Protein AF-A0A0F6W050-F1 (afdb_monomer_lite)

Structure (mmCIF, N/CA/C/O backbone):
data_AF-A0A0F6W050-F1
#
_entry.id   AF-A0A0F6W050-F1
#
loop_
_atom_site.group_PDB
_atom_site.id
_atom_site.type_symbol
_atom_site.label_atom_id
_atom_site.label_alt_id
_atom_site.label_comp_id
_atom_site.label_asym_id
_atom_site.label_entity_id
_atom_site.label_seq_id
_atom_site.pdbx_PDB_ins_code
_atom_site.Cartn_x
_atom_site.Cartn_y
_atom_site.Cartn_z
_atom_site.occupancy
_atom_site.B_iso_or_equiv
_atom_site.auth_seq_id
_atom_site.auth_comp_id
_atom_site.auth_asym_id
_atom_site.auth_atom_id
_atom_site.pdbx_PDB_model_num
ATOM 1 N N . MET A 1 1 ? 1.284 -12.336 31.237 1.00 82.69 1 MET A N 1
ATOM 2 C CA . MET A 1 1 ? 2.324 -11.331 31.547 1.00 82.69 1 MET A CA 1
ATOM 3 C C . MET A 1 1 ? 1.954 -10.649 32.849 1.00 82.69 1 MET A C 1
ATOM 5 O O . MET A 1 1 ? 0.786 -10.321 33.014 1.00 82.69 1 MET A O 1
ATOM 9 N N . HIS A 1 2 ? 2.905 -10.504 33.772 1.00 83.56 2 HIS A N 1
ATOM 10 C CA . HIS A 1 2 ? 2.704 -9.772 35.024 1.00 83.56 2 HIS A CA 1
ATOM 11 C C . HIS A 1 2 ? 3.034 -8.294 34.781 1.00 83.56 2 HIS A C 1
ATOM 13 O O . HIS A 1 2 ? 4.096 -8.009 34.235 1.00 83.56 2 HIS A O 1
ATOM 19 N N . LEU A 1 3 ? 2.137 -7.377 35.147 1.00 93.19 3 LEU A N 1
ATOM 20 C CA . LEU A 1 3 ? 2.390 -5.931 35.092 1.00 93.19 3 LEU A CA 1
ATOM 21 C C . LEU A 1 3 ? 3.031 -5.485 36.408 1.00 93.19 3 LEU A C 1
ATOM 23 O O . LEU A 1 3 ? 2.702 -6.032 37.458 1.00 93.19 3 LEU A O 1
ATOM 27 N N . ALA A 1 4 ? 3.958 -4.528 36.380 1.00 92.69 4 ALA A N 1
ATOM 28 C CA . ALA A 1 4 ? 4.696 -4.142 37.592 1.00 92.69 4 ALA A CA 1
ATOM 29 C C . ALA A 1 4 ? 3.963 -3.103 38.465 1.00 92.69 4 ALA A C 1
ATOM 31 O O . ALA A 1 4 ? 4.429 -2.763 39.553 1.00 92.69 4 ALA A O 1
ATOM 32 N N . ILE A 1 5 ? 2.807 -2.603 38.014 1.00 91.25 5 ILE A N 1
ATOM 33 C CA . ILE A 1 5 ? 1.930 -1.734 38.806 1.00 91.25 5 ILE A CA 1
ATOM 34 C C . ILE A 1 5 ? 0.836 -2.592 39.445 1.00 91.25 5 ILE A C 1
ATOM 36 O O . ILE A 1 5 ? 0.051 -3.235 38.749 1.00 91.25 5 ILE A O 1
ATOM 40 N N . GLU A 1 6 ? 0.787 -2.589 40.779 1.00 88.81 6 GLU A N 1
ATOM 41 C CA . GLU A 1 6 ? -0.197 -3.346 41.557 1.00 88.81 6 GLU A CA 1
ATOM 42 C C . GLU A 1 6 ? -1.640 -2.982 41.180 1.00 88.81 6 GLU A C 1
ATOM 44 O O . GLU A 1 6 ? -1.973 -1.818 40.948 1.00 88.81 6 GLU A O 1
ATOM 49 N N . GLY A 1 7 ? -2.512 -3.993 41.156 1.00 89.56 7 GLY A N 1
ATOM 50 C CA . GLY A 1 7 ? -3.931 -3.832 40.832 1.00 89.56 7 GLY A CA 1
ATOM 51 C C . GLY A 1 7 ? -4.260 -3.829 39.337 1.00 89.56 7 GLY A C 1
ATOM 52 O O . GLY A 1 7 ? -5.434 -3.707 39.005 1.00 89.56 7 GLY A O 1
ATOM 53 N N . PHE A 1 8 ? -3.267 -4.000 38.454 1.00 94.00 8 PHE A N 1
ATOM 54 C CA . PHE A 1 8 ? -3.477 -4.156 37.014 1.00 94.00 8 PHE A CA 1
ATOM 55 C C . PHE A 1 8 ? -2.984 -5.512 36.515 1.00 94.00 8 PHE A C 1
ATOM 57 O O . PHE A 1 8 ? -1.902 -5.987 36.859 1.00 94.00 8 PHE A O 1
ATOM 64 N N . SER A 1 9 ? -3.772 -6.112 35.636 1.00 94.12 9 SER A N 1
ATOM 65 C CA . SER A 1 9 ? -3.468 -7.330 34.902 1.00 94.12 9 SER A CA 1
ATOM 66 C C . SER A 1 9 ? -3.413 -7.050 33.400 1.00 94.12 9 SER A C 1
ATOM 68 O O . SER A 1 9 ? -3.914 -6.040 32.909 1.00 94.12 9 SER A O 1
ATOM 70 N N . TRP A 1 10 ? -2.789 -7.951 32.640 1.00 94.56 10 TRP A N 1
ATOM 71 C CA . TRP A 1 10 ? -2.697 -7.812 31.184 1.00 94.56 10 TRP A CA 1
ATOM 72 C C . TRP A 1 10 ? -4.061 -7.592 30.485 1.00 94.56 10 TRP A C 1
ATOM 74 O O . TRP A 1 10 ? -4.150 -6.663 29.681 1.00 94.56 10 TRP A O 1
ATOM 84 N N . PRO A 1 11 ? -5.134 -8.348 30.806 1.00 93.19 11 PRO A N 1
ATOM 85 C CA . PRO A 1 11 ? -6.471 -8.096 30.260 1.00 93.19 11 PRO A CA 1
ATOM 86 C C . PRO A 1 11 ? -6.999 -6.672 30.472 1.00 93.19 11 PRO A C 1
ATOM 88 O O . PRO A 1 11 ? -7.662 -6.137 29.583 1.00 93.19 11 PRO A O 1
ATOM 91 N N . ASP A 1 12 ? -6.676 -6.026 31.597 1.00 93.62 12 ASP A N 1
ATOM 92 C CA . ASP A 1 12 ? -7.178 -4.680 31.912 1.00 93.62 12 ASP A CA 1
ATOM 93 C C . ASP A 1 12 ? -6.726 -3.645 30.875 1.00 93.62 12 ASP A C 1
ATOM 95 O O . ASP A 1 12 ? -7.450 -2.696 30.572 1.00 93.62 12 ASP A O 1
ATOM 99 N N . LEU A 1 13 ? -5.566 -3.863 30.245 1.00 95.12 13 LEU A N 1
ATOM 100 C CA . LEU A 1 13 ? -5.049 -2.987 29.194 1.00 95.12 13 LEU A CA 1
ATOM 101 C C . LEU A 1 13 ? -5.822 -3.097 27.873 1.00 95.12 13 LEU A C 1
ATOM 103 O O . LEU A 1 13 ? -5.537 -2.340 26.948 1.00 95.12 13 LEU A O 1
ATOM 107 N N . HIS A 1 14 ? -6.781 -4.017 27.743 1.00 92.69 14 HIS A N 1
ATOM 108 C CA . HIS A 1 14 ? -7.608 -4.199 26.543 1.00 92.69 14 HIS A CA 1
ATOM 109 C C . HIS A 1 14 ? -9.041 -3.683 26.692 1.00 92.69 14 HIS A C 1
ATOM 111 O O . HIS A 1 14 ? -9.748 -3.580 25.686 1.00 92.69 14 HIS A O 1
ATOM 117 N N . HIS A 1 15 ? -9.440 -3.266 27.897 1.00 90.31 15 HIS A N 1
ATOM 118 C CA . HIS A 1 15 ? -10.783 -2.768 28.178 1.00 90.31 15 HIS A CA 1
ATOM 119 C C . HIS A 1 15 ? -10.790 -1.266 28.519 1.00 90.31 15 HIS A C 1
ATOM 121 O O . HIS A 1 15 ? -9.907 -0.794 29.238 1.00 90.31 15 HIS A O 1
ATOM 127 N N . PRO A 1 16 ? -11.798 -0.496 28.058 1.00 92.50 16 PRO A N 1
ATOM 128 C CA . PRO A 1 16 ? -11.930 0.930 28.378 1.00 92.50 16 PRO A CA 1
ATOM 129 C C . PRO A 1 16 ? -11.907 1.246 29.880 1.00 92.50 16 PRO A C 1
ATOM 131 O O . PRO A 1 16 ? -11.294 2.230 30.290 1.00 92.50 16 PRO A O 1
ATOM 134 N N . ASP A 1 17 ? -12.533 0.406 30.711 1.00 91.56 17 ASP A N 1
ATOM 135 C CA . ASP A 1 17 ? -12.560 0.594 32.166 1.00 91.56 17 ASP A CA 1
ATOM 136 C C . ASP A 1 17 ? -11.179 0.431 32.810 1.00 91.56 17 ASP A C 1
ATOM 138 O O . ASP A 1 17 ? -10.804 1.241 33.658 1.00 91.56 17 ASP A O 1
ATOM 142 N N . GLY A 1 18 ? -10.402 -0.563 32.369 1.00 94.56 18 GLY A N 1
ATOM 143 C CA . GLY A 1 18 ? -9.036 -0.775 32.844 1.00 94.56 18 GLY A CA 1
ATOM 144 C C . GLY A 1 18 ? -8.099 0.359 32.423 1.00 94.56 18 GLY A C 1
ATOM 145 O O . GLY A 1 18 ? -7.332 0.860 33.242 1.00 94.56 18 GLY A O 1
ATOM 146 N N . LEU A 1 19 ? -8.225 0.858 31.188 1.00 96.88 19 LEU A N 1
ATOM 147 C CA . LEU A 1 19 ? -7.451 2.016 30.719 1.00 96.88 19 LEU A CA 1
ATOM 148 C C . LEU A 1 19 ? -7.836 3.323 31.426 1.00 96.88 19 LEU A C 1
ATOM 150 O O . LEU A 1 19 ? -6.965 4.159 31.669 1.00 96.88 19 LEU A O 1
ATOM 154 N N . ARG A 1 20 ? -9.109 3.500 31.804 1.00 95.75 20 ARG A N 1
ATOM 155 C CA . ARG A 1 20 ? -9.524 4.613 32.670 1.00 95.75 20 ARG A CA 1
ATOM 156 C C . ARG A 1 20 ? -8.894 4.493 34.055 1.00 95.75 20 ARG A C 1
ATOM 158 O O . ARG A 1 20 ? -8.293 5.452 34.517 1.00 95.75 20 ARG A O 1
ATOM 165 N N . ALA A 1 21 ? -8.982 3.327 34.694 1.00 96.62 21 ALA A N 1
ATOM 166 C CA . ALA A 1 21 ? -8.360 3.116 36.001 1.00 96.62 21 ALA A CA 1
ATOM 167 C C . ALA A 1 21 ? -6.839 3.358 35.952 1.00 96.62 21 ALA A C 1
ATOM 169 O O . ALA A 1 21 ? -6.270 3.944 36.874 1.00 96.62 21 ALA A O 1
ATOM 170 N N . LEU A 1 22 ? -6.182 2.966 34.853 1.00 98.00 22 LEU A N 1
ATOM 171 C CA . LEU A 1 22 ? -4.765 3.242 34.611 1.00 98.00 22 LEU A CA 1
ATOM 172 C C . LEU A 1 22 ? -4.493 4.746 34.485 1.00 98.00 22 LEU A C 1
ATOM 174 O O . LEU A 1 22 ? -3.499 5.239 35.013 1.00 98.00 22 LEU A O 1
ATOM 178 N N . HIS A 1 23 ? -5.381 5.478 33.809 1.00 97.81 23 HIS A N 1
ATOM 179 C CA . HIS A 1 23 ? -5.313 6.933 33.698 1.00 97.81 23 HIS A CA 1
ATOM 180 C C . HIS A 1 23 ? -5.430 7.623 35.061 1.00 97.81 23 HIS A C 1
ATOM 182 O O . HIS A 1 23 ? -4.570 8.432 35.398 1.00 97.81 23 HIS A O 1
ATOM 188 N N . ASP A 1 24 ? -6.422 7.247 35.871 1.00 97.25 24 ASP A N 1
ATOM 189 C CA . ASP A 1 24 ? -6.620 7.808 37.214 1.00 97.25 24 ASP A CA 1
ATOM 190 C C . ASP A 1 24 ? -5.406 7.515 38.118 1.00 97.25 24 ASP A C 1
ATOM 192 O O . ASP A 1 24 ? -4.951 8.371 38.881 1.00 97.25 24 ASP A O 1
ATOM 196 N N . ARG A 1 25 ? -4.824 6.312 37.992 1.00 98.00 25 ARG A N 1
ATOM 197 C CA . ARG A 1 25 ? -3.586 5.936 38.689 1.00 98.00 25 ARG A CA 1
ATOM 198 C C . ARG A 1 25 ? -2.392 6.781 38.244 1.00 98.00 25 ARG A C 1
ATOM 200 O O . ARG A 1 25 ? -1.601 7.179 39.098 1.00 98.00 25 ARG A O 1
ATOM 207 N N . PHE A 1 26 ? -2.240 7.028 36.944 1.00 98.19 26 PHE A N 1
ATOM 208 C CA . PHE A 1 26 ? -1.183 7.892 36.421 1.00 98.19 26 PHE A CA 1
ATOM 209 C C . PHE A 1 26 ? -1.331 9.322 36.930 1.00 98.19 26 PHE A C 1
ATOM 211 O O . PHE A 1 26 ? -0.342 9.902 37.358 1.00 98.19 26 PHE A O 1
ATOM 218 N N . ASP A 1 27 ? -2.542 9.878 36.921 1.00 97.62 27 ASP A N 1
ATOM 219 C CA . ASP A 1 27 ? -2.784 11.247 37.377 1.00 97.62 27 ASP A CA 1
ATOM 220 C C . ASP A 1 27 ? -2.429 11.419 38.860 1.00 97.62 27 ASP A C 1
ATOM 222 O O . ASP A 1 27 ? -1.712 12.356 39.215 1.00 97.62 27 ASP A O 1
ATOM 226 N N . ALA A 1 28 ? -2.857 10.480 39.713 1.00 97.81 28 ALA A N 1
ATOM 227 C CA . ALA A 1 28 ? -2.483 10.469 41.127 1.00 97.81 28 ALA A CA 1
ATOM 228 C C . ALA A 1 28 ? -0.959 10.369 41.308 1.00 97.81 28 ALA A C 1
ATOM 230 O O . ALA A 1 28 ? -0.369 11.136 42.066 1.00 97.81 28 ALA A O 1
ATOM 231 N N . TRP A 1 29 ? -0.311 9.473 40.559 1.00 98.12 29 TRP A N 1
ATOM 232 C CA . TRP A 1 29 ? 1.141 9.318 40.594 1.00 98.12 29 TRP A CA 1
ATOM 233 C C . TRP A 1 29 ? 1.875 10.576 40.103 1.00 98.12 29 TRP A C 1
ATOM 235 O O . TRP A 1 29 ? 2.838 11.000 40.734 1.00 98.12 29 TRP A O 1
ATOM 245 N N . LEU A 1 30 ? 1.419 11.222 39.027 1.00 98.31 30 LEU A N 1
ATOM 246 C CA . LEU A 1 30 ? 2.018 12.453 38.508 1.00 98.31 30 LEU A CA 1
ATOM 247 C C . LEU A 1 30 ? 1.901 13.593 39.523 1.00 98.31 30 LEU A C 1
ATOM 249 O O . LEU A 1 30 ? 2.870 14.317 39.721 1.00 98.31 30 LEU A O 1
ATOM 253 N N . ALA A 1 31 ? 0.754 13.726 40.196 1.00 97.94 31 ALA A N 1
ATOM 254 C CA . ALA A 1 31 ? 0.573 14.715 41.255 1.00 97.94 31 ALA A CA 1
ATOM 255 C C . ALA A 1 31 ? 1.560 14.518 42.422 1.00 97.94 31 ALA A C 1
ATOM 257 O O . ALA A 1 31 ? 2.011 15.501 43.009 1.00 97.94 31 ALA A O 1
ATOM 258 N N . GLU A 1 32 ? 1.915 13.267 42.736 1.00 97.56 32 GLU A N 1
ATOM 259 C CA . GLU A 1 32 ? 2.923 12.926 43.748 1.00 97.56 32 GLU A CA 1
ATOM 260 C C . GLU A 1 32 ? 4.361 13.177 43.268 1.00 97.56 32 GLU A C 1
ATOM 262 O O . GLU A 1 32 ? 5.199 13.602 44.062 1.00 97.56 32 GLU A O 1
ATOM 267 N N . GLN A 1 33 ? 4.665 12.904 41.994 1.00 97.81 33 GLN A N 1
ATOM 268 C CA . GLN A 1 33 ? 6.016 13.076 41.446 1.00 97.81 33 GLN A CA 1
ATOM 269 C C . GLN A 1 33 ? 6.353 14.536 41.125 1.00 97.81 33 GLN A C 1
ATOM 271 O O . GLN A 1 33 ? 7.478 14.968 41.368 1.00 97.81 33 GLN A O 1
ATOM 276 N N . ASP A 1 34 ? 5.408 15.280 40.548 1.00 97.94 34 ASP A N 1
ATOM 277 C CA . ASP A 1 34 ? 5.606 16.653 40.086 1.00 97.94 34 ASP A CA 1
ATOM 278 C C . ASP A 1 34 ? 4.272 17.414 40.023 1.00 97.94 34 ASP A C 1
ATOM 280 O O . ASP A 1 34 ? 3.519 17.374 39.041 1.00 97.94 34 ASP A O 1
ATOM 284 N N . ALA A 1 35 ? 3.993 18.157 41.095 1.00 96.94 35 ALA A N 1
ATOM 285 C CA . ALA A 1 35 ? 2.776 18.949 41.226 1.00 96.94 35 ALA A CA 1
ATOM 286 C C . ALA A 1 35 ? 2.653 20.059 40.162 1.00 96.94 35 ALA A C 1
ATOM 288 O O . ALA A 1 35 ? 1.531 20.434 39.808 1.00 96.94 35 ALA A O 1
ATOM 289 N N . GLU A 1 36 ? 3.765 20.584 39.631 1.00 97.19 36 GLU A N 1
ATOM 290 C CA . GLU A 1 36 ? 3.731 21.617 38.590 1.00 97.19 36 GLU A CA 1
ATOM 291 C C . GLU A 1 36 ? 3.356 21.007 37.235 1.00 97.19 36 GLU A C 1
ATOM 293 O O . GLU A 1 36 ? 2.455 21.514 36.558 1.00 97.19 36 GLU A O 1
ATOM 298 N N . ALA A 1 37 ? 3.998 19.900 36.852 1.00 96.75 37 ALA A N 1
ATOM 299 C CA . ALA A 1 37 ? 3.667 19.174 35.629 1.00 96.75 37 ALA A CA 1
ATOM 300 C C . ALA A 1 37 ? 2.204 18.700 35.643 1.00 96.75 37 ALA A C 1
ATOM 302 O O . ALA A 1 37 ? 1.480 18.889 34.659 1.00 96.75 37 ALA A O 1
ATOM 303 N N . HIS A 1 38 ? 1.733 18.181 36.783 1.00 98.06 38 HIS A N 1
ATOM 304 C CA . HIS A 1 38 ? 0.328 17.834 36.989 1.00 98.06 38 HIS A CA 1
ATOM 305 C C . HIS A 1 38 ? -0.603 19.044 36.797 1.00 98.06 38 HIS A C 1
ATOM 307 O O . HIS A 1 38 ? -1.581 18.963 36.052 1.00 98.06 38 HIS A O 1
ATOM 313 N N . ALA A 1 39 ? -0.293 20.194 37.409 1.00 96.81 39 ALA A N 1
ATOM 314 C CA . ALA A 1 39 ? -1.109 21.402 37.284 1.00 96.81 39 ALA A CA 1
ATOM 315 C C . ALA A 1 39 ? -1.175 21.929 35.837 1.00 96.81 39 ALA A C 1
ATOM 317 O O . ALA A 1 39 ? -2.240 22.359 35.383 1.00 96.81 39 ALA A O 1
ATOM 318 N N . ARG A 1 40 ? -0.064 21.863 35.089 1.00 95.62 40 ARG A N 1
ATOM 319 C CA . ARG A 1 40 ? -0.018 22.211 33.656 1.00 95.62 40 ARG A CA 1
ATOM 320 C C . ARG A 1 40 ? -0.933 21.306 32.834 1.00 95.62 40 ARG A C 1
ATOM 322 O O . ARG A 1 40 ? -1.747 21.807 32.056 1.00 95.62 40 ARG A O 1
ATOM 329 N N . LEU A 1 41 ? -0.847 19.993 33.051 1.00 96.88 41 LEU A N 1
ATOM 330 C CA . LEU A 1 41 ? -1.685 19.014 32.362 1.00 96.88 41 LEU A CA 1
ATOM 331 C C . LEU A 1 41 ? -3.172 19.207 32.685 1.00 96.88 41 LEU A C 1
ATOM 333 O O . LEU A 1 41 ? -4.000 19.232 31.776 1.00 96.88 41 LEU A O 1
ATOM 337 N N . ALA A 1 42 ? -3.510 19.408 33.961 1.00 96.19 42 ALA A N 1
ATOM 338 C CA . ALA A 1 42 ? -4.878 19.663 34.403 1.00 96.19 42 ALA A CA 1
ATOM 339 C C . ALA A 1 42 ? -5.455 20.940 33.771 1.00 96.19 42 ALA A C 1
ATOM 341 O O . ALA A 1 42 ? -6.595 20.938 33.303 1.00 96.19 42 ALA A O 1
ATOM 342 N N . LYS A 1 43 ? -4.654 22.013 33.681 1.00 95.50 43 LYS A N 1
ATOM 343 C CA . LYS A 1 43 ? -5.047 23.255 33.000 1.00 95.50 43 LYS A CA 1
ATOM 344 C C . LYS A 1 43 ? -5.330 23.021 31.516 1.00 95.50 43 LYS A C 1
ATOM 346 O O . LYS A 1 43 ? -6.330 23.525 31.011 1.00 95.50 43 LYS A O 1
ATOM 351 N N . TRP A 1 44 ? -4.478 22.262 30.825 1.00 95.62 44 TRP A N 1
ATOM 352 C CA . TRP A 1 44 ? -4.688 21.944 29.413 1.00 95.62 44 TRP A CA 1
ATOM 353 C C . TRP A 1 44 ? -5.952 21.101 29.202 1.00 95.62 44 TRP A C 1
ATOM 355 O O . TRP A 1 44 ? -6.768 21.431 28.347 1.00 95.62 44 TRP A O 1
ATOM 365 N N . ARG A 1 45 ? -6.177 20.075 30.029 1.00 94.75 45 ARG A N 1
ATOM 366 C CA . ARG A 1 45 ? -7.381 19.230 29.960 1.00 94.75 45 ARG A CA 1
ATOM 367 C C . ARG A 1 45 ? -8.677 19.991 30.229 1.00 94.75 45 ARG A C 1
ATOM 369 O O . ARG A 1 45 ? -9.685 19.695 29.597 1.00 94.75 45 ARG A O 1
ATOM 376 N N . ALA A 1 46 ? -8.662 20.957 31.147 1.00 93.56 46 ALA A N 1
ATOM 377 C CA . ALA A 1 46 ? -9.845 21.751 31.476 1.00 93.56 46 ALA A CA 1
ATOM 378 C C . ALA A 1 46 ? -10.302 22.652 30.315 1.00 93.56 46 ALA A C 1
ATOM 380 O O . ALA A 1 46 ? -11.491 22.947 30.204 1.00 93.56 46 ALA A O 1
ATOM 381 N N . ALA A 1 47 ? -9.374 23.089 29.457 1.00 90.44 47 ALA A N 1
ATOM 382 C CA . ALA A 1 47 ? -9.683 23.910 28.291 1.00 90.44 47 ALA A CA 1
ATOM 383 C C . ALA A 1 47 ? -8.711 23.628 27.122 1.00 90.44 47 ALA A C 1
ATOM 385 O O . ALA A 1 47 ? -7.823 24.447 26.855 1.00 90.44 47 ALA A O 1
ATOM 386 N N . PRO A 1 48 ? -8.879 22.495 26.405 1.00 88.12 48 PRO A N 1
ATOM 387 C CA . PRO A 1 48 ? -7.939 22.037 25.376 1.00 88.12 48 PRO A CA 1
ATOM 388 C C . PRO A 1 48 ? -7.675 23.054 24.262 1.00 88.12 48 PRO A C 1
ATOM 390 O O . PRO A 1 48 ? -6.541 23.168 23.803 1.00 88.12 48 PRO A O 1
ATOM 393 N N . ASP A 1 49 ? -8.702 23.823 23.889 1.00 88.69 49 ASP A N 1
ATOM 394 C CA . ASP A 1 49 ? -8.655 24.801 22.795 1.00 88.69 49 ASP A CA 1
ATOM 395 C C . ASP A 1 49 ? -8.281 26.223 23.251 1.00 88.69 49 ASP A C 1
ATOM 397 O O . ASP A 1 49 ? -8.031 27.097 22.423 1.00 88.69 49 ASP A O 1
ATOM 401 N N . ALA A 1 50 ? -8.263 26.489 24.563 1.00 86.88 50 ALA A N 1
ATOM 402 C CA . ALA A 1 50 ? -7.999 27.827 25.103 1.00 86.88 50 ALA A CA 1
ATOM 403 C C . ALA A 1 50 ? -6.518 28.064 25.433 1.00 86.88 50 ALA A C 1
ATOM 405 O O . ALA A 1 50 ? -6.101 29.208 25.632 1.00 86.88 50 ALA A O 1
ATOM 406 N N . LEU A 1 51 ? -5.724 26.995 25.537 1.00 88.81 51 LEU A N 1
ATOM 407 C CA . LEU A 1 51 ? -4.307 27.084 25.858 1.00 88.81 51 LEU A CA 1
ATOM 408 C C . LEU A 1 51 ? -3.506 27.465 24.602 1.00 88.81 51 LEU A C 1
ATOM 410 O O . LEU A 1 51 ? -3.654 26.853 23.547 1.00 88.81 51 LEU A O 1
ATOM 414 N N . GLY A 1 52 ? -2.651 28.487 24.707 1.00 88.62 52 GLY A N 1
ATOM 415 C CA . GLY A 1 52 ? -1.823 28.933 23.583 1.00 88.62 52 GLY A CA 1
ATOM 416 C C . GLY A 1 52 ? -0.860 27.840 23.109 1.00 88.62 52 GLY A C 1
ATOM 417 O O . GLY A 1 52 ? -0.403 27.019 23.904 1.00 88.62 52 GLY A O 1
ATOM 418 N N . ALA A 1 53 ? -0.506 27.846 21.820 1.00 88.75 53 ALA A N 1
ATOM 419 C CA . ALA A 1 53 ? 0.325 26.800 21.215 1.00 88.75 53 ALA A CA 1
ATOM 420 C C . ALA A 1 53 ? 1.668 26.605 21.943 1.00 88.75 53 ALA A C 1
ATOM 422 O O . ALA A 1 53 ? 2.105 25.470 22.131 1.00 88.75 53 ALA A O 1
ATOM 423 N N . LYS A 1 54 ? 2.302 27.693 22.397 1.00 91.81 54 LYS A N 1
ATOM 424 C CA . LYS A 1 54 ? 3.519 27.631 23.217 1.00 91.81 54 LYS A CA 1
ATOM 425 C C . LYS A 1 54 ? 3.312 26.927 24.564 1.00 91.81 54 LYS A C 1
ATOM 427 O O . LYS A 1 54 ? 4.172 26.158 24.984 1.00 91.81 54 LYS A O 1
ATOM 432 N N . ASP A 1 55 ? 2.197 27.185 25.240 1.00 93.19 55 ASP A N 1
ATOM 433 C CA . ASP A 1 55 ? 1.899 26.591 26.547 1.00 93.19 55 ASP A CA 1
ATOM 434 C C . ASP A 1 55 ? 1.538 25.105 26.416 1.00 93.19 55 ASP A C 1
ATOM 436 O O . ASP A 1 55 ? 1.957 24.297 27.246 1.00 93.19 55 ASP A O 1
ATOM 440 N N . VAL A 1 56 ? 0.819 24.729 25.350 1.00 94.75 56 VAL A N 1
ATOM 441 C CA . VAL A 1 56 ? 0.576 23.321 24.989 1.00 94.75 56 VAL A CA 1
ATOM 442 C C . VAL A 1 56 ? 1.904 22.602 24.768 1.00 94.75 56 VAL A C 1
ATOM 444 O O . VAL A 1 56 ? 2.167 21.579 25.392 1.00 94.75 56 VAL A O 1
ATOM 447 N N . SER A 1 57 ? 2.773 23.181 23.943 1.00 95.62 57 SER A N 1
ATOM 448 C CA . SER A 1 57 ? 4.097 22.643 23.638 1.00 95.62 57 SER A CA 1
ATOM 449 C C . SER A 1 57 ? 4.961 22.445 24.892 1.00 95.62 57 SER A C 1
ATOM 451 O O . SER A 1 57 ? 5.458 21.348 25.151 1.00 95.62 57 SER A O 1
ATOM 453 N N . ALA A 1 58 ? 5.040 23.467 25.752 1.00 95.94 58 ALA A N 1
ATOM 454 C CA . ALA A 1 58 ? 5.747 23.380 27.029 1.00 95.94 58 ALA A CA 1
ATOM 455 C C . ALA A 1 58 ? 5.143 22.321 27.969 1.00 95.94 58 ALA A C 1
ATOM 457 O O . ALA A 1 58 ? 5.869 21.692 28.736 1.00 95.94 58 ALA A O 1
ATOM 458 N N . THR A 1 59 ? 3.824 22.112 27.920 1.00 97.19 59 THR A N 1
ATOM 459 C CA . THR A 1 59 ? 3.147 21.066 28.699 1.00 97.19 59 THR A CA 1
ATOM 460 C C . THR A 1 59 ? 3.498 19.673 28.177 1.00 97.19 59 THR A C 1
ATOM 462 O O . THR A 1 59 ? 3.799 18.796 28.983 1.00 97.19 59 THR A O 1
ATOM 465 N N . ILE A 1 60 ? 3.530 19.468 26.854 1.00 97.62 60 ILE A N 1
ATOM 466 C CA . ILE A 1 60 ? 3.944 18.195 26.241 1.00 97.62 60 ILE A CA 1
ATOM 467 C C . ILE A 1 60 ? 5.364 17.833 26.683 1.00 97.62 60 ILE A C 1
ATOM 469 O O . ILE A 1 60 ? 5.571 16.741 27.208 1.00 97.62 60 ILE A O 1
ATOM 473 N N . VAL A 1 61 ? 6.321 18.755 26.534 1.00 97.81 61 VAL A N 1
ATOM 474 C CA . VAL A 1 61 ? 7.727 18.514 26.903 1.00 97.81 61 VAL A CA 1
ATOM 475 C C . VAL A 1 61 ? 7.882 18.239 28.404 1.00 97.81 61 VAL A C 1
ATOM 477 O O . VAL A 1 61 ? 8.648 17.360 28.785 1.00 97.81 61 VAL A O 1
ATOM 480 N N . ALA A 1 62 ? 7.127 18.933 29.261 1.00 97.75 62 ALA A N 1
ATOM 481 C CA . ALA A 1 62 ? 7.197 18.733 30.709 1.00 97.75 62 ALA A CA 1
ATOM 482 C C . ALA A 1 62 ? 6.586 17.397 31.174 1.00 97.75 62 ALA A C 1
ATOM 484 O O . ALA A 1 62 ? 7.077 16.796 32.125 1.00 97.75 62 ALA A O 1
ATOM 485 N N . VAL A 1 63 ? 5.511 16.928 30.533 1.00 98.56 63 VAL A N 1
ATOM 486 C CA . VAL A 1 63 ? 4.718 15.780 31.011 1.00 98.56 63 VAL A CA 1
ATOM 487 C C . VAL A 1 63 ? 5.117 14.463 30.334 1.00 98.56 63 VAL A C 1
ATOM 489 O O . VAL A 1 63 ? 5.052 13.407 30.966 1.00 98.56 63 VAL A O 1
ATOM 492 N N . ALA A 1 64 ? 5.562 14.488 29.074 1.00 98.50 64 ALA A N 1
ATOM 493 C CA . ALA A 1 64 ? 5.937 13.281 28.332 1.00 98.50 64 ALA A CA 1
ATOM 494 C C . ALA A 1 64 ? 6.996 12.391 29.021 1.00 98.50 64 ALA A C 1
ATOM 496 O O . ALA A 1 64 ? 6.819 11.169 28.988 1.00 98.50 64 ALA A O 1
ATOM 497 N N . PRO A 1 65 ? 8.030 12.931 29.705 1.00 98.56 65 PRO A N 1
ATOM 498 C CA . PRO A 1 65 ? 8.965 12.121 30.491 1.00 98.56 65 PRO A CA 1
ATOM 499 C C . PRO A 1 65 ? 8.273 11.259 31.551 1.00 98.56 65 PRO A C 1
ATOM 501 O O . PRO A 1 65 ? 8.602 10.089 31.740 1.00 98.56 65 PRO A O 1
ATOM 504 N N . TYR A 1 66 ? 7.263 11.812 32.225 1.00 98.62 66 TYR A N 1
ATOM 505 C CA . TYR A 1 66 ? 6.512 11.103 33.258 1.00 98.62 66 TYR A CA 1
ATOM 506 C C . TYR A 1 66 ? 5.624 10.008 32.667 1.00 98.62 66 TYR A C 1
ATOM 508 O O . TYR A 1 66 ? 5.552 8.919 33.234 1.00 98.62 66 TYR A O 1
ATOM 516 N N . VAL A 1 67 ? 5.012 10.246 31.501 1.00 98.62 67 VAL A N 1
ATOM 517 C CA . VAL A 1 67 ? 4.304 9.190 30.754 1.00 98.62 67 VAL A CA 1
ATOM 518 C C . VAL A 1 67 ? 5.271 8.055 30.414 1.00 98.62 67 VAL A C 1
ATOM 520 O O . VAL A 1 67 ? 4.964 6.892 30.670 1.00 98.62 67 VAL A O 1
ATOM 523 N N . GLY A 1 68 ? 6.464 8.388 29.913 1.00 98.44 68 GLY A N 1
ATOM 524 C CA . GLY A 1 68 ? 7.498 7.411 29.581 1.00 98.44 68 GLY A CA 1
ATOM 525 C C . GLY A 1 68 ? 7.931 6.560 30.775 1.00 98.44 68 GLY A C 1
ATOM 526 O O . GLY A 1 68 ? 7.908 5.334 30.684 1.00 98.44 68 GLY A O 1
ATOM 527 N N . ARG A 1 69 ? 8.251 7.187 31.915 1.00 98.56 69 ARG A N 1
ATOM 528 C CA . ARG A 1 69 ? 8.637 6.487 33.156 1.00 98.56 69 ARG A CA 1
ATOM 529 C C . ARG A 1 69 ? 7.520 5.599 33.698 1.00 98.56 69 ARG A C 1
ATOM 531 O O . ARG A 1 69 ? 7.780 4.472 34.111 1.00 98.56 69 ARG A O 1
ATOM 538 N N . PHE A 1 70 ? 6.280 6.085 33.683 1.00 98.62 70 PHE A N 1
ATOM 539 C CA . PHE A 1 70 ? 5.135 5.310 34.153 1.00 98.62 70 PHE A CA 1
ATOM 540 C C . PHE A 1 70 ? 4.906 4.063 33.294 1.00 98.62 70 PHE A C 1
ATOM 542 O O . PHE A 1 70 ? 4.690 2.978 33.828 1.00 98.62 70 PHE A O 1
ATOM 549 N N . VAL A 1 71 ? 5.002 4.197 31.968 1.00 98.62 71 VAL A N 1
ATOM 550 C CA . VAL A 1 71 ? 4.865 3.067 31.039 1.00 98.62 71 VAL A CA 1
ATOM 551 C C . VAL A 1 71 ? 6.045 2.103 31.154 1.00 98.62 71 VAL A C 1
ATOM 553 O O . VAL A 1 71 ? 5.826 0.895 31.191 1.00 98.62 71 VAL A O 1
ATOM 556 N N . ALA A 1 72 ? 7.278 2.605 31.279 1.00 98.50 72 ALA A N 1
ATOM 557 C CA . ALA A 1 72 ? 8.449 1.761 31.511 1.00 98.50 72 ALA A CA 1
ATOM 558 C C . ALA A 1 72 ? 8.260 0.889 32.761 1.00 98.50 72 ALA A C 1
ATOM 560 O O . ALA A 1 72 ? 8.440 -0.326 32.694 1.00 98.50 72 ALA A O 1
ATOM 561 N N . ARG A 1 73 ? 7.774 1.489 33.856 1.00 98.12 73 ARG A N 1
ATOM 562 C CA . ARG A 1 73 ? 7.421 0.774 35.086 1.00 98.12 73 ARG A CA 1
ATOM 563 C C . ARG A 1 73 ? 6.272 -0.205 34.899 1.00 98.12 73 ARG A C 1
ATOM 565 O O . ARG A 1 73 ? 6.345 -1.321 35.394 1.00 98.12 73 ARG A O 1
ATOM 572 N N . LEU A 1 74 ? 5.218 0.167 34.175 1.00 98.19 74 LEU A N 1
ATOM 573 C CA . LEU A 1 74 ? 4.077 -0.718 33.920 1.00 98.19 74 LEU A CA 1
ATOM 574 C C . LEU A 1 74 ? 4.508 -2.051 33.289 1.00 98.19 74 LEU A C 1
ATOM 576 O O . LEU A 1 74 ? 4.022 -3.106 33.705 1.00 98.19 74 LEU A O 1
ATOM 580 N N . PHE A 1 75 ? 5.437 -2.000 32.331 1.00 98.00 75 PHE A N 1
ATOM 581 C CA . PHE A 1 75 ? 5.955 -3.171 31.617 1.00 98.00 75 PHE A CA 1
ATOM 582 C C . PHE A 1 75 ? 7.229 -3.778 32.231 1.00 98.00 75 PHE A C 1
ATOM 584 O O . PHE A 1 75 ? 7.664 -4.835 31.770 1.00 98.00 75 PHE A O 1
ATOM 591 N N . GLY A 1 76 ? 7.807 -3.157 33.265 1.00 97.12 76 GLY A N 1
ATOM 592 C CA . GLY A 1 76 ? 9.037 -3.620 33.914 1.00 97.12 76 GLY A CA 1
ATOM 593 C C . GLY A 1 76 ? 10.268 -3.537 33.007 1.00 97.12 76 GLY A C 1
ATOM 594 O O . GLY A 1 76 ? 11.046 -4.489 32.955 1.00 97.12 76 GLY A O 1
ATOM 595 N N . VAL A 1 77 ? 10.392 -2.451 32.237 1.00 97.88 77 VAL A N 1
ATOM 596 C CA . VAL A 1 77 ? 11.467 -2.221 31.250 1.00 97.88 77 VAL A CA 1
ATOM 597 C C . VAL A 1 77 ? 12.303 -0.977 31.559 1.00 97.88 77 VAL A C 1
ATOM 599 O O . VAL A 1 77 ? 12.946 -0.416 30.672 1.00 97.88 77 VAL A O 1
ATOM 602 N N . GLU A 1 78 ? 12.290 -0.502 32.808 1.00 98.06 78 GLU A N 1
ATOM 603 C CA . GLU A 1 78 ? 13.030 0.697 33.220 1.00 98.06 78 GLU A CA 1
ATOM 604 C C . GLU A 1 78 ? 14.523 0.583 32.902 1.00 98.06 78 GLU A C 1
ATOM 606 O O . GLU A 1 78 ? 15.116 1.528 32.391 1.00 98.06 78 GLU A O 1
ATOM 611 N N . ARG A 1 79 ? 15.118 -0.596 33.119 1.00 98.00 79 ARG A N 1
ATOM 612 C CA . ARG A 1 79 ? 16.539 -0.831 32.845 1.00 98.00 79 ARG A CA 1
ATOM 613 C C . ARG A 1 79 ? 16.866 -0.666 31.360 1.00 98.00 79 ARG A C 1
ATOM 615 O O . ARG A 1 79 ? 17.835 0.009 31.025 1.00 98.00 79 ARG A O 1
ATOM 622 N N . GLU A 1 80 ? 16.083 -1.282 30.481 1.00 98.06 80 GLU A N 1
ATOM 623 C CA . GLU A 1 80 ? 16.277 -1.232 29.030 1.00 98.06 80 GLU A CA 1
ATOM 624 C C . GLU A 1 80 ? 16.044 0.187 28.487 1.00 98.06 80 GLU A C 1
ATOM 626 O O . GLU A 1 80 ? 16.774 0.648 27.605 1.00 98.06 80 GLU A O 1
ATOM 631 N N . VAL A 1 81 ? 15.070 0.910 29.053 1.00 97.94 81 VAL A N 1
ATOM 632 C CA . VAL A 1 81 ? 14.852 2.333 28.762 1.00 97.94 81 VAL A CA 1
ATOM 633 C C . VAL A 1 81 ? 16.059 3.160 29.205 1.00 97.94 81 VAL A C 1
ATOM 635 O O . VAL A 1 81 ? 16.599 3.896 28.383 1.00 97.94 81 VAL A O 1
ATOM 638 N N . ASP A 1 82 ? 16.553 2.986 30.433 1.00 97.50 82 ASP A N 1
ATOM 639 C CA . ASP A 1 82 ? 17.719 3.705 30.961 1.00 97.50 82 ASP A CA 1
ATOM 640 C C . ASP A 1 82 ? 18.999 3.414 30.163 1.00 97.50 82 ASP A C 1
ATOM 642 O O . ASP A 1 82 ? 19.840 4.296 29.975 1.00 97.50 82 ASP A O 1
ATOM 646 N N . GLU A 1 83 ? 19.190 2.180 29.692 1.00 96.62 83 GLU A N 1
ATOM 647 C CA . GLU A 1 83 ? 20.283 1.810 28.783 1.00 96.62 83 GLU A CA 1
ATOM 648 C C . GLU A 1 83 ? 20.185 2.570 27.458 1.00 96.62 83 GLU A C 1
ATOM 650 O O . GLU A 1 83 ? 21.180 3.128 26.980 1.00 96.62 83 GLU A O 1
ATOM 655 N N . ARG A 1 84 ? 18.982 2.655 26.882 1.00 95.38 84 ARG A N 1
ATOM 656 C CA . ARG A 1 84 ? 18.758 3.377 25.628 1.00 95.38 84 ARG A CA 1
ATOM 657 C C . ARG A 1 84 ? 18.901 4.889 25.801 1.00 95.38 84 ARG A C 1
ATOM 659 O O . ARG A 1 84 ? 19.554 5.522 24.971 1.00 95.38 84 ARG A O 1
ATOM 666 N N . SER A 1 85 ? 18.380 5.455 26.887 1.00 95.50 85 SER A N 1
ATOM 667 C CA . SER A 1 85 ? 18.552 6.861 27.263 1.00 95.50 85 SER A CA 1
ATOM 668 C C . SER A 1 85 ? 20.027 7.212 27.458 1.00 95.50 85 SER A C 1
ATOM 670 O O . SER A 1 85 ? 20.498 8.199 26.894 1.00 95.50 85 SER A O 1
ATOM 672 N N . ARG A 1 86 ? 20.798 6.366 28.160 1.00 93.88 86 ARG A N 1
ATOM 673 C CA . ARG A 1 86 ? 22.256 6.529 28.287 1.00 93.88 86 ARG A CA 1
ATOM 674 C C . ARG A 1 86 ? 22.950 6.482 26.932 1.00 93.88 86 ARG A C 1
ATOM 676 O O . ARG A 1 86 ? 23.784 7.338 26.665 1.00 93.88 86 ARG A O 1
ATOM 683 N N . SER A 1 87 ? 22.579 5.548 26.055 1.00 91.56 87 SER A N 1
ATOM 684 C CA . SER A 1 87 ? 23.137 5.478 24.698 1.00 91.56 87 SER A CA 1
ATOM 685 C C . SER A 1 87 ? 22.888 6.749 23.882 1.00 91.56 87 SER A C 1
ATOM 687 O O . SER A 1 87 ? 23.732 7.090 23.060 1.00 91.56 87 SER A O 1
ATOM 689 N N . ILE A 1 88 ? 21.764 7.438 24.084 1.00 91.62 88 ILE A N 1
ATOM 690 C CA . ILE A 1 88 ? 21.489 8.731 23.443 1.00 91.62 88 ILE A CA 1
ATOM 691 C C . ILE A 1 88 ? 22.334 9.838 24.091 1.00 91.62 88 ILE A C 1
ATOM 693 O O . ILE A 1 88 ? 22.951 10.631 23.385 1.00 91.62 88 ILE A O 1
ATOM 697 N N . ALA A 1 89 ? 22.416 9.863 25.424 1.00 90.31 89 ALA A N 1
ATOM 698 C CA . ALA A 1 89 ? 23.182 10.860 26.172 1.00 90.31 89 ALA A CA 1
ATOM 699 C C . ALA A 1 89 ? 24.701 10.781 25.922 1.00 90.31 89 ALA A C 1
ATOM 701 O O . ALA A 1 89 ? 25.381 11.805 25.971 1.00 90.31 89 ALA A O 1
ATOM 702 N N . LEU A 1 90 ? 25.236 9.596 25.591 1.00 89.94 90 LEU A N 1
ATOM 703 C CA . LEU A 1 90 ? 26.637 9.418 25.175 1.00 89.94 90 LEU A CA 1
ATOM 704 C C . LEU A 1 90 ? 27.005 10.267 23.951 1.00 89.94 90 LEU A C 1
ATOM 706 O O . LEU A 1 90 ? 28.180 10.529 23.705 1.00 89.94 90 LEU A O 1
ATOM 710 N N . GLU A 1 91 ? 26.023 10.723 23.178 1.00 91.00 91 GLU A N 1
ATOM 711 C CA . GLU A 1 91 ? 26.258 11.530 21.990 1.00 91.00 91 GLU A CA 1
ATOM 712 C C . GLU A 1 91 ? 26.442 13.027 22.301 1.00 91.00 91 GLU A C 1
ATOM 714 O O . GLU A 1 91 ? 27.012 13.754 21.485 1.00 91.00 91 GLU A O 1
ATOM 719 N N . GLU A 1 92 ? 26.029 13.488 23.487 1.00 91.81 92 GLU A N 1
ATOM 720 C CA . GLU A 1 92 ? 26.026 14.905 23.876 1.00 91.81 92 GLU A CA 1
ATOM 721 C C . GLU A 1 92 ? 27.406 15.584 23.788 1.00 91.81 92 GLU A C 1
ATOM 723 O O . GLU A 1 92 ? 27.484 16.680 23.222 1.00 91.81 92 GLU A O 1
ATOM 728 N N . PRO A 1 93 ? 28.525 14.970 24.241 1.00 93.62 93 PRO A N 1
ATOM 729 C CA . PRO A 1 93 ? 29.844 15.587 24.104 1.00 93.62 93 PRO A CA 1
ATOM 730 C C . PRO A 1 93 ? 30.196 15.933 22.652 1.00 93.62 93 PRO A C 1
ATOM 732 O O . PRO A 1 93 ? 30.782 16.985 22.395 1.00 93.62 93 PRO A O 1
ATOM 735 N N . VAL A 1 94 ? 29.797 15.098 21.686 1.00 94.25 94 VAL A N 1
ATOM 736 C CA . VAL A 1 94 ? 30.057 15.341 20.258 1.00 94.25 94 VAL A CA 1
ATOM 737 C C . VAL A 1 94 ? 29.338 16.599 19.779 1.00 94.25 94 VAL A C 1
ATOM 739 O O . VAL A 1 94 ? 29.952 17.457 19.138 1.00 94.25 94 VAL A O 1
ATOM 742 N N . PHE A 1 95 ? 28.063 16.771 20.128 1.00 92.50 95 PHE A N 1
ATOM 743 C CA . PHE A 1 95 ? 27.283 17.939 19.708 1.00 92.50 95 PHE A CA 1
ATOM 744 C C . PHE A 1 95 ? 27.676 19.216 20.455 1.00 92.50 95 PHE A C 1
ATOM 746 O O . PHE A 1 95 ? 27.799 20.283 19.840 1.00 92.50 95 PHE A O 1
ATOM 753 N N . ALA A 1 96 ? 27.980 19.114 21.750 1.00 93.56 96 ALA A N 1
ATOM 754 C CA . ALA A 1 96 ? 28.522 20.220 22.528 1.00 93.56 96 ALA A CA 1
ATOM 755 C C . ALA A 1 96 ? 29.864 20.701 21.946 1.00 93.56 96 ALA A C 1
ATOM 757 O O . ALA A 1 96 ? 30.035 21.902 21.700 1.00 93.56 96 ALA A O 1
ATOM 758 N N . PHE A 1 97 ? 30.784 19.782 21.622 1.00 94.62 97 PHE A N 1
ATOM 759 C CA . PHE A 1 97 ? 32.058 20.115 20.978 1.00 94.62 97 PHE A CA 1
ATOM 760 C C . PHE A 1 97 ? 31.853 20.713 19.586 1.00 94.62 97 PHE A C 1
ATOM 762 O O . PHE A 1 97 ? 32.476 21.719 19.226 1.00 94.62 97 PHE A O 1
ATOM 769 N N . ARG A 1 98 ? 30.919 20.151 18.813 1.00 92.69 98 ARG A N 1
ATOM 770 C CA . ARG A 1 98 ? 30.545 20.681 17.505 1.00 92.69 98 ARG A CA 1
ATOM 771 C C . ARG A 1 98 ? 30.088 22.132 17.600 1.00 92.69 98 ARG A C 1
ATOM 773 O O . ARG A 1 98 ? 30.553 22.970 16.829 1.00 92.69 98 ARG A O 1
ATOM 780 N N . LYS A 1 99 ? 29.201 22.460 18.540 1.00 91.56 99 LYS A N 1
ATOM 781 C CA . LYS A 1 99 ? 28.662 23.815 18.725 1.00 91.56 99 LYS A CA 1
ATOM 782 C C . LYS A 1 99 ? 29.716 24.799 19.237 1.00 91.56 99 LYS A C 1
ATOM 784 O O . LYS A 1 99 ? 29.756 25.938 18.761 1.00 91.56 99 LYS A O 1
ATOM 789 N N . ALA A 1 100 ? 30.543 24.365 20.185 1.00 92.38 100 ALA A N 1
ATOM 790 C CA . ALA A 1 100 ? 31.566 25.188 20.819 1.00 92.38 100 ALA A CA 1
ATOM 791 C C . ALA A 1 100 ? 32.755 25.481 19.886 1.00 92.38 100 ALA A C 1
ATOM 793 O O . ALA A 1 100 ? 33.198 26.628 19.790 1.00 92.38 100 ALA A O 1
ATOM 794 N N . VAL A 1 101 ? 33.227 24.464 19.154 1.00 92.06 101 VAL A N 1
ATOM 795 C CA . VAL A 1 101 ? 34.489 24.501 18.400 1.00 92.06 101 VAL A CA 1
ATOM 796 C C . VAL A 1 101 ? 34.269 24.233 16.909 1.00 92.06 101 VAL A C 1
ATOM 798 O O . VAL A 1 101 ? 34.477 25.136 16.091 1.00 92.06 101 VAL A O 1
ATOM 801 N N . LEU A 1 102 ? 33.830 23.026 16.528 1.00 91.06 102 LEU A N 1
ATOM 802 C CA . LEU A 1 102 ? 33.901 22.568 15.128 1.00 91.06 102 LEU A CA 1
ATOM 803 C C . LEU A 1 102 ? 33.078 23.429 14.171 1.00 91.06 102 LEU A C 1
ATOM 805 O O . LEU A 1 102 ? 33.544 23.749 13.082 1.00 91.06 102 LEU A O 1
ATOM 809 N N . LYS A 1 103 ? 31.882 23.870 14.569 1.00 87.75 103 LYS A N 1
ATOM 810 C CA . LYS A 1 103 ? 30.977 24.639 13.708 1.00 87.75 103 LYS A CA 1
ATOM 811 C C . LYS A 1 103 ? 31.637 25.899 13.147 1.00 87.75 103 LYS A C 1
ATOM 813 O O . LYS A 1 103 ? 31.441 26.211 11.980 1.00 87.75 103 LYS A O 1
ATOM 818 N N . LYS A 1 104 ? 32.405 26.615 13.973 1.00 86.69 104 LYS A N 1
ATOM 819 C CA . LYS A 1 104 ? 33.061 27.881 13.599 1.00 86.69 104 LYS A CA 1
ATOM 820 C C . LYS A 1 104 ? 34.457 27.684 13.013 1.00 86.69 104 LYS A C 1
ATOM 822 O O . LYS A 1 104 ? 34.950 28.567 12.325 1.00 86.69 104 LYS A O 1
ATOM 827 N N . ARG A 1 105 ? 35.116 26.576 13.362 1.00 89.44 105 ARG A N 1
ATOM 828 C CA . ARG A 1 105 ? 36.548 26.373 13.111 1.00 89.44 105 ARG A CA 1
ATOM 829 C C . ARG A 1 105 ? 36.870 25.295 12.081 1.00 89.44 105 ARG A C 1
ATOM 831 O O . ARG A 1 105 ? 38.007 25.258 11.629 1.00 89.44 105 ARG A O 1
ATOM 838 N N . VAL A 1 106 ? 35.909 24.426 11.763 1.00 86.31 106 VAL A N 1
ATOM 839 C CA . VAL A 1 106 ? 36.064 23.280 10.852 1.00 86.31 106 VAL A CA 1
ATOM 840 C C . VAL A 1 106 ? 34.931 23.197 9.830 1.00 86.31 106 VAL A C 1
ATOM 842 O O . VAL A 1 106 ? 35.176 23.047 8.638 1.00 86.31 106 VAL A O 1
ATOM 845 N N . VAL A 1 107 ? 33.675 23.257 10.280 1.00 83.94 107 VAL A N 1
ATOM 846 C CA . VAL A 1 107 ? 32.502 23.027 9.417 1.00 83.94 107 VAL A CA 1
ATOM 847 C C . VAL A 1 107 ? 32.227 24.224 8.504 1.00 83.94 107 VAL A C 1
ATOM 849 O O . VAL A 1 107 ? 31.789 24.027 7.373 1.00 83.94 107 VAL A O 1
ATOM 852 N N . ASP A 1 108 ? 32.489 25.448 8.971 1.00 80.12 108 ASP A N 1
ATOM 853 C CA . ASP A 1 108 ? 32.388 26.654 8.147 1.00 80.12 108 ASP A CA 1
ATOM 854 C C . ASP A 1 108 ? 33.430 26.611 7.021 1.00 80.12 108 ASP A C 1
ATOM 856 O O . ASP A 1 108 ? 34.634 26.557 7.278 1.00 80.12 108 ASP A O 1
ATOM 860 N N . ALA A 1 109 ? 32.971 26.674 5.771 1.00 71.44 109 ALA A N 1
ATOM 861 C CA . ALA A 1 109 ? 33.824 26.632 4.586 1.00 71.44 109 ALA A CA 1
ATOM 862 C C . ALA A 1 109 ? 34.840 27.790 4.513 1.00 71.44 109 ALA A C 1
ATOM 864 O O . ALA A 1 109 ? 35.808 27.703 3.765 1.00 71.44 109 ALA A O 1
ATOM 865 N N . LYS A 1 110 ? 34.635 28.876 5.273 1.00 77.12 110 LYS A N 1
ATOM 866 C CA . LYS A 1 110 ? 35.570 30.011 5.362 1.00 77.12 110 LYS A CA 1
ATOM 867 C C . LYS A 1 110 ? 36.622 29.849 6.458 1.00 77.12 110 LYS A C 1
ATOM 869 O O . LYS A 1 110 ? 37.491 30.709 6.594 1.00 77.12 110 LYS A O 1
ATOM 874 N N . SER A 1 111 ? 36.524 28.804 7.276 1.00 77.44 111 SER A N 1
ATOM 875 C CA . SER A 1 111 ? 37.469 28.572 8.363 1.00 77.44 111 SER A CA 1
ATOM 876 C C . SER A 1 111 ? 38.768 27.957 7.838 1.00 77.44 111 SER A C 1
ATOM 878 O O . SER A 1 111 ? 38.750 26.994 7.079 1.00 77.44 111 SER A O 1
ATOM 880 N N . ALA A 1 112 ? 39.902 28.518 8.259 1.00 76.25 112 ALA A N 1
ATOM 881 C CA . ALA A 1 112 ? 41.223 27.923 8.086 1.00 76.25 112 ALA A CA 1
ATOM 882 C C . ALA A 1 112 ? 41.784 27.555 9.470 1.00 76.25 112 ALA A C 1
ATOM 884 O O . ALA A 1 112 ? 41.510 28.272 10.444 1.00 76.25 112 ALA A O 1
ATOM 885 N N . PRO A 1 113 ? 42.546 26.455 9.599 1.00 79.31 113 PRO A N 1
ATOM 886 C CA . PRO A 1 113 ? 43.202 26.136 10.857 1.00 79.31 113 PRO A CA 1
ATOM 887 C C . PRO A 1 113 ? 44.195 27.250 11.219 1.00 79.31 113 PRO A C 1
ATOM 889 O O . PRO A 1 113 ? 45.006 27.663 10.399 1.00 79.31 113 PRO A O 1
ATOM 892 N N . ALA A 1 114 ? 44.137 27.731 12.463 1.00 86.00 114 ALA A N 1
ATOM 893 C CA . ALA A 1 114 ? 45.068 28.737 12.992 1.00 86.00 114 ALA A CA 1
ATOM 894 C C . ALA A 1 114 ? 46.462 28.157 13.317 1.00 86.00 114 ALA A C 1
ATOM 896 O O . ALA A 1 114 ? 47.372 28.885 13.706 1.00 86.00 114 ALA A O 1
ATOM 897 N N . TRP A 1 115 ? 46.617 26.839 13.172 1.00 89.81 115 TRP A N 1
ATOM 898 C CA . TRP A 1 115 ? 47.839 26.101 13.452 1.00 89.81 115 TRP A CA 1
ATOM 899 C C . TRP A 1 115 ? 48.952 26.439 12.456 1.00 89.81 115 TRP A C 1
ATOM 901 O O . TRP A 1 115 ? 48.745 26.386 11.246 1.00 89.81 115 TRP A O 1
ATOM 911 N N . SER A 1 116 ? 50.143 26.737 12.975 1.00 84.69 116 SER A N 1
ATOM 912 C CA . SER A 1 116 ? 51.334 27.089 12.188 1.00 84.69 116 SER A CA 1
ATOM 913 C C . SER A 1 116 ? 52.475 26.065 12.276 1.00 84.69 116 SER A C 1
ATOM 915 O O . SER A 1 116 ? 53.512 26.260 11.646 1.00 84.69 116 SER A O 1
ATOM 917 N N . GLY A 1 117 ? 52.313 24.992 13.060 1.00 86.69 117 GLY A N 1
ATOM 918 C CA . GLY A 1 117 ? 53.309 23.923 13.205 1.00 86.69 117 GLY A CA 1
ATOM 919 C C . GLY A 1 117 ? 53.180 22.815 12.151 1.00 86.69 117 GLY A C 1
ATOM 920 O O . GLY A 1 117 ? 52.279 22.834 11.313 1.00 86.69 117 GLY A O 1
ATOM 921 N N . ALA A 1 118 ? 54.046 21.800 12.233 1.00 91.38 118 ALA A N 1
ATOM 922 C CA . ALA A 1 118 ? 53.926 20.590 11.414 1.00 91.38 118 ALA A CA 1
ATOM 923 C C . ALA A 1 118 ? 52.632 19.818 11.742 1.00 91.38 118 ALA A C 1
ATOM 925 O O . ALA A 1 118 ? 52.156 19.842 12.884 1.00 91.38 118 ALA A O 1
ATOM 926 N N . LEU A 1 119 ? 52.046 19.145 10.748 1.00 91.62 119 LEU A N 1
ATOM 927 C CA . LEU A 1 119 ? 50.770 18.443 10.916 1.00 91.62 119 LEU A CA 1
ATOM 928 C C . LEU A 1 119 ? 50.923 17.198 11.803 1.00 91.62 119 LEU A C 1
ATOM 930 O O . LEU A 1 119 ? 50.036 16.886 12.589 1.00 91.62 119 LEU A O 1
ATOM 934 N N . GLU A 1 120 ? 52.073 16.534 11.746 1.00 93.00 120 GLU A N 1
ATOM 935 C CA . GLU A 1 120 ? 52.429 15.395 12.594 1.00 93.00 120 GLU A CA 1
ATOM 936 C C . GLU A 1 120 ? 52.422 15.784 14.077 1.00 93.00 120 GLU A C 1
ATOM 938 O O . GLU A 1 120 ? 51.937 15.030 14.920 1.00 93.00 120 GLU A O 1
ATOM 943 N N . VAL A 1 121 ? 52.887 17.000 14.388 1.00 92.56 121 VAL A N 1
ATOM 944 C CA . VAL A 1 121 ? 52.843 17.560 15.745 1.00 92.56 121 VAL A CA 1
ATOM 945 C C . VAL A 1 121 ? 51.396 17.855 16.147 1.00 92.56 121 VAL A C 1
ATOM 947 O O . VAL A 1 121 ? 50.995 17.502 17.252 1.00 92.56 121 VAL A O 1
ATOM 950 N N . ALA A 1 122 ? 50.571 18.411 15.251 1.00 93.19 122 ALA A N 1
ATOM 951 C CA . ALA A 1 122 ? 49.144 18.610 15.526 1.00 93.19 122 ALA A CA 1
ATOM 952 C C . ALA A 1 122 ? 48.406 17.287 15.800 1.00 93.19 122 ALA A C 1
ATOM 954 O O . ALA A 1 122 ? 47.637 17.197 16.759 1.00 93.19 122 ALA A O 1
ATOM 955 N N . HIS A 1 123 ? 48.667 16.251 14.994 1.00 93.88 123 HIS A N 1
ATOM 956 C CA . HIS A 1 123 ? 48.141 14.900 15.199 1.00 93.88 123 HIS A CA 1
ATOM 957 C C . HIS A 1 123 ? 48.584 14.323 16.548 1.00 93.88 123 HIS A C 1
ATOM 959 O O . HIS A 1 123 ? 47.748 13.819 17.301 1.00 93.88 123 HIS A O 1
ATOM 965 N N . GLY A 1 124 ? 49.871 14.439 16.886 1.00 94.38 124 GLY A N 1
ATOM 966 C CA . GLY A 1 124 ? 50.407 13.961 18.158 1.00 94.38 124 GLY A CA 1
ATOM 967 C C . GLY A 1 124 ? 49.808 14.689 19.366 1.00 94.38 124 GLY A C 1
ATOM 968 O O . GLY A 1 124 ? 49.411 14.035 20.326 1.00 94.38 124 GLY A O 1
ATOM 969 N N . ILE A 1 125 ? 49.646 16.015 19.301 1.00 95.19 125 ILE A N 1
ATOM 970 C CA . ILE A 1 125 ? 48.998 16.814 20.355 1.00 95.19 125 ILE A CA 1
ATOM 971 C C . ILE A 1 125 ? 47.525 16.423 20.514 1.00 95.19 125 ILE A C 1
ATOM 973 O O . ILE A 1 125 ? 47.061 16.225 21.638 1.00 95.19 125 ILE A O 1
ATOM 977 N N . ALA A 1 126 ? 46.788 16.279 19.408 1.00 93.75 126 ALA A N 1
ATOM 978 C CA . ALA A 1 126 ? 45.393 15.848 19.442 1.00 93.75 126 ALA A CA 1
ATOM 979 C C . ALA A 1 126 ? 45.255 14.446 20.062 1.00 93.75 126 ALA A C 1
ATOM 981 O O . ALA A 1 126 ? 44.384 14.226 20.905 1.00 93.75 126 ALA A O 1
ATOM 982 N N . SER A 1 127 ? 46.155 13.522 19.708 1.00 94.00 127 SER A N 1
ATOM 983 C CA . SER A 1 127 ? 46.210 12.184 20.300 1.00 94.00 127 SER A CA 1
ATOM 984 C C . SER A 1 127 ? 46.574 12.223 21.786 1.00 94.00 127 SER A C 1
ATOM 986 O O . SER A 1 127 ? 45.951 11.517 22.571 1.00 94.00 127 SER A O 1
ATOM 988 N N . ALA A 1 128 ? 47.536 13.052 22.200 1.00 94.00 128 ALA A N 1
ATOM 989 C CA . ALA A 1 128 ? 47.920 13.196 23.603 1.00 94.00 128 ALA A CA 1
ATOM 990 C C . ALA A 1 128 ? 46.757 13.738 24.450 1.00 94.00 128 ALA A C 1
ATOM 992 O O . ALA A 1 128 ? 46.468 13.202 25.523 1.00 94.00 128 ALA A O 1
ATOM 993 N N . ALA A 1 129 ? 46.032 14.742 23.943 1.00 93.56 129 ALA A N 1
ATOM 994 C CA . ALA A 1 129 ? 44.844 15.284 24.598 1.00 93.56 129 ALA A CA 1
ATOM 995 C C . ALA A 1 129 ? 43.729 14.231 24.708 1.00 93.56 129 ALA A C 1
ATOM 997 O O . ALA A 1 129 ? 43.145 14.068 25.782 1.00 93.56 129 ALA A O 1
ATOM 998 N N . ARG A 1 130 ? 43.482 13.469 23.630 1.00 94.19 130 ARG A N 1
ATOM 999 C CA . ARG A 1 130 ? 42.533 12.345 23.613 1.00 94.19 130 ARG A CA 1
ATOM 1000 C C . ARG A 1 130 ? 42.884 11.302 24.671 1.00 94.19 130 ARG A C 1
ATOM 1002 O O . ARG A 1 130 ? 42.054 11.016 25.522 1.00 94.19 130 ARG A O 1
ATOM 1009 N N . THR A 1 131 ? 44.113 10.789 24.672 1.00 93.38 131 THR A N 1
ATOM 1010 C CA . THR A 1 131 ? 44.566 9.790 25.653 1.00 93.38 131 THR A CA 1
ATOM 1011 C C . THR A 1 131 ? 44.479 10.317 27.086 1.00 93.38 131 THR A C 1
ATOM 1013 O O . THR A 1 131 ? 44.150 9.573 27.998 1.00 93.38 131 THR A O 1
ATOM 1016 N N . THR A 1 132 ? 44.726 11.609 27.306 1.00 94.12 132 THR A N 1
ATOM 1017 C CA . THR A 1 132 ? 44.681 12.196 28.656 1.00 94.12 132 THR A CA 1
ATOM 1018 C C . THR A 1 132 ? 43.272 12.265 29.224 1.00 94.12 132 THR A C 1
ATOM 1020 O O . THR A 1 132 ? 43.094 12.117 30.434 1.00 94.12 132 THR A O 1
ATOM 1023 N N . PHE A 1 133 ? 42.280 12.545 28.380 1.00 94.12 133 PHE A N 1
ATOM 1024 C CA . PHE A 1 133 ? 40.933 12.901 28.825 1.00 94.12 133 PHE A CA 1
ATOM 1025 C C . PHE A 1 133 ? 39.844 11.891 28.462 1.00 94.12 133 PHE A C 1
ATOM 1027 O O . PHE A 1 133 ? 38.762 11.976 29.039 1.00 94.12 133 PHE A O 1
ATOM 1034 N N . ALA A 1 134 ? 40.119 10.968 27.543 1.00 92.19 134 ALA A N 1
ATOM 1035 C CA . ALA A 1 134 ? 39.176 9.985 27.024 1.00 92.19 134 ALA A CA 1
ATOM 1036 C C . ALA A 1 134 ? 39.903 8.706 26.550 1.00 92.19 134 ALA A C 1
ATOM 1038 O O . ALA A 1 134 ? 39.631 8.209 25.461 1.00 92.19 134 ALA A O 1
ATOM 1039 N N . SER A 1 135 ? 40.858 8.186 27.337 1.00 88.00 135 SER A N 1
ATOM 1040 C CA . SER A 1 135 ? 41.588 6.943 27.012 1.00 88.00 135 SER A CA 1
ATOM 1041 C C . SER A 1 135 ? 40.686 5.723 26.859 1.00 88.00 135 SER A C 1
ATOM 1043 O O . SER A 1 135 ? 41.023 4.814 26.108 1.00 88.00 135 SER A O 1
ATOM 1045 N N . ASP A 1 136 ? 39.566 5.714 27.579 1.00 87.75 136 ASP A N 1
ATOM 1046 C CA . ASP A 1 136 ? 38.702 4.544 27.731 1.00 87.75 136 ASP A CA 1
ATOM 1047 C C . ASP A 1 136 ? 37.539 4.542 26.720 1.00 87.75 136 ASP A C 1
ATOM 1049 O O . ASP A 1 136 ? 36.663 3.682 26.782 1.00 87.75 136 ASP A O 1
ATOM 1053 N N . ASP A 1 137 ? 37.502 5.517 25.802 1.00 87.69 137 ASP A N 1
ATOM 1054 C CA . ASP A 1 137 ? 36.444 5.661 24.803 1.00 87.69 137 ASP A CA 1
ATOM 1055 C C . ASP A 1 137 ? 36.914 5.167 23.424 1.00 87.69 137 ASP A C 1
ATOM 1057 O O . ASP A 1 137 ? 37.807 5.746 22.803 1.00 87.69 137 ASP A O 1
ATOM 1061 N N . GLU A 1 138 ? 36.305 4.079 22.946 1.00 89.56 138 GLU A N 1
ATOM 1062 C CA . GLU A 1 138 ? 36.638 3.445 21.662 1.00 89.56 138 GLU A CA 1
ATOM 1063 C C . GLU A 1 138 ? 36.083 4.208 20.443 1.00 89.56 138 GLU A C 1
ATOM 1065 O O . GLU A 1 138 ? 36.526 3.984 19.315 1.00 89.56 138 GLU A O 1
ATOM 1070 N N . ASP A 1 139 ? 35.125 5.122 20.643 1.00 92.38 139 ASP A N 1
ATOM 1071 C CA . ASP A 1 139 ? 34.597 5.978 19.579 1.00 92.38 139 ASP A CA 1
ATOM 1072 C C . ASP A 1 139 ? 35.502 7.204 19.428 1.00 92.38 139 ASP A C 1
ATOM 1074 O O . ASP A 1 139 ? 35.482 8.128 20.242 1.00 92.38 139 ASP A O 1
ATOM 1078 N N . GLU A 1 140 ? 36.309 7.218 18.366 1.00 93.12 140 GLU A N 1
ATOM 1079 C CA . GLU A 1 140 ? 37.295 8.275 18.143 1.00 93.12 140 GLU A CA 1
ATOM 1080 C C . GLU A 1 140 ? 36.669 9.683 18.069 1.00 93.12 140 GLU A C 1
ATOM 1082 O O . GLU A 1 140 ? 37.253 10.637 18.594 1.00 93.12 140 GLU A O 1
ATOM 1087 N N . GLU A 1 141 ? 35.491 9.821 17.450 1.00 93.50 141 GLU A N 1
ATOM 1088 C CA . GLU A 1 141 ? 34.787 11.103 17.319 1.00 93.50 141 GLU A CA 1
ATOM 1089 C C . GLU A 1 141 ? 34.369 11.620 18.699 1.00 93.50 141 GLU A C 1
ATOM 1091 O O . GLU A 1 141 ? 34.615 12.783 19.041 1.00 93.50 141 GLU A O 1
ATOM 1096 N N . ARG A 1 142 ? 33.802 10.736 19.527 1.00 94.62 142 ARG A N 1
ATOM 1097 C CA . ARG A 1 142 ? 33.407 11.058 20.901 1.00 94.62 142 ARG A CA 1
ATOM 1098 C C . ARG A 1 142 ? 34.607 11.328 21.802 1.00 94.62 142 ARG A C 1
ATOM 1100 O O . ARG A 1 142 ? 34.602 12.333 22.513 1.00 94.62 142 ARG A O 1
ATOM 1107 N N . ALA A 1 143 ? 35.658 10.517 21.724 1.00 95.00 143 ALA A N 1
ATOM 1108 C CA . ALA A 1 143 ? 36.875 10.691 22.510 1.00 95.00 143 ALA A CA 1
ATOM 1109 C C . ALA A 1 143 ? 37.545 12.049 22.231 1.00 95.00 143 ALA A C 1
ATOM 1111 O O . ALA A 1 143 ? 37.924 12.777 23.155 1.00 95.00 143 ALA A O 1
ATOM 1112 N N . ILE A 1 144 ? 37.644 12.433 20.951 1.00 95.06 144 ILE A N 1
ATOM 1113 C CA . ILE A 1 144 ? 38.172 13.742 20.547 1.00 95.06 144 ILE A CA 1
ATOM 1114 C C . ILE A 1 144 ? 37.252 14.873 21.008 1.00 95.06 144 ILE A C 1
ATOM 1116 O O . ILE A 1 144 ? 37.749 15.904 21.463 1.00 95.06 144 ILE A O 1
ATOM 1120 N N . ALA A 1 145 ? 35.932 14.694 20.950 1.00 95.56 145 ALA A N 1
ATOM 1121 C CA . ALA A 1 145 ? 34.989 15.690 21.438 1.00 95.56 145 ALA A CA 1
ATOM 1122 C C . ALA A 1 145 ? 35.083 15.916 22.956 1.00 95.56 145 ALA A C 1
ATOM 1124 O O . ALA A 1 145 ? 35.115 17.066 23.398 1.00 95.56 145 ALA A O 1
ATOM 1125 N N . ILE A 1 146 ? 35.192 14.846 23.752 1.00 96.06 146 ILE A N 1
ATOM 1126 C CA . ILE A 1 146 ? 35.381 14.915 25.210 1.00 96.06 146 ILE A CA 1
ATOM 1127 C C . ILE A 1 146 ? 36.670 15.671 25.540 1.00 96.06 146 ILE A C 1
ATOM 1129 O O . ILE A 1 146 ? 36.643 16.645 26.298 1.00 96.06 146 ILE A O 1
ATOM 1133 N N . ALA A 1 147 ? 37.794 15.272 24.937 1.00 95.88 147 ALA A N 1
ATOM 1134 C CA . ALA A 1 147 ? 39.073 15.945 25.142 1.00 95.88 147 ALA A CA 1
ATOM 1135 C C . ALA A 1 147 ? 39.008 17.416 24.709 1.00 95.88 147 ALA A C 1
ATOM 1137 O O . ALA A 1 147 ? 39.392 18.311 25.461 1.00 95.88 147 ALA A O 1
ATOM 1138 N N . GLY A 1 148 ? 38.449 17.679 23.528 1.00 95.56 148 GLY A N 1
ATOM 1139 C CA . GLY A 1 148 ? 38.277 19.017 22.983 1.00 95.56 148 GLY A CA 1
ATOM 1140 C C . GLY A 1 148 ? 37.420 19.927 23.864 1.00 95.56 148 GLY A C 1
ATOM 1141 O O . GLY A 1 148 ? 37.746 21.102 24.003 1.00 95.56 148 GLY A O 1
ATOM 1142 N N . LEU A 1 149 ? 36.370 19.410 24.509 1.00 96.25 149 LEU A N 1
ATOM 1143 C CA . LEU A 1 149 ? 35.544 20.173 25.449 1.00 96.25 149 LEU A CA 1
ATOM 1144 C C . LEU A 1 149 ? 36.281 20.527 26.739 1.00 96.25 149 LEU A C 1
ATOM 1146 O O . LEU A 1 149 ? 36.183 21.671 27.183 1.00 96.25 149 LEU A O 1
ATOM 1150 N N . ARG A 1 150 ? 37.040 19.589 27.320 1.00 95.50 150 ARG A N 1
ATOM 1151 C CA . ARG A 1 150 ? 37.846 19.870 28.522 1.00 95.50 150 ARG A CA 1
ATOM 1152 C C . ARG A 1 150 ? 38.901 20.933 28.242 1.00 95.50 150 ARG A C 1
ATOM 1154 O O . ARG A 1 150 ? 39.019 21.898 28.992 1.00 95.50 150 ARG A O 1
ATOM 1161 N N . VAL A 1 151 ? 39.594 20.819 27.108 1.00 95.81 151 VAL A N 1
ATOM 1162 C CA . VAL A 1 151 ? 40.558 21.833 26.661 1.00 95.81 151 VAL A CA 1
ATOM 1163 C C . VAL A 1 151 ? 39.849 23.168 26.377 1.00 95.81 151 VAL A C 1
ATOM 1165 O O . VAL A 1 151 ? 40.335 24.224 26.779 1.00 95.81 151 VAL A O 1
ATOM 1168 N N . HIS A 1 152 ? 38.676 23.149 25.736 1.00 95.19 152 HIS A N 1
ATOM 1169 C CA . HIS A 1 152 ? 37.920 24.365 25.439 1.00 95.19 152 HIS A CA 1
ATOM 1170 C C . HIS A 1 152 ? 37.449 25.083 26.708 1.00 95.19 152 HIS A C 1
ATOM 1172 O O . HIS A 1 152 ? 37.449 26.309 26.732 1.00 95.19 152 HIS A O 1
ATOM 1178 N N . ALA A 1 153 ? 37.098 24.355 27.770 1.00 94.38 153 ALA A N 1
ATOM 1179 C CA . ALA A 1 153 ? 36.725 24.949 29.051 1.00 94.38 153 ALA A CA 1
ATOM 1180 C C . ALA A 1 153 ? 37.890 25.724 29.698 1.00 94.38 153 ALA A C 1
ATOM 1182 O O . ALA A 1 153 ? 37.669 26.793 30.269 1.00 94.38 153 ALA A O 1
ATOM 1183 N N . ILE A 1 154 ? 39.128 25.228 29.565 1.00 95.06 154 ILE A N 1
ATOM 1184 C CA . ILE A 1 154 ? 40.342 25.936 30.006 1.00 95.06 154 ILE A CA 1
ATOM 1185 C C . ILE A 1 154 ? 40.536 27.217 29.178 1.00 95.06 154 ILE A C 1
ATOM 1187 O O . ILE A 1 154 ? 40.673 28.300 29.749 1.00 95.06 154 ILE A O 1
ATOM 1191 N N . ASP A 1 155 ? 40.491 27.114 27.843 1.00 93.06 155 ASP A N 1
ATOM 1192 C CA . ASP A 1 155 ? 40.644 28.256 26.921 1.00 93.06 155 ASP A CA 1
ATOM 1193 C C . ASP A 1 155 ? 39.557 29.328 27.145 1.00 93.06 155 ASP A C 1
ATOM 1195 O O . ASP A 1 155 ? 39.858 30.519 27.242 1.00 93.06 155 ASP A O 1
ATOM 1199 N N . ASP A 1 156 ? 38.292 28.929 27.289 1.00 91.81 156 ASP A N 1
ATOM 1200 C CA . ASP A 1 156 ? 37.167 29.843 27.505 1.00 91.81 156 ASP A CA 1
ATOM 1201 C C . ASP A 1 156 ? 37.234 30.538 28.876 1.00 91.81 156 ASP A C 1
ATOM 1203 O O . ASP A 1 156 ? 37.064 31.760 28.949 1.00 91.81 156 ASP A O 1
ATOM 1207 N N . THR A 1 157 ? 37.560 29.811 29.954 1.00 92.81 157 THR A N 1
ATOM 1208 C CA . THR A 1 157 ? 37.782 30.413 31.281 1.00 92.81 157 THR A CA 1
ATOM 1209 C C . THR A 1 157 ? 38.948 31.399 31.246 1.00 92.81 157 THR A C 1
ATOM 1211 O O . THR A 1 157 ? 38.790 32.535 31.701 1.00 92.81 157 THR A O 1
ATOM 1214 N N . ALA A 1 158 ? 40.086 31.026 30.652 1.00 91.56 158 ALA A N 1
ATOM 1215 C CA . ALA A 1 158 ? 41.246 31.908 30.539 1.00 91.56 158 ALA A CA 1
ATOM 1216 C C . ALA A 1 158 ? 40.904 33.209 29.790 1.00 91.56 158 ALA A C 1
ATOM 1218 O O . ALA A 1 158 ? 41.216 34.306 30.263 1.00 91.56 158 ALA A O 1
ATOM 1219 N N . ARG A 1 159 ? 40.183 33.113 28.663 1.00 89.31 159 ARG A N 1
ATOM 1220 C CA . ARG A 1 159 ? 39.728 34.279 27.884 1.00 89.31 159 ARG A CA 1
ATOM 1221 C C . ARG A 1 159 ? 38.759 35.165 28.655 1.00 89.31 159 ARG A C 1
ATOM 1223 O O . ARG A 1 159 ? 38.846 36.389 28.547 1.00 89.31 159 ARG A O 1
ATOM 1230 N N . LYS A 1 160 ? 37.817 34.576 29.397 1.00 90.06 160 LYS A N 1
ATOM 1231 C CA . LYS A 1 160 ? 36.843 35.326 30.204 1.00 90.06 160 LYS A CA 1
ATOM 1232 C C . LYS A 1 160 ? 37.529 36.057 31.356 1.00 90.06 160 LYS A C 1
ATOM 1234 O O . LYS A 1 160 ? 37.306 37.258 31.492 1.00 90.06 160 LYS A O 1
ATOM 1239 N N . VAL A 1 161 ? 38.428 35.390 32.085 1.00 88.44 161 VAL A N 1
ATOM 1240 C CA . VAL A 1 161 ? 39.234 35.992 33.163 1.00 88.44 161 VAL A CA 1
ATOM 1241 C C . VAL A 1 161 ? 40.081 37.153 32.632 1.00 88.44 161 VAL A C 1
ATOM 1243 O O . VAL A 1 161 ? 40.035 38.247 33.190 1.00 88.44 161 VAL A O 1
ATOM 1246 N N . ALA A 1 162 ? 40.783 36.966 31.510 1.00 85.94 162 ALA A N 1
ATOM 1247 C CA . ALA A 1 162 ? 41.618 38.010 30.908 1.00 85.94 162 ALA A CA 1
ATOM 1248 C C . ALA A 1 162 ? 40.823 39.250 30.451 1.00 85.94 162 ALA A C 1
ATOM 1250 O O . ALA A 1 162 ? 41.364 40.352 30.400 1.00 85.94 162 ALA A O 1
ATOM 1251 N N . ARG A 1 163 ? 39.532 39.090 30.127 1.00 87.06 163 ARG A N 1
ATOM 1252 C CA . ARG A 1 163 ? 38.627 40.181 29.719 1.00 87.06 163 ARG A CA 1
ATOM 1253 C C . ARG A 1 163 ? 37.825 40.785 30.878 1.00 87.06 163 ARG A C 1
ATOM 1255 O O . ARG A 1 163 ? 36.943 41.600 30.625 1.00 87.06 163 ARG A O 1
ATOM 1262 N N . GLY A 1 164 ? 38.079 40.372 32.122 1.00 77.44 164 GLY A N 1
ATOM 1263 C CA . GLY A 1 164 ? 37.292 40.796 33.285 1.00 77.44 164 GLY A CA 1
ATOM 1264 C C . GLY A 1 164 ? 35.847 40.273 33.285 1.00 77.44 164 GLY A C 1
ATOM 1265 O O . GLY A 1 164 ? 35.001 40.798 34.003 1.00 77.44 164 GLY A O 1
ATOM 1266 N N . GLY A 1 165 ? 35.538 39.257 32.474 1.00 64.31 165 GLY A N 1
ATOM 1267 C CA . GLY A 1 165 ? 34.266 38.542 32.534 1.00 64.31 165 GLY A CA 1
ATOM 1268 C C . GLY A 1 165 ? 34.278 37.609 33.741 1.00 64.31 165 GLY A C 1
ATOM 1269 O O . GLY A 1 165 ? 35.258 36.899 33.928 1.00 64.31 165 GLY A O 1
ATOM 1270 N N . GLY A 1 166 ? 33.217 37.615 34.554 1.00 73.12 166 GLY A N 1
ATOM 1271 C CA . GLY A 1 166 ? 33.131 36.969 35.877 1.00 73.12 166 GLY A CA 1
ATOM 1272 C C . GLY A 1 166 ? 33.230 35.433 35.943 1.00 73.12 166 GLY A C 1
ATOM 1273 O O . GLY A 1 166 ? 32.526 34.822 36.738 1.00 73.12 166 GLY A O 1
ATOM 1274 N N . ALA A 1 167 ? 34.064 34.800 35.118 1.00 82.50 167 ALA A N 1
ATOM 1275 C CA . ALA A 1 167 ? 34.498 33.418 35.273 1.00 82.50 167 ALA A CA 1
ATOM 1276 C C . ALA A 1 167 ? 35.656 33.331 36.282 1.00 82.50 167 ALA A C 1
ATOM 1278 O O . ALA A 1 167 ? 36.446 34.266 36.415 1.00 82.50 167 ALA A O 1
ATOM 1279 N N . SER A 1 168 ? 35.783 32.195 36.966 1.00 86.06 168 SER A N 1
ATOM 1280 C CA . SER A 1 168 ? 36.875 31.914 37.899 1.00 86.06 168 SER A CA 1
ATOM 1281 C C . SER A 1 168 ? 37.506 30.557 37.603 1.00 86.06 168 SER A C 1
ATOM 1283 O O . SER A 1 168 ? 36.849 29.627 37.135 1.00 86.06 168 SER A O 1
ATOM 1285 N N . TRP A 1 169 ? 38.805 30.448 37.875 1.00 91.25 169 TRP A N 1
ATOM 1286 C CA . TRP A 1 169 ? 39.506 29.170 37.822 1.00 91.25 169 TRP A CA 1
ATOM 1287 C C . TRP A 1 169 ? 39.024 28.268 38.956 1.00 91.25 169 TRP A C 1
ATOM 1289 O O . TRP A 1 169 ? 39.056 28.674 40.117 1.00 91.25 169 TRP A O 1
ATOM 1299 N N . THR A 1 170 ? 38.623 27.048 38.615 1.00 92.81 170 THR A N 1
ATOM 1300 C CA . THR A 1 170 ? 38.334 25.985 39.582 1.00 92.81 170 THR A CA 1
ATOM 1301 C C . THR A 1 170 ? 39.549 25.075 39.735 1.00 92.81 170 THR A C 1
ATOM 1303 O O . THR A 1 170 ? 40.389 25.000 38.833 1.00 92.81 170 THR A O 1
ATOM 1306 N N . ASP A 1 171 ? 39.633 24.349 40.851 1.00 91.38 171 ASP A N 1
ATOM 1307 C CA . ASP A 1 171 ? 40.712 23.378 41.071 1.00 91.38 171 ASP A CA 1
ATOM 1308 C C . ASP A 1 171 ? 40.719 22.292 39.987 1.00 91.38 171 ASP A C 1
ATOM 1310 O O . ASP A 1 171 ? 41.775 21.973 39.448 1.00 91.38 171 ASP A O 1
ATOM 1314 N N . ALA A 1 172 ? 39.537 21.829 39.567 1.00 91.69 172 ALA A N 1
ATOM 1315 C CA . ALA A 1 172 ? 39.390 20.865 38.476 1.00 91.69 172 ALA A CA 1
ATOM 1316 C C . ALA A 1 172 ? 39.941 21.388 37.134 1.00 91.69 172 ALA A C 1
ATOM 1318 O O . ALA A 1 172 ? 40.624 20.660 36.421 1.00 91.69 172 ALA A O 1
ATOM 1319 N N . LEU A 1 173 ? 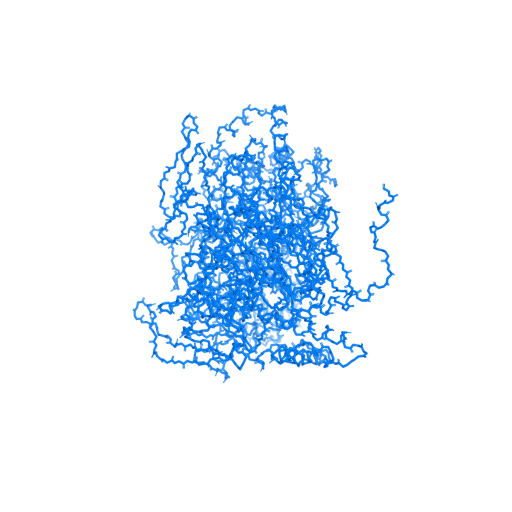39.703 22.662 36.789 1.00 92.81 173 LEU A N 1
ATOM 1320 C CA . LEU A 1 173 ? 40.250 23.252 35.558 1.00 92.81 173 LEU A CA 1
ATOM 1321 C C . LEU A 1 173 ? 41.776 23.400 35.615 1.00 92.81 173 LEU A C 1
ATOM 1323 O O . LEU A 1 173 ? 42.444 23.253 34.593 1.00 92.81 173 LEU A O 1
ATOM 1327 N N . ARG A 1 174 ? 42.334 23.687 36.798 1.00 92.00 174 ARG A N 1
ATOM 1328 C CA . ARG A 1 174 ? 43.791 23.755 36.995 1.00 92.00 174 ARG A CA 1
ATOM 1329 C C . ARG A 1 174 ? 44.438 22.376 36.929 1.00 92.00 174 ARG A C 1
ATOM 1331 O O . ARG A 1 174 ? 45.507 22.237 36.340 1.00 92.00 174 ARG A O 1
ATOM 1338 N N . GLU A 1 175 ? 43.786 21.363 37.491 1.00 93.75 175 GLU A N 1
ATOM 1339 C CA . GLU A 1 175 ? 44.212 19.970 37.360 1.00 93.75 175 GLU A CA 1
ATOM 1340 C C . GLU A 1 175 ? 44.211 19.537 35.889 1.00 93.75 175 GLU A C 1
ATOM 1342 O O . GLU A 1 175 ? 45.203 18.988 35.408 1.00 93.75 175 GLU A O 1
ATOM 1347 N N . ASP A 1 176 ? 43.154 19.866 35.142 1.00 94.62 176 ASP A N 1
ATOM 1348 C CA . ASP A 1 176 ? 43.071 19.566 33.711 1.00 94.62 176 ASP A CA 1
ATOM 1349 C C . ASP A 1 176 ? 44.162 20.265 32.908 1.00 94.62 176 ASP A C 1
ATOM 1351 O O . ASP A 1 176 ? 44.793 19.630 32.063 1.00 94.62 176 ASP A O 1
ATOM 1355 N N . ALA A 1 177 ? 44.447 21.537 33.196 1.00 93.50 177 ALA A N 1
ATOM 1356 C CA . ALA A 1 177 ? 45.548 22.256 32.562 1.00 93.50 177 ALA A CA 1
ATOM 1357 C C . ALA A 1 177 ? 46.912 21.616 32.874 1.00 93.50 177 ALA A C 1
ATOM 1359 O O . ALA A 1 177 ? 47.743 21.468 31.976 1.00 93.50 177 ALA A O 1
ATOM 1360 N N . SER A 1 178 ? 47.131 21.171 34.116 1.00 93.62 178 SER A N 1
ATOM 1361 C CA . SER A 1 178 ? 48.358 20.480 34.528 1.00 93.62 178 SER A CA 1
ATOM 1362 C C . SER A 1 178 ? 48.531 19.135 33.815 1.00 93.62 178 SER A C 1
ATOM 1364 O O . SER A 1 178 ? 49.586 18.871 33.232 1.00 93.62 178 SER A O 1
ATOM 1366 N N . ARG A 1 179 ? 47.475 18.311 33.784 1.00 95.12 179 ARG A N 1
ATOM 1367 C CA . ARG A 1 179 ? 47.453 17.030 33.062 1.00 95.12 179 ARG A CA 1
ATOM 1368 C C . ARG A 1 179 ? 47.688 17.223 31.570 1.00 95.12 179 ARG A C 1
ATOM 1370 O O . ARG A 1 179 ? 48.498 16.512 30.979 1.00 95.12 179 ARG A O 1
ATOM 1377 N N . LEU A 1 180 ? 47.020 18.211 30.975 1.00 94.75 180 LEU A N 1
ATOM 1378 C CA . LEU A 1 180 ? 47.188 18.554 29.569 1.00 94.75 180 LEU A CA 1
ATOM 1379 C C . LEU A 1 180 ? 48.629 18.974 29.267 1.00 94.75 180 LEU A C 1
ATOM 1381 O O . LEU A 1 180 ? 49.205 18.507 28.288 1.00 94.75 180 LEU A O 1
ATOM 1385 N N . ARG A 1 181 ? 49.236 19.809 30.119 1.00 95.12 181 ARG A N 1
ATOM 1386 C CA . ARG A 1 181 ? 50.631 20.243 29.967 1.00 95.12 181 ARG A CA 1
ATOM 1387 C C . ARG A 1 181 ? 51.592 19.063 29.995 1.00 95.12 181 ARG A C 1
ATOM 1389 O O . ARG A 1 181 ? 52.453 18.974 29.126 1.00 95.12 181 ARG A O 1
ATOM 1396 N N . ALA A 1 182 ? 51.427 18.158 30.960 1.00 93.25 182 ALA A N 1
ATOM 1397 C CA . ALA A 1 182 ? 52.259 16.964 31.082 1.00 93.25 182 ALA A CA 1
ATOM 1398 C C . ALA A 1 182 ? 52.161 16.070 29.837 1.00 93.25 182 ALA A C 1
ATOM 1400 O O . ALA A 1 182 ? 53.177 15.587 29.345 1.00 93.25 182 ALA A O 1
ATOM 1401 N N . ALA A 1 183 ? 50.954 15.895 29.295 1.00 92.94 183 ALA A N 1
ATOM 1402 C CA . ALA A 1 183 ? 50.736 15.098 28.096 1.00 92.94 183 ALA A CA 1
ATOM 1403 C C . ALA A 1 183 ? 51.334 15.747 26.840 1.00 92.94 183 ALA A C 1
ATOM 1405 O O . ALA A 1 183 ? 52.037 15.091 26.074 1.00 92.94 183 ALA A O 1
ATOM 1406 N N . VAL A 1 184 ? 51.097 17.045 26.638 1.00 93.31 184 VAL A N 1
ATOM 1407 C CA . VAL A 1 184 ? 51.548 17.777 25.444 1.00 93.31 184 VAL A CA 1
ATOM 1408 C C . VAL A 1 184 ? 53.066 17.964 25.425 1.00 93.31 184 VAL A C 1
ATOM 1410 O O . VAL A 1 184 ? 53.660 17.884 24.353 1.00 93.31 184 VAL A O 1
ATOM 1413 N N . ALA A 1 185 ? 53.710 18.105 26.590 1.00 92.50 185 ALA A N 1
ATOM 1414 C CA . ALA A 1 185 ? 55.168 18.215 26.711 1.00 92.50 185 ALA A CA 1
ATOM 1415 C C . ALA A 1 185 ? 55.939 17.000 26.155 1.00 92.50 185 ALA A C 1
ATOM 1417 O O . ALA A 1 185 ? 57.142 17.090 25.924 1.00 92.50 185 ALA A O 1
ATOM 1418 N N . THR A 1 186 ? 55.264 15.866 25.926 1.00 89.44 186 THR A N 1
ATOM 1419 C CA . THR A 1 186 ? 55.863 14.685 25.277 1.00 89.44 186 THR A CA 1
ATOM 1420 C C . THR A 1 186 ? 55.955 14.802 23.750 1.00 89.44 186 THR A C 1
ATOM 1422 O O . THR A 1 186 ? 56.669 14.019 23.127 1.00 89.44 186 THR A O 1
ATOM 1425 N N . VAL A 1 187 ? 55.248 15.767 23.148 1.00 89.56 187 VAL A N 1
ATOM 1426 C CA . VAL A 1 187 ? 55.097 15.923 21.689 1.00 89.56 187 VAL A CA 1
ATOM 1427 C C . VAL A 1 187 ? 55.538 17.312 21.202 1.00 89.56 187 VAL A C 1
ATOM 1429 O O . VAL A 1 187 ? 55.981 17.442 20.063 1.00 89.56 187 VAL A O 1
ATOM 1432 N N . ASP A 1 188 ? 55.433 18.349 22.037 1.00 90.25 188 ASP A N 1
ATOM 1433 C CA . ASP A 1 188 ? 55.717 19.742 21.675 1.00 90.25 188 ASP A CA 1
ATOM 1434 C C . ASP A 1 188 ? 56.241 20.543 22.881 1.00 90.25 188 ASP A C 1
ATOM 1436 O O . ASP A 1 188 ? 55.825 20.308 24.019 1.00 90.25 188 ASP A O 1
ATOM 1440 N N . ASP A 1 189 ? 57.140 21.507 22.653 1.00 87.38 189 ASP A N 1
ATOM 1441 C CA . ASP A 1 189 ? 57.670 22.344 23.738 1.00 87.38 189 ASP A CA 1
ATOM 1442 C C . ASP A 1 189 ? 56.661 23.434 24.121 1.00 87.38 189 ASP A C 1
ATOM 1444 O O . ASP A 1 189 ? 56.508 24.460 23.456 1.00 87.38 189 ASP A O 1
ATOM 1448 N N . VAL A 1 190 ? 55.966 23.194 25.231 1.00 87.94 190 VAL A N 1
ATOM 1449 C CA . VAL A 1 190 ? 54.946 24.088 25.797 1.00 87.94 190 VAL A CA 1
ATOM 1450 C C . VAL A 1 190 ? 55.359 24.694 27.138 1.00 87.94 190 VAL A C 1
ATOM 1452 O O . VAL A 1 190 ? 54.527 25.251 27.859 1.00 87.94 190 VAL A O 1
ATOM 1455 N N . SER A 1 191 ? 56.642 24.595 27.498 1.00 85.44 191 SER A N 1
ATOM 1456 C CA . SER A 1 191 ? 57.167 25.031 28.799 1.00 85.44 191 SER A CA 1
ATOM 1457 C C . SER A 1 191 ? 56.933 26.523 29.082 1.00 85.44 191 SER A C 1
ATOM 1459 O O . SER A 1 191 ? 56.660 26.895 30.222 1.00 85.44 191 SER A O 1
ATOM 1461 N N . ALA A 1 192 ? 56.965 27.362 28.043 1.00 87.50 192 ALA A N 1
ATOM 1462 C CA . ALA A 1 192 ? 56.808 28.815 28.135 1.00 87.50 192 ALA A CA 1
ATOM 1463 C C . ALA A 1 192 ? 55.353 29.321 28.038 1.00 87.50 192 ALA A C 1
ATOM 1465 O O . ALA A 1 192 ? 55.119 30.523 28.157 1.00 87.50 192 ALA A O 1
ATOM 1466 N N . LEU A 1 193 ? 54.374 28.444 27.790 1.00 90.38 193 LEU A N 1
ATOM 1467 C CA . LEU A 1 193 ? 52.969 28.838 27.632 1.00 90.38 193 LEU A CA 1
ATOM 1468 C C . LEU A 1 193 ? 52.271 28.912 28.991 1.00 90.38 193 LEU A C 1
ATOM 1470 O O . LEU A 1 193 ? 52.433 28.005 29.804 1.00 90.38 193 LEU A O 1
ATOM 1474 N N . ASP A 1 194 ? 51.441 29.927 29.234 1.00 92.12 194 ASP A N 1
ATOM 1475 C CA . ASP A 1 194 ? 50.460 29.862 30.326 1.00 92.12 194 ASP A CA 1
ATOM 1476 C C . ASP A 1 194 ? 49.332 28.860 29.995 1.00 92.12 194 ASP A C 1
ATOM 1478 O O . ASP A 1 194 ? 49.261 28.329 28.885 1.00 92.12 194 ASP A O 1
ATOM 1482 N N . ASP A 1 195 ? 48.468 28.548 30.961 1.00 91.19 195 ASP A N 1
ATOM 1483 C CA . ASP A 1 195 ? 47.428 27.522 30.786 1.00 91.19 195 ASP A CA 1
ATOM 1484 C C . ASP A 1 195 ? 46.403 27.881 29.695 1.00 91.19 195 ASP A C 1
ATOM 1486 O O . ASP A 1 195 ? 45.902 26.998 28.997 1.00 91.19 195 ASP A O 1
ATOM 1490 N N . GLY A 1 196 ? 46.126 29.175 29.497 1.00 91.25 196 GLY A N 1
ATOM 1491 C CA . GLY A 1 196 ? 45.238 29.651 28.438 1.00 91.25 196 GLY A CA 1
ATOM 1492 C C . GLY A 1 196 ? 45.872 29.515 27.055 1.00 91.25 196 GLY A C 1
ATOM 1493 O O . GLY A 1 196 ? 45.241 29.006 26.130 1.00 91.25 196 GLY A O 1
ATOM 1494 N N . ALA A 1 197 ? 47.135 29.917 26.917 1.00 91.81 197 ALA A N 1
ATOM 1495 C CA . ALA A 1 197 ? 47.908 29.787 25.688 1.00 91.81 197 ALA A CA 1
ATOM 1496 C C . ALA A 1 197 ? 48.156 28.315 25.317 1.00 91.81 197 ALA A C 1
ATOM 1498 O O . ALA A 1 197 ? 48.067 27.956 24.141 1.00 91.81 197 ALA A O 1
ATOM 1499 N N . LEU A 1 198 ? 48.397 27.452 26.311 1.00 93.75 198 LEU A N 1
ATOM 1500 C CA . LEU A 1 198 ? 48.477 26.003 26.137 1.00 93.75 198 LEU A CA 1
ATOM 1501 C C . LEU A 1 198 ? 47.158 25.445 25.590 1.00 93.75 198 LEU A C 1
ATOM 1503 O O . LEU A 1 198 ? 47.159 24.767 24.564 1.00 93.75 198 LEU A O 1
ATOM 1507 N N . ALA A 1 199 ? 46.030 25.746 26.239 1.00 93.81 199 ALA A N 1
ATOM 1508 C CA . ALA A 1 199 ? 44.726 25.251 25.808 1.00 93.81 199 ALA A CA 1
ATOM 1509 C C . ALA A 1 199 ? 44.353 25.744 24.401 1.00 93.81 199 ALA A C 1
ATOM 1511 O O . ALA A 1 199 ? 43.920 24.948 23.567 1.00 93.81 199 ALA A O 1
ATOM 1512 N N . ALA A 1 200 ? 44.590 27.025 24.096 1.00 93.12 200 ALA A N 1
ATOM 1513 C CA . ALA A 1 200 ? 44.381 27.579 22.760 1.00 93.12 200 ALA A CA 1
ATOM 1514 C C . ALA A 1 200 ? 45.209 26.829 21.703 1.00 93.12 200 ALA A C 1
ATOM 1516 O O . ALA A 1 200 ? 44.661 26.395 20.688 1.00 93.12 200 ALA A O 1
ATOM 1517 N N . ARG A 1 201 ? 46.501 26.595 21.976 1.00 93.00 201 ARG A N 1
ATOM 1518 C CA . ARG A 1 201 ? 47.400 25.845 21.089 1.00 93.00 201 ARG A CA 1
ATOM 1519 C C . ARG A 1 201 ? 46.927 24.408 20.858 1.00 93.00 201 ARG A C 1
ATOM 1521 O O . ARG A 1 201 ? 46.973 23.929 19.727 1.00 93.00 201 ARG A O 1
ATOM 1528 N N . VAL A 1 202 ? 46.431 23.734 21.894 1.00 94.56 202 VAL A N 1
ATOM 1529 C CA . VAL A 1 202 ? 45.896 22.369 21.779 1.00 94.56 202 VAL A CA 1
ATOM 1530 C C . VAL A 1 202 ? 44.599 22.338 20.967 1.00 94.56 202 VAL A C 1
ATOM 1532 O O . VAL A 1 202 ? 44.455 21.468 20.111 1.00 94.56 202 VAL A O 1
ATOM 1535 N N . ILE A 1 203 ? 43.667 23.283 21.159 1.00 94.69 203 ILE A N 1
ATOM 1536 C CA . ILE A 1 203 ? 42.469 23.358 20.301 1.00 94.69 203 ILE A CA 1
ATOM 1537 C C . ILE A 1 203 ? 42.871 23.608 18.845 1.00 94.69 203 ILE A C 1
ATOM 1539 O O . ILE A 1 203 ? 42.294 22.999 17.946 1.00 94.69 203 ILE A O 1
ATOM 1543 N N . ASP A 1 204 ? 43.848 24.480 18.595 1.00 94.25 204 ASP A N 1
ATOM 1544 C CA . ASP A 1 204 ? 44.337 24.761 17.244 1.00 94.25 204 ASP A CA 1
ATOM 1545 C C . ASP A 1 204 ? 44.927 23.504 16.586 1.00 94.25 204 ASP A C 1
ATOM 1547 O O . ASP A 1 204 ? 44.615 23.231 15.425 1.00 94.25 204 ASP A O 1
ATOM 1551 N N . ALA A 1 205 ? 45.689 22.704 17.339 1.00 94.38 205 ALA A N 1
ATOM 1552 C CA . ALA A 1 205 ? 46.202 21.405 16.905 1.00 94.38 205 ALA A CA 1
ATOM 1553 C C . ALA A 1 205 ? 45.079 20.395 16.607 1.00 94.38 205 ALA A C 1
ATOM 1555 O O . ALA A 1 205 ? 45.076 19.778 15.542 1.00 94.38 205 ALA A O 1
ATOM 1556 N N . ILE A 1 206 ? 44.090 20.256 17.501 1.00 95.06 206 ILE A N 1
ATOM 1557 C CA . ILE A 1 206 ? 42.921 19.380 17.292 1.00 95.06 206 ILE A CA 1
ATOM 1558 C C . ILE A 1 206 ? 42.167 19.790 16.020 1.00 95.06 206 ILE A C 1
ATOM 1560 O O . ILE A 1 206 ? 41.836 18.948 15.190 1.00 95.06 206 ILE A O 1
ATOM 1564 N N . VAL A 1 207 ? 41.926 21.088 15.831 1.00 94.62 207 VAL A N 1
ATOM 1565 C CA . VAL A 1 207 ? 41.241 21.624 14.647 1.00 94.62 207 VAL A CA 1
ATOM 1566 C C . VAL A 1 207 ? 42.039 21.364 13.368 1.00 94.62 207 VAL A C 1
ATOM 1568 O O . VAL A 1 207 ? 41.445 20.983 12.362 1.00 94.62 207 VAL A O 1
ATOM 1571 N N . ALA A 1 208 ? 43.363 21.540 13.390 1.00 94.19 208 ALA A N 1
ATOM 1572 C CA . ALA A 1 208 ? 44.224 21.273 12.237 1.00 94.19 208 ALA A CA 1
ATOM 1573 C C . ALA A 1 208 ? 44.271 19.784 11.869 1.00 94.19 208 ALA A C 1
ATOM 1575 O O . ALA A 1 208 ? 44.139 19.446 10.695 1.00 94.19 208 ALA A O 1
ATOM 1576 N N . SER A 1 209 ? 44.375 18.915 12.879 1.00 94.44 209 SER A N 1
ATOM 1577 C CA . SER A 1 209 ? 44.276 17.457 12.749 1.00 94.44 209 SER A CA 1
ATOM 1578 C C . SER A 1 209 ? 42.978 17.046 12.049 1.00 94.44 209 SER A C 1
ATOM 1580 O O . SER A 1 209 ? 43.000 16.378 11.017 1.00 94.44 209 SER A O 1
ATOM 1582 N N . ILE A 1 210 ? 41.836 17.529 12.549 1.00 94.38 210 ILE A N 1
ATOM 1583 C CA . ILE A 1 210 ? 40.526 17.219 11.968 1.00 94.38 210 ILE A CA 1
ATOM 1584 C C . ILE A 1 210 ? 40.412 17.759 10.537 1.00 94.38 210 ILE A C 1
ATOM 1586 O O . ILE A 1 210 ? 39.904 17.054 9.673 1.00 94.38 210 ILE A O 1
ATOM 1590 N N . HIS A 1 211 ? 40.877 18.983 10.259 1.00 91.75 211 HIS A N 1
ATOM 1591 C CA . HIS A 1 211 ? 40.852 19.557 8.904 1.00 91.75 211 HIS A CA 1
ATOM 1592 C C . HIS A 1 211 ? 41.618 18.706 7.896 1.00 91.75 211 HIS A C 1
ATOM 1594 O O . HIS A 1 211 ? 41.088 18.406 6.827 1.00 91.75 211 HIS A O 1
ATOM 1600 N N . ALA A 1 212 ? 42.845 18.307 8.236 1.00 91.56 212 ALA A N 1
ATOM 1601 C CA . ALA A 1 212 ? 43.677 17.518 7.339 1.00 91.56 212 ALA A CA 1
ATOM 1602 C C . ALA A 1 212 ? 43.080 16.128 7.091 1.00 91.56 212 ALA A C 1
ATOM 1604 O O . ALA A 1 212 ? 42.947 15.716 5.942 1.00 91.56 212 ALA A O 1
ATOM 1605 N N . ARG A 1 213 ? 42.638 15.447 8.154 1.00 93.62 213 ARG A N 1
ATOM 1606 C CA . ARG A 1 213 ? 42.008 14.124 8.056 1.00 93.62 213 ARG A CA 1
ATOM 1607 C C . ARG A 1 213 ? 40.669 14.171 7.323 1.00 93.62 213 ARG A C 1
ATOM 1609 O O . ARG A 1 213 ? 40.368 13.293 6.530 1.00 93.62 213 ARG A O 1
ATOM 1616 N N . ARG A 1 214 ? 39.876 15.231 7.503 1.00 90.31 214 ARG A N 1
ATOM 1617 C CA . ARG A 1 214 ? 38.618 15.428 6.764 1.00 90.31 214 ARG A CA 1
ATOM 1618 C C . ARG A 1 214 ? 38.837 15.581 5.255 1.00 90.31 214 ARG A C 1
ATOM 1620 O O . ARG A 1 214 ? 37.951 15.212 4.488 1.00 90.31 214 ARG A O 1
ATOM 1627 N N . ALA A 1 215 ? 39.967 16.153 4.835 1.00 86.94 215 ALA A N 1
ATOM 1628 C CA . ALA A 1 215 ? 40.303 16.320 3.422 1.00 86.94 215 ALA A CA 1
ATOM 1629 C C . ALA A 1 215 ? 40.706 14.999 2.739 1.00 86.94 215 ALA A C 1
ATOM 1631 O O . ALA A 1 215 ? 40.636 14.907 1.513 1.00 86.94 215 ALA A O 1
ATOM 1632 N N . ASP A 1 216 ? 41.086 13.980 3.513 1.00 88.38 216 ASP A N 1
ATOM 1633 C CA . ASP A 1 216 ? 41.365 12.634 3.021 1.00 88.38 216 ASP A CA 1
ATOM 1634 C C . ASP A 1 216 ? 40.092 11.770 3.047 1.00 88.38 216 ASP A C 1
ATOM 1636 O O . ASP A 1 216 ? 39.605 11.364 4.101 1.00 88.38 216 ASP A O 1
ATOM 1640 N N . ALA A 1 217 ? 39.551 11.448 1.868 1.00 82.44 217 ALA A N 1
ATOM 1641 C CA . ALA A 1 217 ? 38.353 10.614 1.733 1.00 82.44 217 ALA A CA 1
ATOM 1642 C C . ALA A 1 217 ? 38.535 9.164 2.243 1.00 82.44 217 ALA A C 1
ATOM 1644 O O . ALA A 1 217 ? 37.541 8.450 2.435 1.00 82.44 217 ALA A O 1
ATOM 1645 N N . GLY A 1 218 ? 39.786 8.719 2.426 1.00 86.44 218 GLY A N 1
ATOM 1646 C CA . GLY A 1 218 ? 40.138 7.431 3.018 1.00 86.44 218 GLY A CA 1
ATOM 1647 C C . GLY A 1 218 ? 40.128 7.425 4.549 1.00 86.44 218 GLY A C 1
ATOM 1648 O O . GLY A 1 218 ? 39.995 6.353 5.140 1.00 86.44 218 GLY A O 1
ATOM 1649 N N . ASP A 1 219 ? 40.214 8.589 5.200 1.00 91.75 219 ASP A N 1
ATOM 1650 C CA . ASP A 1 219 ? 40.204 8.691 6.660 1.00 91.75 219 ASP A CA 1
ATOM 1651 C C . ASP A 1 219 ? 38.759 8.653 7.201 1.00 91.75 219 ASP A C 1
ATOM 1653 O O . ASP A 1 219 ? 37.889 9.371 6.687 1.00 91.75 219 ASP A O 1
ATOM 1657 N N . PRO A 1 220 ? 38.464 7.868 8.257 1.00 89.44 220 PRO A N 1
ATOM 1658 C CA . PRO A 1 220 ? 37.148 7.843 8.899 1.00 89.44 220 PRO A CA 1
ATOM 1659 C C . PRO A 1 220 ? 36.608 9.221 9.319 1.00 89.44 220 PRO A C 1
ATOM 1661 O O . PRO A 1 220 ? 35.392 9.424 9.278 1.00 89.44 220 PRO A O 1
ATOM 1664 N N . VAL A 1 221 ? 37.479 10.182 9.662 1.00 92.25 221 VAL A N 1
ATOM 1665 C CA . VAL A 1 221 ? 37.097 11.562 10.029 1.00 92.25 221 VAL A CA 1
ATOM 1666 C C . VAL A 1 221 ? 36.310 12.249 8.922 1.00 92.25 221 VAL A C 1
ATOM 1668 O O . VAL A 1 221 ? 35.372 12.992 9.208 1.00 92.25 221 VAL A O 1
ATOM 1671 N N . SER A 1 222 ? 36.621 11.981 7.651 1.00 88.12 222 SER A N 1
ATOM 1672 C CA . SER A 1 222 ? 35.886 12.557 6.515 1.00 88.12 222 SER A CA 1
ATOM 1673 C C . SER A 1 222 ? 34.388 12.211 6.523 1.00 88.12 222 SER A C 1
ATOM 1675 O O . SER A 1 222 ? 33.585 12.925 5.918 1.00 88.12 222 SER A O 1
ATOM 1677 N N . ARG A 1 223 ? 33.997 11.152 7.248 1.00 88.25 223 ARG A N 1
ATOM 1678 C CA . ARG A 1 223 ? 32.627 10.627 7.340 1.00 88.25 223 ARG A CA 1
ATOM 1679 C C . ARG A 1 223 ? 31.954 10.886 8.688 1.00 88.25 223 ARG A C 1
ATOM 1681 O O . ARG A 1 223 ? 30.819 10.452 8.876 1.00 88.25 223 ARG A O 1
ATOM 1688 N N . TRP A 1 224 ? 32.616 11.581 9.613 1.00 91.94 224 TRP A N 1
ATOM 1689 C CA . TRP A 1 224 ? 32.049 11.920 10.918 1.00 91.94 224 TRP A CA 1
ATOM 1690 C C . TRP A 1 224 ? 30.762 12.744 10.776 1.00 91.94 224 TRP A C 1
ATOM 1692 O O . TRP A 1 224 ? 30.797 13.842 10.201 1.00 91.94 224 TRP A O 1
ATOM 1702 N N . PRO A 1 225 ? 29.619 12.274 11.314 1.00 89.44 225 PRO A N 1
ATOM 1703 C CA . PRO A 1 225 ? 28.357 12.998 11.214 1.00 89.44 225 PRO A CA 1
ATOM 1704 C C . PRO A 1 225 ? 28.408 14.413 11.805 1.00 89.44 225 PRO A C 1
ATOM 1706 O O . PRO A 1 225 ? 27.788 15.320 11.247 1.00 89.44 225 PRO A O 1
ATOM 1709 N N . SER A 1 226 ? 29.197 14.660 12.862 1.00 88.00 226 SER A N 1
ATOM 1710 C CA . SER A 1 226 ? 29.318 16.004 13.452 1.00 88.00 226 SER A CA 1
ATOM 1711 C C . SER A 1 226 ? 29.973 17.032 12.522 1.00 88.00 226 SER A C 1
ATOM 1713 O O . SER A 1 226 ? 29.707 18.237 12.642 1.00 88.00 226 SER A O 1
ATOM 1715 N N . LEU A 1 227 ? 30.779 16.574 11.558 1.00 89.00 227 LEU A N 1
ATOM 1716 C CA . LEU A 1 227 ? 31.453 17.413 10.565 1.00 89.00 227 LEU A CA 1
ATOM 1717 C C . LEU A 1 227 ? 30.590 17.701 9.336 1.00 89.00 227 LEU A C 1
ATOM 1719 O O . LEU A 1 227 ? 30.988 18.501 8.481 1.00 89.00 227 LEU A O 1
ATOM 1723 N N . ARG A 1 228 ? 29.395 17.104 9.248 1.00 83.44 228 ARG A N 1
ATOM 1724 C CA . ARG A 1 228 ? 28.458 17.362 8.158 1.00 83.44 228 ARG A CA 1
ATOM 1725 C C . ARG A 1 228 ? 28.043 18.837 8.162 1.00 83.44 228 ARG A C 1
ATOM 1727 O O . ARG A 1 228 ? 27.362 19.332 9.069 1.00 83.44 228 ARG A O 1
ATOM 1734 N N . ALA A 1 229 ? 28.465 19.543 7.117 1.00 79.06 229 ALA A N 1
ATOM 1735 C CA . ALA A 1 229 ? 27.921 20.844 6.760 1.00 79.06 229 ALA A CA 1
ATOM 1736 C C . ALA A 1 229 ? 26.583 20.637 6.043 1.00 79.06 229 ALA A C 1
ATOM 1738 O O . ALA A 1 229 ? 26.407 19.653 5.326 1.00 79.06 229 ALA A O 1
ATOM 1739 N N . ARG A 1 230 ? 25.639 21.566 6.219 1.00 80.94 230 ARG A N 1
ATOM 1740 C CA . ARG A 1 230 ? 24.421 21.552 5.404 1.00 80.94 230 ARG A CA 1
ATOM 1741 C C . ARG A 1 230 ? 24.775 22.040 4.014 1.00 80.94 230 ARG A C 1
ATOM 1743 O O . ARG A 1 230 ? 25.300 23.147 3.882 1.00 80.94 230 ARG A O 1
ATOM 1750 N N . HIS A 1 231 ? 24.460 21.247 3.003 1.00 82.25 231 HIS A N 1
ATOM 1751 C CA . HIS A 1 231 ? 24.616 21.690 1.627 1.00 82.25 231 HIS A CA 1
ATOM 1752 C C . HIS A 1 231 ? 23.603 22.790 1.310 1.00 82.25 231 HIS A C 1
ATOM 1754 O O . HIS A 1 231 ? 22.480 22.793 1.826 1.00 82.25 231 HIS A O 1
ATOM 1760 N N . GLU A 1 232 ? 24.020 23.739 0.477 1.00 86.06 232 GLU A N 1
ATOM 1761 C CA . GLU A 1 232 ? 23.122 24.734 -0.095 1.00 86.06 232 GLU A CA 1
ATOM 1762 C C . GLU A 1 232 ? 22.123 24.041 -1.030 1.00 86.06 232 GLU A C 1
ATOM 1764 O O . GLU A 1 232 ? 22.484 23.156 -1.808 1.00 86.06 232 GLU A O 1
ATOM 1769 N N . LEU A 1 233 ? 20.851 24.429 -0.938 1.00 85.44 233 LEU A N 1
ATOM 1770 C CA . LEU A 1 233 ? 19.798 23.869 -1.776 1.00 85.44 233 LEU A CA 1
ATOM 1771 C C . LEU A 1 233 ? 19.564 24.734 -3.005 1.00 85.44 233 LEU A C 1
ATOM 1773 O O . LEU A 1 233 ? 18.988 25.823 -2.932 1.00 85.44 233 LEU A O 1
ATOM 1777 N N . HIS A 1 234 ? 19.893 24.174 -4.162 1.00 87.50 234 HIS A N 1
ATOM 1778 C CA . HIS A 1 234 ? 19.481 24.704 -5.452 1.00 87.50 234 HIS A CA 1
ATOM 1779 C C . HIS A 1 234 ? 18.263 23.916 -5.939 1.00 87.50 234 HIS A C 1
ATOM 1781 O O . HIS A 1 234 ? 18.390 22.787 -6.399 1.00 87.50 234 HIS A O 1
ATOM 1787 N N . HIS A 1 235 ? 17.068 24.505 -5.844 1.00 84.81 235 HIS A N 1
ATOM 1788 C CA . HIS A 1 235 ? 15.807 23.802 -6.125 1.00 84.81 235 HIS A CA 1
ATOM 1789 C C . HIS A 1 235 ? 15.695 23.290 -7.574 1.00 84.81 235 HIS A C 1
ATOM 1791 O O . HIS A 1 235 ? 15.000 22.312 -7.845 1.00 84.81 235 HIS A O 1
ATOM 1797 N N . GLU A 1 236 ? 16.419 23.907 -8.505 1.00 82.38 236 GLU A N 1
ATOM 1798 C CA . GLU A 1 236 ? 16.502 23.461 -9.901 1.00 82.38 236 GLU A CA 1
ATOM 1799 C C . GLU A 1 236 ? 17.508 22.314 -10.119 1.00 82.38 236 GLU A C 1
ATOM 1801 O O . GLU A 1 236 ? 17.536 21.731 -11.198 1.00 82.38 236 GLU A O 1
ATOM 1806 N N . LYS A 1 237 ? 18.328 21.976 -9.112 1.00 88.44 237 LYS A N 1
ATOM 1807 C CA . LYS A 1 237 ? 19.396 20.958 -9.162 1.00 88.44 237 LYS A CA 1
ATOM 1808 C C . LYS A 1 237 ? 19.461 20.126 -7.871 1.00 88.44 237 LYS A C 1
ATOM 1810 O O . LYS A 1 237 ? 20.524 19.942 -7.286 1.00 88.44 237 LYS A O 1
ATOM 1815 N N . LEU A 1 238 ? 18.308 19.644 -7.416 1.00 89.81 238 LEU A N 1
ATOM 1816 C CA . LEU A 1 238 ? 18.155 18.827 -6.210 1.00 89.81 238 LEU A CA 1
ATOM 1817 C C . LEU A 1 238 ? 18.701 17.402 -6.374 1.00 89.81 238 LEU A C 1
ATOM 1819 O O . LEU A 1 238 ? 19.003 16.747 -5.383 1.00 89.81 238 LEU A O 1
ATOM 1823 N N . VAL A 1 239 ? 18.833 16.917 -7.611 1.00 92.31 239 VAL A N 1
ATOM 1824 C CA . VAL A 1 239 ? 19.429 15.609 -7.916 1.00 92.31 239 VAL A CA 1
ATOM 1825 C C . VAL A 1 239 ? 20.605 15.777 -8.870 1.00 92.31 239 VAL A C 1
ATOM 1827 O O . VAL A 1 239 ? 20.602 16.654 -9.737 1.00 92.31 239 VAL A O 1
ATOM 1830 N N . ARG A 1 240 ? 21.636 14.947 -8.695 1.00 91.06 240 ARG A N 1
ATOM 1831 C CA . ARG A 1 240 ? 22.824 14.953 -9.555 1.00 91.06 240 ARG A CA 1
ATOM 1832 C C . ARG A 1 240 ? 22.522 14.167 -10.826 1.00 91.06 240 ARG A C 1
ATOM 1834 O O . ARG A 1 240 ? 22.170 12.995 -10.749 1.00 91.06 240 ARG A O 1
ATOM 1841 N N . LEU A 1 241 ? 22.671 14.820 -11.973 1.00 93.69 241 LEU A N 1
ATOM 1842 C CA . LEU A 1 241 ? 22.338 14.272 -13.286 1.00 93.69 241 LEU A CA 1
ATOM 1843 C C . LEU A 1 241 ? 23.507 14.486 -14.245 1.00 93.69 241 LEU A C 1
ATOM 1845 O O . LEU A 1 241 ? 24.167 15.526 -14.205 1.00 93.69 241 LEU A O 1
ATOM 1849 N N . ARG A 1 242 ? 23.728 13.518 -15.132 1.00 93.94 242 ARG A N 1
ATOM 1850 C CA . ARG A 1 242 ? 24.634 13.617 -16.281 1.00 93.94 242 ARG A CA 1
ATOM 1851 C C . ARG A 1 242 ? 23.957 13.050 -17.522 1.00 93.94 242 ARG A C 1
ATOM 1853 O O . ARG A 1 242 ? 23.055 12.223 -17.420 1.00 93.94 242 ARG A O 1
ATOM 1860 N N . VAL A 1 243 ? 24.438 13.455 -18.690 1.00 93.88 243 VAL A N 1
ATOM 1861 C CA . VAL A 1 243 ? 24.104 12.769 -19.942 1.00 93.88 243 VAL A CA 1
ATOM 1862 C C . VAL A 1 243 ? 24.983 11.509 -20.029 1.00 93.88 243 VAL A C 1
ATOM 1864 O O . VAL A 1 243 ? 26.203 11.618 -19.835 1.00 93.88 243 VAL A O 1
ATOM 1867 N N . PRO A 1 244 ? 24.407 10.312 -20.246 1.00 91.00 244 PRO A N 1
ATOM 1868 C CA . PRO A 1 244 ? 25.192 9.100 -20.441 1.00 91.00 244 PRO A CA 1
ATOM 1869 C C . PRO A 1 244 ? 25.973 9.165 -21.759 1.00 91.00 244 PRO A C 1
ATOM 1871 O O . PRO A 1 244 ? 25.496 9.709 -22.752 1.00 91.00 244 PRO A O 1
ATOM 1874 N N . GLU A 1 245 ? 27.172 8.582 -21.783 1.00 87.31 245 GLU A N 1
ATOM 1875 C CA . GLU A 1 245 ? 27.999 8.492 -23.002 1.00 87.31 245 GLU A CA 1
ATOM 1876 C C . GLU A 1 245 ? 27.341 7.621 -24.084 1.00 87.31 245 GLU A C 1
ATOM 1878 O O . GLU A 1 245 ? 27.536 7.844 -25.274 1.00 87.31 245 GLU A O 1
ATOM 1883 N N . ASP A 1 246 ? 26.524 6.655 -23.662 1.00 86.81 246 ASP A N 1
ATOM 1884 C CA . ASP A 1 246 ? 25.754 5.723 -24.484 1.00 86.81 246 ASP A CA 1
ATOM 1885 C C . ASP A 1 246 ? 24.274 6.137 -24.627 1.00 86.81 246 ASP A C 1
ATOM 1887 O O . ASP A 1 246 ? 23.402 5.277 -24.781 1.00 86.81 246 ASP A O 1
ATOM 1891 N N . ALA A 1 247 ? 23.970 7.441 -24.542 1.00 87.06 247 ALA A N 1
ATOM 1892 C CA . ALA A 1 247 ? 22.614 7.969 -24.702 1.00 87.06 247 ALA A CA 1
ATOM 1893 C C . ALA A 1 247 ? 21.979 7.507 -26.026 1.00 87.06 247 ALA A C 1
ATOM 1895 O O . ALA A 1 247 ? 22.542 7.684 -27.106 1.00 87.06 247 ALA A O 1
ATOM 1896 N N . ARG A 1 248 ? 20.778 6.928 -25.940 1.00 80.12 248 ARG A N 1
ATOM 1897 C CA . ARG A 1 248 ? 20.018 6.400 -27.086 1.00 80.12 248 ARG A CA 1
ATOM 1898 C C . ARG A 1 248 ? 18.907 7.340 -27.543 1.00 80.12 248 ARG A C 1
ATOM 1900 O O . ARG A 1 248 ? 18.318 7.112 -28.595 1.00 80.12 248 ARG A O 1
ATOM 1907 N N . ALA A 1 249 ? 18.616 8.375 -26.760 1.00 85.88 249 ALA A N 1
ATOM 1908 C CA . ALA A 1 249 ? 17.610 9.381 -27.060 1.00 85.88 249 ALA A CA 1
ATOM 1909 C C . ALA A 1 249 ? 18.066 10.785 -26.612 1.00 85.88 249 ALA A C 1
ATOM 1911 O O . ALA A 1 249 ? 18.801 10.912 -25.626 1.00 85.88 249 ALA A O 1
ATOM 1912 N N . PRO A 1 250 ? 17.613 11.856 -27.292 1.00 84.31 250 PRO A N 1
ATOM 1913 C CA . PRO A 1 250 ? 17.763 13.223 -26.806 1.00 84.31 250 PRO A CA 1
ATOM 1914 C C . PRO A 1 250 ? 17.147 13.384 -25.413 1.00 84.31 250 PRO A C 1
ATOM 1916 O O . PRO A 1 250 ? 16.052 12.890 -25.154 1.00 84.31 250 PRO A O 1
ATOM 1919 N N . GLY A 1 251 ? 17.842 14.093 -24.522 1.00 85.31 251 GLY A N 1
ATOM 1920 C CA . GLY A 1 251 ? 17.361 14.318 -23.156 1.00 85.31 251 GLY A CA 1
ATOM 1921 C C . GLY A 1 251 ? 17.442 13.089 -22.244 1.00 85.31 251 GLY A C 1
ATOM 1922 O O . GLY A 1 251 ? 16.791 13.086 -21.201 1.00 85.31 251 GLY A O 1
ATOM 1923 N N . GLU A 1 252 ? 18.215 12.058 -22.618 1.00 94.94 252 GLU A N 1
ATOM 1924 C CA . GLU A 1 252 ? 18.523 10.943 -21.720 1.00 94.94 252 GLU A CA 1
ATOM 1925 C C . GLU A 1 252 ? 19.463 11.391 -20.592 1.00 94.94 252 GLU A C 1
ATOM 1927 O O . GLU A 1 252 ? 20.487 12.037 -20.829 1.00 94.94 252 GLU A O 1
ATOM 1932 N N . LEU A 1 253 ? 19.106 11.041 -19.357 1.00 95.75 253 LEU A N 1
ATOM 1933 C CA . LEU A 1 253 ? 19.811 11.418 -18.137 1.00 95.75 253 LEU A CA 1
ATOM 1934 C C . LEU A 1 253 ? 20.055 10.188 -17.257 1.00 95.75 253 LEU A C 1
ATOM 1936 O O . LEU A 1 253 ? 19.183 9.330 -17.110 1.00 95.75 253 LEU A O 1
ATOM 1940 N N . GLU A 1 254 ? 21.228 10.134 -16.630 1.00 95.12 254 GLU A N 1
ATOM 1941 C CA . GLU A 1 254 ? 21.586 9.149 -15.606 1.00 95.12 254 GLU A CA 1
ATOM 1942 C C . GLU A 1 254 ? 22.188 9.821 -14.361 1.00 95.12 254 GLU A C 1
ATOM 1944 O O . GLU A 1 254 ? 22.587 10.990 -14.386 1.00 95.12 254 GLU A O 1
ATOM 1949 N N . GLY A 1 255 ? 22.251 9.073 -13.258 1.00 94.31 255 GLY A N 1
ATOM 1950 C CA . GLY A 1 255 ? 22.963 9.490 -12.052 1.00 94.31 255 GLY A CA 1
ATOM 1951 C C . GLY A 1 255 ? 24.483 9.312 -12.179 1.00 94.31 255 GLY A C 1
ATOM 1952 O O . GLY A 1 255 ? 24.967 8.690 -13.129 1.00 94.31 255 GLY A O 1
ATOM 1953 N N . PRO A 1 256 ? 25.269 9.831 -11.221 1.00 91.38 256 PRO A N 1
ATOM 1954 C CA . PRO A 1 256 ? 26.703 9.563 -11.149 1.00 91.38 256 PRO A CA 1
ATOM 1955 C C . PRO A 1 256 ? 26.986 8.057 -11.026 1.00 91.38 256 PRO A C 1
ATOM 1957 O O . PRO A 1 256 ? 26.335 7.355 -10.253 1.00 91.38 256 PRO A O 1
ATOM 1960 N N . ARG A 1 257 ? 27.956 7.541 -11.790 1.00 85.56 257 ARG A N 1
ATOM 1961 C CA . ARG A 1 257 ? 28.251 6.094 -11.829 1.00 85.56 257 ARG A CA 1
ATOM 1962 C C . ARG A 1 257 ? 28.859 5.576 -10.527 1.00 85.56 257 ARG A C 1
ATOM 1964 O O . ARG A 1 257 ? 28.614 4.438 -10.157 1.00 85.56 257 ARG A O 1
ATOM 1971 N N . ASP A 1 258 ? 29.604 6.422 -9.832 1.00 86.00 258 ASP A N 1
ATOM 1972 C CA . ASP A 1 258 ? 30.189 6.190 -8.510 1.00 86.00 258 ASP A CA 1
ATOM 1973 C C . ASP A 1 258 ? 29.145 6.135 -7.382 1.00 86.00 258 ASP A C 1
ATOM 1975 O O . ASP A 1 258 ? 29.439 5.644 -6.298 1.00 86.00 258 ASP A O 1
ATOM 1979 N N . HIS A 1 259 ? 27.917 6.593 -7.644 1.00 86.12 259 HIS A N 1
ATOM 1980 C CA . HIS A 1 259 ? 26.783 6.493 -6.725 1.00 86.12 259 HIS A CA 1
ATOM 1981 C C . HIS A 1 259 ? 25.880 5.279 -7.014 1.00 86.12 259 HIS A C 1
ATOM 1983 O O . HIS A 1 259 ? 24.894 5.076 -6.304 1.00 86.12 259 HIS A O 1
ATOM 1989 N N . ARG A 1 260 ? 26.157 4.487 -8.061 1.00 87.88 260 ARG A N 1
ATOM 1990 C CA . ARG A 1 260 ? 25.329 3.318 -8.390 1.00 87.88 260 ARG A CA 1
ATOM 1991 C C . ARG A 1 260 ? 25.421 2.260 -7.290 1.00 87.88 260 ARG A C 1
ATOM 1993 O O . ARG A 1 260 ? 26.499 1.997 -6.760 1.00 87.88 260 ARG A O 1
ATOM 2000 N N . ARG A 1 261 ? 24.286 1.631 -6.982 1.00 88.69 261 ARG A N 1
ATOM 2001 C CA . ARG A 1 261 ? 24.162 0.564 -5.986 1.00 88.69 261 ARG A CA 1
ATOM 2002 C C . ARG A 1 261 ? 23.745 -0.746 -6.638 1.00 88.69 261 ARG A C 1
ATOM 2004 O O . ARG A 1 261 ? 22.872 -0.768 -7.499 1.00 88.69 261 ARG A O 1
ATOM 2011 N N . GLU A 1 262 ? 24.340 -1.841 -6.182 1.00 89.50 262 GLU A N 1
ATOM 2012 C CA . GLU A 1 262 ? 23.965 -3.188 -6.613 1.00 89.50 262 GLU A CA 1
ATOM 2013 C C . GLU A 1 262 ? 22.823 -3.707 -5.733 1.00 89.50 262 GLU A C 1
ATOM 2015 O O . GLU A 1 262 ? 22.982 -3.873 -4.522 1.00 89.50 262 GLU A O 1
ATOM 2020 N N . ARG A 1 263 ? 21.663 -3.993 -6.333 1.00 87.56 263 ARG A N 1
ATOM 2021 C CA . ARG A 1 263 ? 20.525 -4.613 -5.635 1.00 87.56 263 ARG A CA 1
ATOM 2022 C C . ARG A 1 263 ? 20.696 -6.137 -5.632 1.00 87.56 263 ARG A C 1
ATOM 2024 O O . ARG A 1 263 ? 20.035 -6.855 -6.375 1.00 87.56 263 ARG A O 1
ATOM 2031 N N . VAL A 1 264 ? 21.654 -6.611 -4.828 1.00 87.00 264 VAL A N 1
ATOM 2032 C CA . VAL A 1 264 ? 22.090 -8.024 -4.775 1.00 87.00 264 VAL A CA 1
ATOM 2033 C C . VAL A 1 264 ? 20.954 -8.971 -4.380 1.00 87.00 264 VAL A C 1
ATOM 2035 O O . VAL A 1 264 ? 20.829 -10.054 -4.965 1.00 87.00 264 VAL A O 1
ATOM 2038 N N . GLU A 1 265 ? 20.135 -8.529 -3.425 1.00 89.31 265 GLU A N 1
ATOM 2039 C CA . GLU A 1 265 ? 18.898 -9.161 -2.968 1.00 89.31 265 GLU A CA 1
ATOM 2040 C C . GLU A 1 265 ? 17.711 -8.354 -3.515 1.00 89.31 265 GLU A C 1
ATOM 2042 O O . GLU A 1 265 ? 17.417 -7.265 -3.015 1.00 89.31 265 GLU A O 1
ATOM 2047 N N . PRO A 1 266 ? 17.036 -8.832 -4.579 1.00 90.88 266 PRO A N 1
ATOM 2048 C CA . PRO A 1 266 ? 16.100 -8.003 -5.323 1.00 90.88 266 PRO A CA 1
ATOM 2049 C C . PRO A 1 266 ? 14.923 -7.466 -4.512 1.00 90.88 266 PRO A C 1
ATOM 2051 O O . PRO A 1 266 ? 14.462 -6.384 -4.826 1.00 90.88 266 PRO A O 1
ATOM 2054 N N . PHE A 1 267 ? 14.431 -8.144 -3.476 1.00 93.62 267 PHE A N 1
ATOM 2055 C CA . PHE A 1 267 ? 13.260 -7.680 -2.710 1.00 93.62 267 PHE A CA 1
ATOM 2056 C C . PHE A 1 267 ? 13.530 -7.472 -1.213 1.00 93.62 267 PHE A C 1
ATOM 2058 O O . PHE A 1 267 ? 12.584 -7.303 -0.449 1.00 93.62 267 PHE A O 1
ATOM 2065 N N . ALA A 1 268 ? 14.801 -7.393 -0.811 1.00 92.44 268 ALA A N 1
ATOM 2066 C CA . ALA A 1 268 ? 15.163 -6.967 0.535 1.00 92.44 268 ALA A CA 1
ATOM 2067 C C . ALA A 1 268 ? 14.842 -5.475 0.754 1.00 92.44 268 ALA A C 1
ATOM 2069 O O . ALA A 1 268 ? 14.785 -4.679 -0.192 1.00 92.44 268 ALA A O 1
ATOM 2070 N N . LEU A 1 269 ? 14.654 -5.077 2.018 1.00 92.06 269 LEU A N 1
ATOM 2071 C CA . LEU A 1 269 ? 14.424 -3.680 2.395 1.00 92.06 269 LEU A CA 1
ATOM 2072 C C . LEU A 1 269 ? 15.608 -2.803 1.952 1.00 92.06 269 LEU A C 1
ATOM 2074 O O . LEU A 1 269 ? 16.742 -2.984 2.389 1.00 92.06 269 LEU A O 1
ATOM 2078 N N . THR A 1 270 ? 15.334 -1.804 1.113 1.00 90.62 270 THR A N 1
ATOM 2079 C CA . THR A 1 270 ? 16.367 -0.893 0.575 1.00 90.62 270 THR A CA 1
ATOM 2080 C C . THR A 1 270 ? 16.584 0.358 1.427 1.00 90.62 270 THR A C 1
ATOM 2082 O O . THR A 1 270 ? 17.361 1.241 1.053 1.00 90.62 270 THR A O 1
ATOM 2085 N N . ASP A 1 271 ? 15.850 0.475 2.532 1.00 88.00 271 ASP A N 1
ATOM 2086 C CA . ASP A 1 271 ? 16.026 1.514 3.537 1.00 88.00 271 ASP A CA 1
ATOM 2087 C C . ASP A 1 271 ? 16.904 1.007 4.686 1.00 88.00 271 ASP A C 1
ATOM 2089 O O . ASP A 1 271 ? 16.435 0.309 5.582 1.00 88.00 271 ASP A O 1
ATOM 2093 N N . HIS A 1 272 ? 18.188 1.363 4.663 1.00 82.81 272 HIS A N 1
ATOM 2094 C CA . HIS A 1 272 ? 19.151 0.925 5.678 1.00 82.81 272 HIS A CA 1
ATOM 2095 C C . HIS A 1 272 ? 19.073 1.711 6.993 1.00 82.81 272 HIS A C 1
ATOM 2097 O O . HIS A 1 272 ? 19.760 1.341 7.945 1.00 82.81 272 HIS A O 1
ATOM 2103 N N . ARG A 1 273 ? 18.227 2.751 7.054 1.00 87.62 273 ARG A N 1
ATOM 2104 C CA . ARG A 1 273 ? 18.129 3.726 8.147 1.00 87.62 273 ARG A CA 1
ATOM 2105 C C . ARG A 1 273 ? 19.452 4.451 8.452 1.00 87.62 273 ARG A C 1
ATOM 2107 O O . ARG A 1 273 ? 20.559 3.974 8.198 1.00 87.62 273 ARG A O 1
ATOM 2114 N N . GLY A 1 274 ? 19.360 5.635 9.040 1.00 87.81 274 GLY A N 1
ATOM 2115 C CA . GLY A 1 274 ? 20.519 6.346 9.572 1.00 87.81 274 GLY A CA 1
ATOM 2116 C C . GLY A 1 274 ? 21.124 5.635 10.791 1.00 87.81 274 GLY A C 1
ATOM 2117 O O . GLY A 1 274 ? 20.412 5.103 11.650 1.00 87.81 274 GLY A O 1
ATOM 2118 N N . SER A 1 275 ? 22.455 5.677 10.917 1.00 90.25 275 SER A N 1
ATOM 2119 C CA . SER A 1 275 ? 23.138 5.223 12.137 1.00 90.25 275 SER A CA 1
ATOM 2120 C C . SER A 1 275 ? 22.675 6.036 13.360 1.00 90.25 275 SER A C 1
ATOM 2122 O O . SER A 1 275 ? 22.250 7.182 13.201 1.00 90.25 275 SER A O 1
ATOM 2124 N N . PRO A 1 276 ? 22.775 5.511 14.599 1.00 89.38 276 PRO A N 1
ATOM 2125 C CA . PRO A 1 276 ? 22.402 6.261 15.803 1.00 89.38 276 PRO A CA 1
ATOM 2126 C C . PRO A 1 276 ? 22.981 7.688 15.861 1.00 89.38 276 PRO A C 1
ATOM 2128 O O . PRO A 1 276 ? 22.215 8.632 16.063 1.00 89.38 276 PRO A O 1
ATOM 2131 N N . ARG A 1 277 ? 24.283 7.850 15.574 1.00 90.88 277 ARG A N 1
ATOM 2132 C CA . ARG A 1 277 ? 24.987 9.146 15.498 1.00 90.88 277 ARG A CA 1
ATOM 2133 C C . ARG A 1 277 ? 24.437 10.043 14.380 1.00 90.88 277 ARG A C 1
ATOM 2135 O O . ARG A 1 277 ? 24.287 11.249 14.578 1.00 90.88 277 ARG A O 1
ATOM 2142 N N . ALA A 1 278 ? 24.089 9.479 13.218 1.00 91.56 278 ALA A N 1
ATOM 2143 C CA . ALA A 1 278 ? 23.501 10.236 12.110 1.00 91.56 278 ALA A CA 1
ATOM 2144 C C . ALA A 1 278 ? 22.103 10.771 12.463 1.00 91.56 278 ALA A C 1
ATOM 2146 O O . ALA A 1 278 ? 21.833 11.950 12.246 1.00 91.56 278 ALA A O 1
ATOM 2147 N N . ILE A 1 279 ? 21.246 9.953 13.088 1.00 93.19 279 ILE A N 1
ATOM 2148 C CA . ILE A 1 279 ? 19.931 10.416 13.562 1.00 93.19 279 ILE A CA 1
ATOM 2149 C C . ILE A 1 279 ? 20.082 11.463 14.665 1.00 93.19 279 ILE A C 1
ATOM 2151 O O . ILE A 1 279 ? 19.395 12.481 14.653 1.00 93.19 279 ILE A O 1
ATOM 2155 N N . ALA A 1 280 ? 20.980 11.235 15.626 1.00 93.00 280 ALA A N 1
ATOM 2156 C CA . ALA A 1 280 ? 21.251 12.206 16.681 1.00 93.00 280 ALA A CA 1
ATOM 2157 C C . ALA A 1 280 ? 21.746 13.546 16.101 1.00 93.00 280 ALA A C 1
ATOM 2159 O O . ALA A 1 280 ? 21.329 14.604 16.566 1.00 93.00 280 ALA A O 1
ATOM 2160 N N . THR A 1 281 ? 22.523 13.511 15.012 1.00 92.19 281 THR A N 1
ATOM 2161 C CA . THR A 1 281 ? 22.911 14.717 14.266 1.00 92.19 281 THR A CA 1
ATOM 2162 C C . THR A 1 281 ? 21.697 15.431 13.673 1.00 92.19 281 THR A C 1
ATOM 2164 O O . THR A 1 281 ? 21.577 16.639 13.841 1.00 92.19 281 THR A O 1
ATOM 2167 N N . GLU A 1 282 ? 20.767 14.726 13.024 1.00 93.88 282 GLU A N 1
ATOM 2168 C CA . GLU A 1 282 ? 19.526 15.339 12.513 1.00 93.88 282 GLU A CA 1
ATOM 2169 C C . GLU A 1 282 ? 18.694 15.983 13.643 1.00 93.88 282 GLU A C 1
ATOM 2171 O O . GLU A 1 282 ? 18.176 17.091 13.484 1.00 93.88 282 GLU A O 1
ATOM 2176 N N . VAL A 1 283 ? 18.635 15.353 14.823 1.00 94.62 283 VAL A N 1
ATOM 2177 C CA . VAL A 1 283 ? 17.982 15.917 16.020 1.00 94.62 283 VAL A CA 1
ATOM 2178 C C . VAL A 1 283 ? 18.700 17.173 16.546 1.00 94.62 283 VAL A C 1
ATOM 2180 O O . VAL A 1 283 ? 18.035 18.154 16.892 1.00 94.62 283 VAL A O 1
ATOM 2183 N N . ASP A 1 284 ? 20.037 17.196 16.579 1.00 90.94 284 ASP A N 1
ATOM 2184 C CA . ASP A 1 284 ? 20.851 18.379 16.938 1.00 90.94 284 ASP A CA 1
ATOM 2185 C C . ASP A 1 284 ? 20.695 19.526 15.922 1.00 90.94 284 ASP A C 1
ATOM 2187 O O . ASP A 1 284 ? 20.760 20.708 16.260 1.00 90.94 284 ASP A O 1
ATOM 2191 N N . LEU A 1 285 ? 20.440 19.204 14.651 1.00 89.94 285 LEU A N 1
ATOM 2192 C CA . LEU A 1 285 ? 20.173 20.194 13.608 1.00 89.94 285 LEU A CA 1
ATOM 2193 C C . LEU A 1 285 ? 18.802 20.884 13.762 1.00 89.94 285 LEU A C 1
ATOM 2195 O O . LEU A 1 285 ? 18.588 21.941 13.149 1.00 89.94 285 LEU A O 1
ATOM 2199 N N . CYS A 1 286 ? 17.880 20.336 14.555 1.00 92.88 286 CYS A N 1
ATOM 2200 C CA . CYS A 1 286 ? 16.615 20.991 14.883 1.00 92.88 286 CYS A CA 1
ATOM 2201 C C . CYS A 1 286 ? 16.853 22.291 15.678 1.00 92.88 286 CYS A C 1
ATOM 2203 O O . CYS A 1 286 ? 17.721 22.366 16.538 1.00 92.88 286 CYS A O 1
ATOM 2205 N N . LEU A 1 287 ? 16.079 23.344 15.383 1.00 92.75 287 LEU A N 1
ATOM 2206 C CA . LEU A 1 287 ? 16.187 24.652 16.055 1.00 92.75 287 LEU A CA 1
ATOM 2207 C C . LEU A 1 287 ? 15.154 24.860 17.171 1.00 92.75 287 LEU A C 1
ATOM 2209 O O . LEU A 1 287 ? 14.986 25.996 17.623 1.00 92.75 287 LEU A O 1
ATOM 2213 N N . ASP A 1 288 ? 14.396 23.822 17.518 1.00 92.06 288 ASP A N 1
ATOM 2214 C CA . ASP A 1 288 ? 13.330 23.851 18.527 1.00 92.06 288 ASP A CA 1
ATOM 2215 C C . ASP A 1 288 ? 12.391 25.048 18.309 1.00 92.06 288 ASP A C 1
ATOM 2217 O O . ASP A 1 288 ? 12.164 25.927 19.143 1.00 92.06 288 ASP A O 1
ATOM 2221 N N . CYS A 1 289 ? 11.906 25.153 17.070 1.00 94.81 289 CYS A N 1
ATOM 2222 C CA . CYS A 1 289 ? 11.093 26.281 16.631 1.00 94.81 289 CYS A CA 1
ATOM 2223 C C . CYS A 1 289 ? 9.740 26.375 17.357 1.00 94.81 289 CYS A C 1
ATOM 2225 O O . CYS A 1 289 ? 9.157 27.461 17.382 1.00 94.81 289 CYS A O 1
ATOM 2227 N N . HIS A 1 290 ? 9.271 25.276 17.955 1.00 94.19 290 HIS A N 1
ATOM 2228 C CA . HIS A 1 290 ? 8.004 25.194 18.682 1.00 94.19 290 HIS A CA 1
ATOM 2229 C C . HIS A 1 290 ? 7.967 26.162 19.878 1.00 94.19 290 HIS A C 1
ATOM 2231 O O . HIS A 1 290 ? 6.977 26.864 20.064 1.00 94.19 290 HIS A O 1
ATOM 2237 N N . ALA A 1 291 ? 9.091 26.344 20.587 1.00 90.94 291 ALA A N 1
ATOM 2238 C CA . ALA A 1 291 ? 9.195 27.229 21.753 1.00 90.94 291 ALA A CA 1
ATOM 2239 C C . ALA A 1 291 ? 8.957 28.719 21.422 1.00 90.94 291 ALA A C 1
ATOM 2241 O O . ALA A 1 291 ? 8.803 29.562 22.311 1.00 90.94 291 ALA A O 1
ATOM 2242 N N . ARG A 1 292 ? 8.960 29.055 20.125 1.00 91.44 292 ARG A N 1
ATOM 2243 C CA . ARG A 1 292 ? 8.798 30.406 19.571 1.00 91.44 292 ARG A CA 1
ATOM 2244 C C . ARG A 1 292 ? 7.625 30.506 18.589 1.00 91.44 292 ARG A C 1
ATOM 2246 O O . ARG A 1 292 ? 7.545 31.515 17.894 1.00 91.44 292 ARG A O 1
ATOM 2253 N N . GLU A 1 293 ? 6.785 29.471 18.491 1.00 87.81 293 GLU A N 1
ATOM 2254 C CA . GLU A 1 293 ? 5.648 29.376 17.554 1.00 87.81 293 GLU A CA 1
ATOM 2255 C C . GLU A 1 293 ? 6.050 29.547 16.076 1.00 87.81 293 GLU A C 1
ATOM 2257 O O . GLU A 1 293 ? 5.352 30.163 15.270 1.00 87.81 293 GLU A O 1
ATOM 2262 N N . LYS A 1 294 ? 7.227 29.021 15.713 1.00 90.62 294 LYS A N 1
ATOM 2263 C CA . LYS A 1 294 ? 7.789 29.076 14.349 1.00 90.62 294 LYS A CA 1
ATOM 2264 C C . LYS A 1 294 ? 8.018 27.688 13.748 1.00 90.62 294 LYS A C 1
ATOM 2266 O O . LYS A 1 294 ? 8.838 27.529 12.844 1.00 90.62 294 LYS A O 1
ATOM 2271 N N . ASP A 1 295 ? 7.367 26.670 14.293 1.00 92.81 295 ASP A N 1
ATOM 2272 C CA . ASP A 1 295 ? 7.456 25.259 13.917 1.00 92.81 295 ASP A CA 1
ATOM 2273 C C . ASP A 1 295 ? 6.747 24.968 12.586 1.00 92.81 295 ASP A C 1
ATOM 2275 O O . ASP A 1 295 ? 5.753 24.249 12.500 1.00 92.81 295 ASP A O 1
ATOM 2279 N N . SER A 1 296 ? 7.298 25.519 11.506 1.00 96.12 296 SER A N 1
ATOM 2280 C CA . SER A 1 296 ? 6.745 25.383 10.157 1.00 96.12 296 SER A CA 1
ATOM 2281 C C . SER A 1 296 ? 6.724 23.944 9.636 1.00 96.12 296 SER A C 1
ATOM 2283 O O . SER A 1 296 ? 5.911 23.619 8.776 1.00 96.12 296 SER A O 1
ATOM 2285 N N . CYS A 1 297 ? 7.566 23.058 10.173 1.00 96.25 297 CYS A N 1
ATOM 2286 C CA . CYS A 1 297 ? 7.513 21.630 9.861 1.00 96.25 297 CYS A CA 1
ATOM 2287 C C . CYS A 1 297 ? 6.211 20.958 10.327 1.00 96.25 297 CYS A C 1
ATOM 2289 O O . CYS A 1 297 ? 5.800 19.985 9.704 1.00 96.25 297 CYS A O 1
ATOM 2291 N N . SER A 1 298 ? 5.552 21.476 11.369 1.00 96.12 298 SER A N 1
ATOM 2292 C CA . SER A 1 298 ? 4.268 20.971 11.878 1.00 96.12 298 SER A CA 1
ATOM 2293 C C . SER A 1 298 ? 3.080 21.796 11.370 1.00 96.12 298 SER A C 1
ATOM 2295 O O . SER A 1 298 ? 2.077 21.246 10.920 1.00 96.12 298 SER A O 1
ATOM 2297 N N . LYS A 1 299 ? 3.213 23.130 11.384 1.00 94.00 299 LYS A N 1
ATOM 2298 C CA . LYS A 1 299 ? 2.105 24.081 11.149 1.00 94.00 299 LYS A CA 1
ATOM 2299 C C . LYS A 1 299 ? 2.143 24.795 9.792 1.00 94.00 299 LYS A C 1
ATOM 2301 O O . LYS A 1 299 ? 1.297 25.650 9.519 1.00 94.00 299 LYS A O 1
ATOM 2306 N N . GLY A 1 300 ? 3.143 24.489 8.972 1.00 95.81 300 GLY A N 1
ATOM 2307 C CA . GLY A 1 300 ? 3.367 25.107 7.670 1.00 95.81 300 GLY A CA 1
ATOM 2308 C C . GLY A 1 300 ? 4.171 26.400 7.723 1.00 95.81 300 GLY A C 1
ATOM 2309 O O . GLY A 1 300 ? 4.230 27.105 8.733 1.00 95.81 300 GLY A O 1
ATOM 2310 N N . LEU A 1 301 ? 4.828 26.715 6.608 1.00 95.19 301 LEU A N 1
ATOM 2311 C CA . LEU A 1 301 ? 5.610 27.935 6.455 1.00 95.19 301 LEU A CA 1
ATOM 2312 C C . LEU A 1 301 ? 4.736 29.022 5.831 1.00 95.19 301 LEU A C 1
ATOM 2314 O O . LEU A 1 301 ? 4.349 28.918 4.670 1.00 95.19 301 LEU A O 1
ATOM 2318 N N . LYS A 1 302 ? 4.448 30.077 6.595 1.00 93.44 302 LYS A N 1
ATOM 2319 C CA . LYS A 1 302 ? 3.589 31.187 6.165 1.00 93.44 302 LYS A CA 1
ATOM 2320 C C . LYS A 1 302 ? 4.401 32.381 5.664 1.00 93.44 302 LYS A C 1
ATOM 2322 O O . LYS A 1 302 ? 5.528 32.610 6.107 1.00 93.44 302 LYS A O 1
ATOM 2327 N N . ASP A 1 303 ? 3.839 33.139 4.730 1.00 91.38 303 ASP A N 1
ATOM 2328 C CA . ASP A 1 303 ? 4.384 34.425 4.297 1.00 91.38 303 ASP A CA 1
ATOM 2329 C C . ASP A 1 303 ? 3.928 35.582 5.213 1.00 91.38 303 ASP A C 1
ATOM 2331 O O . ASP A 1 303 ? 3.285 35.376 6.243 1.00 91.38 303 ASP A O 1
ATOM 2335 N N . LYS A 1 304 ? 4.269 36.826 4.850 1.00 90.81 304 LYS A N 1
ATOM 2336 C CA . LYS A 1 304 ? 3.900 38.019 5.635 1.00 90.81 304 LYS A CA 1
ATOM 2337 C C . LYS A 1 304 ? 2.388 38.290 5.676 1.00 90.81 304 LYS A C 1
ATOM 2339 O O . LYS A 1 304 ? 1.953 39.022 6.556 1.00 90.81 304 LYS A O 1
ATOM 2344 N N . SER A 1 305 ? 1.615 37.740 4.738 1.00 90.94 305 SER A N 1
ATOM 2345 C CA . SER A 1 305 ? 0.149 37.831 4.710 1.00 90.94 305 SER A CA 1
ATOM 2346 C C . SER A 1 305 ? -0.528 36.759 5.569 1.00 90.94 305 SER A C 1
ATOM 2348 O O . SER A 1 305 ? -1.723 36.847 5.830 1.00 90.94 305 SER A O 1
ATOM 2350 N N . GLY A 1 306 ? 0.229 35.754 6.023 1.00 87.56 306 GLY A N 1
ATOM 2351 C CA . GLY A 1 306 ? -0.291 34.596 6.749 1.00 87.56 306 GLY A CA 1
ATOM 2352 C C . GLY A 1 306 ? -0.706 33.429 5.847 1.00 87.56 306 GLY A C 1
ATOM 2353 O O . GLY A 1 306 ? -1.061 32.372 6.370 1.00 87.56 306 GLY A O 1
ATOM 2354 N N . ALA A 1 307 ? -0.622 33.579 4.521 1.00 92.06 307 ALA A N 1
ATOM 2355 C CA . ALA A 1 307 ? -0.859 32.504 3.561 1.00 92.06 307 ALA A CA 1
ATOM 2356 C C . ALA A 1 307 ? 0.306 31.501 3.533 1.00 92.06 307 ALA A C 1
ATOM 2358 O O . ALA A 1 307 ? 1.441 31.839 3.878 1.00 92.06 307 ALA A O 1
ATOM 2359 N N . LEU A 1 308 ? 0.040 30.263 3.102 1.00 94.00 308 LEU A N 1
ATOM 2360 C CA . LEU A 1 308 ? 1.088 29.259 2.916 1.00 94.00 308 LEU A CA 1
ATOM 2361 C C . LEU A 1 308 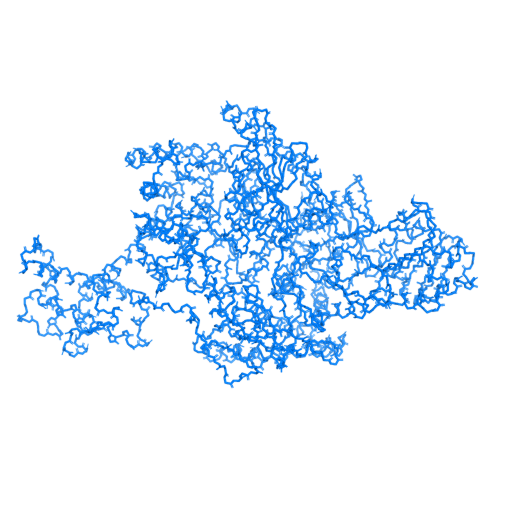? 2.065 29.703 1.823 1.00 94.00 308 LEU A C 1
ATOM 2363 O O . LEU A 1 308 ? 1.684 30.014 0.693 1.00 94.00 308 LEU A O 1
ATOM 2367 N N . LYS A 1 309 ? 3.351 29.717 2.166 1.00 95.62 309 LYS A N 1
ATOM 2368 C CA . LYS A 1 309 ? 4.430 30.063 1.249 1.00 95.62 309 LYS A CA 1
ATOM 2369 C C . LYS A 1 309 ? 4.630 28.936 0.232 1.00 95.62 309 LYS A C 1
ATOM 2371 O O . LYS A 1 309 ? 4.474 27.758 0.551 1.00 95.62 309 LYS A O 1
ATOM 2376 N N . LYS A 1 310 ? 5.056 29.306 -0.978 1.00 93.62 310 LYS A N 1
ATOM 2377 C CA . LYS A 1 310 ? 5.562 28.376 -1.996 1.00 93.62 310 LYS A CA 1
ATOM 2378 C C . LYS A 1 310 ? 7.081 28.465 -2.105 1.00 93.62 310 LYS A C 1
ATOM 2380 O O . LYS A 1 310 ? 7.651 29.554 -1.998 1.00 93.62 310 LYS A O 1
ATOM 2385 N N . ASN A 1 311 ? 7.739 27.328 -2.308 1.00 90.19 311 ASN A N 1
ATOM 2386 C CA . ASN A 1 311 ? 9.173 27.290 -2.596 1.00 90.19 311 ASN A CA 1
ATOM 2387 C C . ASN A 1 311 ? 9.460 27.704 -4.064 1.00 90.19 311 ASN A C 1
ATOM 2389 O O . ASN A 1 311 ? 8.519 27.852 -4.851 1.00 90.19 311 ASN A O 1
ATOM 2393 N N . PRO A 1 312 ? 10.734 27.891 -4.470 1.00 89.94 312 PRO A N 1
ATOM 2394 C CA . PRO A 1 312 ? 11.089 28.339 -5.824 1.00 89.94 312 PRO A CA 1
ATOM 2395 C C . PRO A 1 312 ? 10.589 27.457 -6.981 1.00 89.94 312 PRO A C 1
ATOM 2397 O O . PRO A 1 312 ? 10.472 27.945 -8.098 1.00 89.94 312 PRO A O 1
ATOM 2400 N N . ILE A 1 313 ? 10.259 26.185 -6.728 1.00 86.69 313 ILE A N 1
ATOM 2401 C CA . ILE A 1 313 ? 9.700 25.251 -7.728 1.00 86.69 313 ILE A CA 1
ATOM 2402 C C . ILE A 1 313 ? 8.172 25.100 -7.618 1.00 86.69 313 ILE A C 1
ATOM 2404 O O . ILE A 1 313 ? 7.581 24.197 -8.214 1.00 86.69 313 ILE A O 1
ATOM 2408 N N . GLY A 1 314 ? 7.515 25.994 -6.872 1.00 86.62 314 GLY A N 1
ATOM 2409 C CA . GLY A 1 314 ? 6.059 26.116 -6.808 1.00 86.62 314 GLY A CA 1
ATOM 2410 C C . GLY A 1 314 ? 5.357 25.163 -5.839 1.00 86.62 314 GLY A C 1
ATOM 2411 O O . GLY A 1 314 ? 4.129 25.082 -5.873 1.00 86.62 314 GLY A O 1
ATOM 2412 N N . VAL A 1 315 ? 6.093 24.454 -4.979 1.00 89.69 315 VAL A N 1
ATOM 2413 C CA . VAL A 1 315 ? 5.517 23.560 -3.963 1.00 89.69 315 VAL A CA 1
ATOM 2414 C C . VAL A 1 315 ? 5.047 24.386 -2.773 1.00 89.69 315 VAL A C 1
ATOM 2416 O O . VAL A 1 315 ? 5.824 25.149 -2.201 1.00 89.69 315 VAL A O 1
ATOM 2419 N N . GLU A 1 316 ? 3.774 24.243 -2.415 1.00 92.88 316 GLU A N 1
ATOM 2420 C CA . GLU A 1 316 ? 3.192 24.830 -1.206 1.00 92.88 316 GLU A CA 1
ATOM 2421 C C . GLU A 1 316 ? 3.725 24.127 0.047 1.00 92.88 316 GLU A C 1
ATOM 2423 O O . GLU A 1 316 ? 3.993 22.927 0.016 1.00 92.88 316 GLU A O 1
ATOM 2428 N N . LEU A 1 317 ? 3.902 24.871 1.141 1.00 95.38 317 LEU A N 1
ATOM 2429 C CA . LEU A 1 317 ? 4.611 24.408 2.337 1.00 95.38 317 LEU A CA 1
ATOM 2430 C C . LEU A 1 317 ? 3.679 24.285 3.561 1.00 95.38 317 LEU A C 1
ATOM 2432 O O . LEU A 1 317 ? 3.796 25.088 4.490 1.00 95.38 317 LEU A O 1
ATOM 2436 N N . PRO A 1 318 ? 2.758 23.300 3.596 1.00 94.31 318 PRO A N 1
ATOM 2437 C CA . PRO A 1 318 ? 1.734 23.174 4.640 1.00 94.31 318 PRO A CA 1
ATOM 2438 C C . PRO A 1 318 ? 2.239 22.591 5.968 1.00 94.31 318 PRO A C 1
ATOM 2440 O O . PRO A 1 318 ? 1.537 22.695 6.968 1.00 94.31 318 PRO A O 1
ATOM 2443 N N . GLY A 1 319 ? 3.444 22.011 6.009 1.00 96.00 319 GLY A N 1
ATOM 2444 C CA . GLY A 1 319 ? 3.919 21.252 7.172 1.00 96.00 319 GLY A CA 1
ATOM 2445 C C . GLY A 1 319 ? 3.359 19.830 7.194 1.00 96.00 319 GLY A C 1
ATOM 2446 O O . GLY A 1 319 ? 2.821 19.353 6.197 1.00 96.00 319 GLY A O 1
ATOM 2447 N N . CYS A 1 320 ? 3.523 19.135 8.318 1.00 97.06 320 CYS A N 1
ATOM 2448 C CA . CYS A 1 320 ? 2.978 17.798 8.527 1.00 97.06 320 CYS A CA 1
ATOM 2449 C C . CYS A 1 320 ? 1.441 17.832 8.446 1.00 97.06 320 CYS A C 1
ATOM 2451 O O . CYS A 1 320 ? 0.825 18.499 9.277 1.00 97.06 320 CYS A O 1
ATOM 2453 N N . PRO A 1 321 ? 0.802 17.086 7.523 1.00 96.75 321 PRO A N 1
ATOM 2454 C CA . PRO A 1 321 ? -0.659 17.056 7.416 1.00 96.75 321 PRO A CA 1
ATOM 2455 C C . PRO A 1 321 ? -1.366 16.556 8.680 1.00 96.75 321 PRO A C 1
ATOM 2457 O O . PRO A 1 321 ? -2.522 16.884 8.896 1.00 96.75 321 PRO A O 1
ATOM 2460 N N . LEU A 1 322 ? -0.676 15.778 9.520 1.00 97.25 322 LEU A N 1
ATOM 2461 C CA . LEU A 1 322 ? -1.197 15.313 10.805 1.00 97.25 322 LEU A CA 1
ATOM 2462 C C . LEU A 1 322 ? -1.000 16.329 11.936 1.00 97.25 322 LEU A C 1
ATOM 2464 O O . LEU A 1 322 ? -1.504 16.093 13.029 1.00 97.25 322 LEU A O 1
ATOM 2468 N N . HIS A 1 323 ? -0.289 17.439 11.717 1.00 95.62 323 HIS A N 1
ATOM 2469 C CA . HIS A 1 323 ? 0.087 18.400 12.762 1.00 95.62 323 HIS A CA 1
ATOM 2470 C C . HIS A 1 323 ? 0.834 17.747 13.935 1.00 95.62 323 HIS A C 1
ATOM 2472 O O . HIS A 1 323 ? 0.545 17.996 15.104 1.00 95.62 323 HIS A O 1
ATOM 2478 N N . GLU A 1 324 ? 1.778 16.862 13.616 1.00 96.62 324 GLU A N 1
ATOM 2479 C CA . GLU A 1 324 ? 2.594 16.169 14.614 1.00 96.62 324 GLU A CA 1
ATOM 2480 C C . GLU A 1 324 ? 3.473 17.150 15.414 1.00 96.62 324 GLU A C 1
ATOM 2482 O O . GLU A 1 324 ? 4.026 18.083 14.813 1.00 96.62 324 GLU A O 1
ATOM 2487 N N . PRO A 1 325 ? 3.630 16.977 16.743 1.00 96.69 325 PRO A N 1
ATOM 2488 C CA . PRO A 1 325 ? 4.480 17.827 17.582 1.00 96.69 325 PRO A CA 1
ATOM 2489 C C . PRO A 1 325 ? 5.973 17.494 17.382 1.00 96.69 325 PRO A C 1
ATOM 2491 O O . PRO A 1 325 ? 6.661 16.974 18.258 1.00 96.69 325 PRO A O 1
ATOM 2494 N N . ILE A 1 326 ? 6.473 17.759 16.171 1.00 97.56 326 ILE A N 1
ATOM 2495 C CA . ILE A 1 326 ? 7.816 17.384 15.699 1.00 97.56 326 ILE A CA 1
ATOM 2496 C C . ILE A 1 326 ? 8.918 18.032 16.541 1.00 97.56 326 ILE A C 1
ATOM 2498 O O . ILE A 1 326 ? 9.953 17.422 16.803 1.00 97.56 326 ILE A O 1
ATOM 2502 N N . GLY A 1 327 ? 8.733 19.299 16.919 1.00 96.88 327 GLY A N 1
ATOM 2503 C CA . GLY A 1 327 ? 9.738 20.028 17.683 1.00 96.88 327 GLY A CA 1
ATOM 2504 C C . GLY A 1 327 ? 9.890 19.453 19.090 1.00 96.88 327 GLY A C 1
ATOM 2505 O O . GLY A 1 327 ? 11.009 19.285 19.559 1.00 96.88 327 GLY A O 1
ATOM 2506 N N . GLU A 1 328 ? 8.766 19.135 19.716 1.00 97.94 328 GLU A N 1
ATOM 2507 C CA . GLU A 1 328 ? 8.659 18.531 21.036 1.00 97.94 328 GLU A CA 1
ATOM 2508 C C . GLU A 1 328 ? 9.218 17.106 21.021 1.00 97.94 328 GLU A C 1
ATOM 2510 O O . GLU A 1 328 ? 10.032 16.762 21.872 1.00 97.94 328 GLU A O 1
ATOM 2515 N N . MET A 1 329 ? 8.863 16.299 20.012 1.00 97.88 329 MET A N 1
ATOM 2516 C CA . MET A 1 329 ? 9.438 14.966 19.786 1.00 97.88 329 MET A CA 1
ATOM 2517 C C . MET A 1 329 ? 10.970 15.026 19.699 1.00 97.88 329 MET A C 1
ATOM 2519 O O . MET A 1 329 ? 11.656 14.238 20.351 1.00 97.88 329 MET A O 1
ATOM 2523 N N . ASN A 1 330 ? 11.515 15.956 18.907 1.00 97.69 330 ASN A N 1
ATOM 2524 C CA . ASN A 1 330 ? 12.961 16.113 18.751 1.00 97.69 330 ASN A CA 1
ATOM 2525 C C . ASN A 1 330 ? 13.635 16.549 20.056 1.00 97.69 330 ASN A C 1
ATOM 2527 O O . ASN A 1 330 ? 14.695 16.020 20.385 1.00 97.69 330 ASN A O 1
ATOM 2531 N N . GLU A 1 331 ? 13.040 17.490 20.793 1.00 97.06 331 GLU A N 1
ATOM 2532 C CA . GLU A 1 331 ? 13.562 17.952 22.084 1.00 97.06 331 GLU A CA 1
ATOM 2533 C C . GLU A 1 331 ? 13.582 16.821 23.119 1.00 97.06 331 GLU A C 1
ATOM 2535 O O . GLU A 1 331 ? 14.625 16.560 23.719 1.00 97.06 331 GLU A O 1
ATOM 2540 N N . LEU A 1 332 ? 12.475 16.086 23.251 1.00 97.62 332 LEU A N 1
ATOM 2541 C CA . LEU A 1 332 ? 12.363 14.923 24.132 1.00 97.62 332 LEU A CA 1
ATOM 2542 C C . LEU A 1 332 ? 13.395 13.853 23.772 1.00 97.62 332 LEU A C 1
ATOM 2544 O O . LEU A 1 332 ? 14.150 13.395 24.630 1.00 97.62 332 LEU A O 1
ATOM 2548 N N . ARG A 1 333 ? 13.498 13.502 22.485 1.00 96.12 333 ARG A N 1
ATOM 2549 C CA . ARG A 1 333 ? 14.485 12.521 22.029 1.00 96.12 333 ARG A CA 1
ATOM 2550 C C . ARG A 1 333 ? 15.912 12.981 22.309 1.00 96.12 333 ARG A C 1
ATOM 2552 O O . ARG A 1 333 ? 16.726 12.157 22.711 1.00 96.12 333 ARG A O 1
ATOM 2559 N N . ARG A 1 334 ? 16.230 14.267 22.118 1.00 94.62 334 ARG A N 1
ATOM 2560 C CA . ARG A 1 334 ? 17.549 14.829 22.453 1.00 94.62 334 ARG A CA 1
ATOM 2561 C C . ARG A 1 334 ? 17.856 14.689 23.943 1.00 94.62 334 ARG A C 1
ATOM 2563 O O . ARG A 1 334 ? 18.980 14.356 24.292 1.00 94.62 334 ARG A O 1
ATOM 2570 N N . GLY A 1 335 ? 16.851 14.886 24.796 1.00 93.44 335 GLY A N 1
ATOM 2571 C CA . GLY A 1 335 ? 16.940 14.673 26.241 1.00 93.44 335 GLY A CA 1
ATOM 2572 C C . GLY A 1 335 ? 17.057 13.205 26.671 1.00 93.44 335 GLY A C 1
ATOM 2573 O O . GLY A 1 335 ? 17.176 12.939 27.861 1.00 93.44 335 GLY A O 1
ATOM 2574 N N . GLY A 1 336 ? 17.033 12.250 25.733 1.00 95.06 336 GLY A N 1
ATOM 2575 C CA . GLY A 1 336 ? 17.080 10.819 26.032 1.00 95.06 336 GLY A CA 1
ATOM 2576 C C . GLY A 1 336 ? 15.726 10.218 26.418 1.00 95.06 336 GLY A C 1
ATOM 2577 O O . GLY A 1 336 ? 15.685 9.083 26.884 1.00 95.06 336 GLY A O 1
ATOM 2578 N N . GLU A 1 337 ? 14.614 10.926 26.213 1.00 97.44 337 GLU A N 1
ATOM 2579 C CA . GLU A 1 337 ? 13.271 10.453 26.566 1.00 97.44 337 GLU A CA 1
ATOM 2580 C C . GLU A 1 337 ? 12.724 9.499 25.494 1.00 97.44 337 GLU A C 1
ATOM 2582 O O . GLU A 1 337 ? 12.099 9.918 24.519 1.00 97.44 337 GLU A O 1
ATOM 2587 N N . VAL A 1 338 ? 12.958 8.195 25.670 1.00 97.62 338 VAL A N 1
ATOM 2588 C CA . VAL A 1 338 ? 12.650 7.157 24.666 1.00 97.62 338 VAL A CA 1
ATOM 2589 C C . VAL A 1 338 ? 11.141 6.990 24.454 1.00 97.62 338 VAL A C 1
ATOM 2591 O O . VAL A 1 338 ? 10.622 7.273 23.376 1.00 97.62 338 VAL A O 1
ATOM 2594 N N . ILE A 1 339 ? 10.415 6.563 25.492 1.00 98.75 339 ILE A N 1
ATOM 2595 C CA . ILE A 1 339 ? 8.959 6.363 25.412 1.00 98.75 339 ILE A CA 1
ATOM 2596 C C . ILE A 1 339 ? 8.232 7.716 25.369 1.00 98.75 339 ILE A C 1
ATOM 2598 O O . ILE A 1 339 ? 7.232 7.850 24.666 1.00 98.75 339 ILE A O 1
ATOM 2602 N N . GLY A 1 340 ? 8.753 8.738 26.060 1.00 98.56 340 GLY A N 1
ATOM 2603 C CA . GLY A 1 340 ? 8.182 10.088 26.065 1.00 98.56 340 GLY A CA 1
ATOM 2604 C C . GLY A 1 340 ? 8.130 10.724 24.671 1.00 98.56 340 GLY A C 1
ATOM 2605 O O . GLY A 1 340 ? 7.105 11.294 24.297 1.00 98.56 340 GLY A O 1
ATOM 2606 N N . ALA A 1 341 ? 9.180 10.564 23.856 1.00 98.50 341 ALA A N 1
ATOM 2607 C CA . ALA A 1 341 ? 9.173 11.045 22.475 1.00 98.50 341 ALA A CA 1
ATOM 2608 C C . ALA A 1 341 ? 8.087 10.360 21.623 1.00 98.50 341 ALA A C 1
ATOM 2610 O O . ALA A 1 341 ? 7.373 11.039 20.882 1.00 98.50 341 ALA A O 1
ATOM 2611 N N . LEU A 1 342 ? 7.893 9.041 21.761 1.00 98.75 342 LEU A N 1
ATOM 2612 C CA . LEU A 1 342 ? 6.814 8.332 21.058 1.00 98.75 342 LEU A CA 1
ATOM 2613 C C . LEU A 1 342 ? 5.425 8.727 21.587 1.00 98.75 342 LEU A C 1
ATOM 2615 O O . LEU A 1 342 ? 4.470 8.846 20.814 1.00 98.75 342 LEU A O 1
ATOM 2619 N N . ALA A 1 343 ? 5.299 8.975 22.892 1.00 98.69 343 ALA A N 1
ATOM 2620 C CA . ALA A 1 343 ? 4.070 9.494 23.478 1.00 98.69 343 ALA A CA 1
ATOM 2621 C C . ALA A 1 343 ? 3.694 10.857 22.872 1.00 98.69 343 ALA A C 1
ATOM 2623 O O . ALA A 1 343 ? 2.512 11.100 22.654 1.00 98.69 343 ALA A O 1
ATOM 2624 N N . ALA A 1 344 ? 4.663 11.712 22.521 1.00 98.44 344 ALA A N 1
ATOM 2625 C CA . ALA A 1 344 ? 4.395 12.956 21.796 1.00 98.44 344 ALA A CA 1
ATOM 2626 C C . ALA A 1 344 ? 3.910 12.705 20.353 1.00 98.44 344 ALA A C 1
ATOM 2628 O O . ALA A 1 344 ? 2.901 13.277 19.943 1.00 98.44 344 ALA A O 1
ATOM 2629 N N . VAL A 1 345 ? 4.564 11.810 19.599 1.00 98.44 345 VAL A N 1
ATOM 2630 C CA . VAL A 1 345 ? 4.155 11.437 18.223 1.00 98.44 345 VAL A CA 1
ATOM 2631 C C . VAL A 1 345 ? 2.706 10.943 18.188 1.00 98.44 345 VAL A C 1
ATOM 2633 O O . VAL A 1 345 ? 1.882 11.419 17.402 1.00 98.44 345 VAL A O 1
ATOM 2636 N N . THR A 1 346 ? 2.361 10.029 19.096 1.00 98.12 346 THR A N 1
ATOM 2637 C CA . THR A 1 346 ? 1.046 9.366 19.130 1.00 98.12 346 THR A CA 1
ATOM 2638 C C . THR A 1 346 ? -0.121 10.287 19.506 1.00 98.12 346 THR A C 1
ATOM 2640 O O . THR A 1 346 ? -1.265 9.903 19.278 1.00 98.12 346 THR A O 1
ATOM 2643 N N . ILE A 1 347 ? 0.130 11.519 19.984 1.00 96.88 347 ILE A N 1
ATOM 2644 C CA . ILE A 1 347 ? -0.915 12.552 20.153 1.00 96.88 347 ILE A CA 1
ATOM 2645 C C . ILE A 1 347 ? -1.591 12.841 18.809 1.00 96.88 347 ILE A C 1
ATOM 2647 O O . ILE A 1 347 ? -2.809 12.975 18.720 1.00 96.88 347 ILE A O 1
ATOM 2651 N N . ALA A 1 348 ? -0.783 12.970 17.756 1.00 96.56 348 ALA A N 1
ATOM 2652 C CA . ALA A 1 348 ? -1.249 13.344 16.430 1.00 96.56 348 ALA A CA 1
ATOM 2653 C C . ALA A 1 348 ? -1.303 12.162 15.464 1.00 96.56 348 ALA A C 1
ATOM 2655 O O . ALA A 1 348 ? -2.129 12.175 14.551 1.00 96.56 348 ALA A O 1
ATOM 2656 N N . ASN A 1 349 ? -0.424 11.182 15.659 1.00 97.94 349 ASN A N 1
ATOM 2657 C CA . ASN A 1 349 ? -0.212 10.067 14.755 1.00 97.94 349 ASN A CA 1
ATOM 2658 C C . ASN A 1 349 ? -0.119 8.740 15.532 1.00 97.94 349 ASN A C 1
ATOM 2660 O O . ASN A 1 349 ? 0.952 8.141 15.633 1.00 97.94 349 ASN A O 1
ATOM 2664 N N . PRO A 1 350 ? -1.230 8.245 16.111 1.00 97.50 350 PRO A N 1
ATOM 2665 C CA . PRO A 1 350 ? -1.234 6.950 16.798 1.00 97.50 350 PRO A CA 1
ATOM 2666 C C . PRO A 1 350 ? -0.892 5.788 15.849 1.00 97.50 350 PRO A C 1
ATOM 2668 O O . PRO A 1 350 ? -0.373 4.764 16.278 1.00 97.50 350 PRO A O 1
ATOM 2671 N N . MET A 1 351 ? -1.109 5.972 14.545 1.00 97.88 351 MET A N 1
ATOM 2672 C CA . MET A 1 351 ? -0.806 5.001 13.493 1.00 97.88 351 MET A CA 1
ATOM 2673 C C . MET A 1 351 ? 0.558 5.270 12.825 1.00 97.88 351 MET A C 1
ATOM 2675 O O . MET A 1 351 ? 0.723 4.967 11.643 1.00 97.88 351 MET A O 1
ATOM 2679 N N . CYS A 1 352 ? 1.538 5.803 13.570 1.00 97.50 352 CYS A N 1
ATOM 2680 C CA . CYS A 1 352 ? 2.862 6.184 13.059 1.00 97.50 352 CYS A CA 1
ATOM 2681 C C . CYS A 1 352 ? 3.702 5.080 12.388 1.00 97.50 352 CYS A C 1
ATOM 2683 O O . CYS A 1 352 ? 4.548 5.435 11.568 1.00 97.50 352 CYS A O 1
ATOM 2685 N N . PRO A 1 353 ? 3.467 3.761 12.580 1.00 97.25 353 PRO A N 1
ATOM 2686 C CA . PRO A 1 353 ? 4.087 2.781 11.694 1.00 97.25 353 PRO A CA 1
ATOM 2687 C C . PRO A 1 353 ? 3.723 2.988 10.218 1.00 97.25 353 PRO A C 1
ATOM 2689 O O . PRO A 1 353 ? 4.481 2.560 9.365 1.00 97.25 353 PRO A O 1
ATOM 2692 N N . GLY A 1 354 ? 2.594 3.641 9.903 1.00 96.50 354 GLY A N 1
ATOM 2693 C CA . GLY A 1 354 ? 2.151 3.952 8.539 1.00 96.50 354 GLY A CA 1
ATOM 2694 C C . GLY A 1 354 ? 2.797 5.190 7.898 1.00 96.50 354 GLY A C 1
ATOM 2695 O O . GLY A 1 354 ? 2.491 5.495 6.746 1.00 96.50 354 GLY A O 1
ATOM 2696 N N . THR A 1 355 ? 3.657 5.915 8.617 1.00 95.38 355 THR A N 1
ATOM 2697 C CA . THR A 1 355 ? 4.364 7.127 8.160 1.00 95.38 355 THR A CA 1
ATOM 2698 C C . THR A 1 355 ? 5.885 6.922 8.235 1.00 95.38 355 THR A C 1
ATOM 2700 O O . THR A 1 355 ? 6.367 5.789 8.199 1.00 95.38 355 THR A O 1
ATOM 2703 N N . GLY A 1 356 ? 6.668 8.006 8.263 1.00 91.12 356 GLY A N 1
ATOM 2704 C CA . GLY A 1 356 ? 8.117 7.940 8.413 1.00 91.12 356 GLY A CA 1
ATOM 2705 C C . GLY A 1 356 ? 8.930 7.933 7.114 1.00 91.12 356 GLY A C 1
ATOM 2706 O O . GLY A 1 356 ? 8.501 8.399 6.048 1.00 91.12 356 GLY A O 1
ATOM 2707 N N . HIS A 1 357 ? 10.178 7.482 7.250 1.00 93.00 357 HIS A N 1
ATOM 2708 C CA . HIS A 1 357 ? 11.240 7.623 6.259 1.00 93.00 357 HIS A CA 1
ATOM 2709 C C . HIS A 1 357 ? 10.895 6.917 4.948 1.00 93.00 357 HIS A C 1
ATOM 2711 O O . HIS A 1 357 ? 10.313 5.831 4.937 1.00 93.00 357 HIS A O 1
ATOM 2717 N N . ARG A 1 358 ? 11.232 7.584 3.838 1.00 91.00 358 ARG A N 1
ATOM 2718 C CA . ARG A 1 358 ? 10.921 7.174 2.459 1.00 91.00 358 ARG A CA 1
ATOM 2719 C C . ARG A 1 358 ? 9.437 7.038 2.130 1.00 91.00 358 ARG A C 1
ATOM 2721 O O . ARG A 1 358 ? 9.121 6.521 1.066 1.00 91.00 358 ARG A O 1
ATOM 2728 N N . ILE A 1 359 ? 8.521 7.531 2.968 1.00 89.88 359 ILE A N 1
ATOM 2729 C CA . ILE A 1 359 ? 7.089 7.684 2.640 1.00 89.88 359 ILE A CA 1
ATOM 2730 C C . ILE A 1 359 ? 6.637 9.140 2.750 1.00 89.88 359 ILE A C 1
ATOM 2732 O O . ILE A 1 359 ? 5.929 9.631 1.868 1.00 89.88 359 ILE A O 1
ATOM 2736 N N . CYS A 1 360 ? 7.023 9.821 3.827 1.00 91.50 360 CYS A N 1
ATOM 2737 C CA . CYS A 1 360 ? 6.597 11.185 4.129 1.00 91.50 360 CYS A CA 1
ATOM 2738 C C . CYS A 1 360 ? 7.670 12.207 3.748 1.00 91.50 360 CYS A C 1
ATOM 2740 O O . CYS A 1 360 ? 8.851 11.943 3.928 1.00 91.50 360 CYS A O 1
ATOM 2742 N N . ASN A 1 361 ? 7.259 13.396 3.283 1.00 91.50 361 ASN A N 1
ATOM 2743 C CA . ASN A 1 361 ? 8.188 14.487 2.950 1.00 91.50 361 ASN A CA 1
ATOM 2744 C C . ASN A 1 361 ? 7.658 15.907 3.241 1.00 91.50 361 ASN A C 1
ATOM 2746 O O . ASN A 1 361 ? 8.457 16.844 3.314 1.00 91.50 361 ASN A O 1
ATOM 2750 N N . ASP A 1 362 ? 6.347 16.110 3.436 1.00 93.75 362 ASP A N 1
ATOM 2751 C CA . ASP A 1 362 ? 5.744 17.446 3.598 1.00 93.75 362 ASP A CA 1
ATOM 2752 C C . ASP A 1 362 ? 6.379 18.265 4.747 1.00 93.75 362 ASP A C 1
ATOM 2754 O O . ASP A 1 362 ? 6.661 19.457 4.590 1.00 93.75 362 ASP A O 1
ATOM 2758 N N . CYS A 1 363 ? 6.689 17.620 5.878 1.00 95.00 363 CYS A N 1
ATOM 2759 C CA . CYS A 1 363 ? 7.334 18.257 7.030 1.00 95.00 363 CYS A CA 1
ATOM 2760 C C . CYS A 1 363 ? 8.768 18.735 6.729 1.00 95.00 363 CYS A C 1
ATOM 2762 O O . CYS A 1 363 ? 9.152 19.827 7.158 1.00 95.00 363 CYS A O 1
ATOM 2764 N N . MET A 1 364 ? 9.539 17.969 5.945 1.00 94.50 364 MET A N 1
ATOM 2765 C CA . MET A 1 364 ? 10.886 18.351 5.504 1.00 94.50 364 MET A CA 1
ATOM 2766 C C . MET A 1 364 ? 10.829 19.548 4.563 1.00 94.50 364 MET A C 1
ATOM 2768 O O . MET A 1 364 ? 11.585 20.503 4.743 1.00 94.50 364 MET A O 1
ATOM 2772 N N . LYS A 1 365 ? 9.904 19.542 3.591 1.00 92.81 365 LYS A N 1
ATOM 2773 C CA . LYS A 1 365 ? 9.773 20.652 2.633 1.00 92.81 365 LYS A CA 1
ATOM 2774 C C . LYS A 1 365 ? 9.412 21.961 3.333 1.00 92.81 365 LYS A C 1
ATOM 2776 O O . LYS A 1 365 ? 9.906 23.013 2.937 1.00 92.81 365 LYS A O 1
ATOM 2781 N N . ALA A 1 366 ? 8.584 21.904 4.376 1.00 95.50 366 ALA A N 1
ATOM 2782 C CA . ALA A 1 366 ? 8.165 23.078 5.138 1.00 95.50 366 ALA A CA 1
ATOM 2783 C C . ALA A 1 366 ? 9.146 23.497 6.247 1.00 95.50 366 ALA A C 1
ATOM 2785 O O . ALA A 1 366 ? 8.908 24.504 6.915 1.00 95.50 366 ALA A O 1
ATOM 2786 N N . CYS A 1 367 ? 10.240 22.762 6.468 1.00 94.88 367 CYS A N 1
ATOM 2787 C CA . CYS A 1 367 ? 11.243 23.104 7.473 1.00 94.88 367 CYS A CA 1
ATOM 2788 C C . CYS A 1 367 ? 11.777 24.533 7.264 1.00 94.88 367 CYS A C 1
ATOM 2790 O O . CYS A 1 367 ? 11.956 24.976 6.136 1.00 94.88 367 CYS A O 1
ATOM 2792 N N . VAL A 1 368 ? 12.089 25.274 8.330 1.00 93.81 368 VAL A N 1
ATOM 2793 C CA . VAL A 1 368 ? 12.587 26.664 8.216 1.00 93.81 368 VAL A CA 1
ATOM 2794 C C . VAL A 1 368 ? 13.862 26.801 7.365 1.00 93.81 368 VAL A C 1
ATOM 2796 O O . VAL A 1 368 ? 14.157 27.884 6.856 1.00 93.81 368 VAL A O 1
ATOM 2799 N N . PHE A 1 369 ? 14.603 25.708 7.174 1.00 92.06 369 PHE A N 1
ATOM 2800 C CA . PHE A 1 369 ? 15.746 25.628 6.270 1.00 92.06 369 PHE A CA 1
ATOM 2801 C C . PHE A 1 369 ? 15.287 25.522 4.813 1.00 92.06 369 PHE A C 1
ATOM 2803 O O . PHE A 1 369 ? 15.081 24.442 4.278 1.00 92.06 369 PHE A O 1
ATOM 2810 N N . GLN A 1 370 ? 15.119 26.684 4.181 1.00 90.56 370 GLN A N 1
ATOM 2811 C CA . GLN A 1 370 ? 14.645 26.800 2.796 1.00 90.56 370 GLN A CA 1
ATOM 2812 C C . GLN A 1 370 ? 15.765 27.029 1.775 1.00 90.56 370 GLN A C 1
ATOM 2814 O O . GLN A 1 370 ? 15.506 27.044 0.582 1.00 90.56 370 GLN A O 1
ATOM 2819 N N . THR A 1 371 ? 17.000 27.257 2.215 1.00 89.19 371 THR A N 1
ATOM 2820 C CA . THR A 1 371 ? 18.168 27.486 1.338 1.00 89.19 371 THR A CA 1
ATOM 2821 C C . THR A 1 371 ? 19.293 26.487 1.592 1.00 89.19 371 THR A C 1
ATOM 2823 O O . THR A 1 371 ? 20.344 26.558 0.971 1.00 89.19 371 THR A O 1
ATOM 2826 N N . SER A 1 372 ? 19.089 25.556 2.520 1.00 89.94 372 SER A N 1
ATOM 2827 C CA . SER A 1 372 ? 20.042 24.510 2.889 1.00 89.94 372 SER A CA 1
ATOM 2828 C C . SER A 1 372 ? 19.276 23.267 3.315 1.00 89.94 372 SER A C 1
ATOM 2830 O O . SER A 1 372 ? 18.084 23.379 3.602 1.00 89.94 372 SER A O 1
ATOM 2832 N N . GLU A 1 373 ? 19.939 22.110 3.335 1.00 89.81 373 GLU A N 1
ATOM 2833 C CA . GLU A 1 373 ? 19.306 20.824 3.658 1.00 89.81 373 GLU A CA 1
ATOM 2834 C C . GLU A 1 373 ? 18.393 20.912 4.906 1.00 89.81 373 GLU A C 1
ATOM 2836 O O . GLU A 1 373 ? 18.831 21.402 5.966 1.00 89.81 373 GLU A O 1
ATOM 2841 N N . PRO A 1 374 ? 17.119 20.476 4.791 1.00 93.81 374 PRO A N 1
ATOM 2842 C CA . PRO A 1 374 ? 16.200 20.439 5.916 1.00 93.81 374 PRO A CA 1
ATOM 2843 C C . PRO A 1 374 ? 16.588 19.319 6.881 1.00 93.81 374 PRO A C 1
ATOM 2845 O O . PRO A 1 374 ? 17.339 18.412 6.538 1.00 93.81 374 PRO A O 1
ATOM 2848 N N . VAL A 1 375 ? 16.030 19.372 8.089 1.00 94.88 375 VAL A N 1
ATOM 2849 C CA . VAL A 1 375 ? 16.118 18.248 9.031 1.00 94.88 375 VAL A CA 1
ATOM 2850 C C . VAL A 1 375 ? 15.341 17.063 8.456 1.00 94.88 375 VAL A C 1
ATOM 2852 O O . VAL A 1 375 ? 14.185 17.243 8.061 1.00 94.88 375 VAL A O 1
ATOM 2855 N N . ASN A 1 376 ? 15.939 15.870 8.439 1.00 95.31 376 ASN A N 1
ATOM 2856 C CA . ASN A 1 376 ? 15.272 14.636 8.008 1.00 95.31 376 ASN A CA 1
ATOM 2857 C C . ASN A 1 376 ? 14.312 14.117 9.098 1.00 95.31 376 ASN A C 1
ATOM 2859 O O . ASN A 1 376 ? 14.585 13.160 9.816 1.00 95.31 376 ASN A O 1
ATOM 2863 N N . ILE A 1 377 ? 13.179 14.805 9.248 1.00 96.81 377 ILE A N 1
ATOM 2864 C CA . ILE A 1 377 ? 12.154 14.522 10.265 1.00 96.81 377 ILE A CA 1
ATOM 2865 C C . ILE A 1 377 ? 11.563 13.102 10.149 1.00 96.81 377 ILE A C 1
ATOM 2867 O O . ILE A 1 377 ? 11.473 12.446 11.183 1.00 96.81 377 ILE A O 1
ATOM 2871 N N . PRO A 1 378 ? 11.194 12.590 8.957 1.00 96.06 378 PRO A N 1
ATOM 2872 C CA . PRO A 1 378 ? 10.631 11.245 8.816 1.00 96.06 378 PRO A CA 1
ATOM 2873 C C . PRO A 1 378 ? 11.578 10.135 9.299 1.00 96.06 378 PRO A C 1
ATOM 2875 O O . PRO A 1 378 ? 11.137 9.120 9.840 1.00 96.06 378 PRO A O 1
ATOM 2878 N N . GLU A 1 379 ? 12.888 10.324 9.135 1.00 95.75 379 GLU A N 1
ATOM 2879 C CA . GLU A 1 379 ? 13.912 9.423 9.671 1.00 95.75 379 GLU A CA 1
ATOM 2880 C C . GLU A 1 379 ? 13.982 9.473 11.202 1.00 95.75 379 GLU A C 1
ATOM 2882 O O . GLU A 1 379 ? 14.063 8.426 11.848 1.00 95.75 379 GLU A O 1
ATOM 2887 N N . ILE A 1 380 ? 13.867 10.664 11.800 1.00 97.44 380 ILE A N 1
ATOM 2888 C CA . ILE A 1 380 ? 13.785 10.800 13.259 1.00 97.44 380 ILE A CA 1
ATOM 2889 C C . ILE A 1 380 ? 12.507 10.138 13.798 1.00 97.44 380 ILE A C 1
ATOM 2891 O O . ILE A 1 380 ? 12.604 9.361 14.743 1.00 97.44 380 ILE A O 1
ATOM 2895 N N . GLU A 1 381 ? 11.340 10.392 13.195 1.00 97.88 381 GLU A N 1
ATOM 2896 C CA . GLU A 1 381 ? 10.048 9.786 13.576 1.00 97.88 381 GLU A CA 1
ATOM 2897 C C . GLU A 1 381 ? 10.137 8.252 13.549 1.00 97.88 381 GLU A C 1
ATOM 2899 O O . GLU A 1 381 ? 9.812 7.576 14.528 1.00 97.88 381 GLU A O 1
ATOM 2904 N N . THR A 1 382 ? 10.674 7.697 12.458 1.00 96.88 382 THR A N 1
ATOM 2905 C CA . THR A 1 382 ? 10.863 6.244 12.329 1.00 96.88 382 THR A CA 1
ATOM 2906 C C . THR A 1 382 ? 11.792 5.712 13.415 1.00 96.88 382 THR A C 1
ATOM 2908 O O . THR A 1 382 ? 11.535 4.659 13.998 1.00 96.88 382 THR A O 1
ATOM 2911 N N . ARG A 1 383 ? 12.865 6.446 13.731 1.00 96.81 383 ARG A N 1
ATOM 2912 C CA . ARG A 1 383 ? 13.796 6.053 14.785 1.00 96.81 383 ARG A CA 1
ATOM 2913 C C . ARG A 1 383 ? 13.168 6.122 16.178 1.00 96.81 383 ARG A C 1
ATOM 2915 O O . ARG A 1 383 ? 13.461 5.247 16.981 1.00 96.81 383 ARG A O 1
ATOM 2922 N N . VAL A 1 384 ? 12.318 7.109 16.465 1.00 98.06 384 VAL A N 1
ATOM 2923 C CA . VAL A 1 384 ? 11.557 7.198 17.727 1.00 98.06 384 VAL A CA 1
ATOM 2924 C C . VAL A 1 384 ? 10.680 5.961 17.908 1.00 98.06 384 VAL A C 1
ATOM 2926 O O . VAL A 1 384 ? 10.699 5.347 18.973 1.00 98.06 384 VAL A O 1
ATOM 2929 N N . LEU A 1 385 ? 9.954 5.562 16.860 1.00 97.94 385 LEU A N 1
ATOM 2930 C CA . LEU A 1 385 ? 9.151 4.341 16.877 1.00 97.94 385 LEU A CA 1
ATOM 2931 C C . LEU A 1 385 ? 10.027 3.096 17.090 1.00 97.94 385 LEU A C 1
ATOM 2933 O O . LEU A 1 385 ? 9.758 2.300 17.984 1.00 97.94 385 LEU A O 1
ATOM 2937 N N . GLU A 1 386 ? 11.095 2.940 16.308 1.00 96.19 386 GLU A N 1
ATOM 2938 C CA . GLU A 1 386 ? 12.029 1.810 16.410 1.00 96.19 386 GLU A CA 1
ATOM 2939 C C . GLU A 1 386 ? 12.723 1.718 17.778 1.00 96.19 386 GLU A C 1
ATOM 2941 O O . GLU A 1 386 ? 12.924 0.616 18.285 1.00 96.19 386 GLU A O 1
ATOM 2946 N N . ASP A 1 387 ? 13.083 2.853 18.386 1.00 96.56 387 ASP A N 1
ATOM 2947 C CA . ASP A 1 387 ? 13.700 2.908 19.716 1.00 96.56 387 ASP A CA 1
ATOM 2948 C C . ASP A 1 387 ? 12.780 2.280 20.779 1.00 96.56 387 ASP A C 1
ATOM 2950 O O . ASP A 1 387 ? 13.283 1.627 21.690 1.00 96.56 387 ASP A O 1
ATOM 2954 N N . VAL A 1 388 ? 11.456 2.410 20.631 1.00 98.50 388 VAL A N 1
ATOM 2955 C CA . VAL A 1 388 ? 10.466 1.767 21.509 1.00 98.50 388 VAL A CA 1
ATOM 2956 C C . VAL A 1 388 ? 10.161 0.333 21.084 1.00 98.50 388 VAL A C 1
ATOM 2958 O O . VAL A 1 388 ? 10.102 -0.542 21.941 1.00 98.50 388 VAL A O 1
ATOM 2961 N N . LEU A 1 389 ? 9.984 0.059 19.786 1.00 97.94 389 LEU A N 1
ATOM 2962 C CA . LEU A 1 389 ? 9.653 -1.287 19.297 1.00 97.94 389 LEU A CA 1
ATOM 2963 C C . LEU A 1 389 ? 10.722 -2.332 19.658 1.00 97.94 389 LEU A C 1
ATOM 2965 O O . LEU A 1 389 ? 10.378 -3.492 19.858 1.00 97.94 389 LEU A O 1
ATOM 2969 N N . ARG A 1 390 ? 11.991 -1.917 19.770 1.00 96.38 390 ARG A N 1
ATOM 2970 C CA . ARG A 1 390 ? 13.124 -2.772 20.164 1.00 96.38 390 ARG A CA 1
ATOM 2971 C C . ARG A 1 390 ? 13.243 -3.006 21.675 1.00 96.38 390 ARG A C 1
ATOM 2973 O O . ARG A 1 390 ? 14.094 -3.787 22.093 1.00 96.38 390 ARG A O 1
ATOM 2980 N N . LEU A 1 391 ? 12.450 -2.324 22.502 1.00 98.06 391 LEU A N 1
ATOM 2981 C CA . LEU A 1 391 ? 12.348 -2.657 23.923 1.00 98.06 391 LEU A CA 1
ATOM 2982 C C . LEU A 1 391 ? 11.590 -3.984 24.080 1.00 98.06 391 LEU A C 1
ATOM 2984 O O . LEU A 1 391 ? 10.732 -4.300 23.248 1.00 98.06 391 LEU A O 1
ATOM 2988 N N . PRO A 1 392 ? 11.812 -4.738 25.170 1.00 97.50 392 PRO A N 1
ATOM 2989 C CA . PRO A 1 392 ? 10.887 -5.797 25.542 1.00 97.50 392 PRO A CA 1
ATOM 2990 C C . PRO A 1 392 ? 9.460 -5.241 25.620 1.00 97.50 392 PRO A C 1
ATOM 2992 O O . PRO A 1 392 ? 9.228 -4.176 26.187 1.00 97.50 392 PRO A O 1
ATOM 2995 N N . TRP A 1 393 ? 8.502 -5.957 25.037 1.00 97.94 393 TRP A N 1
ATOM 2996 C CA . TRP A 1 393 ? 7.103 -5.530 24.921 1.00 97.94 393 TRP A CA 1
ATOM 2997 C C . TRP A 1 393 ? 6.901 -4.250 24.094 1.00 97.94 393 TRP A C 1
ATOM 2999 O O . TRP A 1 393 ? 5.857 -3.613 24.205 1.00 97.94 393 TRP A O 1
ATOM 3009 N N . GLY A 1 394 ? 7.854 -3.869 23.236 1.00 98.31 394 GLY A N 1
ATOM 3010 C CA . GLY A 1 394 ? 7.819 -2.622 22.466 1.00 98.31 394 GLY A CA 1
ATOM 3011 C C . GLY A 1 394 ? 6.562 -2.438 21.608 1.00 98.31 394 GLY A C 1
ATOM 3012 O O . GLY A 1 394 ? 5.984 -1.349 21.578 1.00 98.31 394 GLY A O 1
ATOM 3013 N N . PHE A 1 395 ? 6.073 -3.514 20.976 1.00 98.31 395 PHE A N 1
ATOM 3014 C CA . PHE A 1 395 ? 4.777 -3.503 20.286 1.00 98.31 395 PHE A CA 1
ATOM 3015 C C . PHE A 1 395 ? 3.622 -3.184 21.243 1.00 98.31 395 PHE A C 1
ATOM 3017 O O . PHE A 1 395 ? 2.751 -2.386 20.902 1.00 98.31 395 PHE A O 1
ATOM 3024 N N . GLU A 1 396 ? 3.620 -3.764 22.445 1.00 98.31 396 GLU A N 1
ATOM 3025 C CA . GLU A 1 396 ? 2.570 -3.535 23.441 1.00 98.31 396 GLU A CA 1
ATOM 3026 C C . GLU A 1 396 ? 2.626 -2.129 24.030 1.00 98.31 396 GLU A C 1
ATOM 3028 O O . GLU A 1 396 ? 1.576 -1.535 24.265 1.00 98.31 396 GLU A O 1
ATOM 3033 N N . ILE A 1 397 ? 3.825 -1.567 24.198 1.00 98.75 397 ILE A N 1
ATOM 3034 C CA . ILE A 1 397 ? 4.034 -0.177 24.614 1.00 98.75 397 ILE A CA 1
ATOM 3035 C C . ILE A 1 397 ? 3.459 0.780 23.565 1.00 98.75 397 ILE A C 1
ATOM 3037 O O . ILE A 1 397 ? 2.637 1.632 23.902 1.00 98.75 397 ILE A O 1
ATOM 3041 N N . TRP A 1 398 ? 3.830 0.625 22.289 1.00 98.69 398 TRP A N 1
ATOM 3042 C CA . TRP A 1 398 ? 3.261 1.439 21.210 1.00 98.69 398 TRP A CA 1
ATOM 3043 C C . TRP A 1 398 ? 1.740 1.250 21.114 1.00 98.69 398 TRP A C 1
ATOM 3045 O O . TRP A 1 398 ? 0.989 2.224 21.133 1.00 98.69 398 TRP A O 1
ATOM 3055 N N . SER A 1 399 ? 1.271 0.000 21.094 1.00 98.31 399 SER A N 1
ATOM 3056 C CA . SER A 1 399 ? -0.149 -0.353 21.028 1.00 98.31 399 SER A CA 1
ATOM 3057 C C . SER A 1 399 ? -0.946 0.226 22.200 1.00 98.31 399 SER A C 1
ATOM 3059 O O . SER A 1 399 ? -2.077 0.686 22.015 1.00 98.31 399 SER A O 1
ATOM 3061 N N . LEU A 1 400 ? -0.375 0.251 23.409 1.00 98.62 400 LEU A N 1
ATOM 3062 C CA . LEU A 1 400 ? -0.949 0.948 24.556 1.00 98.62 400 LEU A CA 1
ATOM 3063 C C . LEU A 1 400 ? -1.023 2.448 24.287 1.00 98.62 400 LEU A C 1
ATOM 3065 O O . LEU A 1 400 ? -2.115 2.976 24.411 1.00 98.62 400 LEU A O 1
ATOM 3069 N N . LEU A 1 401 ? 0.051 3.109 23.845 1.00 98.69 401 LEU A N 1
ATOM 3070 C CA . LEU A 1 401 ? 0.056 4.555 23.570 1.00 98.69 401 LEU A CA 1
ATOM 3071 C C . LEU A 1 401 ? -0.968 4.991 22.509 1.00 98.69 401 LEU A C 1
ATOM 3073 O O . LEU A 1 401 ? -1.486 6.103 22.577 1.00 98.69 401 LEU A O 1
ATOM 3077 N N . THR A 1 402 ? -1.327 4.113 21.568 1.00 98.06 402 THR A N 1
ATOM 3078 C CA . THR A 1 402 ? -2.421 4.392 20.615 1.00 98.06 402 THR A CA 1
ATOM 3079 C C . THR A 1 402 ? -3.801 4.453 21.290 1.00 98.06 402 THR A C 1
ATOM 3081 O O . THR A 1 402 ? -4.718 5.117 20.809 1.00 98.06 402 THR A O 1
ATOM 3084 N N . ARG A 1 403 ? -3.976 3.747 22.411 1.00 97.00 403 ARG A N 1
ATOM 3085 C CA . ARG A 1 403 ? -5.253 3.602 23.126 1.00 97.00 403 ARG A CA 1
ATOM 3086 C C . ARG A 1 403 ? -5.270 4.364 24.442 1.00 97.00 403 ARG A C 1
ATOM 3088 O O . ARG A 1 403 ? -6.341 4.698 24.907 1.00 97.00 403 ARG A O 1
ATOM 3095 N N . TRP A 1 404 ? -4.128 4.612 25.060 1.00 98.44 404 TRP A N 1
ATOM 3096 C CA . TRP A 1 404 ? -3.977 5.286 26.336 1.00 98.44 404 TRP A CA 1
ATOM 3097 C C . TRP A 1 404 ? -2.787 6.233 26.256 1.00 98.44 404 TRP A C 1
ATOM 3099 O O . TRP A 1 404 ? -1.643 5.799 26.163 1.00 98.44 404 TRP A O 1
ATOM 3109 N N . ASN A 1 405 ? -3.057 7.532 26.289 1.00 98.31 405 ASN A N 1
ATOM 3110 C CA . ASN A 1 405 ? -2.025 8.557 26.295 1.00 98.31 405 ASN A CA 1
ATOM 3111 C C . ASN A 1 405 ? -2.529 9.785 27.069 1.00 98.31 405 ASN A C 1
ATOM 3113 O O . ASN A 1 405 ? -3.382 10.518 26.562 1.00 98.31 405 ASN A O 1
ATOM 3117 N N . PRO A 1 406 ? -2.001 10.055 28.278 1.00 97.88 406 PRO A N 1
ATOM 3118 C CA . PRO A 1 406 ? -2.402 11.204 29.088 1.00 97.88 406 PRO A CA 1
ATOM 3119 C C . PRO A 1 406 ? -2.238 12.572 28.409 1.00 97.88 406 PRO A C 1
ATOM 3121 O O . PRO A 1 406 ? -2.901 13.522 28.833 1.00 97.88 406 PRO A O 1
ATOM 3124 N N . LEU A 1 407 ? -1.380 12.672 27.384 1.00 97.38 407 LEU A N 1
ATOM 3125 C CA . LEU A 1 407 ? -1.153 13.884 26.588 1.00 97.38 407 LEU A CA 1
ATOM 3126 C C . LEU A 1 407 ? -2.216 14.094 25.500 1.00 97.38 407 LEU A C 1
ATOM 3128 O O . LEU A 1 407 ? -2.349 15.199 24.983 1.00 97.38 407 LEU A O 1
ATOM 3132 N N . HIS A 1 408 ? -2.998 13.072 25.145 1.00 95.56 408 HIS A N 1
ATOM 3133 C CA . HIS A 1 408 ? -4.118 13.221 24.219 1.00 95.56 408 HIS A CA 1
ATOM 3134 C C . HIS A 1 408 ? -5.360 13.702 24.982 1.00 95.56 408 HIS A C 1
ATOM 3136 O O . HIS A 1 408 ? -6.287 12.945 25.249 1.00 95.56 408 HIS A O 1
ATOM 3142 N N . VAL A 1 409 ? -5.368 14.978 25.377 1.00 94.38 409 VAL A N 1
ATOM 3143 C CA . VAL A 1 409 ? -6.309 15.519 26.380 1.00 94.38 409 VAL A CA 1
ATOM 3144 C C . VAL A 1 409 ? -7.796 15.415 26.024 1.00 94.38 409 VAL A C 1
ATOM 3146 O O . VAL A 1 409 ? -8.632 15.393 26.923 1.00 94.38 409 VAL A O 1
ATOM 3149 N N . THR A 1 410 ? -8.146 15.328 24.741 1.00 92.00 410 THR A N 1
ATOM 3150 C CA . THR A 1 410 ? -9.535 15.170 24.273 1.00 92.00 410 THR A CA 1
ATOM 3151 C C . THR A 1 410 ? -10.017 13.718 24.323 1.00 92.00 410 THR A C 1
ATOM 3153 O O . THR A 1 410 ? -11.210 13.466 24.520 1.00 92.00 410 THR A O 1
ATOM 3156 N N . ARG A 1 411 ? -9.101 12.754 24.162 1.00 94.56 411 ARG A N 1
ATOM 3157 C CA . ARG A 1 411 ? -9.376 11.312 24.192 1.00 94.56 411 ARG A CA 1
ATOM 3158 C C . ARG A 1 411 ? -8.176 10.539 24.770 1.00 94.56 411 ARG A C 1
ATOM 3160 O O . ARG A 1 411 ? -7.503 9.814 24.037 1.00 94.56 411 ARG A O 1
ATOM 3167 N N . PRO A 1 412 ? -7.908 10.653 26.085 1.00 96.50 412 PRO A N 1
ATOM 3168 C CA . PRO A 1 412 ? -6.732 10.029 26.690 1.00 96.50 412 PRO A CA 1
ATOM 3169 C C . PRO A 1 412 ? -6.856 8.509 26.822 1.00 96.50 412 PRO A C 1
ATOM 3171 O O . PRO A 1 412 ? -5.847 7.840 27.005 1.00 96.50 412 PRO A O 1
ATOM 3174 N N . TYR A 1 413 ? -8.076 7.972 26.746 1.00 96.88 413 TYR A N 1
ATOM 3175 C CA . TYR A 1 413 ? -8.401 6.548 26.660 1.00 96.88 413 TYR A CA 1
ATOM 3176 C C . TYR A 1 413 ? -9.702 6.355 25.856 1.00 96.88 413 TYR A C 1
ATOM 3178 O O . TYR A 1 413 ? -10.493 7.303 25.765 1.00 96.88 413 TYR A O 1
ATOM 3186 N N . PRO A 1 414 ? -9.958 5.177 25.249 1.00 96.38 414 PRO A N 1
ATOM 3187 C CA . PRO A 1 414 ? -11.156 4.950 24.450 1.00 96.38 414 PRO A CA 1
ATOM 3188 C C . PRO A 1 414 ? -12.428 5.018 25.290 1.00 96.38 414 PRO A C 1
ATOM 3190 O O . PRO A 1 414 ? -12.441 4.634 26.461 1.00 96.38 414 PRO A O 1
ATOM 3193 N N . ARG A 1 415 ? -13.529 5.445 24.669 1.00 95.12 415 ARG A N 1
ATOM 3194 C CA . ARG A 1 415 ? -14.863 5.282 25.254 1.00 95.12 415 ARG A CA 1
ATOM 3195 C C . ARG A 1 415 ? -15.259 3.803 25.283 1.00 95.12 415 ARG A C 1
ATOM 3197 O O . ARG A 1 415 ? -14.770 2.994 24.496 1.00 95.12 415 ARG A O 1
ATOM 3204 N N . ALA A 1 416 ? -16.172 3.464 26.190 1.00 94.19 416 ALA A N 1
ATOM 3205 C CA . ALA A 1 416 ? -16.918 2.215 26.089 1.00 94.19 416 ALA A CA 1
ATOM 3206 C C . ALA A 1 416 ? -17.810 2.226 24.837 1.00 94.19 416 ALA A C 1
ATOM 3208 O O . ALA A 1 416 ? -18.093 3.290 24.281 1.00 94.19 416 ALA A O 1
ATOM 3209 N N . ASN A 1 417 ? -18.253 1.046 24.407 1.00 95.06 417 ASN A N 1
ATOM 3210 C CA . ASN A 1 417 ? -19.124 0.902 23.247 1.00 95.06 417 ASN A CA 1
ATOM 3211 C C . ASN A 1 417 ? -20.408 1.728 23.423 1.00 95.06 417 ASN A C 1
ATOM 3213 O O . ASN A 1 417 ? -21.164 1.511 24.376 1.00 95.06 417 ASN A O 1
ATOM 3217 N N . ILE A 1 418 ? -20.660 2.654 22.498 1.00 96.12 418 ILE A N 1
ATOM 3218 C CA . ILE A 1 418 ? -21.830 3.538 22.530 1.00 96.12 418 ILE A CA 1
ATOM 3219 C C . ILE A 1 418 ? -23.090 2.865 21.973 1.00 96.12 418 ILE A C 1
ATOM 3221 O O . ILE A 1 418 ? -24.183 3.391 22.158 1.00 96.12 418 ILE A O 1
ATOM 3225 N N . GLY A 1 419 ? -22.965 1.685 21.353 1.00 96.19 419 GLY A N 1
ATOM 3226 C CA . GLY A 1 419 ? -24.076 0.956 20.734 1.00 96.19 419 GLY A CA 1
ATOM 3227 C C . GLY A 1 419 ? -24.391 1.413 19.309 1.00 96.19 419 GLY A C 1
ATOM 3228 O O . GLY A 1 419 ? -25.485 1.147 18.820 1.00 96.19 419 GLY A O 1
ATOM 3229 N N . LYS A 1 420 ? -23.450 2.111 18.662 1.00 97.56 420 LYS A N 1
ATOM 3230 C CA . LYS A 1 420 ? -23.542 2.570 17.272 1.00 97.56 420 LYS A CA 1
ATOM 3231 C C . LYS A 1 420 ? -22.478 1.909 16.420 1.00 97.56 420 LYS A C 1
ATOM 3233 O O . LYS A 1 420 ? -21.326 1.808 16.851 1.00 97.56 420 LYS A O 1
ATOM 3238 N N . SER A 1 421 ? -22.862 1.482 15.223 1.00 98.19 421 SER A N 1
ATOM 3239 C CA . SER A 1 421 ? -21.991 0.746 14.314 1.00 98.19 421 SER A CA 1
ATOM 3240 C C . SER A 1 421 ? -21.693 1.511 13.023 1.00 98.19 421 SER A C 1
ATOM 3242 O O . SER A 1 421 ? -22.570 2.138 12.427 1.00 98.19 421 SER A O 1
ATOM 3244 N N . VAL A 1 422 ? -20.436 1.463 12.584 1.00 98.81 422 VAL A N 1
ATOM 3245 C CA . VAL A 1 422 ? -19.950 2.134 11.374 1.00 98.81 422 VAL A CA 1
ATOM 3246 C C . VAL A 1 422 ? -19.330 1.113 10.430 1.00 98.81 422 VAL A C 1
ATOM 3248 O O . VAL A 1 422 ? -18.448 0.352 10.833 1.00 98.81 422 VAL A O 1
ATOM 3251 N N . LEU A 1 423 ? -19.750 1.139 9.164 1.00 98.88 423 LEU A N 1
ATOM 3252 C CA . LEU A 1 423 ? -19.091 0.409 8.084 1.00 98.88 423 LEU A CA 1
ATOM 3253 C C . LEU A 1 423 ? -18.023 1.298 7.433 1.00 98.88 423 LEU A C 1
ATOM 3255 O O . LEU A 1 423 ? -18.345 2.331 6.844 1.00 98.88 423 LEU A O 1
ATOM 3259 N N . VAL A 1 424 ? -16.760 0.887 7.498 1.00 98.88 424 VAL A N 1
ATOM 3260 C CA . VAL A 1 424 ? -15.635 1.533 6.808 1.00 98.88 424 VAL A CA 1
ATOM 3261 C C . VAL A 1 424 ? -15.291 0.744 5.544 1.00 98.88 424 VAL A C 1
ATOM 3263 O O . VAL A 1 424 ? -15.002 -0.449 5.594 1.00 98.88 424 VAL A O 1
ATOM 3266 N N . VAL A 1 425 ? -15.313 1.412 4.392 1.00 98.38 425 VAL A N 1
ATOM 3267 C CA . VAL A 1 425 ? -15.038 0.801 3.085 1.00 98.38 425 VAL A CA 1
ATOM 3268 C C . VAL A 1 425 ? -13.607 1.106 2.656 1.00 98.38 425 VAL A C 1
ATOM 3270 O O . VAL A 1 425 ? -13.305 2.247 2.320 1.00 98.38 425 VAL A O 1
ATOM 3273 N N . GLY A 1 426 ? -12.757 0.083 2.601 1.00 97.25 426 GLY A N 1
ATOM 3274 C CA . GLY A 1 426 ? -11.341 0.162 2.244 1.00 97.25 426 GLY A CA 1
ATOM 3275 C C . GLY A 1 426 ? -10.429 0.224 3.470 1.00 97.25 426 GLY A C 1
ATOM 3276 O O . GLY A 1 426 ? -10.655 1.007 4.389 1.00 97.25 426 GLY A O 1
ATOM 3277 N N . LEU A 1 427 ? -9.363 -0.578 3.462 1.00 97.06 427 LEU A N 1
ATOM 3278 C CA . LEU A 1 427 ? -8.366 -0.695 4.537 1.00 97.06 427 LEU A CA 1
ATOM 3279 C C . LEU A 1 427 ? -6.996 -0.128 4.127 1.00 97.06 427 LEU A C 1
ATOM 3281 O O . LEU A 1 427 ? -5.944 -0.581 4.580 1.00 97.06 427 LEU A O 1
ATOM 3285 N N . GLY A 1 428 ? -7.012 0.892 3.265 1.00 96.94 428 GLY A N 1
ATOM 3286 C CA . GLY A 1 428 ? -5.856 1.748 2.994 1.00 96.94 428 GLY A CA 1
ATOM 3287 C C . GLY A 1 428 ? -5.542 2.720 4.143 1.00 96.94 428 GLY A C 1
ATOM 3288 O O . GLY A 1 428 ? -6.210 2.682 5.178 1.00 96.94 428 GLY A O 1
ATOM 3289 N N . PRO A 1 429 ? -4.591 3.656 3.948 1.00 97.88 429 PRO A N 1
ATOM 3290 C CA . PRO A 1 429 ? -4.171 4.606 4.981 1.00 97.88 429 PRO A CA 1
ATOM 3291 C C . PRO A 1 429 ? -5.281 5.418 5.642 1.00 97.88 429 PRO A C 1
ATOM 3293 O O . PRO A 1 429 ? -5.314 5.544 6.861 1.00 97.88 429 PRO A O 1
ATOM 3296 N N . ALA A 1 430 ? -6.238 5.916 4.861 1.00 98.38 430 ALA A N 1
ATOM 3297 C CA . ALA A 1 430 ? -7.408 6.584 5.426 1.00 98.38 430 ALA A CA 1
ATOM 3298 C C . ALA A 1 430 ? -8.299 5.613 6.220 1.00 98.38 430 ALA A C 1
ATOM 3300 O O . ALA A 1 430 ? -8.766 5.950 7.302 1.00 98.38 430 ALA A O 1
ATOM 3301 N N . GLY A 1 431 ? -8.511 4.403 5.700 1.00 98.38 431 GLY A N 1
ATOM 3302 C CA . GLY A 1 431 ? -9.400 3.402 6.282 1.00 98.38 431 GLY A CA 1
ATOM 3303 C C . GLY A 1 431 ? -8.940 2.909 7.648 1.00 98.38 431 GLY A C 1
ATOM 3304 O O . GLY A 1 431 ? -9.687 3.021 8.620 1.00 98.38 431 GLY A O 1
ATOM 3305 N N . TYR A 1 432 ? -7.698 2.420 7.759 1.00 98.44 432 TYR A N 1
ATOM 3306 C CA . TYR A 1 432 ? -7.197 1.911 9.040 1.00 98.44 432 TYR A CA 1
ATOM 3307 C C . TYR A 1 432 ? -7.062 3.017 10.097 1.00 98.44 432 TYR A C 1
ATOM 3309 O O . TYR A 1 432 ? -7.325 2.778 11.277 1.00 98.44 432 TYR A O 1
ATOM 3317 N N . THR A 1 433 ? -6.712 4.247 9.698 1.00 98.75 433 THR A N 1
ATOM 3318 C CA . THR A 1 433 ? -6.634 5.383 10.627 1.00 98.75 433 THR A CA 1
ATOM 3319 C C . THR A 1 433 ? -8.024 5.822 11.074 1.00 98.75 433 THR A C 1
ATOM 3321 O O . THR A 1 433 ? -8.221 6.136 12.247 1.00 98.75 433 THR A O 1
ATOM 3324 N N . LEU A 1 434 ? -9.019 5.781 10.185 1.00 98.81 434 LEU A N 1
ATOM 3325 C CA . LEU A 1 434 ? -10.402 6.084 10.546 1.00 98.81 434 LEU A CA 1
ATOM 3326 C C . LEU A 1 434 ? -10.958 5.050 11.524 1.00 98.81 434 LEU A C 1
ATOM 3328 O O . LEU A 1 434 ? -11.571 5.432 12.519 1.00 98.81 434 LEU A O 1
ATOM 3332 N N . CYS A 1 435 ? -10.693 3.763 11.284 1.00 98.81 435 CYS A N 1
ATOM 3333 C CA . CYS A 1 435 ? -11.079 2.691 12.199 1.00 98.81 435 CYS A CA 1
ATOM 3334 C C . CYS A 1 435 ? -10.515 2.936 13.600 1.00 98.81 435 CYS A C 1
ATOM 3336 O O . CYS A 1 435 ? -11.259 2.879 14.574 1.00 98.81 435 CYS A O 1
ATOM 3338 N N . HIS A 1 436 ? -9.228 3.282 13.698 1.00 98.62 436 HIS A N 1
ATOM 3339 C CA . HIS A 1 436 ? -8.590 3.612 14.970 1.00 98.62 436 HIS A CA 1
ATOM 3340 C C . HIS A 1 436 ? -9.343 4.718 15.733 1.00 98.62 436 HIS A C 1
ATOM 3342 O O . HIS A 1 436 ? -9.723 4.532 16.892 1.00 98.62 436 HIS A O 1
ATOM 3348 N N . HIS A 1 437 ? -9.595 5.855 15.077 1.00 98.62 437 HIS A N 1
ATOM 3349 C CA . HIS A 1 437 ? -10.252 6.991 15.719 1.00 98.62 437 HIS A CA 1
ATOM 3350 C C . HIS A 1 437 ? -11.708 6.696 16.105 1.00 98.62 437 HIS A C 1
ATOM 3352 O O . HIS A 1 437 ? -12.114 7.007 17.223 1.00 98.62 437 HIS A O 1
ATOM 3358 N N . LEU A 1 438 ? -12.484 6.052 15.229 1.00 98.69 438 LEU A N 1
ATOM 3359 C CA . LEU A 1 438 ? -13.884 5.715 15.511 1.00 98.69 438 LEU A CA 1
ATOM 3360 C C . LEU A 1 438 ? -14.013 4.702 16.657 1.00 98.69 438 LEU A C 1
ATOM 3362 O O . LEU A 1 438 ? -14.841 4.880 17.548 1.00 98.69 438 LEU A O 1
ATOM 3366 N N . VAL A 1 439 ? -13.154 3.683 16.702 1.00 98.19 439 VAL A N 1
ATOM 3367 C CA . VAL A 1 439 ? -13.131 2.735 17.825 1.00 98.19 439 VAL A CA 1
ATOM 3368 C C . VAL A 1 439 ? -12.783 3.452 19.139 1.00 98.19 439 VAL A C 1
ATOM 3370 O O . VAL A 1 439 ? -13.361 3.144 20.179 1.00 98.19 439 VAL A O 1
ATOM 3373 N N . ASN A 1 440 ? -11.883 4.443 19.123 1.00 97.62 440 ASN A N 1
ATOM 3374 C CA . ASN A 1 440 ? -11.574 5.241 20.317 1.00 97.62 440 ASN A CA 1
ATOM 3375 C C . ASN A 1 440 ? -12.740 6.140 20.766 1.00 97.62 440 ASN A C 1
ATOM 3377 O O . ASN A 1 440 ? -12.889 6.388 21.964 1.00 97.62 440 ASN A O 1
ATOM 3381 N N . GLU A 1 441 ? -13.604 6.566 19.846 1.00 97.62 441 GLU A N 1
ATOM 3382 C CA . GLU A 1 441 ? -14.862 7.256 20.160 1.00 97.62 441 GLU A CA 1
ATOM 3383 C C . GLU A 1 441 ? -15.993 6.302 20.600 1.00 97.62 441 GLU A C 1
ATOM 3385 O O . GLU A 1 441 ? -17.081 6.756 20.945 1.00 97.62 441 GLU A O 1
ATOM 3390 N N . GLY A 1 442 ? -15.725 4.993 20.679 1.00 96.62 442 GLY A N 1
ATOM 3391 C CA . GLY A 1 442 ? -16.648 3.988 21.212 1.00 96.62 442 GLY A CA 1
ATOM 3392 C C . GLY A 1 442 ? -17.603 3.395 20.176 1.00 96.62 442 GLY A C 1
ATOM 3393 O O . GLY A 1 442 ? -18.568 2.735 20.555 1.00 96.62 442 GLY A O 1
ATOM 3394 N N . PHE A 1 443 ? -17.361 3.604 18.882 1.00 98.50 443 PHE A N 1
ATOM 3395 C CA . PHE A 1 443 ? -18.135 2.948 17.829 1.00 98.50 443 PHE A CA 1
ATOM 3396 C C . PHE A 1 443 ? -17.747 1.469 17.681 1.00 98.50 443 PHE A C 1
ATOM 3398 O O . PHE A 1 443 ? -16.577 1.094 17.815 1.00 98.50 443 PHE A O 1
ATOM 3405 N N . GLY A 1 444 ? -18.733 0.639 17.339 1.00 98.56 444 GLY A N 1
ATOM 3406 C CA . GLY A 1 444 ? -18.504 -0.661 16.715 1.00 98.56 444 GLY A CA 1
ATOM 3407 C C . GLY A 1 444 ? -18.107 -0.459 15.259 1.00 98.56 444 GLY A C 1
ATOM 3408 O O . GLY A 1 444 ? -18.885 0.083 14.482 1.00 98.56 444 GLY A O 1
ATOM 3409 N N . VAL A 1 445 ? -16.901 -0.852 14.866 1.00 98.81 445 VAL A N 1
ATOM 3410 C CA . VAL A 1 445 ? -16.392 -0.598 13.516 1.00 98.81 445 VAL A CA 1
ATOM 3411 C C . VAL A 1 445 ? -16.206 -1.905 12.770 1.00 98.81 445 VAL A C 1
ATOM 3413 O O . VAL A 1 445 ? -15.383 -2.740 13.144 1.00 98.81 445 VAL A O 1
ATOM 3416 N N . VAL A 1 446 ? -16.939 -2.049 11.672 1.00 98.81 446 VAL A N 1
ATOM 3417 C CA . VAL A 1 446 ? -16.701 -3.103 10.689 1.00 98.81 446 VAL A CA 1
ATOM 3418 C C . VAL A 1 446 ? -15.999 -2.481 9.498 1.00 98.81 446 VAL A C 1
ATOM 3420 O O . VAL A 1 446 ? -16.477 -1.499 8.940 1.00 98.81 446 VAL A O 1
ATOM 3423 N N . ALA A 1 447 ? -14.877 -3.054 9.087 1.00 98.62 447 ALA A N 1
ATOM 3424 C CA . ALA A 1 447 ? -14.164 -2.649 7.891 1.00 98.62 447 ALA A CA 1
ATOM 3425 C C . ALA A 1 447 ? -14.233 -3.738 6.816 1.00 98.62 447 ALA A C 1
ATOM 3427 O O . ALA A 1 447 ? -14.119 -4.926 7.117 1.00 98.62 447 ALA A O 1
ATOM 3428 N N . ILE A 1 448 ? -14.389 -3.334 5.559 1.00 98.19 448 ILE A N 1
ATOM 3429 C CA . ILE A 1 448 ? -14.393 -4.243 4.407 1.00 98.19 448 ILE A CA 1
ATOM 3430 C C . ILE A 1 448 ? -13.354 -3.815 3.374 1.00 98.19 448 ILE A C 1
ATOM 3432 O O . ILE A 1 448 ? -13.155 -2.621 3.154 1.00 98.19 448 ILE A O 1
ATOM 3436 N N . ASP A 1 449 ? -12.721 -4.774 2.705 1.00 96.44 449 ASP A N 1
ATOM 3437 C CA . ASP A 1 449 ? -11.837 -4.524 1.565 1.00 96.44 449 ASP A CA 1
ATOM 3438 C C . ASP A 1 449 ? -12.076 -5.550 0.446 1.00 96.44 449 ASP A C 1
ATOM 3440 O O . ASP A 1 449 ? -12.370 -6.717 0.705 1.00 96.44 449 ASP A O 1
ATOM 3444 N N . GLY A 1 450 ? -11.949 -5.126 -0.816 1.00 93.62 450 GLY A N 1
ATOM 3445 C CA . GLY A 1 450 ? -12.046 -6.025 -1.975 1.00 93.62 450 GLY A CA 1
ATOM 3446 C C . GLY A 1 450 ? -10.790 -6.885 -2.176 1.00 93.62 450 GLY A C 1
ATOM 3447 O O . GLY A 1 450 ? -10.804 -7.896 -2.887 1.00 93.62 450 GLY A O 1
ATOM 3448 N N . LEU A 1 451 ? -9.673 -6.512 -1.556 1.00 92.50 451 LEU A N 1
ATOM 3449 C CA . LEU A 1 451 ? -8.484 -7.350 -1.477 1.00 92.50 451 LEU A CA 1
ATOM 3450 C C . LEU A 1 451 ? -8.679 -8.459 -0.442 1.00 92.50 451 LEU A C 1
ATOM 3452 O O . LEU A 1 451 ? -9.449 -8.315 0.504 1.00 92.50 451 LEU A O 1
ATOM 3456 N N . LYS A 1 452 ? -7.993 -9.594 -0.637 1.00 93.69 452 LYS A N 1
ATOM 3457 C CA . LYS A 1 452 ? -7.980 -10.647 0.386 1.00 93.69 452 LYS A CA 1
ATOM 3458 C C . LYS A 1 452 ? -7.321 -10.105 1.654 1.00 93.69 452 LYS A C 1
ATOM 3460 O O . LYS A 1 452 ? -6.377 -9.335 1.542 1.00 93.69 452 LYS A O 1
ATOM 3465 N N . LEU A 1 453 ? -7.786 -10.530 2.823 1.00 95.62 453 LEU A N 1
ATOM 3466 C CA . LEU A 1 453 ? -7.079 -10.320 4.084 1.00 95.62 453 LEU A CA 1
ATOM 3467 C C . LEU A 1 453 ? -6.624 -11.680 4.590 1.00 95.62 453 LEU A C 1
ATOM 3469 O O . LEU A 1 453 ? -7.444 -12.585 4.738 1.00 95.62 453 LEU A O 1
ATOM 3473 N N . GLU A 1 454 ? -5.327 -11.824 4.832 1.00 95.25 454 GLU A N 1
ATOM 3474 C CA . GLU A 1 454 ? -4.800 -13.039 5.449 1.00 95.25 454 GLU A CA 1
ATOM 3475 C C . GLU A 1 454 ? -5.189 -13.062 6.936 1.00 95.25 454 GLU A C 1
ATOM 3477 O O . GLU A 1 454 ? -5.067 -12.033 7.617 1.00 95.25 454 GLU A O 1
ATOM 3482 N N . PRO A 1 455 ? -5.665 -14.205 7.461 1.00 93.81 455 PRO A N 1
ATOM 3483 C CA . PRO A 1 455 ? -5.979 -14.318 8.875 1.00 93.81 455 PRO A CA 1
ATOM 3484 C C . PRO A 1 455 ? -4.708 -14.157 9.712 1.00 93.81 455 PRO A C 1
ATOM 3486 O O . PRO A 1 455 ? -3.655 -14.708 9.388 1.00 93.81 455 PRO A O 1
ATOM 3489 N N . LEU A 1 456 ? -4.825 -13.407 10.808 1.00 93.75 456 LEU A N 1
ATOM 3490 C CA . LEU A 1 456 ? -3.784 -13.331 11.830 1.00 93.75 456 LEU A CA 1
ATOM 3491 C C . LEU A 1 456 ? -3.883 -14.550 12.765 1.00 93.75 456 LEU A C 1
ATOM 3493 O O . LEU A 1 456 ? -4.991 -15.050 12.981 1.00 93.75 456 LEU A O 1
ATOM 3497 N N . PRO A 1 457 ? -2.766 -15.004 13.365 1.00 93.19 457 PRO A N 1
ATOM 3498 C CA . PRO A 1 457 ? -2.794 -16.067 14.368 1.00 93.19 457 PRO A CA 1
ATOM 3499 C C . PRO A 1 457 ? -3.753 -15.730 15.520 1.00 93.19 457 PRO A C 1
ATOM 3501 O O . PRO A 1 457 ? -3.694 -14.635 16.092 1.00 93.19 457 PRO A O 1
ATOM 3504 N N . ALA A 1 458 ? -4.648 -16.660 15.856 1.00 92.50 458 ALA A N 1
ATOM 3505 C CA . ALA A 1 458 ? -5.743 -16.423 16.799 1.00 92.50 458 ALA A CA 1
ATOM 3506 C C . ALA A 1 458 ? -5.232 -16.073 18.207 1.00 92.50 458 ALA A C 1
ATOM 3508 O O . ALA A 1 458 ? -5.789 -15.210 18.882 1.00 92.50 458 ALA A O 1
ATOM 3509 N N . GLU A 1 459 ? -4.131 -16.686 18.629 1.00 94.12 459 GLU A N 1
ATOM 3510 C CA . GLU A 1 459 ? -3.447 -16.418 19.890 1.00 94.12 459 GLU A CA 1
ATOM 3511 C C . GLU A 1 459 ? -2.896 -14.990 19.977 1.00 94.12 459 GLU A C 1
ATOM 3513 O O . GLU A 1 459 ? -2.888 -14.403 21.059 1.00 94.12 459 GLU A O 1
ATOM 3518 N N . LEU A 1 460 ? -2.485 -14.396 18.851 1.00 95.00 460 LEU A N 1
ATOM 3519 C CA . LEU A 1 460 ? -2.016 -13.014 18.822 1.00 95.00 460 LEU A CA 1
ATOM 3520 C C . LEU A 1 460 ? -3.179 -12.030 18.880 1.00 95.00 460 LEU A C 1
ATOM 3522 O O . LEU A 1 460 ? -3.014 -10.960 19.457 1.00 95.00 460 LEU A O 1
ATOM 3526 N N . VAL A 1 461 ? -4.335 -12.351 18.304 1.00 95.19 461 VAL A N 1
ATOM 3527 C CA . VAL A 1 461 ? -5.503 -11.454 18.298 1.00 95.19 461 VAL A CA 1
ATOM 3528 C C . VAL A 1 461 ? -6.287 -11.531 19.612 1.00 95.19 461 VAL A C 1
ATOM 3530 O O . VAL A 1 461 ? -6.720 -10.500 20.127 1.00 95.19 461 VAL A O 1
ATOM 3533 N N . GLY A 1 462 ? -6.413 -12.726 20.189 1.00 91.69 462 GLY A N 1
ATOM 3534 C CA . GLY A 1 462 ? -7.288 -12.989 21.329 1.00 91.69 462 GLY A CA 1
ATOM 3535 C C . GLY A 1 462 ? -8.754 -13.187 20.925 1.00 91.69 462 GLY A C 1
ATOM 3536 O O . GLY A 1 462 ? -9.109 -13.238 19.750 1.00 91.69 462 GLY A O 1
ATOM 3537 N N . SER A 1 463 ? -9.614 -13.334 21.928 1.00 86.12 463 SER A N 1
ATOM 3538 C CA . SER A 1 463 ? -11.067 -13.509 21.811 1.00 86.12 463 SER A CA 1
ATOM 3539 C C . SER A 1 463 ? -11.772 -12.888 23.023 1.00 86.12 463 SER A C 1
ATOM 3541 O O . SER A 1 463 ? -11.116 -12.401 23.943 1.00 86.12 463 SER A O 1
ATOM 3543 N N . SER A 1 464 ? -13.104 -12.942 23.060 1.00 75.69 464 SER A N 1
ATOM 3544 C CA . SER A 1 464 ? -13.893 -12.524 24.230 1.00 75.69 464 SER A CA 1
ATOM 3545 C C . SER A 1 464 ? -13.579 -13.330 25.497 1.00 75.69 464 SER A C 1
ATOM 3547 O O . SER A 1 464 ? -13.727 -12.812 26.598 1.00 75.69 464 SER A O 1
ATOM 3549 N N . GLU A 1 465 ? -13.139 -14.583 25.353 1.00 80.44 465 GLU A N 1
ATOM 3550 C CA . GLU A 1 465 ? -12.861 -15.490 26.477 1.00 80.44 465 GLU A CA 1
ATOM 3551 C C . GLU A 1 465 ? -11.374 -15.569 26.833 1.00 80.44 465 GLU A C 1
ATOM 3553 O O . GLU A 1 465 ? -11.009 -15.943 27.948 1.00 80.44 465 GLU A O 1
ATOM 3558 N N . ARG A 1 466 ? -10.495 -15.250 25.878 1.00 88.38 466 ARG A N 1
ATOM 3559 C CA . ARG A 1 466 ? -9.042 -15.375 26.026 1.00 88.38 466 ARG A CA 1
ATOM 3560 C C . ARG A 1 466 ? -8.353 -14.084 25.592 1.00 88.38 466 ARG A C 1
ATOM 3562 O O . ARG A 1 466 ? -8.444 -13.748 24.412 1.00 88.38 466 ARG A O 1
ATOM 3569 N N . PRO A 1 467 ? -7.633 -13.385 26.488 1.00 89.44 467 PRO A N 1
ATOM 3570 C CA . PRO A 1 467 ? -6.889 -12.190 26.107 1.00 89.44 467 PRO A CA 1
ATOM 3571 C C . PRO A 1 467 ? -5.796 -12.537 25.080 1.00 89.44 467 PRO A C 1
ATOM 3573 O O . PRO A 1 467 ? -5.303 -13.669 25.078 1.00 89.44 467 PRO A O 1
ATOM 3576 N N . PRO A 1 468 ? -5.379 -11.580 24.232 1.00 94.75 468 PRO A N 1
ATOM 3577 C CA . PRO A 1 468 ? -4.283 -11.801 23.293 1.00 94.75 468 PRO A CA 1
ATOM 3578 C C . PRO A 1 468 ? -2.996 -12.179 24.028 1.00 94.75 468 PRO A C 1
ATOM 3580 O O . PRO A 1 468 ? -2.714 -11.660 25.111 1.00 94.75 468 PRO A O 1
ATOM 3583 N N . VAL A 1 469 ? -2.175 -13.038 23.431 1.00 94.88 469 VAL A N 1
ATOM 3584 C CA . VAL A 1 469 ? -0.824 -13.304 23.932 1.00 94.88 469 VAL A CA 1
ATOM 3585 C C . VAL A 1 469 ? 0.039 -12.056 23.703 1.00 94.88 469 VAL A C 1
ATOM 3587 O O . VAL A 1 469 ? 0.101 -11.553 22.576 1.00 94.88 469 VAL A O 1
ATOM 3590 N N . PRO A 1 470 ? 0.701 -11.524 24.746 1.00 95.81 470 PRO A N 1
ATOM 3591 C CA . PRO A 1 470 ? 1.552 -10.354 24.595 1.00 95.81 470 PRO A CA 1
ATOM 3592 C C . PRO A 1 470 ? 2.809 -10.694 23.788 1.00 95.81 470 PRO A C 1
ATOM 3594 O O . PRO A 1 470 ? 3.424 -11.747 23.972 1.00 95.81 470 PRO A O 1
ATOM 3597 N N . VAL A 1 471 ? 3.208 -9.775 22.917 1.00 97.00 471 VAL A N 1
ATOM 3598 C CA . VAL A 1 471 ? 4.381 -9.874 22.049 1.00 97.00 471 VAL A CA 1
ATOM 3599 C C . VAL A 1 471 ? 5.578 -9.284 22.779 1.00 97.00 471 VAL A C 1
ATOM 3601 O O . VAL A 1 471 ? 5.671 -8.071 22.967 1.00 97.00 471 VAL A O 1
ATOM 3604 N N . ARG A 1 472 ? 6.500 -10.151 23.210 1.00 96.25 472 ARG A N 1
ATOM 3605 C CA . ARG A 1 472 ? 7.710 -9.725 23.927 1.00 96.25 472 ARG A CA 1
ATOM 3606 C C . ARG A 1 472 ? 8.736 -9.068 23.019 1.00 96.25 472 ARG A C 1
ATOM 3608 O O . ARG A 1 472 ? 9.342 -8.087 23.427 1.00 96.25 472 ARG A O 1
ATOM 3615 N N . ASP A 1 473 ? 8.935 -9.625 21.835 1.00 96.50 473 ASP A N 1
ATOM 3616 C CA . ASP A 1 473 ? 9.893 -9.140 20.851 1.00 96.50 473 ASP A CA 1
ATOM 3617 C C . ASP A 1 473 ? 9.149 -8.878 19.543 1.00 96.50 473 ASP A C 1
ATOM 3619 O O . ASP A 1 473 ? 8.456 -9.762 19.033 1.00 96.50 473 ASP A O 1
ATOM 3623 N N . VAL A 1 474 ? 9.255 -7.651 19.029 1.00 95.25 474 VAL A N 1
ATOM 3624 C CA . VAL A 1 474 ? 8.596 -7.249 17.784 1.00 95.25 474 VAL A CA 1
ATOM 3625 C C . VAL A 1 474 ? 9.130 -8.030 16.585 1.00 95.25 474 VAL A C 1
ATOM 3627 O O . VAL A 1 474 ? 8.386 -8.238 15.628 1.00 95.25 474 VAL A O 1
ATOM 3630 N N . ASP A 1 475 ? 10.377 -8.505 16.639 1.00 93.44 475 ASP A N 1
ATOM 3631 C CA . ASP A 1 475 ? 10.988 -9.245 15.538 1.00 93.44 475 ASP A CA 1
ATOM 3632 C C . ASP A 1 475 ? 10.296 -10.602 15.320 1.00 93.44 475 ASP A C 1
ATOM 3634 O O . ASP A 1 475 ? 10.300 -11.113 14.205 1.00 93.44 475 ASP A O 1
ATOM 3638 N N . ALA A 1 476 ? 9.565 -11.128 16.315 1.00 92.25 476 ALA A N 1
ATOM 3639 C CA . ALA A 1 476 ? 8.694 -12.297 16.143 1.00 92.25 476 ALA A CA 1
ATOM 3640 C C . ALA A 1 476 ? 7.506 -12.048 15.188 1.00 92.25 476 ALA A C 1
ATOM 3642 O O . ALA A 1 476 ? 6.879 -12.997 14.721 1.00 92.25 476 ALA A O 1
ATOM 3643 N N . LEU A 1 477 ? 7.178 -10.781 14.910 1.00 90.88 477 LEU A N 1
ATOM 3644 C CA . LEU A 1 477 ? 6.149 -10.372 13.948 1.00 90.88 477 LEU A CA 1
ATOM 3645 C C . LEU A 1 477 ? 6.739 -9.965 12.590 1.00 90.88 477 LEU A C 1
ATOM 3647 O O . LEU A 1 477 ? 5.984 -9.654 11.665 1.00 90.88 477 LEU A O 1
ATOM 3651 N N . ARG A 1 478 ? 8.070 -9.908 12.470 1.00 90.00 478 ARG A N 1
ATOM 3652 C CA . ARG A 1 478 ? 8.765 -9.460 11.264 1.00 90.00 478 ARG A CA 1
ATOM 3653 C C . ARG A 1 478 ? 9.304 -10.655 10.493 1.00 90.00 478 ARG A C 1
ATOM 3655 O O . ARG A 1 478 ? 9.845 -11.603 11.046 1.00 90.00 478 ARG A O 1
ATOM 3662 N N . THR A 1 479 ? 9.188 -10.569 9.179 1.00 88.69 479 THR A N 1
ATOM 3663 C CA . THR A 1 479 ? 9.794 -11.506 8.234 1.00 88.69 479 THR A CA 1
ATOM 3664 C C . THR A 1 479 ? 10.446 -10.697 7.118 1.00 88.69 479 THR A C 1
ATOM 3666 O O . THR A 1 479 ? 9.909 -9.631 6.786 1.00 88.69 479 THR A O 1
ATOM 3669 N N . PRO A 1 480 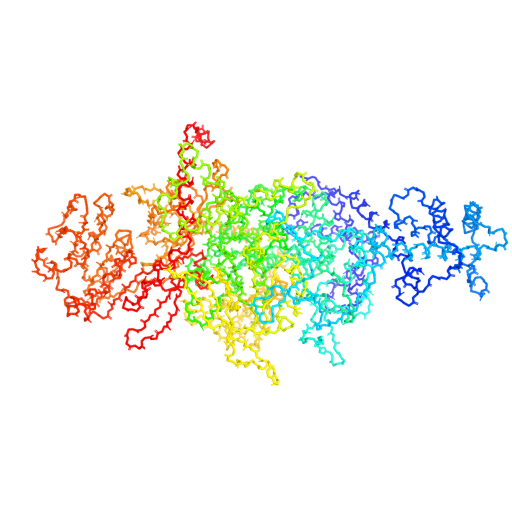? 11.543 -11.181 6.507 1.00 90.88 480 PRO A N 1
ATOM 3670 C CA . PRO A 1 480 ? 12.106 -10.570 5.304 1.00 90.88 480 PRO A CA 1
ATOM 3671 C C . PRO A 1 480 ? 11.017 -10.288 4.261 1.00 90.88 480 PRO A C 1
ATOM 3673 O O . PRO A 1 480 ? 10.071 -11.068 4.113 1.00 90.88 480 PRO A O 1
ATOM 3676 N N . LEU A 1 481 ? 11.101 -9.150 3.568 1.00 91.38 481 LEU A N 1
ATOM 3677 C CA . LEU A 1 481 ? 10.020 -8.679 2.692 1.00 91.38 481 LEU A CA 1
ATOM 3678 C C . LEU A 1 481 ? 9.782 -9.621 1.505 1.00 91.38 481 LEU A C 1
ATOM 3680 O O . LEU A 1 481 ? 8.647 -9.791 1.065 1.00 91.38 481 LEU A O 1
ATOM 3684 N N . GLU A 1 482 ? 10.842 -10.267 1.033 1.00 90.56 482 GLU A N 1
ATOM 3685 C CA . GLU A 1 482 ? 10.847 -11.288 -0.009 1.00 90.56 482 GLU A CA 1
ATOM 3686 C C . GLU A 1 482 ? 10.111 -12.585 0.383 1.00 90.56 482 GLU A C 1
ATOM 3688 O O . GLU A 1 482 ? 9.645 -13.308 -0.497 1.00 90.56 482 GLU A O 1
ATOM 3693 N N . GLU A 1 483 ? 9.969 -12.864 1.682 1.00 90.50 483 GLU A N 1
ATOM 3694 C CA . GLU A 1 483 ? 9.342 -14.079 2.233 1.00 90.50 483 GLU A CA 1
ATOM 3695 C C . GLU A 1 483 ? 8.006 -13.795 2.936 1.00 90.50 483 GLU A C 1
ATOM 3697 O O . GLU A 1 483 ? 7.206 -14.705 3.165 1.00 90.50 483 GLU A O 1
ATOM 3702 N N . ARG A 1 484 ? 7.739 -12.527 3.265 1.00 91.81 484 ARG A N 1
ATOM 3703 C CA . ARG A 1 484 ? 6.563 -12.080 4.013 1.00 91.81 484 ARG A CA 1
ATOM 3704 C C . ARG A 1 484 ? 5.261 -12.517 3.346 1.00 91.81 484 ARG A C 1
ATOM 3706 O O . ARG A 1 484 ? 5.022 -12.217 2.176 1.00 91.81 484 ARG A O 1
ATOM 3713 N N . VAL A 1 485 ? 4.354 -13.115 4.120 1.00 91.88 485 VAL A N 1
ATOM 3714 C CA . VAL A 1 485 ? 2.963 -13.361 3.703 1.00 91.88 485 VAL A CA 1
ATOM 3715 C C . VAL A 1 485 ? 2.297 -12.041 3.304 1.00 91.88 485 VAL A C 1
ATOM 3717 O O . VAL A 1 485 ? 2.322 -11.065 4.055 1.00 91.88 485 VAL A O 1
ATOM 3720 N N . ILE A 1 486 ? 1.704 -11.993 2.111 1.00 92.00 486 ILE A N 1
ATOM 3721 C CA . ILE A 1 486 ? 1.066 -10.771 1.606 1.00 92.00 486 ILE A CA 1
ATOM 3722 C C . ILE A 1 486 ? -0.291 -10.619 2.293 1.00 92.00 486 ILE A C 1
ATOM 3724 O O . ILE A 1 486 ? -1.288 -11.191 1.857 1.00 92.00 486 ILE A O 1
ATOM 3728 N N . GLY A 1 487 ? -0.310 -9.870 3.397 1.00 91.25 487 GLY A N 1
ATOM 3729 C CA . GLY A 1 487 ? -1.459 -9.769 4.292 1.00 91.25 487 GLY A CA 1
ATOM 3730 C C . GLY A 1 487 ? -2.688 -9.094 3.681 1.00 91.25 487 GLY A C 1
ATOM 3731 O O . GLY A 1 487 ? -3.790 -9.282 4.190 1.00 91.25 487 GLY A O 1
ATOM 3732 N N . GLY A 1 488 ? -2.507 -8.295 2.622 1.00 92.25 488 GLY A N 1
ATOM 3733 C CA . GLY A 1 488 ? -3.586 -7.591 1.912 1.00 92.25 488 GLY A CA 1
ATOM 3734 C C . GLY A 1 488 ? -4.191 -6.389 2.653 1.00 92.25 488 GLY A C 1
ATOM 3735 O O . GLY A 1 488 ? -5.009 -5.660 2.095 1.00 92.25 488 GLY A O 1
ATOM 3736 N N . PHE A 1 489 ? -3.743 -6.136 3.882 1.00 95.88 489 PHE A N 1
ATOM 3737 C CA . PHE A 1 489 ? -4.066 -4.960 4.687 1.00 95.88 489 PHE A CA 1
ATOM 3738 C C . PHE A 1 489 ? -3.156 -3.777 4.323 1.00 95.88 489 PHE A C 1
ATOM 3740 O O . PHE A 1 489 ? -1.946 -3.952 4.224 1.00 95.88 489 PHE A O 1
ATOM 3747 N N . GLY A 1 490 ? -3.703 -2.563 4.186 1.00 94.94 490 GLY A N 1
ATOM 3748 C CA . GLY A 1 490 ? -2.925 -1.338 3.936 1.00 94.94 490 GLY A CA 1
ATOM 3749 C C . GLY A 1 490 ? -3.154 -0.683 2.572 1.00 94.94 490 GLY A C 1
ATOM 3750 O O . GLY A 1 490 ? -2.602 0.388 2.310 1.00 94.94 490 GLY A O 1
ATOM 3751 N N . GLY A 1 491 ? -3.974 -1.274 1.697 1.00 93.38 491 GLY A N 1
ATOM 3752 C CA . GLY A 1 491 ? -4.278 -0.720 0.374 1.00 93.38 491 GLY A CA 1
ATOM 3753 C C . GLY A 1 491 ? -3.007 -0.451 -0.439 1.00 93.38 491 GLY A C 1
ATOM 3754 O O . GLY A 1 491 ? -2.159 -1.330 -0.586 1.00 93.38 491 GLY A O 1
ATOM 3755 N N . VAL A 1 492 ? -2.839 0.777 -0.946 1.00 91.56 492 VAL A N 1
ATOM 3756 C CA . VAL A 1 492 ? -1.661 1.159 -1.750 1.00 91.56 492 VAL A CA 1
ATOM 3757 C C . VAL A 1 492 ? -0.330 0.981 -1.007 1.00 91.56 492 VAL A C 1
ATOM 3759 O O . VAL A 1 492 ? 0.691 0.774 -1.656 1.00 91.56 492 VAL A O 1
ATOM 3762 N N . SER A 1 493 ? -0.315 0.997 0.330 1.00 93.88 493 SER A N 1
ATOM 3763 C CA . SER A 1 493 ? 0.900 0.703 1.100 1.00 93.88 493 SER A CA 1
ATOM 3764 C C . SER A 1 493 ? 1.328 -0.768 0.985 1.00 93.88 493 SER A C 1
ATOM 3766 O O . SER A 1 493 ? 2.518 -1.058 1.058 1.00 93.88 493 SER A O 1
ATOM 3768 N N . GLU A 1 494 ? 0.387 -1.689 0.749 1.00 93.44 494 GLU A N 1
ATOM 3769 C CA . GLU A 1 494 ? 0.663 -3.119 0.543 1.00 93.44 494 GLU A CA 1
ATOM 3770 C C . GLU A 1 494 ? 1.024 -3.409 -0.922 1.00 93.44 494 GLU A C 1
ATOM 3772 O O . GLU A 1 494 ? 2.064 -4.011 -1.201 1.00 93.44 494 GLU A O 1
ATOM 3777 N N . TYR A 1 495 ? 0.186 -2.957 -1.869 1.00 90.44 495 TYR A N 1
ATOM 3778 C CA . TYR A 1 495 ? 0.305 -3.336 -3.287 1.00 90.44 495 TYR A CA 1
ATOM 3779 C C . TYR A 1 495 ? 1.023 -2.323 -4.187 1.00 90.44 495 TYR A C 1
ATOM 3781 O O . TYR A 1 495 ? 1.339 -2.653 -5.328 1.00 90.44 495 TYR A O 1
ATOM 3789 N N . GLY A 1 496 ? 1.212 -1.083 -3.732 1.00 89.75 496 GLY A N 1
ATOM 3790 C CA . GLY A 1 496 ? 1.760 0.012 -4.537 1.00 89.75 496 GLY A CA 1
ATOM 3791 C C . GLY A 1 496 ? 3.157 0.440 -4.099 1.00 89.75 496 GLY A C 1
ATOM 3792 O O . GLY A 1 496 ? 4.067 0.468 -4.921 1.00 89.75 496 GLY A O 1
ATOM 3793 N N . ILE A 1 497 ? 3.328 0.763 -2.814 1.00 90.56 497 ILE A N 1
ATOM 3794 C CA . ILE A 1 497 ? 4.634 1.112 -2.236 1.00 90.56 497 ILE A CA 1
ATOM 3795 C C . ILE A 1 497 ? 5.527 -0.133 -2.235 1.00 90.56 497 ILE A C 1
ATOM 3797 O O . ILE A 1 497 ? 5.066 -1.247 -1.998 1.00 90.56 497 ILE A O 1
ATOM 3801 N N . THR A 1 498 ? 6.803 0.058 -2.545 1.00 90.25 498 THR A N 1
ATOM 3802 C CA . THR A 1 498 ? 7.782 -1.002 -2.825 1.00 90.25 498 THR A CA 1
ATOM 3803 C C . THR A 1 498 ? 8.674 -1.264 -1.612 1.00 90.25 498 THR A C 1
ATOM 3805 O O . THR A 1 498 ? 8.445 -0.723 -0.528 1.00 90.25 498 THR A O 1
ATOM 3808 N N . VAL A 1 499 ? 9.736 -2.052 -1.780 1.00 90.94 499 VAL A N 1
ATOM 3809 C CA . VAL A 1 499 ? 10.744 -2.343 -0.737 1.00 90.94 499 VAL A CA 1
ATOM 3810 C C . VAL A 1 499 ? 11.574 -1.123 -0.302 1.00 90.94 499 VAL A C 1
ATOM 3812 O O . VAL A 1 499 ? 12.582 -1.250 0.394 1.00 90.94 499 VAL A O 1
ATOM 3815 N N . ARG A 1 500 ? 11.197 0.089 -0.725 1.00 91.50 500 ARG A N 1
ATOM 3816 C CA . ARG A 1 500 ? 11.712 1.338 -0.153 1.00 91.50 500 ARG A CA 1
ATOM 3817 C C . ARG A 1 500 ? 11.175 1.646 1.237 1.00 91.50 500 ARG A C 1
ATOM 3819 O O . ARG A 1 500 ? 11.733 2.510 1.901 1.00 91.50 500 ARG A O 1
ATOM 3826 N N . TRP A 1 501 ? 10.121 0.960 1.663 1.00 93.38 501 TRP A N 1
ATOM 3827 C CA . TRP A 1 501 ? 9.547 1.097 2.991 1.00 93.38 501 TRP A CA 1
ATOM 3828 C C . TRP A 1 501 ? 9.303 -0.272 3.620 1.00 93.38 501 TRP A C 1
ATOM 3830 O O . TRP A 1 501 ? 9.015 -1.252 2.931 1.00 93.38 501 TRP A O 1
ATOM 3840 N N . ASP A 1 502 ? 9.432 -0.328 4.941 1.00 92.00 502 ASP A N 1
ATOM 3841 C CA . ASP A 1 502 ? 9.288 -1.557 5.709 1.00 92.00 502 ASP A CA 1
ATOM 3842 C C . ASP A 1 502 ? 7.813 -1.952 5.851 1.00 92.00 502 ASP A C 1
ATOM 3844 O O . ASP A 1 502 ? 7.091 -1.490 6.736 1.00 92.00 502 ASP A O 1
ATOM 3848 N N . LYS A 1 503 ? 7.368 -2.858 4.975 1.00 92.12 503 LYS A N 1
ATOM 3849 C CA . LYS A 1 503 ? 5.991 -3.369 4.974 1.00 92.12 503 LYS A CA 1
ATOM 3850 C C . LYS A 1 503 ? 5.654 -4.232 6.190 1.00 92.12 503 LYS A C 1
ATOM 3852 O O . LYS A 1 503 ? 4.478 -4.551 6.385 1.00 92.12 503 LYS A O 1
ATOM 3857 N N . SER A 1 504 ? 6.626 -4.610 7.026 1.00 90.88 504 SER A N 1
ATOM 3858 C CA . SER A 1 504 ? 6.327 -5.302 8.286 1.00 90.88 504 SER A CA 1
ATOM 3859 C C . SER A 1 504 ? 5.487 -4.427 9.226 1.00 90.88 504 SER A C 1
ATOM 3861 O O . SER A 1 504 ? 4.664 -4.943 9.983 1.00 90.88 504 SER A O 1
ATOM 3863 N N . PHE A 1 505 ? 5.565 -3.099 9.093 1.00 95.25 505 PHE A N 1
ATOM 3864 C CA . PHE A 1 505 ? 4.716 -2.167 9.832 1.00 95.25 505 PHE A CA 1
ATOM 3865 C C . PHE A 1 505 ? 3.217 -2.337 9.560 1.00 95.25 505 PHE A C 1
ATOM 3867 O O . PHE A 1 505 ? 2.409 -2.094 10.456 1.00 95.25 505 PHE A O 1
ATOM 3874 N N . LEU A 1 506 ? 2.818 -2.834 8.384 1.00 95.88 506 LEU A N 1
ATOM 3875 C CA . LEU A 1 506 ? 1.410 -3.142 8.106 1.00 95.88 506 LEU A CA 1
ATOM 3876 C C . LEU A 1 506 ? 0.880 -4.272 8.994 1.00 95.88 506 LEU A C 1
ATOM 3878 O O . LEU A 1 506 ? -0.281 -4.228 9.393 1.00 95.88 506 LEU A O 1
ATOM 3882 N N . ALA A 1 507 ? 1.724 -5.245 9.356 1.00 94.31 507 ALA A N 1
ATOM 3883 C CA . ALA A 1 507 ? 1.339 -6.303 10.287 1.00 94.31 507 ALA A CA 1
ATOM 3884 C C . ALA A 1 507 ? 1.093 -5.741 11.696 1.00 94.31 507 ALA A C 1
ATOM 3886 O O . ALA A 1 507 ? 0.126 -6.132 12.347 1.00 94.31 507 ALA A O 1
ATOM 3887 N N . LEU A 1 508 ? 1.903 -4.768 12.133 1.00 96.88 508 LEU A N 1
ATOM 3888 C CA . LEU A 1 508 ? 1.717 -4.101 13.426 1.00 96.88 508 LEU A CA 1
ATOM 3889 C C . LEU A 1 508 ? 0.401 -3.313 13.467 1.00 96.88 508 LEU A C 1
ATOM 3891 O O . LEU A 1 508 ? -0.354 -3.422 14.431 1.00 96.88 508 LEU A O 1
ATOM 3895 N N . LEU A 1 509 ? 0.100 -2.556 12.406 1.00 98.00 509 LEU A N 1
ATOM 3896 C CA . LEU A 1 509 ? -1.150 -1.798 12.281 1.00 98.00 509 LEU A CA 1
ATOM 3897 C C . LEU A 1 509 ? -2.373 -2.726 12.250 1.00 98.00 509 LEU A C 1
ATOM 3899 O O . LEU A 1 509 ? -3.354 -2.471 12.950 1.00 98.00 509 LEU A O 1
ATOM 3903 N N . HIS A 1 510 ? -2.302 -3.816 11.479 1.00 97.56 510 HIS A N 1
ATOM 3904 C CA . HIS A 1 510 ? -3.380 -4.798 11.396 1.00 97.56 510 HIS A CA 1
ATOM 3905 C C . HIS A 1 510 ? -3.619 -5.469 12.754 1.00 97.56 510 HIS A C 1
ATOM 3907 O O . HIS A 1 510 ? -4.755 -5.504 13.224 1.00 97.56 510 HIS A O 1
ATOM 3913 N N . LEU A 1 511 ? -2.558 -5.930 13.425 1.00 97.50 511 LEU A N 1
ATOM 3914 C CA . LEU A 1 511 ? -2.658 -6.569 14.737 1.00 97.50 511 LEU A CA 1
ATOM 3915 C C . LEU A 1 511 ? -3.177 -5.605 15.816 1.00 97.50 511 LEU A C 1
ATOM 3917 O O . LEU A 1 511 ? -4.005 -5.999 16.637 1.00 97.50 511 LEU A O 1
ATOM 3921 N N . ASN A 1 512 ? -2.738 -4.341 15.809 1.00 97.81 512 ASN A N 1
ATOM 3922 C CA . ASN A 1 512 ? -3.217 -3.324 16.750 1.00 97.81 512 ASN A CA 1
ATOM 3923 C C . ASN A 1 512 ? -4.736 -3.118 16.647 1.00 97.81 512 ASN A C 1
ATOM 3925 O O . ASN A 1 512 ? -5.415 -3.097 17.675 1.00 97.81 512 ASN A O 1
ATOM 3929 N N . LEU A 1 513 ? -5.274 -3.025 15.426 1.00 98.12 513 LEU A N 1
ATOM 3930 C CA . LEU A 1 513 ? -6.715 -2.901 15.207 1.00 98.12 513 LEU A CA 1
ATOM 3931 C C . LEU A 1 513 ? -7.464 -4.201 15.508 1.00 98.12 513 LEU A C 1
ATOM 3933 O O . LEU A 1 513 ? -8.490 -4.160 16.181 1.00 98.12 513 LEU A O 1
ATOM 3937 N N . ALA A 1 514 ? -6.946 -5.350 15.069 1.00 97.12 514 ALA A N 1
ATOM 3938 C CA . ALA A 1 514 ? -7.581 -6.651 15.282 1.00 97.12 514 ALA A CA 1
ATOM 3939 C C . ALA A 1 514 ? -7.782 -6.980 16.773 1.00 97.12 514 ALA A C 1
ATOM 3941 O O . ALA A 1 514 ? -8.738 -7.660 17.126 1.00 97.12 514 ALA A O 1
ATOM 3942 N N . ARG A 1 515 ? -6.929 -6.450 17.660 1.00 96.06 515 ARG A N 1
ATOM 3943 C CA . ARG A 1 515 ? -7.047 -6.589 19.124 1.00 96.06 515 ARG A CA 1
ATOM 3944 C C . ARG A 1 515 ? -8.102 -5.684 19.771 1.00 96.06 515 ARG A C 1
ATOM 3946 O O . ARG A 1 515 ? -8.249 -5.697 20.996 1.00 96.06 515 ARG A O 1
ATOM 3953 N N . ARG A 1 516 ? -8.799 -4.832 19.013 1.00 95.00 516 ARG A N 1
ATOM 3954 C CA . ARG A 1 516 ? -9.843 -3.952 19.556 1.00 95.00 516 ARG A CA 1
ATOM 3955 C C . ARG A 1 516 ? -11.166 -4.719 19.619 1.00 95.00 516 ARG A C 1
ATOM 3957 O O . ARG A 1 516 ? -11.666 -5.173 18.600 1.00 95.00 516 ARG A O 1
ATOM 3964 N N . ALA A 1 517 ? -11.769 -4.794 20.807 1.00 92.38 517 ALA A N 1
ATOM 3965 C CA . ALA A 1 517 ? -13.001 -5.560 21.038 1.00 92.38 517 ALA A CA 1
ATOM 3966 C C . ALA A 1 517 ? -14.191 -5.136 20.152 1.00 92.38 517 ALA A C 1
ATOM 3968 O O . ALA A 1 517 ? -15.045 -5.957 19.829 1.00 92.38 517 ALA A O 1
ATOM 3969 N N . THR A 1 518 ? -14.243 -3.863 19.748 1.00 95.94 518 THR A N 1
ATOM 3970 C CA . THR A 1 518 ? -15.296 -3.299 18.892 1.00 95.94 518 THR A CA 1
ATOM 3971 C C . THR A 1 518 ? -14.831 -3.070 17.451 1.00 95.94 518 THR A C 1
ATOM 3973 O O . THR A 1 518 ? -15.303 -2.152 16.786 1.00 95.94 518 THR A O 1
ATOM 3976 N N . PHE A 1 519 ? -13.888 -3.881 16.961 1.00 98.00 519 PHE A N 1
ATOM 3977 C CA . PHE A 1 519 ? -13.412 -3.840 15.579 1.00 98.00 519 PHE A CA 1
ATOM 3978 C C . PHE A 1 519 ? -13.498 -5.211 14.911 1.00 98.00 519 PHE A C 1
ATOM 3980 O O . PHE A 1 519 ? -13.145 -6.229 15.503 1.00 98.00 519 PHE A O 1
ATOM 3987 N N . ARG A 1 520 ? -13.906 -5.233 13.641 1.00 97.75 520 ARG A N 1
ATOM 3988 C CA . ARG A 1 520 ? -13.868 -6.429 12.796 1.00 97.75 520 ARG A CA 1
ATOM 3989 C C . ARG A 1 520 ? -13.540 -6.054 11.353 1.00 97.75 520 ARG A C 1
ATOM 3991 O O . ARG A 1 520 ? -14.059 -5.065 10.851 1.00 97.75 520 ARG A O 1
ATOM 3998 N N . ALA A 1 521 ? -12.701 -6.841 10.679 1.00 97.94 521 ALA A N 1
ATOM 3999 C CA . ALA A 1 521 ? -12.313 -6.616 9.286 1.00 97.94 521 ALA A CA 1
ATOM 4000 C C . ALA A 1 521 ? -12.603 -7.840 8.406 1.00 97.94 521 ALA A C 1
ATOM 4002 O O . ALA A 1 521 ? -12.337 -8.969 8.822 1.00 97.94 521 ALA A O 1
ATOM 4003 N N . TYR A 1 522 ? -13.081 -7.600 7.183 1.00 97.94 522 TYR A N 1
ATOM 4004 C CA . TYR A 1 522 ? -13.362 -8.628 6.178 1.00 97.94 522 TYR A CA 1
ATOM 4005 C C . TYR A 1 522 ? -12.662 -8.312 4.853 1.00 97.94 522 TYR A C 1
ATOM 4007 O O . TYR A 1 522 ? -12.827 -7.229 4.290 1.00 97.94 522 TYR A O 1
ATOM 4015 N N . GLY A 1 523 ? -11.889 -9.272 4.347 1.00 96.62 523 GLY A N 1
ATOM 4016 C CA . GLY A 1 523 ? -11.279 -9.210 3.020 1.00 96.62 523 GLY A CA 1
ATOM 4017 C C . GLY A 1 523 ? -12.133 -9.904 1.966 1.00 96.62 523 GLY A C 1
ATOM 4018 O O . GLY A 1 523 ? -12.940 -10.774 2.280 1.00 96.62 523 GLY A O 1
ATOM 4019 N N . GLY A 1 524 ? -11.940 -9.541 0.702 1.00 94.88 524 GLY A N 1
ATOM 4020 C CA . GLY A 1 524 ? -12.718 -10.067 -0.415 1.00 94.88 524 GLY A CA 1
ATOM 4021 C C . GLY A 1 524 ? -14.185 -9.646 -0.404 1.00 94.88 524 GLY A C 1
ATOM 4022 O O . GLY A 1 524 ? -15.002 -10.297 -1.043 1.00 94.88 524 GLY A O 1
ATOM 4023 N N . VAL A 1 525 ? -14.531 -8.558 0.281 1.00 96.19 525 VAL A N 1
ATOM 4024 C CA . VAL A 1 525 ? -15.895 -8.030 0.343 1.00 96.19 525 VAL A CA 1
ATOM 4025 C C . VAL A 1 525 ? -15.939 -6.716 -0.424 1.00 96.19 525 VAL A C 1
ATOM 4027 O O . VAL A 1 525 ? -15.393 -5.697 -0.002 1.00 96.19 525 VAL A O 1
ATOM 4030 N N . ARG A 1 526 ? -16.588 -6.728 -1.592 1.00 93.88 526 ARG A N 1
ATOM 4031 C CA . ARG A 1 526 ? -16.651 -5.556 -2.473 1.00 93.88 526 ARG A CA 1
ATOM 4032 C C . ARG A 1 526 ? -17.884 -4.709 -2.168 1.00 93.88 526 ARG A C 1
ATOM 4034 O O . ARG A 1 526 ? -19.011 -5.165 -2.370 1.00 93.88 526 ARG A O 1
ATOM 4041 N N . PHE A 1 527 ? -17.670 -3.452 -1.788 1.00 95.44 527 PHE A N 1
ATOM 4042 C CA . PHE A 1 527 ? -18.750 -2.472 -1.670 1.00 95.44 527 PHE A CA 1
ATOM 4043 C C . PHE A 1 527 ? -19.360 -2.153 -3.047 1.00 95.44 527 PHE A C 1
ATOM 4045 O O . PHE A 1 527 ? -18.635 -1.908 -4.012 1.00 95.44 527 PHE A O 1
ATOM 4052 N N . GLY A 1 528 ? -20.689 -2.201 -3.142 1.00 92.25 528 GLY A N 1
ATOM 4053 C CA . GLY A 1 528 ? -21.466 -2.107 -4.383 1.00 92.25 528 GLY A CA 1
ATOM 4054 C C . GLY A 1 528 ? -21.732 -3.445 -5.082 1.00 92.25 528 GLY A C 1
ATOM 4055 O O . GLY A 1 528 ? -22.525 -3.469 -6.021 1.00 92.25 528 GLY A O 1
ATOM 4056 N N . GLY A 1 529 ? -21.101 -4.542 -4.636 1.00 90.75 529 GLY A N 1
ATOM 4057 C CA . GLY A 1 529 ? -21.286 -5.894 -5.180 1.00 90.75 529 GLY A CA 1
ATOM 4058 C C . GLY A 1 529 ? -21.722 -6.910 -4.133 1.00 90.75 529 GLY A C 1
ATOM 4059 O O . GLY A 1 529 ? -22.880 -7.299 -4.102 1.00 90.75 529 GLY A O 1
ATOM 4060 N N . THR A 1 530 ? -20.787 -7.335 -3.279 1.00 93.38 530 THR A N 1
ATOM 4061 C CA . THR A 1 530 ? -21.062 -8.269 -2.172 1.00 93.38 530 THR A CA 1
ATOM 4062 C C . THR A 1 530 ? -21.985 -7.637 -1.132 1.00 93.38 530 THR A C 1
ATOM 4064 O O . THR A 1 530 ? -22.849 -8.304 -0.576 1.00 93.38 530 THR A O 1
ATOM 4067 N N . ILE A 1 531 ? -21.791 -6.343 -0.876 1.00 95.19 531 ILE A N 1
ATOM 4068 C CA . ILE A 1 531 ? -22.614 -5.537 0.024 1.00 95.19 531 ILE A CA 1
ATOM 4069 C C . ILE A 1 531 ? -22.880 -4.179 -0.628 1.00 95.19 531 ILE A C 1
ATOM 4071 O O . ILE A 1 531 ? -21.946 -3.484 -1.034 1.00 95.19 531 ILE A O 1
ATOM 4075 N N . THR A 1 532 ? -24.148 -3.811 -0.767 1.00 95.81 532 THR A N 1
ATOM 4076 C CA . THR A 1 532 ? -24.587 -2.478 -1.208 1.00 95.81 532 THR A CA 1
ATOM 4077 C C . THR A 1 532 ? -24.745 -1.518 -0.022 1.00 95.81 532 THR A C 1
ATOM 4079 O O . THR A 1 532 ? -24.610 -1.898 1.143 1.00 95.81 532 THR A O 1
ATOM 4082 N N . LEU A 1 533 ? -25.014 -0.246 -0.300 1.00 96.69 533 LEU A N 1
ATOM 4083 C CA . LEU A 1 533 ? -25.314 0.753 0.721 1.00 96.69 533 LEU A CA 1
ATOM 4084 C C . LEU A 1 533 ? -26.627 0.412 1.448 1.00 96.69 533 LEU A C 1
ATOM 4086 O O . LEU A 1 533 ? -26.696 0.460 2.673 1.00 96.69 533 LEU A O 1
ATOM 4090 N N . GLU A 1 534 ? -27.642 -0.014 0.700 1.00 95.81 534 GLU A N 1
ATOM 4091 C CA . GLU A 1 534 ? -28.933 -0.485 1.204 1.00 95.81 534 GLU A CA 1
ATOM 4092 C C . GLU A 1 534 ? -28.790 -1.741 2.072 1.00 95.81 534 GLU A C 1
ATOM 4094 O O . GLU A 1 534 ? -29.454 -1.872 3.104 1.00 95.81 534 GLU A O 1
ATOM 4099 N N . ASP A 1 535 ? -27.892 -2.649 1.690 1.00 96.00 535 ASP A N 1
ATOM 4100 C CA . ASP A 1 535 ? -27.554 -3.822 2.493 1.00 96.00 535 ASP A CA 1
ATOM 4101 C C . ASP A 1 535 ? -26.948 -3.429 3.837 1.00 96.00 535 ASP A C 1
ATOM 4103 O O . ASP A 1 535 ? -27.362 -3.960 4.867 1.00 96.00 535 ASP A O 1
ATOM 4107 N N . ALA A 1 536 ? -26.001 -2.484 3.844 1.00 97.19 536 ALA A N 1
ATOM 4108 C CA . ALA A 1 536 ? -25.380 -2.003 5.074 1.00 97.19 536 ALA A CA 1
ATOM 4109 C C . ALA A 1 536 ? -26.435 -1.426 6.037 1.00 97.19 536 ALA A C 1
ATOM 4111 O O . ALA A 1 536 ? -26.497 -1.773 7.216 1.00 97.19 536 ALA A O 1
ATOM 4112 N N . TRP A 1 537 ? -27.349 -0.618 5.513 1.00 97.56 537 TRP A N 1
ATOM 4113 C CA . TRP A 1 537 ? -28.484 -0.094 6.268 1.00 97.56 537 TRP A CA 1
ATOM 4114 C C . TRP A 1 537 ? -29.419 -1.169 6.821 1.00 97.56 537 TRP A C 1
ATOM 4116 O O . TRP A 1 537 ? -29.921 -1.026 7.938 1.00 97.56 537 TRP A O 1
ATOM 4126 N N . SER A 1 538 ? -29.646 -2.235 6.057 1.00 96.12 538 SER A N 1
ATOM 4127 C CA . SER A 1 538 ? -30.501 -3.359 6.454 1.00 96.12 538 SER A CA 1
ATOM 4128 C C . SER A 1 538 ? -29.833 -4.261 7.495 1.00 96.12 538 SER A C 1
ATOM 4130 O O . SER A 1 538 ? -30.517 -4.842 8.331 1.00 96.12 538 SER A O 1
ATOM 4132 N N . LEU A 1 539 ? -28.501 -4.345 7.476 1.00 95.81 539 LEU A N 1
ATOM 4133 C CA . LEU A 1 539 ? -27.687 -5.046 8.473 1.00 95.81 539 LEU A CA 1
ATOM 4134 C C . LEU A 1 539 ? -27.580 -4.285 9.805 1.00 95.81 539 LEU A C 1
ATOM 4136 O O . LEU A 1 539 ? -27.048 -4.825 10.769 1.00 95.81 539 LEU A O 1
ATOM 4140 N N . GLY A 1 540 ? -28.099 -3.056 9.875 1.00 95.75 540 GLY A N 1
ATOM 4141 C CA . GLY A 1 540 ? -28.147 -2.270 11.107 1.00 95.75 540 GLY A CA 1
ATOM 4142 C C . GLY A 1 540 ? -26.978 -1.306 11.298 1.00 95.75 540 GLY A C 1
ATOM 4143 O O . GLY A 1 540 ? -26.824 -0.782 12.398 1.00 95.75 540 GLY A O 1
ATOM 4144 N N . PHE A 1 541 ? -26.184 -1.031 10.256 1.00 98.19 541 PHE A N 1
ATOM 4145 C CA . PHE A 1 541 ? -25.176 0.026 10.333 1.00 98.19 541 PHE A CA 1
ATOM 4146 C C . PHE A 1 541 ? -25.833 1.400 10.518 1.00 98.19 541 PHE A C 1
ATOM 4148 O O . PHE A 1 541 ? -26.797 1.747 9.829 1.00 98.19 541 PHE A O 1
ATOM 4155 N N . ASP A 1 542 ? -25.292 2.198 11.438 1.00 97.81 542 ASP A N 1
ATOM 4156 C CA . ASP A 1 542 ? -25.757 3.562 11.700 1.00 97.81 542 ASP A CA 1
ATOM 4157 C C . ASP A 1 542 ? -25.084 4.578 10.764 1.00 97.81 542 ASP A C 1
ATOM 4159 O O . ASP A 1 542 ? -25.660 5.624 10.466 1.00 97.81 542 ASP A O 1
ATOM 4163 N N . HIS A 1 543 ? -23.872 4.277 10.285 1.00 98.50 543 HIS A N 1
ATOM 4164 C CA . HIS A 1 543 ? -23.110 5.142 9.381 1.00 98.50 543 HIS A CA 1
ATOM 4165 C C . HIS A 1 543 ? -22.233 4.344 8.408 1.00 98.50 543 HIS A C 1
ATOM 4167 O O . HIS A 1 543 ? -21.767 3.249 8.728 1.00 98.50 543 HIS A O 1
ATOM 4173 N N . VAL A 1 544 ? -21.962 4.916 7.231 1.00 98.81 544 VAL A N 1
ATOM 4174 C CA . VAL A 1 544 ? -21.041 4.359 6.226 1.00 98.81 544 VAL A CA 1
ATOM 4175 C C . VAL A 1 544 ? -19.983 5.403 5.875 1.00 98.81 544 VAL A C 1
ATOM 4177 O O . VAL A 1 544 ? -20.292 6.556 5.565 1.00 98.81 544 VAL A O 1
ATOM 4180 N N . ALA A 1 545 ? -18.723 4.982 5.910 1.00 98.69 545 ALA A N 1
ATOM 4181 C CA . ALA A 1 545 ? -17.551 5.796 5.637 1.00 98.69 545 ALA A CA 1
ATOM 4182 C C . ALA A 1 545 ? -16.748 5.219 4.462 1.00 98.69 545 ALA A C 1
ATOM 4184 O O . ALA A 1 545 ? -16.217 4.112 4.537 1.00 98.69 545 ALA A O 1
ATOM 4185 N N . ILE A 1 546 ? -16.626 5.982 3.375 1.00 98.50 546 ILE A N 1
ATOM 4186 C CA . ILE A 1 546 ? -15.950 5.555 2.146 1.00 98.50 546 ILE A CA 1
ATOM 4187 C C . ILE A 1 546 ? -14.479 5.985 2.165 1.00 98.50 546 ILE A C 1
ATOM 4189 O O . ILE A 1 546 ? -14.160 7.163 2.024 1.00 98.50 546 ILE A O 1
ATOM 4193 N N . ALA A 1 547 ? -13.572 5.020 2.272 1.00 97.56 547 ALA A N 1
ATOM 4194 C CA . ALA A 1 547 ? -12.122 5.179 2.148 1.00 97.56 547 ALA A CA 1
ATOM 4195 C C . ALA A 1 547 ? -11.567 4.291 1.010 1.00 97.56 547 ALA A C 1
ATOM 4197 O O . ALA A 1 547 ? -10.496 3.693 1.121 1.00 97.56 547 ALA A O 1
ATOM 4198 N N . ALA A 1 548 ? -12.313 4.208 -0.098 1.00 93.44 548 ALA A N 1
ATOM 4199 C CA . ALA A 1 548 ? -12.076 3.285 -1.212 1.00 93.44 548 ALA A CA 1
ATOM 4200 C C . ALA A 1 548 ? -10.861 3.642 -2.093 1.00 93.44 548 ALA A C 1
ATOM 4202 O O . ALA A 1 548 ? -10.500 2.879 -2.992 1.00 93.44 548 ALA A O 1
ATOM 4203 N N . GLY A 1 549 ? -10.232 4.793 -1.845 1.00 91.19 549 GLY A N 1
ATOM 4204 C CA . GLY A 1 549 ? -8.956 5.181 -2.434 1.00 91.19 549 GLY A CA 1
ATOM 4205 C C . GLY A 1 549 ? -9.049 5.607 -3.901 1.00 91.19 549 GLY A C 1
ATOM 4206 O O . GLY A 1 549 ? -10.042 6.182 -4.359 1.00 91.19 549 GLY A O 1
ATOM 4207 N N . ALA A 1 550 ? -7.971 5.360 -4.644 1.00 84.62 550 ALA A N 1
ATOM 4208 C CA . ALA A 1 550 ? -7.892 5.674 -6.063 1.00 84.62 550 ALA A CA 1
ATOM 4209 C C . ALA A 1 550 ? -8.639 4.643 -6.930 1.00 84.62 550 ALA A C 1
ATOM 4211 O O . ALA A 1 550 ? -8.610 3.439 -6.691 1.00 84.62 550 ALA A O 1
ATOM 4212 N N . GLY A 1 551 ? -9.307 5.157 -7.954 1.00 83.62 551 GLY A N 1
ATOM 4213 C CA . GLY A 1 551 ? -10.049 4.455 -8.991 1.00 83.62 551 GLY A CA 1
ATOM 4214 C C . GLY A 1 551 ? -9.214 4.176 -10.245 1.00 83.62 551 GLY A C 1
ATOM 4215 O O . GLY A 1 551 ? -8.042 3.812 -10.177 1.00 83.62 551 GLY A O 1
ATOM 4216 N N . LYS A 1 552 ? -9.834 4.349 -11.418 1.00 86.75 552 LYS A N 1
ATOM 4217 C CA . LYS A 1 552 ? -9.279 3.914 -12.708 1.00 86.75 552 LYS A CA 1
ATOM 4218 C C . LYS A 1 552 ? -7.939 4.569 -13.100 1.00 86.75 552 LYS A C 1
ATOM 4220 O O . LYS A 1 552 ? -7.773 5.780 -12.890 1.00 86.75 552 LYS A O 1
ATOM 4225 N N . PRO A 1 553 ? -7.014 3.815 -13.733 1.00 88.62 553 PRO A N 1
ATOM 4226 C CA . PRO A 1 553 ? -5.776 4.354 -14.279 1.00 88.62 553 PRO A CA 1
ATOM 4227 C C . PRO A 1 553 ? -6.042 5.169 -15.548 1.00 88.62 553 PRO A C 1
ATOM 4229 O O . PRO A 1 553 ? -7.003 4.931 -16.284 1.00 88.62 553 PRO A O 1
ATOM 4232 N N . THR A 1 554 ? -5.173 6.141 -15.812 1.00 90.00 554 THR A N 1
ATOM 4233 C CA . THR A 1 554 ? -5.224 6.961 -17.024 1.00 90.00 554 THR A CA 1
ATOM 4234 C C . THR A 1 554 ? -4.528 6.232 -18.168 1.00 90.00 554 THR A C 1
ATOM 4236 O O . THR A 1 554 ? -3.336 5.948 -18.094 1.00 90.00 554 THR A O 1
ATOM 4239 N N . MET A 1 555 ? -5.273 5.949 -19.235 1.00 87.69 555 MET A N 1
ATOM 4240 C CA . MET A 1 555 ? -4.728 5.361 -20.458 1.00 87.69 555 MET A CA 1
ATOM 4241 C C . MET A 1 555 ? -4.066 6.435 -21.324 1.00 87.69 555 MET A C 1
ATOM 4243 O O . MET A 1 555 ? -4.496 7.591 -21.326 1.00 87.69 555 MET A O 1
ATOM 4247 N N . ILE A 1 556 ? -3.029 6.038 -22.057 1.00 88.62 556 ILE A N 1
ATOM 4248 C CA . ILE A 1 556 ? -2.441 6.847 -23.125 1.00 88.62 556 ILE A CA 1
ATOM 4249 C C . ILE A 1 556 ? -3.054 6.409 -24.451 1.00 88.62 556 ILE A C 1
ATOM 4251 O O . ILE A 1 556 ? -3.175 5.213 -24.708 1.00 88.62 556 ILE A O 1
ATOM 4255 N N . ASP A 1 557 ? -3.465 7.377 -25.259 1.00 88.75 557 ASP A N 1
ATOM 4256 C CA . ASP A 1 557 ? -4.091 7.133 -26.554 1.00 88.75 557 ASP A CA 1
ATOM 4257 C C . ASP A 1 557 ? -3.017 7.164 -27.645 1.00 88.75 557 ASP A C 1
ATOM 4259 O O . ASP A 1 557 ? -2.643 8.229 -28.132 1.00 88.75 557 ASP A O 1
ATOM 4263 N N . VAL A 1 558 ? -2.430 5.998 -27.924 1.00 93.00 558 VAL A N 1
ATOM 4264 C CA . VAL A 1 558 ? -1.391 5.811 -28.947 1.00 93.00 558 VAL A CA 1
ATOM 4265 C C . VAL A 1 558 ? -1.624 4.497 -29.697 1.00 93.00 558 VAL A C 1
ATOM 4267 O O . VAL A 1 558 ? -2.074 3.521 -29.080 1.00 93.00 558 VAL A O 1
ATOM 4270 N N . PRO A 1 559 ? -1.275 4.409 -30.995 1.00 93.56 559 PRO A N 1
ATOM 4271 C CA . PRO A 1 559 ? -1.340 3.156 -31.736 1.00 93.56 559 PRO A CA 1
ATOM 4272 C C . PRO A 1 559 ? -0.553 2.050 -31.025 1.00 93.56 559 PRO A C 1
ATOM 4274 O O . PRO A 1 559 ? 0.546 2.279 -30.511 1.00 93.56 559 PRO A O 1
ATOM 4277 N N . ASN A 1 560 ? -1.143 0.850 -30.974 1.00 92.94 560 ASN A N 1
ATOM 4278 C CA . ASN A 1 560 ? -0.608 -0.321 -30.268 1.00 92.94 560 ASN A CA 1
ATOM 4279 C C . ASN A 1 560 ? -0.360 -0.108 -28.756 1.00 92.94 560 ASN A C 1
ATOM 4281 O O . ASN A 1 560 ? 0.343 -0.901 -28.128 1.00 92.94 560 ASN A O 1
ATOM 4285 N N . GLY A 1 561 ? -0.974 0.904 -28.128 1.00 91.94 561 GLY A N 1
ATOM 4286 C CA . GLY A 1 561 ? -0.793 1.256 -26.709 1.00 91.94 561 GLY A CA 1
ATOM 4287 C C . GLY A 1 561 ? -1.241 0.205 -25.680 1.00 91.94 561 GLY A C 1
ATOM 4288 O O . GLY A 1 561 ? -1.113 0.427 -24.479 1.00 91.94 561 GLY A O 1
ATOM 4289 N N . LEU A 1 562 ? -1.754 -0.943 -26.131 1.00 91.94 562 LEU A N 1
ATOM 4290 C CA . LEU A 1 562 ? -2.105 -2.113 -25.318 1.00 91.94 562 LEU A CA 1
ATOM 4291 C C . LEU A 1 562 ? -1.621 -3.438 -25.950 1.00 91.94 562 LEU A C 1
ATOM 4293 O O . LEU A 1 562 ? -2.130 -4.504 -25.596 1.00 91.94 562 LEU A O 1
ATOM 4297 N N . ALA A 1 563 ? -0.661 -3.381 -26.882 1.00 94.00 563 ALA A N 1
ATOM 4298 C CA . ALA A 1 563 ? -0.043 -4.566 -27.478 1.00 94.00 563 ALA A CA 1
ATOM 4299 C C . ALA A 1 563 ? 0.645 -5.445 -26.417 1.00 94.00 563 ALA A C 1
ATOM 4301 O O . ALA A 1 563 ? 0.897 -5.009 -25.287 1.00 94.00 563 ALA A O 1
ATOM 4302 N N . ARG A 1 564 ? 0.989 -6.692 -26.773 1.00 94.69 564 ARG A N 1
ATOM 4303 C CA . ARG A 1 564 ? 1.708 -7.575 -25.839 1.00 94.69 564 ARG A CA 1
ATOM 4304 C C . ARG A 1 564 ? 3.017 -6.928 -25.397 1.00 94.69 564 ARG A C 1
ATOM 4306 O O . ARG A 1 564 ? 3.731 -6.375 -26.217 1.00 94.69 564 ARG A O 1
ATOM 4313 N N . GLY A 1 565 ? 3.311 -6.962 -24.100 1.00 95.31 565 GLY A N 1
ATOM 4314 C CA . GLY A 1 565 ? 4.428 -6.218 -23.500 1.00 95.31 565 GLY A CA 1
ATOM 4315 C C . GLY A 1 565 ? 4.049 -4.832 -22.959 1.00 95.31 565 GLY A C 1
ATOM 4316 O O . GLY A 1 565 ? 4.792 -4.293 -22.143 1.00 95.31 565 GLY A O 1
ATOM 4317 N N . VAL A 1 566 ? 2.876 -4.284 -23.309 1.00 96.25 566 VAL A N 1
ATOM 4318 C CA . VAL A 1 566 ? 2.360 -3.025 -22.741 1.00 96.25 566 VAL A CA 1
ATOM 4319 C C . VAL A 1 566 ? 1.369 -3.300 -21.604 1.00 96.25 566 VAL A C 1
ATOM 4321 O O . VAL A 1 566 ? 0.449 -4.112 -21.745 1.00 96.25 566 VAL A O 1
ATOM 4324 N N . ARG A 1 567 ? 1.550 -2.639 -20.454 1.00 95.31 567 ARG A N 1
ATOM 4325 C CA . ARG A 1 567 ? 0.692 -2.774 -19.262 1.00 95.31 567 ARG A CA 1
ATOM 4326 C C . ARG A 1 567 ? 0.477 -1.434 -18.567 1.00 95.31 567 ARG A C 1
ATOM 4328 O O . ARG A 1 567 ? 1.295 -0.523 -18.669 1.00 95.31 567 ARG A O 1
ATOM 4335 N N . GLN A 1 568 ? -0.602 -1.330 -17.797 1.00 95.19 568 GLN A N 1
ATOM 4336 C CA . GLN A 1 568 ? -0.715 -0.267 -16.797 1.00 95.19 568 GLN A CA 1
ATOM 4337 C C . GLN A 1 568 ? 0.262 -0.557 -15.648 1.00 95.19 568 GLN A C 1
ATOM 4339 O O . GLN A 1 568 ? 0.476 -1.712 -15.283 1.00 95.19 568 GLN A O 1
ATOM 4344 N N . ALA A 1 569 ? 0.845 0.478 -15.049 1.00 95.06 569 ALA A N 1
ATOM 4345 C CA . ALA A 1 569 ? 1.731 0.302 -13.900 1.00 95.06 569 ALA A CA 1
ATOM 4346 C C . ALA A 1 569 ? 0.982 -0.267 -12.683 1.00 95.06 569 ALA A C 1
ATOM 4348 O O . ALA A 1 569 ? 1.556 -1.037 -11.922 1.00 95.06 569 ALA A O 1
ATOM 4349 N N . SER A 1 570 ? -0.310 0.049 -12.528 1.00 92.94 570 SER A N 1
ATOM 4350 C CA . SER A 1 570 ? -1.163 -0.553 -11.497 1.00 92.94 570 SER A CA 1
ATOM 4351 C C . SER A 1 570 ? -1.390 -2.052 -11.721 1.00 92.94 570 SER A C 1
ATOM 4353 O O . SER A 1 570 ? -1.310 -2.805 -10.758 1.00 92.94 570 SER A O 1
ATOM 4355 N N . ASP A 1 571 ? -1.611 -2.501 -12.964 1.00 92.56 571 ASP A N 1
ATOM 4356 C CA . ASP A 1 571 ? -1.640 -3.931 -13.327 1.00 92.56 571 ASP A CA 1
ATOM 4357 C C . ASP A 1 571 ? -0.329 -4.621 -12.924 1.00 92.56 571 ASP A C 1
ATOM 4359 O O . ASP A 1 571 ? -0.347 -5.597 -12.178 1.00 92.56 571 ASP A O 1
ATOM 4363 N N . PHE A 1 572 ? 0.812 -4.057 -13.332 1.00 95.81 572 PHE A N 1
ATOM 4364 C CA . PHE A 1 572 ? 2.130 -4.605 -13.005 1.00 95.81 572 PHE A CA 1
ATOM 4365 C C . PHE A 1 572 ? 2.383 -4.693 -11.491 1.00 95.81 572 PHE A C 1
ATOM 4367 O O . PHE A 1 572 ? 2.695 -5.772 -10.994 1.00 95.81 572 PHE A O 1
ATOM 4374 N N . LEU A 1 573 ? 2.217 -3.592 -10.750 1.00 95.25 573 LEU A N 1
ATOM 4375 C CA . LEU A 1 573 ? 2.498 -3.552 -9.311 1.00 95.25 573 LEU A CA 1
ATOM 4376 C C . LEU A 1 573 ? 1.544 -4.455 -8.518 1.00 95.25 573 LEU A C 1
ATOM 4378 O O . LEU A 1 573 ? 1.994 -5.195 -7.649 1.00 95.25 573 LEU A O 1
ATOM 4382 N N . MET A 1 574 ? 0.247 -4.475 -8.848 1.00 93.25 574 MET A N 1
ATOM 4383 C CA . MET A 1 574 ? -0.708 -5.369 -8.182 1.00 93.25 574 MET A CA 1
ATOM 4384 C C . MET A 1 574 ? -0.467 -6.841 -8.539 1.00 93.25 574 MET A C 1
ATOM 4386 O O . MET A 1 574 ? -0.577 -7.696 -7.664 1.00 93.25 574 MET A O 1
ATOM 4390 N N . GLY A 1 575 ? -0.133 -7.155 -9.794 1.00 92.69 575 GLY A N 1
ATOM 4391 C CA . GLY A 1 575 ? 0.254 -8.505 -10.212 1.00 92.69 575 GLY A CA 1
ATOM 4392 C C . GLY A 1 575 ? 1.499 -8.994 -9.474 1.00 92.69 575 GLY A C 1
ATOM 4393 O O . GLY A 1 575 ? 1.513 -10.097 -8.931 1.00 92.69 575 GLY A O 1
ATOM 4394 N N . LEU A 1 576 ? 2.512 -8.131 -9.374 1.00 94.88 576 LEU A N 1
ATOM 4395 C CA . LEU A 1 576 ? 3.760 -8.414 -8.677 1.00 94.88 576 LEU A CA 1
ATOM 4396 C C . LEU A 1 576 ? 3.534 -8.616 -7.175 1.00 94.88 576 LEU A C 1
ATOM 4398 O O . LEU A 1 576 ? 3.873 -9.672 -6.643 1.00 94.88 576 LEU A O 1
ATOM 4402 N N . GLN A 1 577 ? 2.948 -7.619 -6.509 1.00 92.50 577 GLN A N 1
ATOM 4403 C CA . GLN A 1 577 ? 2.864 -7.544 -5.051 1.00 92.50 577 GLN A CA 1
ATOM 4404 C C . GLN A 1 577 ? 1.738 -8.416 -4.487 1.00 92.50 577 GLN A C 1
ATOM 4406 O O . GLN A 1 577 ? 1.994 -9.193 -3.581 1.00 92.50 577 GLN A O 1
ATOM 4411 N N . LEU A 1 578 ? 0.510 -8.349 -5.026 1.00 90.62 578 LEU A N 1
ATOM 4412 C CA . LEU A 1 578 ? -0.628 -9.129 -4.503 1.00 90.62 578 LEU A CA 1
ATOM 4413 C C . LEU A 1 578 ? -0.652 -10.574 -5.002 1.00 90.62 578 LEU A C 1
ATOM 4415 O O . LEU A 1 578 ? -1.153 -11.451 -4.300 1.00 90.62 578 LEU A O 1
ATOM 4419 N N . GLY A 1 579 ? -0.135 -10.821 -6.209 1.00 89.12 579 GLY A N 1
ATOM 4420 C CA . GLY A 1 579 ? 0.077 -12.181 -6.709 1.00 89.12 579 GLY A CA 1
ATOM 4421 C C . GLY A 1 579 ? 1.293 -12.857 -6.069 1.00 89.12 579 GLY A C 1
ATOM 4422 O O . GLY A 1 579 ? 1.388 -14.080 -6.059 1.00 89.12 579 GLY A O 1
ATOM 4423 N N . GLY A 1 580 ? 2.233 -12.081 -5.520 1.00 92.38 580 GLY A N 1
ATOM 4424 C CA . GLY A 1 580 ? 3.488 -12.608 -4.987 1.00 92.38 580 GLY A CA 1
ATOM 4425 C C . GLY A 1 580 ? 4.404 -13.165 -6.074 1.00 92.38 580 GLY A C 1
ATOM 4426 O O . GLY A 1 580 ? 5.167 -14.092 -5.815 1.00 92.38 580 GLY A O 1
ATOM 4427 N N . ALA A 1 581 ? 4.339 -12.629 -7.299 1.00 94.00 581 ALA A N 1
ATOM 4428 C CA . ALA A 1 581 ? 5.155 -13.106 -8.418 1.00 94.00 581 ALA A CA 1
ATOM 4429 C C . ALA A 1 581 ? 6.664 -12.951 -8.145 1.00 94.00 581 ALA A C 1
ATOM 4431 O O . ALA A 1 581 ? 7.457 -13.750 -8.648 1.00 94.00 581 ALA A O 1
ATOM 4432 N N . PHE A 1 582 ? 7.046 -11.970 -7.313 1.00 93.88 582 PHE A N 1
ATOM 4433 C CA . PHE A 1 582 ? 8.421 -11.751 -6.855 1.00 93.88 582 PHE A CA 1
ATOM 4434 C C . PHE A 1 582 ? 8.946 -12.842 -5.914 1.00 93.88 582 PHE A C 1
ATOM 4436 O O . PHE A 1 582 ? 10.152 -12.932 -5.707 1.00 93.88 582 PHE A O 1
ATOM 4443 N N . LYS A 1 583 ? 8.076 -13.673 -5.330 1.00 94.12 583 LYS A N 1
ATOM 4444 C CA . LYS A 1 583 ? 8.508 -14.740 -4.428 1.00 94.12 583 LYS A CA 1
ATOM 4445 C C . LYS A 1 583 ? 9.046 -15.925 -5.223 1.00 94.12 583 LYS A C 1
ATOM 4447 O O . LYS A 1 583 ? 8.468 -16.342 -6.239 1.00 94.12 583 LYS A O 1
ATOM 4452 N N . ARG A 1 584 ? 10.144 -16.512 -4.743 1.00 92.56 584 ARG A N 1
ATOM 4453 C CA . ARG A 1 584 ? 10.786 -17.677 -5.378 1.00 92.56 584 ARG A CA 1
ATOM 4454 C C . ARG A 1 584 ? 9.891 -18.923 -5.337 1.00 92.56 584 ARG A C 1
ATOM 4456 O O . ARG A 1 584 ? 9.776 -19.629 -6.341 1.00 92.56 584 ARG A O 1
ATOM 4463 N N . ASP A 1 585 ? 9.184 -19.128 -4.230 1.00 93.31 585 ASP A N 1
ATOM 4464 C CA . ASP A 1 585 ? 8.298 -20.273 -3.978 1.00 93.31 585 ASP A CA 1
ATOM 4465 C C . ASP A 1 585 ? 6.891 -20.136 -4.597 1.00 93.31 585 ASP A C 1
ATOM 4467 O O . ASP A 1 585 ? 6.139 -21.108 -4.643 1.00 93.31 585 ASP A O 1
ATOM 4471 N N . SER A 1 586 ? 6.524 -18.958 -5.112 1.00 94.19 586 SER A N 1
ATOM 4472 C CA . SER A 1 586 ? 5.179 -18.695 -5.641 1.00 94.19 586 SER A CA 1
ATOM 4473 C C . SER A 1 586 ? 4.927 -19.326 -7.017 1.00 94.19 586 SER A C 1
ATOM 4475 O O . SER A 1 586 ? 5.804 -19.363 -7.892 1.00 94.19 586 SER A O 1
ATOM 4477 N N . LEU A 1 587 ? 3.695 -19.774 -7.253 1.00 94.25 587 LEU A N 1
ATOM 4478 C CA . LEU A 1 587 ? 3.198 -20.198 -8.566 1.00 94.25 587 LEU A CA 1
ATOM 4479 C C . LEU A 1 587 ? 2.642 -19.045 -9.410 1.00 94.25 587 LEU A C 1
ATOM 4481 O O . LEU A 1 587 ? 2.318 -19.284 -10.570 1.00 94.25 587 LEU A O 1
ATOM 4485 N N . ALA A 1 588 ? 2.588 -17.820 -8.883 1.00 91.69 588 ALA A N 1
ATOM 4486 C CA . ALA A 1 588 ? 2.083 -16.665 -9.613 1.00 91.69 588 ALA A CA 1
ATOM 4487 C C . ALA A 1 588 ? 3.002 -16.231 -10.756 1.00 91.69 588 ALA A C 1
ATOM 4489 O O . ALA A 1 588 ? 4.232 -16.351 -10.660 1.00 91.69 588 ALA A O 1
ATOM 4490 N N . GLN A 1 589 ? 2.395 -15.736 -11.839 1.00 83.44 589 GLN A N 1
ATOM 4491 C CA . GLN A 1 589 ? 3.090 -15.467 -13.098 1.00 83.44 589 GLN A CA 1
ATOM 4492 C C . GLN A 1 589 ? 2.915 -14.027 -13.574 1.00 83.44 589 GLN A C 1
ATOM 4494 O O . GLN A 1 589 ? 1.811 -13.522 -13.763 1.00 83.44 589 GLN A O 1
ATOM 4499 N N . LEU A 1 590 ? 4.039 -13.376 -13.860 1.00 93.31 590 LEU A N 1
ATOM 4500 C CA . LEU A 1 590 ? 4.088 -12.049 -14.453 1.00 93.31 590 LEU A CA 1
ATOM 4501 C C . LEU A 1 590 ? 5.246 -12.037 -15.446 1.00 93.31 590 LEU A C 1
ATOM 4503 O O . LEU A 1 590 ? 6.382 -12.225 -15.055 1.00 93.31 590 LEU A O 1
ATOM 4507 N N . GLN A 1 591 ? 4.977 -11.864 -16.737 1.00 96.00 591 GLN A N 1
ATOM 4508 C CA . GLN A 1 591 ? 6.044 -11.838 -17.740 1.00 96.00 591 GLN A CA 1
ATOM 4509 C C . GLN A 1 591 ? 6.495 -10.401 -18.018 1.00 96.00 591 GLN A C 1
ATOM 4511 O O . GLN A 1 591 ? 5.681 -9.571 -18.444 1.00 96.00 591 GLN A O 1
ATOM 4516 N N . VAL A 1 592 ? 7.793 -10.140 -17.846 1.00 97.81 592 VAL A N 1
ATOM 4517 C CA . VAL A 1 592 ? 8.487 -8.934 -18.327 1.00 97.81 592 VAL A CA 1
ATOM 4518 C C . VAL A 1 592 ? 9.775 -9.289 -19.086 1.00 97.81 592 VAL A C 1
ATOM 4520 O O . VAL A 1 592 ? 10.363 -10.357 -18.903 1.00 97.81 592 VAL A O 1
ATOM 4523 N N . ARG A 1 593 ? 10.204 -8.388 -19.971 1.00 98.06 593 ARG A N 1
ATOM 4524 C CA . ARG A 1 593 ? 11.418 -8.473 -20.807 1.00 98.06 593 ARG A CA 1
ATOM 4525 C C . ARG A 1 593 ? 12.160 -7.134 -20.846 1.00 98.06 593 ARG A C 1
ATOM 4527 O O . ARG A 1 593 ? 11.522 -6.086 -20.722 1.00 98.06 593 ARG A O 1
ATOM 4534 N N . LEU A 1 594 ? 13.473 -7.168 -21.068 1.00 98.38 594 LEU A N 1
ATOM 4535 C CA . LEU A 1 594 ? 14.319 -5.981 -21.253 1.00 98.38 594 LEU A CA 1
ATOM 4536 C C . LEU A 1 594 ? 14.717 -5.800 -22.734 1.00 98.38 594 LEU A C 1
ATOM 4538 O O . LEU A 1 594 ? 14.725 -6.784 -23.474 1.00 98.38 594 LEU A O 1
ATOM 4542 N N . PRO A 1 595 ? 15.025 -4.570 -23.196 1.00 98.06 595 PRO A N 1
ATOM 4543 C CA . PRO A 1 595 ? 14.916 -3.286 -22.485 1.00 98.06 595 PRO A CA 1
ATOM 4544 C C . PRO A 1 595 ? 13.468 -2.914 -22.156 1.00 98.06 595 PRO A C 1
ATOM 4546 O O . PRO A 1 595 ? 12.542 -3.391 -22.812 1.00 98.06 595 PRO A O 1
ATOM 4549 N N . ALA A 1 596 ? 13.261 -2.038 -21.172 1.00 98.56 596 ALA A N 1
ATOM 4550 C CA . ALA A 1 596 ? 11.923 -1.581 -20.798 1.00 98.56 596 ALA A CA 1
ATOM 4551 C C . ALA A 1 596 ? 11.805 -0.058 -20.667 1.00 98.56 596 ALA A C 1
ATOM 4553 O O . ALA A 1 596 ? 12.780 0.651 -20.402 1.00 98.56 596 ALA A O 1
ATOM 4554 N N . VAL A 1 597 ? 10.576 0.434 -20.830 1.00 98.44 597 VAL A N 1
ATOM 4555 C CA . VAL A 1 597 ? 10.219 1.848 -20.687 1.00 98.44 597 VAL A CA 1
ATOM 4556 C C . VAL A 1 597 ? 9.038 2.015 -19.732 1.00 98.44 597 VAL A C 1
ATOM 4558 O O . VAL A 1 597 ? 8.044 1.301 -19.826 1.00 98.44 597 VAL A O 1
ATOM 4561 N N . VAL A 1 598 ? 9.114 2.993 -18.833 1.00 98.50 598 VAL A N 1
ATOM 4562 C CA . VAL A 1 598 ? 8.008 3.402 -17.957 1.00 98.50 598 VAL A CA 1
ATOM 4563 C C . VAL A 1 598 ? 7.588 4.824 -18.310 1.00 98.50 598 VAL A C 1
ATOM 4565 O O . VAL A 1 598 ? 8.416 5.726 -18.333 1.00 98.50 598 VAL A O 1
ATOM 4568 N N . ILE A 1 599 ? 6.307 5.051 -18.585 1.00 98.00 599 ILE A N 1
ATOM 4569 C CA . ILE A 1 599 ? 5.770 6.357 -18.986 1.00 98.00 599 ILE A CA 1
ATOM 4570 C C . ILE A 1 599 ? 5.118 7.019 -17.774 1.00 98.00 599 ILE A C 1
ATOM 4572 O O . ILE A 1 599 ? 4.089 6.548 -17.293 1.00 98.00 599 ILE A O 1
ATOM 4576 N N . GLY A 1 600 ? 5.671 8.130 -17.292 1.00 96.44 600 GLY A N 1
ATOM 4577 C CA . GLY A 1 600 ? 5.133 8.861 -16.143 1.00 96.44 600 GLY A CA 1
ATOM 4578 C C . GLY A 1 600 ? 6.171 9.756 -15.470 1.00 96.44 600 GLY A C 1
ATOM 4579 O O . GLY A 1 600 ? 7.310 9.813 -15.896 1.00 96.44 600 GLY A O 1
ATOM 4580 N N . GLY A 1 601 ? 5.776 10.487 -14.425 1.00 94.00 601 GLY A N 1
ATOM 4581 C CA . GLY A 1 601 ? 6.690 11.341 -13.639 1.00 94.00 601 GLY A CA 1
ATOM 4582 C C . GLY A 1 601 ? 6.368 11.383 -12.140 1.00 94.00 601 GLY A C 1
ATOM 4583 O O . GLY A 1 601 ? 6.846 12.251 -11.414 1.00 94.00 601 GLY A O 1
ATOM 4584 N N . GLY A 1 602 ? 5.481 10.500 -11.676 1.00 93.75 602 GLY A N 1
ATOM 4585 C CA . GLY A 1 602 ? 5.114 10.367 -10.265 1.00 93.75 602 GLY A CA 1
ATOM 4586 C C . GLY A 1 602 ? 5.818 9.185 -9.598 1.00 93.75 602 GLY A C 1
ATOM 4587 O O . GLY A 1 602 ? 6.522 8.424 -10.257 1.00 93.75 602 GLY A O 1
ATOM 4588 N N . LEU A 1 603 ? 5.566 8.992 -8.301 1.00 93.62 603 LEU A N 1
ATOM 4589 C CA . LEU A 1 603 ? 6.143 7.878 -7.539 1.00 93.62 603 LEU A CA 1
ATOM 4590 C C . LEU A 1 603 ? 5.767 6.507 -8.110 1.00 93.62 603 LEU A C 1
ATOM 4592 O O . LEU A 1 603 ? 6.633 5.654 -8.202 1.00 93.62 603 LEU A O 1
ATOM 4596 N N . THR A 1 604 ? 4.541 6.319 -8.612 1.00 94.31 604 THR A N 1
ATOM 4597 C CA . THR A 1 604 ? 4.136 5.067 -9.280 1.00 94.31 604 THR A CA 1
ATOM 4598 C C . THR A 1 604 ? 5.046 4.697 -10.455 1.00 94.31 604 THR A C 1
ATOM 4600 O O . THR A 1 604 ? 5.280 3.519 -10.691 1.00 94.31 604 THR A O 1
ATOM 4603 N N . ALA A 1 605 ? 5.568 5.685 -11.194 1.00 96.50 605 ALA A N 1
ATOM 4604 C CA . ALA A 1 605 ? 6.493 5.431 -12.297 1.00 96.50 605 ALA A CA 1
ATOM 4605 C C . ALA A 1 605 ? 7.875 4.999 -11.782 1.00 96.50 605 ALA A C 1
ATOM 4607 O O . ALA A 1 605 ? 8.472 4.084 -12.338 1.00 96.50 605 ALA A O 1
ATOM 4608 N N . ILE A 1 606 ? 8.355 5.627 -10.703 1.00 96.50 606 ILE A N 1
ATOM 4609 C CA . ILE A 1 606 ? 9.615 5.256 -10.047 1.00 96.50 606 ILE A CA 1
ATOM 4610 C C . ILE A 1 606 ? 9.518 3.849 -9.458 1.00 96.50 606 ILE A C 1
ATOM 4612 O O . ILE A 1 606 ? 10.355 3.010 -9.770 1.00 96.50 606 ILE A O 1
ATOM 4616 N N . ASP A 1 607 ? 8.470 3.585 -8.677 1.00 96.19 607 ASP A N 1
ATOM 4617 C CA . ASP A 1 607 ? 8.200 2.292 -8.048 1.00 96.19 607 ASP A CA 1
ATOM 4618 C C . ASP A 1 607 ? 8.078 1.178 -9.108 1.00 96.19 607 ASP A C 1
ATOM 4620 O O . ASP A 1 607 ? 8.669 0.112 -8.967 1.00 96.19 607 ASP A O 1
ATOM 4624 N N . ALA A 1 608 ? 7.389 1.430 -10.227 1.00 97.50 608 ALA A N 1
ATOM 4625 C CA . ALA A 1 608 ? 7.321 0.473 -11.331 1.00 97.50 608 ALA A CA 1
ATOM 4626 C C . ALA A 1 608 ? 8.682 0.242 -12.015 1.00 97.50 608 ALA A C 1
ATOM 4628 O O . ALA A 1 608 ? 8.976 -0.884 -12.408 1.00 97.50 608 ALA A O 1
ATOM 4629 N N . ALA A 1 609 ? 9.512 1.279 -12.168 1.00 97.75 609 ALA A N 1
ATOM 4630 C CA . ALA A 1 609 ? 10.816 1.168 -12.819 1.00 97.75 609 ALA A CA 1
ATOM 4631 C C . ALA A 1 609 ? 11.830 0.382 -11.973 1.00 97.75 609 ALA A C 1
ATOM 4633 O O . ALA A 1 609 ? 12.498 -0.512 -12.498 1.00 97.75 609 ALA A O 1
ATOM 4634 N N . THR A 1 610 ? 11.927 0.684 -10.675 1.00 96.81 610 THR A N 1
ATOM 4635 C CA . THR A 1 610 ? 12.851 -0.003 -9.758 1.00 96.81 610 THR A CA 1
ATOM 4636 C C . THR A 1 610 ? 12.424 -1.449 -9.512 1.00 96.81 610 THR A C 1
ATOM 4638 O O . THR A 1 610 ? 13.265 -2.347 -9.528 1.00 96.81 610 THR A O 1
ATOM 4641 N N . GLU A 1 611 ? 11.123 -1.718 -9.365 1.00 96.62 611 GLU A N 1
ATOM 4642 C CA . GLU A 1 611 ? 10.633 -3.092 -9.210 1.00 96.62 611 GLU A CA 1
ATOM 4643 C C . GLU A 1 611 ? 10.747 -3.911 -10.493 1.00 96.62 611 GLU A C 1
ATOM 4645 O O . GLU A 1 611 ? 10.958 -5.115 -10.406 1.00 96.62 611 GLU A O 1
ATOM 4650 N N . LEU A 1 612 ? 10.657 -3.308 -11.685 1.00 97.81 612 LEU A N 1
ATOM 4651 C CA . LEU A 1 612 ? 10.894 -4.039 -12.935 1.00 97.81 612 LEU A CA 1
ATOM 4652 C C . LEU A 1 612 ? 12.342 -4.542 -13.008 1.00 97.81 612 LEU A C 1
ATOM 4654 O O . LEU A 1 612 ? 12.549 -5.714 -13.325 1.00 97.81 612 LEU A O 1
ATOM 4658 N N . LEU A 1 613 ? 13.326 -3.695 -12.676 1.00 97.31 613 LEU A N 1
ATOM 4659 C CA . LEU A 1 613 ? 14.743 -4.086 -12.627 1.00 97.31 613 LEU A CA 1
ATOM 4660 C C . LEU A 1 613 ? 14.964 -5.260 -11.664 1.00 97.31 613 LEU A C 1
ATOM 4662 O O . LEU A 1 613 ? 15.552 -6.272 -12.044 1.00 97.31 613 LEU A O 1
ATOM 4666 N N . ALA A 1 614 ? 14.444 -5.147 -10.441 1.00 96.56 614 ALA A N 1
ATOM 4667 C CA . ALA A 1 614 ? 14.569 -6.183 -9.422 1.00 96.56 614 ALA A CA 1
ATOM 4668 C C . ALA A 1 614 ? 13.830 -7.477 -9.794 1.00 96.56 614 ALA A C 1
ATOM 4670 O O . ALA A 1 614 ? 14.380 -8.576 -9.687 1.00 96.56 614 ALA A O 1
ATOM 4671 N N . TYR A 1 615 ? 12.592 -7.356 -10.273 1.00 97.62 615 TYR A N 1
ATOM 4672 C CA . TYR A 1 615 ? 11.772 -8.497 -10.651 1.00 97.62 615 TYR A CA 1
ATOM 4673 C C . TYR A 1 615 ? 12.377 -9.285 -11.807 1.00 97.62 615 TYR A C 1
ATOM 4675 O O . TYR A 1 615 ? 12.334 -10.513 -11.780 1.00 97.62 615 TYR A O 1
ATOM 4683 N N . TYR A 1 616 ? 12.982 -8.611 -12.790 1.00 97.94 616 TYR A N 1
ATOM 4684 C CA . TYR A 1 616 ? 13.591 -9.295 -13.926 1.00 97.94 616 TYR A CA 1
ATOM 4685 C C . TYR A 1 616 ? 14.654 -10.306 -13.483 1.00 97.94 616 TYR A C 1
ATOM 4687 O O . TYR A 1 616 ? 14.636 -11.443 -13.949 1.00 97.94 616 TYR A O 1
ATOM 4695 N N . VAL A 1 617 ? 15.510 -9.931 -12.523 1.00 97.44 617 VAL A N 1
ATOM 4696 C CA . VAL A 1 617 ? 16.526 -10.824 -11.936 1.00 97.44 617 VAL A CA 1
ATOM 4697 C C . VAL A 1 617 ? 15.870 -12.064 -11.324 1.00 97.44 617 VAL A C 1
ATOM 4699 O O . VAL A 1 617 ? 16.254 -13.187 -11.648 1.00 97.44 617 VAL A O 1
ATOM 4702 N N . VAL A 1 618 ? 14.834 -11.881 -10.499 1.00 96.44 618 VAL A N 1
ATOM 4703 C CA . VAL A 1 618 ? 14.125 -13.003 -9.863 1.00 96.44 618 VAL A CA 1
ATOM 4704 C C . VAL A 1 618 ? 13.440 -13.895 -10.895 1.00 96.44 618 VAL A C 1
ATOM 4706 O O . VAL A 1 618 ? 13.526 -15.118 -10.807 1.00 96.44 618 VAL A O 1
ATOM 4709 N N . GLN A 1 619 ? 12.761 -13.302 -11.876 1.00 97.12 619 GLN A N 1
ATOM 4710 C CA . GLN A 1 619 ? 12.020 -14.022 -12.908 1.00 97.12 619 GLN A CA 1
ATOM 4711 C C . GLN A 1 619 ? 12.942 -14.952 -13.705 1.00 97.12 619 GLN A C 1
ATOM 4713 O O . GLN A 1 619 ? 12.600 -16.123 -13.906 1.00 97.12 619 GLN A O 1
ATOM 4718 N N . VAL A 1 620 ? 14.103 -14.460 -14.152 1.00 97.88 620 VAL A N 1
ATOM 4719 C CA . VAL A 1 620 ? 15.025 -15.262 -14.967 1.00 97.88 620 VAL A CA 1
ATOM 4720 C C . VAL A 1 620 ? 15.718 -16.345 -14.134 1.00 97.88 620 VAL A C 1
ATOM 4722 O O . VAL A 1 620 ? 15.774 -17.494 -14.575 1.00 97.88 620 VAL A O 1
ATOM 4725 N N . GLU A 1 621 ? 16.151 -16.038 -12.904 1.00 97.12 621 GLU A N 1
ATOM 4726 C CA . GLU A 1 621 ? 16.741 -17.026 -11.983 1.00 97.12 621 GLU A CA 1
ATOM 4727 C C . GLU A 1 621 ? 15.740 -18.151 -11.666 1.00 97.12 621 GLU A C 1
ATOM 4729 O O . GLU A 1 621 ? 16.047 -19.329 -11.860 1.00 97.12 621 GLU A O 1
ATOM 4734 N N . LYS A 1 622 ? 14.505 -17.793 -11.291 1.00 95.81 622 LYS A N 1
ATOM 4735 C CA . LYS A 1 622 ? 13.405 -18.736 -11.023 1.00 95.81 622 LYS A CA 1
ATOM 4736 C C . LYS A 1 622 ? 13.074 -19.599 -12.241 1.00 95.81 622 LYS A C 1
ATOM 4738 O O . LYS A 1 622 ? 12.779 -20.786 -12.105 1.00 95.81 622 LYS A O 1
ATOM 4743 N N . THR A 1 623 ? 13.124 -19.019 -13.440 1.00 96.62 623 THR A N 1
ATOM 4744 C CA . THR A 1 623 ? 12.897 -19.750 -14.695 1.00 96.62 623 THR A CA 1
ATOM 4745 C C . THR A 1 623 ? 13.988 -20.790 -14.928 1.00 96.62 623 THR A C 1
ATOM 4747 O O . THR A 1 623 ? 13.670 -21.948 -15.204 1.00 96.62 623 THR A O 1
ATOM 4750 N N . LEU A 1 624 ? 15.259 -20.414 -14.763 1.00 97.50 624 LEU A N 1
ATOM 4751 C CA . LEU A 1 624 ? 16.391 -21.328 -14.916 1.00 97.50 624 LEU A CA 1
ATOM 4752 C C . LEU A 1 624 ? 16.334 -22.475 -13.903 1.00 97.50 624 LEU A C 1
ATOM 4754 O O . LEU A 1 624 ? 16.415 -23.634 -14.306 1.00 97.50 624 LEU A O 1
ATOM 4758 N N . GLU A 1 625 ? 16.122 -22.163 -12.621 1.00 96.00 625 GLU A N 1
ATOM 4759 C CA . GLU A 1 625 ? 16.014 -23.153 -11.542 1.00 96.00 625 GLU A CA 1
ATOM 4760 C C . GLU A 1 625 ? 14.931 -24.204 -11.846 1.00 96.00 625 GLU A C 1
ATOM 4762 O O . GLU A 1 625 ? 15.186 -25.410 -11.785 1.00 96.00 625 GLU A O 1
ATOM 4767 N N . ARG A 1 626 ? 13.731 -23.766 -12.252 1.00 95.19 626 ARG A N 1
ATOM 4768 C CA . ARG A 1 626 ? 12.611 -24.669 -12.566 1.00 95.19 626 ARG A CA 1
ATOM 4769 C C . ARG A 1 626 ? 12.841 -25.480 -13.836 1.00 95.19 626 ARG A C 1
ATOM 4771 O O . ARG A 1 626 ? 12.541 -26.673 -13.859 1.00 95.19 626 ARG A O 1
ATOM 4778 N N . VAL A 1 627 ? 13.359 -24.860 -14.898 1.00 96.50 627 VAL A N 1
ATOM 4779 C CA . VAL A 1 627 ? 13.620 -25.552 -16.171 1.00 96.50 627 VAL A CA 1
ATOM 4780 C C . VAL A 1 627 ? 14.695 -26.620 -15.996 1.00 96.50 627 VAL A C 1
ATOM 4782 O O . VAL A 1 627 ? 14.497 -27.742 -16.455 1.00 96.50 627 VAL A O 1
ATOM 4785 N N . GLU A 1 628 ? 15.794 -26.317 -15.302 1.00 95.88 628 GLU A N 1
ATOM 4786 C CA . GLU A 1 628 ? 16.852 -27.295 -15.019 1.00 95.88 628 GLU A CA 1
ATOM 4787 C C . GLU A 1 628 ? 16.343 -28.436 -14.131 1.00 95.88 628 GLU A C 1
ATOM 4789 O O . GLU A 1 628 ? 16.619 -29.605 -14.410 1.00 95.88 628 GLU A O 1
ATOM 4794 N N . ALA A 1 629 ? 15.537 -28.127 -13.111 1.00 94.44 629 ALA A N 1
ATOM 4795 C CA . ALA A 1 629 ? 14.932 -29.135 -12.247 1.00 94.44 629 ALA A CA 1
ATOM 4796 C C . ALA A 1 629 ? 13.990 -30.086 -13.013 1.00 94.44 629 ALA A C 1
ATOM 4798 O O . ALA A 1 629 ? 14.083 -31.304 -12.842 1.00 94.44 629 ALA A O 1
ATOM 4799 N N . MET A 1 630 ? 13.142 -29.555 -13.901 1.00 94.31 630 MET A N 1
ATOM 4800 C CA . MET A 1 630 ? 12.269 -30.353 -14.775 1.00 94.31 630 MET A CA 1
ATOM 4801 C C . MET A 1 630 ? 13.032 -31.098 -15.880 1.00 94.31 630 MET A C 1
ATOM 4803 O O . MET A 1 630 ? 12.537 -32.100 -16.399 1.00 94.31 630 MET A O 1
ATOM 4807 N N . ALA A 1 631 ? 14.219 -30.619 -16.259 1.00 94.81 631 ALA A N 1
ATOM 4808 C CA . ALA A 1 631 ? 15.069 -31.250 -17.262 1.00 94.81 631 ALA A CA 1
ATOM 4809 C C . ALA A 1 631 ? 15.937 -32.387 -16.695 1.00 94.81 631 ALA A C 1
ATOM 4811 O O . ALA A 1 631 ? 16.575 -33.088 -17.472 1.00 94.81 631 ALA A O 1
ATOM 4812 N N . ARG A 1 632 ? 15.970 -32.639 -15.378 1.00 90.31 632 ARG A N 1
ATOM 4813 C CA . ARG A 1 632 ? 16.731 -33.773 -14.817 1.00 90.31 632 ARG A CA 1
ATOM 4814 C C . ARG A 1 632 ? 16.302 -35.095 -15.473 1.00 90.31 632 ARG A C 1
ATOM 4816 O O . ARG A 1 632 ? 15.160 -35.518 -15.336 1.00 90.31 632 ARG A O 1
ATOM 4823 N N . GLY A 1 633 ? 17.223 -35.736 -16.198 1.00 83.94 633 GLY A N 1
ATOM 4824 C CA . GLY A 1 633 ? 16.969 -36.980 -16.942 1.00 83.94 633 GLY A CA 1
ATOM 4825 C C . GLY A 1 633 ? 16.408 -36.811 -18.366 1.00 83.94 633 GLY A C 1
ATOM 4826 O O . GLY A 1 633 ? 16.106 -37.812 -19.009 1.00 83.94 633 GLY A O 1
ATOM 4827 N N . ARG A 1 634 ? 16.280 -35.580 -18.884 1.00 92.00 634 ARG A N 1
ATOM 4828 C CA . ARG A 1 634 ? 15.863 -35.251 -20.267 1.00 92.00 634 ARG A CA 1
ATOM 4829 C C . ARG A 1 634 ? 16.592 -33.996 -20.777 1.00 92.00 634 ARG A C 1
ATOM 4831 O O . ARG A 1 634 ? 17.373 -33.388 -20.058 1.00 92.00 634 ARG A O 1
ATOM 4838 N N . SER A 1 635 ? 16.375 -33.587 -22.026 1.00 91.25 635 SER A N 1
ATOM 4839 C CA . SER A 1 635 ? 16.929 -32.316 -22.525 1.00 91.25 635 SER A CA 1
ATOM 4840 C C . SER A 1 635 ? 16.065 -31.116 -22.110 1.00 91.25 635 SER A C 1
ATOM 4842 O O . SER A 1 635 ? 14.858 -31.251 -21.888 1.00 91.25 635 SER A O 1
ATOM 4844 N N . ILE A 1 636 ? 16.662 -29.918 -22.066 1.00 93.00 636 ILE A N 1
ATOM 4845 C CA . ILE A 1 636 ? 15.904 -28.662 -21.912 1.00 93.00 636 ILE A CA 1
ATOM 4846 C C . ILE A 1 636 ? 14.904 -28.504 -23.065 1.00 93.00 636 ILE A C 1
ATOM 4848 O O . ILE A 1 636 ? 13.747 -28.177 -22.816 1.00 93.00 636 ILE A O 1
ATOM 4852 N N . ASP A 1 637 ? 15.288 -28.824 -24.305 1.00 93.31 637 ASP A N 1
ATOM 4853 C CA . ASP A 1 637 ? 14.370 -28.760 -25.452 1.00 93.31 637 ASP A CA 1
ATOM 4854 C C . ASP A 1 637 ? 13.138 -29.654 -25.265 1.00 93.31 637 ASP A C 1
ATOM 4856 O O . ASP A 1 637 ? 12.037 -29.267 -25.653 1.00 93.31 637 ASP A O 1
ATOM 4860 N N . ALA A 1 638 ? 13.271 -30.799 -24.585 1.00 91.50 638 ALA A N 1
ATOM 4861 C CA . ALA A 1 638 ? 12.117 -31.618 -24.240 1.00 91.50 638 ALA A CA 1
ATOM 4862 C C . ALA A 1 638 ? 11.16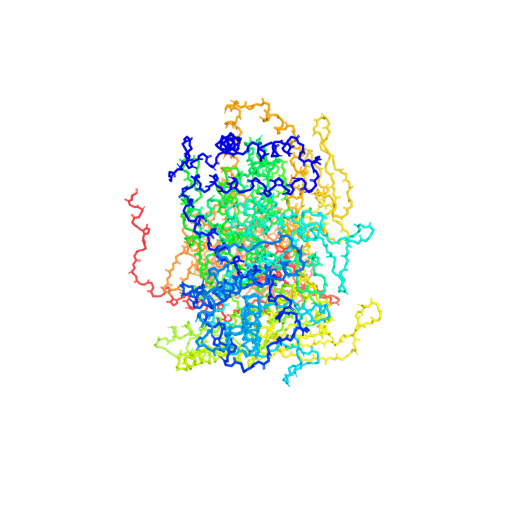6 -30.887 -23.278 1.00 91.50 638 ALA A C 1
ATOM 4864 O O . ALA A 1 638 ? 9.954 -31.053 -23.378 1.00 91.50 638 ALA A O 1
ATOM 4865 N N . VAL A 1 639 ? 11.667 -30.099 -22.316 1.00 91.69 639 VAL A N 1
ATOM 4866 C CA . VAL A 1 639 ? 10.833 -29.265 -21.415 1.00 91.69 639 VAL A CA 1
ATOM 4867 C C . VAL A 1 639 ? 10.112 -28.160 -22.194 1.00 91.69 639 VAL A C 1
ATOM 4869 O O . VAL A 1 639 ? 8.939 -27.881 -21.930 1.00 91.69 639 VAL A O 1
ATOM 4872 N N . LEU A 1 640 ? 10.788 -27.578 -23.187 1.00 95.12 640 LEU A N 1
ATOM 4873 C CA . LEU A 1 640 ? 10.280 -26.466 -23.994 1.00 95.12 640 LEU A CA 1
ATOM 4874 C C . LEU A 1 640 ? 9.416 -26.898 -25.192 1.00 95.12 640 LEU A C 1
ATOM 4876 O O . LEU A 1 640 ? 8.798 -26.047 -25.823 1.00 95.12 640 LEU A O 1
ATOM 4880 N N . ALA A 1 641 ? 9.317 -28.195 -25.499 1.00 93.62 641 ALA A N 1
ATOM 4881 C CA . ALA A 1 641 ? 8.630 -28.709 -26.692 1.00 93.62 641 ALA A CA 1
ATOM 4882 C C . ALA A 1 641 ? 7.147 -28.296 -26.814 1.00 93.62 641 ALA A C 1
ATOM 4884 O O . ALA A 1 641 ? 6.612 -28.232 -27.916 1.00 93.62 641 ALA A O 1
ATOM 4885 N N . ARG A 1 642 ? 6.487 -28.001 -25.688 1.00 89.19 642 ARG A N 1
ATOM 4886 C CA . ARG A 1 642 ? 5.078 -27.561 -25.617 1.00 89.19 642 ARG A CA 1
ATOM 4887 C C . ARG A 1 642 ? 4.866 -26.050 -25.781 1.00 89.19 642 ARG A C 1
ATOM 4889 O O . ARG A 1 642 ? 3.723 -25.599 -25.800 1.00 89.19 642 ARG A O 1
ATOM 4896 N N . LEU A 1 643 ? 5.948 -25.280 -25.805 1.00 96.06 643 LEU A N 1
ATOM 4897 C CA . LEU A 1 643 ? 5.917 -23.838 -26.026 1.00 96.06 643 LEU A CA 1
ATOM 4898 C C . LEU A 1 643 ? 5.894 -23.556 -27.528 1.00 96.06 643 LEU A C 1
ATOM 4900 O O . LEU A 1 643 ? 6.490 -24.320 -28.283 1.00 96.06 643 LEU A O 1
ATOM 4904 N N . ASP A 1 644 ? 5.237 -22.489 -27.969 1.00 96.38 644 ASP A N 1
ATOM 4905 C CA . ASP A 1 644 ? 5.311 -22.024 -29.360 1.00 96.38 644 ASP A CA 1
ATOM 4906 C C . ASP A 1 644 ? 6.632 -21.277 -29.660 1.00 96.38 644 ASP A C 1
ATOM 4908 O O . ASP A 1 644 ? 7.524 -21.206 -28.815 1.00 96.38 644 ASP A O 1
ATOM 4912 N N . ASP A 1 645 ? 6.816 -20.777 -30.886 1.00 96.75 645 ASP A N 1
ATOM 4913 C CA . ASP A 1 645 ? 8.060 -20.095 -31.283 1.00 96.75 645 ASP A CA 1
ATOM 4914 C C . ASP A 1 645 ? 8.351 -18.826 -30.471 1.00 96.75 645 ASP A C 1
ATOM 4916 O O . ASP A 1 645 ? 9.501 -18.602 -30.091 1.00 96.75 645 ASP A O 1
ATOM 4920 N N . GLU A 1 646 ? 7.325 -18.021 -30.187 1.00 95.94 646 GLU A N 1
ATOM 4921 C CA . GLU A 1 646 ? 7.437 -16.791 -29.394 1.00 95.94 646 GLU A CA 1
ATOM 4922 C C . GLU A 1 646 ? 7.811 -17.140 -27.951 1.00 95.94 646 GLU A C 1
ATOM 4924 O O . GLU A 1 646 ? 8.782 -16.625 -27.402 1.00 95.94 646 GLU A O 1
ATOM 4929 N N . GLU A 1 647 ? 7.086 -18.082 -27.351 1.00 97.75 647 GLU A N 1
ATOM 4930 C CA . GLU A 1 647 ? 7.312 -18.539 -25.982 1.00 97.75 647 GLU A CA 1
ATOM 4931 C C . GLU A 1 647 ? 8.700 -19.176 -25.812 1.00 97.75 647 GLU A C 1
ATOM 4933 O O . GLU A 1 647 ? 9.376 -18.934 -24.811 1.00 97.75 647 GLU A O 1
ATOM 4938 N N . ARG A 1 648 ? 9.171 -19.954 -26.798 1.00 97.56 648 ARG A N 1
ATOM 4939 C CA . ARG A 1 648 ? 10.534 -20.508 -26.797 1.00 97.56 648 ARG A CA 1
ATOM 4940 C C . ARG A 1 648 ? 11.598 -19.423 -26.889 1.00 97.56 648 ARG A C 1
ATOM 4942 O O . ARG A 1 648 ? 12.632 -19.570 -26.241 1.00 97.56 648 ARG A O 1
ATOM 4949 N N . GLU A 1 649 ? 11.380 -18.374 -27.681 1.00 96.75 649 GLU A N 1
ATOM 4950 C CA . GLU A 1 649 ? 12.310 -17.242 -27.769 1.00 96.75 649 GLU A CA 1
ATOM 4951 C C . GLU A 1 649 ? 12.423 -16.529 -26.419 1.00 96.75 649 GLU A C 1
ATOM 4953 O O . GLU A 1 649 ? 13.532 -16.341 -25.922 1.00 96.75 649 GLU A O 1
ATOM 4958 N N . VAL A 1 650 ? 11.286 -16.235 -25.779 1.00 97.56 650 VAL A N 1
ATOM 4959 C CA . VAL A 1 650 ? 11.251 -15.596 -24.455 1.00 97.56 650 VAL A CA 1
ATOM 4960 C C . VAL A 1 650 ? 11.972 -16.442 -23.406 1.00 97.56 650 VAL A C 1
ATOM 4962 O O . VAL A 1 650 ? 12.828 -15.936 -22.683 1.00 97.56 650 VAL A O 1
ATOM 4965 N N . VAL A 1 651 ? 11.676 -17.742 -23.331 1.00 98.19 651 VAL A N 1
ATOM 4966 C CA . VAL A 1 651 ? 12.309 -18.607 -22.326 1.00 98.19 651 VAL A CA 1
ATOM 4967 C C . VAL A 1 651 ? 13.804 -18.765 -22.592 1.00 98.19 651 VAL A C 1
ATOM 4969 O O . VAL A 1 651 ? 14.585 -18.765 -21.646 1.00 98.19 651 VAL A O 1
ATOM 4972 N N . ARG A 1 652 ? 14.242 -18.858 -23.853 1.00 97.94 652 ARG A N 1
ATOM 4973 C CA . ARG A 1 652 ? 15.676 -18.937 -24.182 1.00 97.94 652 ARG A CA 1
ATOM 4974 C C . ARG A 1 652 ? 16.429 -17.666 -23.795 1.00 97.94 652 ARG A C 1
ATOM 4976 O O . ARG A 1 652 ? 17.488 -17.798 -23.189 1.00 97.94 652 ARG A O 1
ATOM 4983 N N . GLU A 1 653 ? 15.863 -16.488 -24.063 1.00 98.25 653 GLU A N 1
ATOM 4984 C CA . GLU A 1 653 ? 16.397 -15.202 -23.584 1.00 98.25 653 GLU A CA 1
ATOM 4985 C C . GLU A 1 653 ? 16.580 -15.225 -22.059 1.00 98.25 653 GLU A C 1
ATOM 4987 O O . GLU A 1 653 ? 17.654 -14.921 -21.544 1.00 98.25 653 GLU A O 1
ATOM 4992 N N . HIS A 1 654 ? 15.558 -15.654 -21.313 1.00 98.44 654 HIS A N 1
ATOM 4993 C CA . HIS A 1 654 ? 15.639 -15.705 -19.850 1.00 98.44 654 HIS A CA 1
ATOM 4994 C C . HIS A 1 654 ? 16.682 -16.702 -19.351 1.00 98.44 654 HIS A C 1
ATOM 4996 O O . HIS A 1 654 ? 17.402 -16.402 -18.403 1.00 98.44 654 HIS A O 1
ATOM 5002 N N . LEU A 1 655 ? 16.803 -17.872 -19.984 1.00 98.56 655 LEU A N 1
ATOM 5003 C CA . LEU A 1 655 ? 17.827 -18.857 -19.632 1.00 98.56 655 LEU A CA 1
ATOM 5004 C C . LEU A 1 655 ? 19.245 -18.327 -19.888 1.00 98.56 655 LEU A C 1
ATOM 5006 O O . LEU A 1 655 ? 20.141 -18.604 -19.093 1.00 98.56 655 LEU A O 1
ATOM 5010 N N . GLU A 1 656 ? 19.458 -17.580 -20.972 1.00 98.50 656 GLU A N 1
ATOM 5011 C CA . GLU A 1 656 ? 20.736 -16.924 -21.267 1.00 98.50 656 GLU A CA 1
ATOM 5012 C C . GLU A 1 656 ? 21.089 -15.898 -20.185 1.00 98.50 656 GLU A C 1
ATOM 5014 O O . GLU A 1 656 ? 22.152 -15.982 -19.565 1.00 98.50 656 GLU A O 1
ATOM 5019 N N . HIS A 1 657 ? 20.164 -14.989 -19.880 1.00 98.62 657 HIS A N 1
ATOM 5020 C CA . HIS A 1 657 ? 20.375 -13.947 -18.878 1.00 98.62 657 HIS A CA 1
ATOM 5021 C C . HIS A 1 657 ? 20.586 -14.522 -17.469 1.00 98.62 657 HIS A C 1
ATOM 5023 O O . HIS A 1 657 ? 21.463 -14.073 -16.729 1.00 98.62 657 HIS A O 1
ATOM 5029 N N . ALA A 1 658 ? 19.840 -15.566 -17.102 1.00 98.44 658 ALA A N 1
ATOM 5030 C CA . ALA A 1 658 ? 19.994 -16.243 -15.819 1.00 98.44 658 ALA A CA 1
ATOM 5031 C C . ALA A 1 658 ? 21.350 -16.952 -15.674 1.00 98.44 658 ALA A C 1
ATOM 5033 O O . ALA A 1 658 ? 21.925 -16.968 -14.584 1.00 98.44 658 ALA A O 1
ATOM 5034 N N . ARG A 1 659 ? 21.891 -17.523 -16.759 1.00 98.62 659 ARG A N 1
ATOM 5035 C CA . ARG A 1 659 ? 23.237 -18.122 -16.755 1.00 98.62 659 ARG A CA 1
ATOM 5036 C C . ARG A 1 659 ? 24.313 -17.060 -16.576 1.00 98.62 659 ARG A C 1
ATOM 5038 O O . ARG A 1 659 ? 25.179 -17.250 -15.730 1.00 98.62 659 ARG A O 1
ATOM 5045 N N . ALA A 1 660 ? 24.200 -15.925 -17.267 1.00 98.62 660 ALA A N 1
ATOM 5046 C CA . ALA A 1 660 ? 25.108 -14.795 -17.078 1.00 98.62 660 ALA A CA 1
ATOM 5047 C C . ALA A 1 660 ? 25.082 -14.267 -15.629 1.00 98.62 660 ALA A C 1
ATOM 5049 O O . ALA A 1 660 ? 26.134 -14.017 -15.044 1.00 98.62 660 ALA A O 1
ATOM 5050 N N . LEU A 1 661 ? 23.900 -14.177 -15.002 1.00 98.12 661 LEU A N 1
ATOM 5051 C CA . LEU A 1 661 ? 23.779 -13.832 -13.577 1.00 98.12 661 LEU A CA 1
ATOM 5052 C C . LEU A 1 661 ? 24.448 -14.866 -12.671 1.00 98.12 661 LEU A C 1
ATOM 5054 O O . LEU A 1 661 ? 25.189 -14.498 -11.762 1.00 98.12 661 LEU A O 1
ATOM 5058 N N . ARG A 1 662 ? 24.212 -16.161 -12.912 1.00 98.19 662 ARG A N 1
ATOM 5059 C CA . ARG A 1 662 ? 24.838 -17.248 -12.147 1.00 98.19 662 ARG A CA 1
ATOM 5060 C C . ARG A 1 662 ? 26.365 -17.200 -12.261 1.00 98.19 662 ARG A C 1
ATOM 5062 O O . ARG A 1 662 ? 27.053 -17.350 -11.252 1.00 98.19 662 ARG A O 1
ATOM 5069 N N . GLU A 1 663 ? 26.889 -16.974 -13.463 1.00 98.38 663 GLU A N 1
ATOM 5070 C CA . GLU A 1 663 ? 28.323 -16.836 -13.733 1.00 98.38 663 GLU A CA 1
ATOM 5071 C C . GLU A 1 663 ? 28.924 -15.618 -13.028 1.00 98.38 663 GLU A C 1
ATOM 5073 O O . GLU A 1 663 ? 29.956 -15.747 -12.367 1.00 98.38 663 GLU A O 1
ATOM 5078 N N . GLU A 1 664 ? 28.259 -14.463 -13.096 1.00 97.94 664 GLU A N 1
ATOM 5079 C CA . GLU A 1 664 ? 28.698 -13.235 -12.432 1.00 97.94 664 GLU A CA 1
ATOM 5080 C C . GLU A 1 664 ? 28.661 -13.365 -10.907 1.00 97.94 664 GLU A C 1
ATOM 5082 O O . GLU A 1 664 ? 29.624 -12.996 -10.238 1.00 97.94 664 GLU A O 1
ATOM 5087 N N . ARG A 1 665 ? 27.610 -13.964 -10.333 1.00 97.06 665 ARG A N 1
ATOM 5088 C CA . ARG A 1 665 ? 27.559 -14.263 -8.893 1.00 97.06 665 ARG A CA 1
ATOM 5089 C C . ARG A 1 665 ? 28.706 -15.186 -8.475 1.00 97.06 665 ARG A C 1
ATOM 5091 O O . ARG A 1 665 ? 29.348 -14.938 -7.457 1.00 97.06 665 ARG A O 1
ATOM 5098 N N . ALA A 1 666 ? 29.011 -16.211 -9.273 1.00 97.81 666 ALA A N 1
ATOM 5099 C CA . ALA A 1 666 ? 30.134 -17.106 -9.008 1.00 97.81 666 ALA A CA 1
ATOM 5100 C C . ALA A 1 666 ? 31.496 -16.396 -9.136 1.00 97.81 666 ALA A C 1
ATOM 5102 O O . ALA A 1 666 ? 32.399 -16.663 -8.344 1.00 97.81 666 ALA A O 1
ATOM 5103 N N . ALA A 1 667 ? 31.662 -15.498 -10.112 1.00 97.81 667 ALA A N 1
ATOM 5104 C CA . ALA A 1 667 ? 32.871 -14.689 -10.273 1.00 97.81 667 ALA A CA 1
ATOM 5105 C C . ALA A 1 667 ? 33.059 -13.715 -9.106 1.00 97.81 667 ALA A C 1
ATOM 5107 O O . ALA A 1 667 ? 34.119 -13.694 -8.486 1.00 97.81 667 ALA A O 1
ATOM 5108 N N . ALA A 1 668 ? 32.005 -12.991 -8.742 1.00 96.81 668 ALA A N 1
ATOM 5109 C CA . ALA A 1 668 ? 31.990 -12.064 -7.623 1.00 96.81 668 ALA A CA 1
ATOM 5110 C C . ALA A 1 668 ? 32.338 -12.747 -6.292 1.00 96.81 668 ALA A C 1
ATOM 5112 O O . ALA A 1 668 ? 33.143 -12.216 -5.530 1.00 96.81 668 ALA A O 1
ATOM 5113 N N . ALA A 1 669 ? 31.821 -13.959 -6.057 1.00 96.62 669 ALA A N 1
ATOM 5114 C CA . ALA A 1 669 ? 32.172 -14.764 -4.889 1.00 96.62 669 ALA A CA 1
ATOM 5115 C C . ALA A 1 669 ? 33.659 -15.170 -4.874 1.00 96.62 669 ALA A C 1
ATOM 5117 O O . ALA A 1 669 ? 34.303 -15.069 -3.833 1.00 96.62 669 ALA A O 1
ATOM 5118 N N . ARG A 1 670 ? 34.231 -15.582 -6.019 1.00 97.69 670 ARG A N 1
ATOM 5119 C CA . ARG A 1 670 ? 35.675 -15.888 -6.132 1.00 97.69 670 ARG A CA 1
ATOM 5120 C C . ARG A 1 670 ? 36.557 -14.656 -5.918 1.00 97.69 670 ARG A C 1
ATOM 5122 O O . ARG A 1 670 ? 37.661 -14.784 -5.403 1.00 97.69 670 ARG A O 1
ATOM 5129 N N . GLU A 1 671 ? 36.075 -13.488 -6.327 1.00 97.44 671 GLU A N 1
ATOM 5130 C CA . GLU A 1 671 ? 36.777 -12.202 -6.239 1.00 97.44 671 GLU A CA 1
ATOM 5131 C C . GLU A 1 671 ? 36.490 -11.430 -4.935 1.00 97.44 671 GLU A C 1
ATOM 5133 O O . GLU A 1 671 ? 37.043 -10.350 -4.746 1.00 97.44 671 GLU A O 1
ATOM 5138 N N . LEU A 1 672 ? 35.638 -11.957 -4.042 1.00 95.75 672 LEU A N 1
ATOM 5139 C CA . LEU A 1 672 ? 35.199 -11.308 -2.794 1.00 95.75 672 LEU A CA 1
ATOM 5140 C C . LEU A 1 672 ? 34.646 -9.884 -2.998 1.00 95.75 672 LEU A C 1
ATOM 5142 O O . LEU A 1 672 ? 34.934 -8.963 -2.234 1.00 95.75 672 LEU A O 1
ATOM 5146 N N . ARG A 1 673 ? 33.821 -9.705 -4.034 1.00 94.12 673 ARG A N 1
ATOM 5147 C CA . ARG A 1 673 ? 33.138 -8.441 -4.352 1.00 94.12 673 ARG A CA 1
ATOM 5148 C C . ARG A 1 673 ? 31.631 -8.643 -4.493 1.00 94.12 673 ARG A C 1
ATOM 5150 O O . ARG A 1 673 ? 31.161 -9.765 -4.656 1.00 94.12 673 ARG A O 1
ATOM 5157 N N . ALA A 1 674 ? 30.871 -7.549 -4.500 1.00 91.38 674 ALA A N 1
ATOM 5158 C CA . ALA A 1 674 ? 29.468 -7.603 -4.902 1.00 91.38 674 ALA A CA 1
ATOM 5159 C C . ALA A 1 674 ? 29.345 -8.006 -6.391 1.00 91.38 674 ALA A C 1
ATOM 5161 O O . ALA A 1 674 ? 30.206 -7.624 -7.203 1.00 91.38 674 ALA A O 1
ATOM 5162 N N . PRO A 1 675 ? 28.309 -8.778 -6.769 1.00 95.06 675 PRO A N 1
ATOM 5163 C CA . PRO A 1 675 ? 28.023 -9.055 -8.170 1.00 95.06 675 PRO A CA 1
ATOM 5164 C C . PRO A 1 675 ? 27.603 -7.769 -8.885 1.00 95.06 675 PRO A C 1
ATOM 5166 O O . PRO A 1 675 ? 26.812 -6.991 -8.360 1.00 95.06 675 PRO A O 1
ATOM 5169 N N . ARG A 1 676 ? 28.128 -7.561 -10.093 1.00 95.00 676 ARG A N 1
ATOM 5170 C CA . ARG A 1 676 ? 27.864 -6.407 -10.962 1.00 95.00 676 ARG A CA 1
ATOM 5171 C C . ARG A 1 676 ? 26.568 -6.619 -11.741 1.00 95.00 676 ARG A C 1
ATOM 5173 O O . ARG A 1 676 ? 26.567 -6.706 -12.970 1.00 95.00 676 ARG A O 1
ATOM 5180 N N . ILE A 1 677 ? 25.464 -6.764 -11.018 1.00 95.56 677 ILE A N 1
ATOM 5181 C CA . ILE A 1 677 ? 24.142 -7.049 -11.583 1.00 95.56 677 ILE A CA 1
ATOM 5182 C C . ILE A 1 677 ? 23.695 -5.892 -12.476 1.00 95.56 677 ILE A C 1
ATOM 5184 O O . ILE A 1 677 ? 23.199 -6.125 -13.580 1.00 95.56 677 ILE A O 1
ATOM 5188 N N . GLN A 1 678 ? 23.924 -4.647 -12.054 1.00 94.44 678 GLN A N 1
ATOM 5189 C CA . GLN A 1 678 ? 23.492 -3.484 -12.821 1.00 94.44 678 GLN A CA 1
ATOM 5190 C C . GLN A 1 678 ? 24.178 -3.397 -14.189 1.00 94.44 678 GLN A C 1
ATOM 5192 O O . GLN A 1 678 ? 23.558 -2.981 -15.165 1.00 94.44 678 GLN A O 1
ATOM 5197 N N . ALA A 1 679 ? 25.439 -3.824 -14.290 1.00 93.94 679 ALA A N 1
ATOM 5198 C CA . ALA A 1 679 ? 26.147 -3.861 -15.568 1.00 93.94 679 ALA A CA 1
ATOM 5199 C C . ALA A 1 679 ? 25.494 -4.844 -16.556 1.00 93.94 679 ALA A C 1
ATOM 5201 O O . ALA A 1 679 ? 25.373 -4.530 -17.741 1.00 93.94 679 ALA A O 1
ATOM 5202 N N . LEU A 1 680 ? 25.023 -6.001 -16.072 1.00 97.12 680 LEU A N 1
ATOM 5203 C CA . LEU A 1 680 ? 24.272 -6.961 -16.887 1.00 97.12 680 LEU A CA 1
ATOM 5204 C C . LEU A 1 680 ? 22.919 -6.383 -17.317 1.00 97.12 680 LEU A C 1
ATOM 5206 O O . LEU A 1 680 ? 22.599 -6.412 -18.505 1.00 97.12 680 LEU A O 1
ATOM 5210 N N . LEU A 1 681 ? 22.166 -5.783 -16.388 1.00 97.00 681 LEU A N 1
ATOM 5211 C CA . LEU A 1 681 ? 20.878 -5.145 -16.691 1.00 97.00 681 LEU A CA 1
ATOM 5212 C C . LEU A 1 681 ? 21.024 -4.039 -17.747 1.00 97.00 681 LEU A C 1
ATOM 5214 O O . LEU A 1 681 ? 20.247 -4.001 -18.702 1.00 97.00 681 LEU A O 1
ATOM 5218 N N . ASP A 1 682 ? 22.044 -3.185 -17.625 1.00 94.25 682 ASP A N 1
ATOM 5219 C CA . ASP A 1 682 ? 22.370 -2.156 -18.618 1.00 94.25 682 ASP A CA 1
ATOM 5220 C C . ASP A 1 682 ? 22.751 -2.777 -19.975 1.00 94.25 682 ASP A C 1
ATOM 5222 O O . ASP A 1 682 ? 22.337 -2.260 -21.017 1.00 94.25 682 ASP A O 1
ATOM 5226 N N . SER A 1 683 ? 23.478 -3.904 -19.987 1.00 95.94 683 SER A N 1
ATOM 5227 C CA . SER A 1 683 ? 23.843 -4.613 -21.225 1.00 95.94 683 SER A CA 1
ATOM 5228 C C . SER A 1 683 ? 22.629 -5.185 -21.967 1.00 95.94 683 SER A C 1
ATOM 5230 O O . SER A 1 683 ? 22.596 -5.175 -23.197 1.00 95.94 683 SER A O 1
ATOM 5232 N N . TRP A 1 684 ? 21.581 -5.571 -21.232 1.00 97.56 684 TRP A N 1
ATOM 5233 C CA . TRP A 1 684 ? 20.280 -5.977 -21.781 1.00 97.56 684 TRP A CA 1
ATOM 5234 C C . TRP A 1 684 ? 19.358 -4.783 -22.072 1.00 97.56 684 TRP A C 1
ATOM 5236 O O . TRP A 1 684 ? 18.193 -4.941 -22.436 1.00 97.56 684 TRP A O 1
ATOM 5246 N N . GLY A 1 685 ? 19.893 -3.567 -21.939 1.00 95.31 685 GLY A N 1
ATOM 5247 C CA . GLY A 1 685 ? 19.273 -2.304 -22.308 1.00 95.31 685 GLY A CA 1
ATOM 5248 C C . GLY A 1 685 ? 18.589 -1.554 -21.162 1.00 95.31 685 GLY A C 1
ATOM 5249 O O . GLY A 1 685 ? 18.206 -0.402 -21.373 1.00 95.31 685 GLY A O 1
ATOM 5250 N N . GLY A 1 686 ? 18.495 -2.141 -19.965 1.00 96.19 686 GLY A N 1
ATOM 5251 C CA . GLY A 1 686 ? 18.034 -1.489 -18.736 1.00 96.19 686 GLY A CA 1
ATOM 5252 C C . GLY A 1 686 ? 16.597 -0.956 -18.782 1.00 96.19 686 GLY A C 1
ATOM 5253 O O . GLY A 1 686 ? 15.773 -1.373 -19.603 1.00 96.19 686 GLY A O 1
ATOM 5254 N N . VAL A 1 687 ? 16.301 -0.012 -17.882 1.00 97.88 687 VAL A N 1
ATOM 5255 C CA . VAL A 1 687 ? 14.981 0.625 -17.750 1.00 97.88 687 VAL A CA 1
ATOM 5256 C C . VAL A 1 687 ? 15.089 2.136 -17.904 1.00 97.88 687 VAL A C 1
ATOM 5258 O O . VAL A 1 687 ? 15.915 2.786 -17.259 1.00 97.88 687 VAL A O 1
ATOM 5261 N N . ARG A 1 688 ? 14.223 2.699 -18.752 1.00 97.75 688 ARG A N 1
ATOM 5262 C CA . ARG A 1 688 ? 14.093 4.146 -18.974 1.00 97.75 688 ARG A CA 1
ATOM 5263 C C . ARG A 1 688 ? 12.732 4.652 -18.519 1.00 97.75 688 ARG A C 1
ATOM 5265 O O . ARG A 1 688 ? 11.709 4.089 -18.890 1.00 97.75 688 ARG A O 1
ATOM 5272 N N . LEU A 1 689 ? 12.705 5.746 -17.774 1.00 97.75 689 LEU A N 1
ATOM 5273 C CA . LEU A 1 689 ? 11.489 6.441 -17.374 1.00 97.75 689 LEU A CA 1
ATOM 5274 C C . LEU A 1 689 ? 11.294 7.672 -18.268 1.00 97.75 689 LEU A C 1
ATOM 5276 O O . LEU A 1 689 ? 12.091 8.604 -18.225 1.00 97.75 689 LEU A O 1
ATOM 5280 N N . ALA A 1 690 ? 10.248 7.669 -19.092 1.00 97.06 690 ALA A N 1
ATOM 5281 C CA . ALA A 1 690 ? 9.933 8.739 -20.030 1.00 97.06 690 ALA A CA 1
ATOM 5282 C C . ALA A 1 690 ? 8.864 9.688 -19.475 1.00 97.06 690 ALA A C 1
ATOM 5284 O O . ALA A 1 690 ? 7.781 9.260 -19.060 1.00 97.06 690 ALA A O 1
ATOM 5285 N N . TYR A 1 691 ? 9.146 10.990 -19.522 1.00 96.62 691 TYR A N 1
ATOM 5286 C CA . TYR A 1 691 ? 8.242 12.035 -19.063 1.00 96.62 691 TYR A CA 1
ATOM 5287 C C . TYR A 1 691 ? 8.100 13.159 -20.093 1.00 96.62 691 TYR A C 1
ATOM 5289 O O . TYR A 1 691 ? 9.071 13.671 -20.640 1.00 96.62 691 TYR A O 1
ATOM 5297 N N . ARG A 1 692 ? 6.858 13.607 -20.307 1.00 94.94 692 ARG A N 1
ATOM 5298 C CA . ARG A 1 692 ? 6.513 14.649 -21.294 1.00 94.94 692 ARG A CA 1
ATOM 5299 C C . ARG A 1 692 ? 7.011 16.058 -20.952 1.00 94.94 692 ARG A C 1
ATOM 5301 O O . ARG A 1 692 ? 6.873 16.960 -21.767 1.00 94.94 692 ARG A O 1
ATOM 5308 N N . ARG A 1 693 ? 7.513 16.281 -19.733 1.00 94.75 693 ARG A N 1
ATOM 5309 C CA . ARG A 1 693 ? 8.143 17.542 -19.295 1.00 94.75 693 ARG A CA 1
ATOM 5310 C C . ARG A 1 693 ? 9.580 17.256 -18.847 1.00 94.75 693 ARG A C 1
ATOM 5312 O O . ARG A 1 693 ? 10.051 16.129 -18.969 1.00 94.75 693 ARG A O 1
ATOM 5319 N N . ARG A 1 694 ? 10.255 18.257 -18.282 1.00 93.38 694 ARG A N 1
ATOM 5320 C CA . ARG A 1 694 ? 11.526 18.057 -17.569 1.00 93.38 694 ARG A CA 1
ATOM 5321 C C . ARG A 1 694 ? 11.293 17.258 -16.284 1.00 93.38 694 ARG A C 1
ATOM 5323 O O . ARG A 1 694 ? 10.230 17.389 -15.670 1.00 93.38 694 ARG A O 1
ATOM 5330 N N . LEU A 1 695 ? 12.279 16.499 -15.817 1.00 93.25 695 LEU A N 1
ATOM 5331 C CA . LEU A 1 695 ? 12.243 15.779 -14.541 1.00 93.25 695 LEU A CA 1
ATOM 5332 C C . LEU A 1 695 ? 12.016 16.750 -13.385 1.00 93.25 695 LEU A C 1
ATOM 5334 O O . LEU A 1 695 ? 11.216 16.457 -12.502 1.00 93.25 695 LEU A O 1
ATOM 5338 N N . ALA A 1 696 ? 12.611 17.944 -13.442 1.00 91.38 696 ALA A N 1
ATOM 5339 C CA . ALA A 1 696 ? 12.397 19.016 -12.465 1.00 91.38 696 ALA A CA 1
ATOM 5340 C C . ALA A 1 696 ? 10.926 19.489 -12.368 1.00 91.38 696 ALA A C 1
ATOM 5342 O O . ALA A 1 696 ? 10.492 20.025 -11.345 1.00 91.38 696 ALA A O 1
ATOM 5343 N N . ASP A 1 697 ? 10.129 19.268 -13.419 1.00 91.50 697 ASP A N 1
ATOM 5344 C CA . ASP A 1 697 ? 8.695 19.569 -13.449 1.00 91.50 697 ASP A CA 1
ATOM 5345 C C . ASP A 1 697 ? 7.819 18.385 -13.012 1.00 91.50 697 ASP A C 1
ATOM 5347 O O . ASP A 1 697 ? 6.589 18.489 -12.989 1.00 91.50 697 ASP A O 1
ATOM 5351 N N . SER A 1 698 ? 8.427 17.239 -12.710 1.00 93.12 698 SER A N 1
ATOM 5352 C CA . SER A 1 698 ? 7.712 16.032 -12.315 1.00 93.12 698 SER A CA 1
ATOM 5353 C C . SER A 1 698 ? 7.226 16.118 -10.858 1.00 93.12 698 SER A C 1
ATOM 5355 O O . SER A 1 698 ? 7.910 16.698 -10.005 1.00 93.12 698 SER A O 1
ATOM 5357 N N . PRO A 1 699 ? 6.058 15.534 -10.526 1.00 91.88 699 PRO A N 1
ATOM 5358 C CA . PRO A 1 699 ? 5.613 15.423 -9.139 1.00 91.88 699 PRO A CA 1
ATOM 5359 C C . PRO A 1 699 ? 6.619 14.696 -8.242 1.00 91.88 699 PRO A C 1
ATOM 5361 O O . PRO A 1 699 ? 6.799 15.099 -7.094 1.00 91.88 699 PRO A O 1
ATOM 5364 N N . ALA A 1 700 ? 7.293 13.661 -8.760 1.00 93.31 700 ALA A N 1
ATOM 5365 C CA . ALA A 1 700 ? 8.307 12.935 -8.007 1.00 93.31 700 ALA A CA 1
ATOM 5366 C C . ALA A 1 700 ? 9.468 13.850 -7.615 1.00 93.31 700 ALA A C 1
ATOM 5368 O O . ALA A 1 700 ? 9.804 13.908 -6.445 1.00 93.31 700 ALA A O 1
ATOM 5369 N N . TYR A 1 701 ? 10.011 14.645 -8.534 1.00 93.94 701 TYR A N 1
ATOM 5370 C CA . TYR A 1 701 ? 11.086 15.581 -8.206 1.00 93.94 701 TYR A CA 1
ATOM 5371 C C . TYR A 1 701 ? 10.626 16.675 -7.235 1.00 93.94 701 TYR A C 1
ATOM 5373 O O . TYR A 1 701 ? 11.277 16.946 -6.231 1.00 93.94 701 TYR A O 1
ATOM 5381 N N . ARG A 1 702 ? 9.474 17.303 -7.494 1.00 91.25 702 ARG A N 1
ATOM 5382 C CA . ARG A 1 702 ? 9.003 18.434 -6.679 1.00 91.25 702 ARG A CA 1
ATOM 5383 C C . ARG A 1 702 ? 8.671 18.030 -5.242 1.00 91.25 702 ARG A C 1
ATOM 5385 O O . ARG A 1 702 ? 8.961 18.784 -4.316 1.00 91.25 702 ARG A O 1
ATOM 5392 N N . LEU A 1 703 ? 8.064 16.860 -5.056 1.00 88.69 703 LEU A N 1
ATOM 5393 C CA . LEU A 1 703 ? 7.571 16.414 -3.750 1.00 88.69 703 LEU A CA 1
ATOM 5394 C C . LEU A 1 703 ? 8.511 15.410 -3.064 1.00 88.69 703 LEU A C 1
ATOM 5396 O O . LEU A 1 703 ? 8.546 15.371 -1.839 1.00 88.69 703 LEU A O 1
ATOM 5400 N N . ASN A 1 704 ? 9.282 14.632 -3.829 1.00 91.56 704 ASN A N 1
ATOM 5401 C CA . ASN A 1 704 ? 10.040 13.463 -3.364 1.00 91.56 704 ASN A CA 1
ATOM 5402 C C . ASN A 1 704 ? 11.359 13.261 -4.153 1.00 91.56 704 ASN A C 1
ATOM 5404 O O . ASN A 1 704 ? 11.658 12.144 -4.579 1.00 91.56 704 ASN A O 1
ATOM 5408 N N . HIS A 1 705 ? 12.133 14.326 -4.416 1.00 93.00 705 HIS A N 1
ATOM 5409 C CA . HIS A 1 705 ? 13.414 14.229 -5.145 1.00 93.00 705 HIS A CA 1
ATOM 5410 C C . HIS A 1 705 ? 14.394 13.196 -4.569 1.00 93.00 705 HIS A C 1
ATOM 5412 O O . HIS A 1 705 ? 15.238 12.677 -5.294 1.00 93.00 705 HIS A O 1
ATOM 5418 N N . GLU A 1 706 ? 14.261 12.873 -3.288 1.00 91.94 706 GLU A N 1
ATOM 5419 C CA . GLU A 1 706 ? 14.991 11.818 -2.604 1.00 91.94 706 GLU A CA 1
ATOM 5420 C C . GLU A 1 706 ? 14.778 10.457 -3.301 1.00 91.94 706 GLU A C 1
ATOM 5422 O O . GLU A 1 706 ? 15.742 9.755 -3.595 1.00 91.94 706 GLU A O 1
ATOM 5427 N N . GLU A 1 707 ? 13.542 10.124 -3.691 1.00 94.31 707 GLU A N 1
ATOM 5428 C CA . GLU A 1 707 ? 13.230 8.877 -4.408 1.00 94.31 707 GLU A CA 1
ATOM 5429 C C . GLU A 1 707 ? 13.663 8.917 -5.881 1.00 94.31 707 GLU A C 1
ATOM 5431 O O . GLU A 1 707 ? 14.017 7.886 -6.453 1.00 94.31 707 GLU A O 1
ATOM 5436 N N . VAL A 1 708 ? 13.731 10.109 -6.490 1.00 95.94 708 VAL A N 1
ATOM 5437 C CA . VAL A 1 708 ? 14.377 10.278 -7.803 1.00 95.94 708 VAL A CA 1
ATOM 5438 C C . VAL A 1 708 ? 15.860 9.920 -7.689 1.00 95.94 708 VAL A C 1
ATOM 5440 O O . VAL A 1 708 ? 16.344 9.099 -8.467 1.00 95.94 708 VAL A O 1
ATOM 5443 N N . ALA A 1 709 ? 16.566 10.457 -6.689 1.00 94.69 709 ALA A N 1
ATOM 5444 C CA . ALA A 1 709 ? 17.968 10.126 -6.439 1.00 94.69 709 ALA A CA 1
ATOM 5445 C C . ALA A 1 709 ? 18.167 8.620 -6.192 1.00 94.69 709 ALA A C 1
ATOM 5447 O O . ALA A 1 709 ? 19.025 8.017 -6.832 1.00 94.69 709 ALA A O 1
ATOM 5448 N N . LYS A 1 710 ? 17.325 7.984 -5.364 1.00 94.69 710 LYS A N 1
ATOM 5449 C CA . LYS A 1 710 ? 17.392 6.532 -5.112 1.00 94.69 710 LYS A CA 1
ATOM 5450 C C . LYS A 1 710 ? 17.149 5.679 -6.354 1.00 94.69 710 LYS A C 1
ATOM 5452 O O . LYS A 1 710 ? 17.839 4.682 -6.543 1.00 94.69 710 LYS A O 1
ATOM 5457 N N . SER A 1 711 ? 16.244 6.087 -7.239 1.00 95.81 711 SER A N 1
ATOM 5458 C CA . SER A 1 711 ? 16.040 5.380 -8.510 1.00 95.8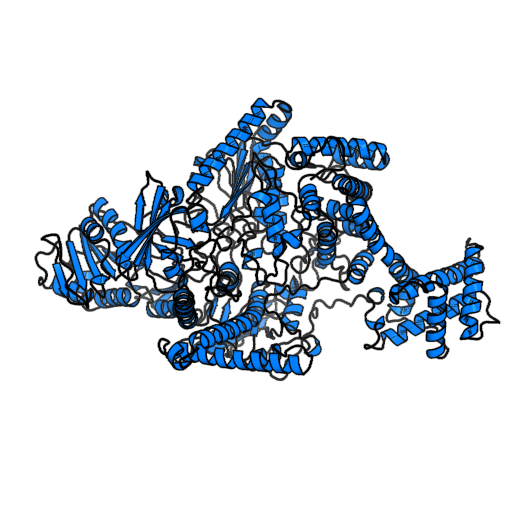1 711 SER A CA 1
ATOM 5459 C C . SER A 1 711 ? 17.251 5.475 -9.450 1.00 95.81 711 SER A C 1
ATOM 5461 O O . SER A 1 711 ? 17.582 4.503 -10.124 1.00 95.81 711 SER A O 1
ATOM 5463 N N . LEU A 1 712 ? 17.945 6.621 -9.461 1.00 96.19 712 LEU A N 1
ATOM 5464 C CA . LEU A 1 712 ? 19.172 6.820 -10.240 1.00 96.19 712 LEU A CA 1
ATOM 5465 C C . LEU A 1 712 ? 20.324 5.969 -9.682 1.00 96.19 712 LEU A C 1
ATOM 5467 O O . LEU A 1 712 ? 21.097 5.414 -10.460 1.00 96.19 712 LEU A O 1
ATOM 5471 N N . GLU A 1 713 ? 20.420 5.838 -8.351 1.00 94.75 713 GLU A N 1
ATOM 5472 C CA . GLU A 1 713 ? 21.362 4.920 -7.690 1.00 94.75 713 GLU A CA 1
ATOM 5473 C C . GLU A 1 713 ? 21.115 3.463 -8.137 1.00 94.75 713 GLU A C 1
ATOM 5475 O O . GLU A 1 713 ? 22.070 2.722 -8.344 1.00 94.75 713 GLU A O 1
ATOM 5480 N N . GLU A 1 714 ? 19.859 3.057 -8.362 1.00 93.50 714 GLU A N 1
ATOM 5481 C CA . GLU A 1 714 ? 19.481 1.735 -8.909 1.00 93.50 714 GLU A CA 1
ATOM 5482 C C . GLU A 1 714 ? 19.621 1.618 -10.439 1.00 93.50 714 GLU A C 1
ATOM 5484 O O . GLU A 1 714 ? 19.198 0.630 -11.027 1.00 93.50 714 GLU A O 1
ATOM 5489 N N . GLY A 1 715 ? 20.188 2.619 -11.118 1.00 94.31 715 GLY A N 1
ATOM 5490 C CA . GLY A 1 715 ? 20.443 2.560 -12.559 1.00 94.31 715 GLY A CA 1
ATOM 5491 C C . GLY A 1 715 ? 19.235 2.848 -13.457 1.00 94.31 715 GLY A C 1
ATOM 5492 O O . GLY A 1 715 ? 19.329 2.655 -14.671 1.00 94.31 715 GLY A O 1
ATOM 5493 N N . VAL A 1 716 ? 18.122 3.359 -12.914 1.00 96.62 716 VAL A N 1
ATOM 5494 C CA . VAL A 1 716 ? 17.031 3.902 -13.741 1.00 96.62 716 VAL A CA 1
ATOM 5495 C C . VAL A 1 716 ? 17.546 5.120 -14.508 1.00 96.62 716 VAL A C 1
ATOM 5497 O O . VAL A 1 716 ? 18.133 6.034 -13.927 1.00 96.62 716 VAL A O 1
ATOM 5500 N N . ARG A 1 717 ? 17.299 5.157 -15.819 1.00 96.75 717 ARG A N 1
ATOM 5501 C CA . ARG A 1 717 ? 17.613 6.311 -16.676 1.00 96.75 717 ARG A CA 1
ATOM 5502 C C . ARG A 1 717 ? 16.346 7.101 -16.986 1.00 96.75 717 ARG A C 1
ATOM 5504 O O . ARG A 1 717 ? 15.263 6.527 -17.038 1.00 96.75 717 ARG A O 1
ATOM 5511 N N . TYR A 1 718 ? 16.462 8.402 -17.217 1.00 97.38 718 TYR A N 1
ATOM 5512 C CA . TYR A 1 718 ? 15.320 9.288 -17.464 1.00 97.38 718 TYR A CA 1
ATOM 5513 C C . TYR A 1 718 ? 15.349 9.838 -18.882 1.00 97.38 718 TYR A C 1
ATOM 5515 O O . TYR A 1 718 ? 16.410 10.213 -19.361 1.00 97.38 718 TYR A O 1
ATOM 5523 N N . LEU A 1 719 ? 14.190 9.911 -19.532 1.00 96.88 719 LEU A N 1
ATOM 5524 C CA . LEU A 1 719 ? 13.988 10.597 -20.804 1.00 96.88 719 LEU A CA 1
ATOM 5525 C C . LEU A 1 719 ? 13.036 11.771 -20.578 1.00 96.88 719 LEU A C 1
ATOM 5527 O O . LEU A 1 719 ? 11.861 11.575 -20.258 1.00 96.88 719 LEU A O 1
ATOM 5531 N N . GLU A 1 720 ? 13.538 12.990 -20.721 1.00 95.69 720 GLU A N 1
ATOM 5532 C CA . GLU A 1 720 ? 12.734 14.199 -20.550 1.00 95.69 720 GLU A CA 1
ATOM 5533 C C . GLU A 1 720 ? 12.149 14.708 -21.864 1.00 95.69 720 GLU A C 1
ATOM 5535 O O . GLU A 1 720 ? 12.696 14.471 -22.937 1.00 95.69 720 GLU A O 1
ATOM 5540 N N . LEU A 1 721 ? 11.075 15.499 -21.761 1.00 96.06 721 LEU A N 1
ATOM 5541 C CA . LEU A 1 721 ? 10.457 16.188 -22.896 1.00 96.06 721 LEU A CA 1
ATOM 5542 C C . LEU A 1 721 ? 10.024 15.231 -24.018 1.00 96.06 721 LEU A C 1
ATOM 5544 O O . LEU A 1 721 ? 10.082 15.583 -25.191 1.00 96.06 721 LEU A O 1
ATOM 5548 N N . LEU A 1 722 ? 9.562 14.032 -23.664 1.00 95.56 722 LEU A N 1
ATOM 5549 C CA . LEU A 1 722 ? 9.096 13.027 -24.617 1.00 95.56 722 LEU A CA 1
ATOM 5550 C C . LEU A 1 722 ? 7.641 12.646 -24.327 1.00 95.56 722 LEU A C 1
ATOM 5552 O O . LEU A 1 722 ? 7.314 12.172 -23.236 1.00 95.56 722 LEU A O 1
ATOM 5556 N N . ALA A 1 723 ? 6.756 12.847 -25.304 1.00 95.44 723 ALA A N 1
ATOM 5557 C CA . ALA A 1 723 ? 5.378 12.364 -25.258 1.00 95.44 723 ALA A CA 1
ATOM 5558 C C . ALA A 1 723 ? 5.251 11.091 -26.109 1.00 95.44 723 ALA A C 1
ATOM 5560 O O . ALA A 1 723 ? 5.787 11.065 -27.215 1.00 95.44 723 ALA A O 1
ATOM 5561 N N . PRO A 1 724 ? 4.611 10.016 -25.617 1.00 96.25 724 PRO A N 1
ATOM 5562 C CA . PRO A 1 724 ? 4.484 8.782 -26.389 1.00 96.25 724 PRO A CA 1
ATOM 5563 C C . PRO A 1 724 ? 3.657 9.032 -27.654 1.00 96.25 724 PRO A C 1
ATOM 5565 O O . PRO A 1 724 ? 2.630 9.703 -27.582 1.00 96.25 724 PRO A O 1
ATOM 5568 N N . ALA A 1 725 ? 4.107 8.488 -28.784 1.00 96.38 725 ALA A N 1
ATOM 5569 C CA . ALA A 1 725 ? 3.471 8.661 -30.089 1.00 96.38 725 ALA A CA 1
ATOM 5570 C C . ALA A 1 725 ? 2.940 7.336 -30.659 1.00 96.38 725 ALA A C 1
ATOM 5572 O O . ALA A 1 725 ? 1.799 7.284 -31.097 1.00 96.38 725 ALA A O 1
ATOM 5573 N N . GLU A 1 726 ? 3.735 6.260 -30.630 1.00 97.25 726 GLU A N 1
ATOM 5574 C CA . GLU A 1 726 ? 3.364 4.957 -31.208 1.00 97.25 726 GLU A CA 1
ATOM 5575 C C . GLU A 1 726 ? 4.176 3.818 -30.581 1.00 97.25 726 GLU A C 1
ATOM 5577 O O . GLU A 1 726 ? 5.384 3.956 -30.374 1.00 97.25 726 GLU A O 1
ATOM 5582 N N . VAL A 1 727 ? 3.542 2.667 -30.337 1.00 98.00 727 VAL A N 1
ATOM 5583 C CA . VAL A 1 727 ? 4.248 1.422 -30.003 1.00 98.00 727 VAL A CA 1
ATOM 5584 C C . VAL A 1 727 ? 4.503 0.606 -31.275 1.00 98.00 727 VAL A C 1
ATOM 5586 O O . VAL A 1 727 ? 3.589 0.286 -32.033 1.00 98.00 727 VAL A O 1
ATOM 5589 N N . HIS A 1 728 ? 5.763 0.230 -31.488 1.00 98.06 728 HIS A N 1
ATOM 5590 C CA . HIS A 1 728 ? 6.203 -0.652 -32.568 1.00 98.06 728 HIS A CA 1
ATOM 5591 C C . HIS A 1 728 ? 6.173 -2.091 -32.074 1.00 98.06 728 HIS A C 1
ATOM 5593 O O . HIS A 1 728 ? 6.664 -2.373 -30.978 1.00 98.06 728 HIS A O 1
ATOM 5599 N N . VAL A 1 729 ? 5.644 -2.995 -32.892 1.00 97.81 729 VAL A N 1
ATOM 5600 C CA . VAL A 1 729 ? 5.537 -4.418 -32.562 1.00 97.81 729 VAL A CA 1
ATOM 5601 C C . VAL A 1 729 ? 6.450 -5.276 -33.436 1.00 97.81 729 VAL A C 1
ATOM 5603 O O . VAL A 1 729 ? 6.738 -4.923 -34.577 1.00 97.81 729 VAL A O 1
ATOM 5606 N N . ASP A 1 730 ? 6.906 -6.396 -32.887 1.00 96.94 730 ASP A N 1
ATOM 5607 C CA . ASP A 1 730 ? 7.726 -7.396 -33.563 1.00 96.94 730 ASP A CA 1
ATOM 5608 C C . ASP A 1 730 ? 6.895 -8.321 -34.475 1.00 96.94 730 ASP A C 1
ATOM 5610 O O . ASP A 1 730 ? 5.686 -8.158 -34.657 1.00 96.94 730 ASP A O 1
ATOM 5614 N N .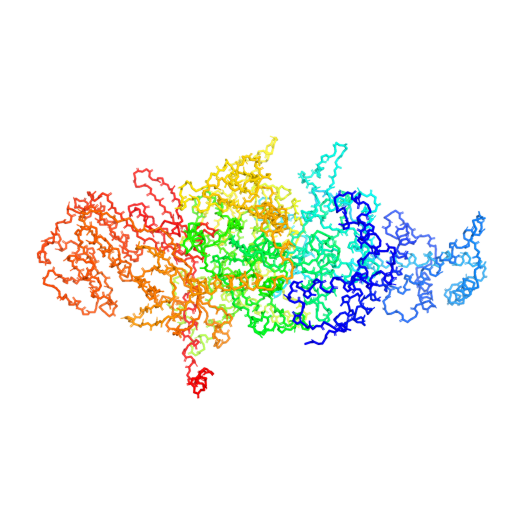 ARG A 1 731 ? 7.548 -9.355 -35.027 1.00 96.00 731 ARG A N 1
ATOM 5615 C CA . ARG A 1 731 ? 6.919 -10.360 -35.904 1.00 96.00 731 ARG A CA 1
ATOM 5616 C C . ARG A 1 731 ? 5.791 -11.165 -35.249 1.00 96.00 731 ARG A C 1
ATOM 5618 O O . ARG A 1 731 ? 5.020 -11.803 -35.960 1.00 96.00 731 ARG A O 1
ATOM 5625 N N . PHE A 1 732 ? 5.708 -11.169 -33.922 1.00 94.81 732 PHE A N 1
ATOM 5626 C CA . PHE A 1 732 ? 4.643 -11.830 -33.181 1.00 94.81 732 PHE A CA 1
ATOM 5627 C C . PHE A 1 732 ? 3.525 -10.850 -32.793 1.00 94.81 732 PHE A C 1
ATOM 5629 O O . PHE A 1 732 ? 2.434 -11.288 -32.424 1.00 94.81 732 PHE A O 1
ATOM 5636 N N . GLY A 1 733 ? 3.739 -9.538 -32.902 1.00 94.81 733 GLY A N 1
ATOM 5637 C CA . GLY A 1 733 ? 2.810 -8.516 -32.420 1.00 94.81 733 GLY A CA 1
ATOM 5638 C C . GLY A 1 733 ? 3.043 -8.126 -30.955 1.00 94.81 733 GLY A C 1
ATOM 5639 O O . GLY A 1 733 ? 2.125 -7.621 -30.307 1.00 94.81 733 GLY A O 1
ATOM 5640 N N . ALA A 1 734 ? 4.232 -8.396 -30.408 1.00 96.44 734 ALA A N 1
ATOM 5641 C CA . ALA A 1 734 ? 4.659 -7.931 -29.089 1.00 96.44 734 ALA A CA 1
ATOM 5642 C C . ALA A 1 734 ? 5.538 -6.678 -29.206 1.00 96.44 734 ALA A C 1
ATOM 5644 O O . ALA A 1 734 ? 6.174 -6.455 -30.228 1.00 96.44 734 ALA A O 1
ATOM 5645 N N . ALA A 1 735 ? 5.570 -5.843 -28.170 1.00 97.88 735 ALA A N 1
ATOM 5646 C CA . ALA A 1 735 ? 6.314 -4.593 -28.155 1.00 97.88 735 ALA A CA 1
ATOM 5647 C C . ALA A 1 735 ? 7.803 -4.824 -28.468 1.00 97.88 735 ALA A C 1
ATOM 5649 O O . ALA A 1 735 ? 8.467 -5.691 -27.896 1.00 97.88 735 ALA A O 1
ATOM 5650 N N . GLU A 1 736 ? 8.324 -4.023 -29.389 1.00 97.88 736 GLU A N 1
ATOM 5651 C CA . GLU A 1 736 ? 9.736 -3.983 -29.762 1.00 97.88 736 GLU A CA 1
ATOM 5652 C C . GLU A 1 736 ? 10.382 -2.643 -29.433 1.00 97.88 736 GLU A C 1
ATOM 5654 O O . GLU A 1 736 ? 11.545 -2.573 -29.022 1.00 97.88 736 GLU A O 1
ATOM 5659 N N . ALA A 1 737 ? 9.628 -1.569 -29.625 1.00 98.06 737 ALA A N 1
ATOM 5660 C CA . ALA A 1 737 ? 10.075 -0.213 -29.397 1.00 98.06 737 ALA A CA 1
ATOM 5661 C C . ALA A 1 737 ? 8.875 0.710 -29.201 1.00 98.06 737 ALA A C 1
ATOM 5663 O O . ALA A 1 737 ? 7.739 0.367 -29.516 1.00 98.06 737 ALA A O 1
ATOM 5664 N N . ILE A 1 738 ? 9.144 1.920 -28.737 1.00 97.88 738 ILE A N 1
ATOM 5665 C CA . ILE A 1 738 ? 8.174 3.005 -28.662 1.00 97.88 738 ILE A CA 1
ATOM 5666 C C . ILE A 1 738 ? 8.778 4.258 -29.293 1.00 97.88 738 ILE A C 1
ATOM 5668 O O . ILE A 1 738 ? 9.933 4.602 -29.038 1.00 97.88 738 ILE A O 1
ATOM 5672 N N . SER A 1 739 ? 8.002 4.917 -30.146 1.00 97.62 739 SER A N 1
ATOM 5673 C CA . SER A 1 739 ? 8.312 6.250 -30.645 1.00 97.62 739 SER A CA 1
ATOM 5674 C C . SER A 1 739 ? 7.738 7.296 -29.705 1.00 97.62 739 SER A C 1
ATOM 5676 O O . SER A 1 739 ? 6.592 7.193 -29.260 1.00 97.62 739 SER A O 1
ATOM 5678 N N . PHE A 1 740 ? 8.524 8.331 -29.457 1.00 97.19 740 PHE A N 1
ATOM 5679 C CA . PHE A 1 740 ? 8.113 9.527 -28.744 1.00 97.19 740 PHE A CA 1
ATOM 5680 C C . PHE A 1 740 ? 8.194 10.736 -29.661 1.00 97.19 740 PHE A C 1
ATOM 5682 O O . PHE A 1 740 ? 9.142 10.845 -30.433 1.00 97.19 740 PHE A O 1
ATOM 5689 N N . GLU A 1 741 ? 7.253 11.661 -29.530 1.00 96.56 741 GLU A N 1
ATOM 5690 C CA . GLU A 1 741 ? 7.388 13.005 -30.076 1.00 96.56 741 GLU A CA 1
ATOM 5691 C C . GLU A 1 741 ? 8.076 13.901 -29.042 1.00 96.56 741 GLU A C 1
ATOM 5693 O O . GLU A 1 741 ? 7.636 14.009 -27.885 1.00 96.56 741 GLU A O 1
ATOM 5698 N N . ARG A 1 742 ? 9.148 14.573 -29.459 1.00 96.12 742 ARG A N 1
ATOM 5699 C CA . ARG A 1 742 ? 9.839 15.547 -28.623 1.00 96.12 742 ARG A CA 1
ATOM 5700 C C . ARG A 1 742 ? 8.941 16.752 -28.349 1.00 96.12 742 ARG A C 1
ATOM 5702 O O . ARG A 1 742 ? 8.203 17.228 -29.206 1.00 96.12 742 ARG A O 1
ATOM 5709 N N . GLN A 1 743 ? 9.003 17.223 -27.113 1.00 95.62 743 GLN A N 1
ATOM 5710 C CA . GLN A 1 743 ? 8.198 18.312 -26.589 1.00 95.62 743 GLN A CA 1
ATOM 5711 C C . GLN A 1 743 ? 9.070 19.533 -26.309 1.00 95.62 743 GLN A C 1
ATOM 5713 O O . GLN A 1 743 ? 10.215 19.433 -25.872 1.00 95.62 743 GLN A O 1
ATOM 5718 N N . GLU A 1 744 ? 8.479 20.704 -26.476 1.00 93.62 744 GLU A N 1
ATOM 5719 C CA . GLU A 1 744 ? 9.005 21.977 -26.008 1.00 93.62 744 GLU A CA 1
ATOM 5720 C C . GLU A 1 744 ? 8.022 22.601 -25.019 1.00 93.62 744 GLU A C 1
ATOM 5722 O O . GLU A 1 744 ? 6.802 22.439 -25.123 1.00 93.62 744 GLU A O 1
ATOM 5727 N N . ILE A 1 745 ? 8.561 23.306 -24.026 1.00 91.25 745 ILE A N 1
ATOM 5728 C CA . ILE A 1 745 ? 7.761 24.057 -23.059 1.00 91.25 745 ILE A CA 1
ATOM 5729 C C . ILE A 1 745 ? 7.681 25.497 -23.569 1.00 91.25 745 ILE A C 1
ATOM 5731 O O . ILE A 1 745 ? 8.679 26.211 -23.543 1.00 91.25 745 ILE A O 1
ATOM 5735 N N . ALA A 1 746 ? 6.504 25.906 -24.040 1.00 87.88 746 ALA A N 1
ATOM 5736 C CA . ALA A 1 746 ? 6.242 27.265 -24.504 1.00 87.88 746 ALA A CA 1
ATOM 5737 C C . ALA A 1 746 ? 6.148 28.267 -23.338 1.00 87.88 746 ALA A C 1
ATOM 5739 O O . ALA A 1 746 ? 5.983 27.878 -22.173 1.00 87.88 746 ALA A O 1
ATOM 5740 N N . ASP A 1 747 ? 6.171 29.562 -23.663 1.00 77.31 747 ASP A N 1
ATOM 5741 C CA . ASP A 1 747 ? 5.917 30.640 -22.705 1.00 77.31 747 ASP A CA 1
ATOM 5742 C C . ASP A 1 747 ? 4.576 30.409 -21.985 1.00 77.31 747 ASP A C 1
ATOM 5744 O O . ASP A 1 747 ? 3.534 30.196 -22.606 1.00 77.31 747 ASP A O 1
ATOM 5748 N N . GLY A 1 748 ? 4.606 30.382 -20.649 1.00 73.75 748 GLY A N 1
ATOM 5749 C CA . GLY A 1 748 ? 3.445 30.037 -19.816 1.00 73.75 748 GLY A CA 1
ATOM 5750 C C . GLY A 1 748 ? 3.313 28.550 -19.449 1.00 73.75 748 GLY A C 1
ATOM 5751 O O . GLY A 1 748 ? 2.395 28.183 -18.718 1.00 73.75 748 GLY A O 1
ATOM 5752 N N . GLY A 1 749 ? 4.235 27.682 -19.884 1.00 82.50 749 GLY A N 1
ATOM 5753 C CA . GLY A 1 749 ? 4.342 26.298 -19.402 1.00 82.50 749 GLY A CA 1
ATOM 5754 C C . GLY A 1 749 ? 3.479 25.266 -20.138 1.00 82.50 749 GLY A C 1
ATOM 5755 O O . GLY A 1 749 ? 3.344 24.130 -19.655 1.00 82.50 749 GLY A O 1
ATOM 5756 N N . ALA A 1 750 ? 2.890 25.643 -21.277 1.00 88.25 750 ALA A N 1
ATOM 5757 C CA . ALA A 1 750 ? 2.187 24.733 -22.180 1.00 88.25 750 ALA A CA 1
ATOM 5758 C C . ALA A 1 750 ? 3.184 23.842 -22.939 1.00 88.25 750 ALA A C 1
ATOM 5760 O O . ALA A 1 750 ? 4.290 24.276 -23.251 1.00 88.25 750 ALA A O 1
ATOM 5761 N N . LEU A 1 751 ? 2.797 22.595 -23.220 1.00 91.94 751 LEU A N 1
ATOM 5762 C CA . LEU A 1 751 ? 3.613 21.680 -24.021 1.00 91.94 751 LEU A CA 1
ATOM 5763 C C . LEU A 1 751 ? 3.239 21.797 -25.493 1.00 91.94 751 LEU A C 1
ATOM 5765 O O . LEU A 1 751 ? 2.053 21.840 -25.821 1.00 91.94 751 LEU A O 1
ATOM 5769 N N . ARG A 1 752 ? 4.253 21.825 -26.355 1.00 93.12 752 ARG A N 1
ATOM 5770 C CA . ARG A 1 752 ? 4.116 21.814 -27.808 1.00 93.12 752 ARG A CA 1
ATOM 5771 C C . ARG A 1 752 ? 4.987 20.700 -28.383 1.00 93.12 752 ARG A C 1
ATOM 5773 O O . ARG A 1 752 ? 6.178 20.656 -28.092 1.00 93.12 752 ARG A O 1
ATOM 5780 N N . GLY A 1 753 ? 4.402 19.840 -29.210 1.00 92.94 753 GLY A N 1
ATOM 5781 C CA . GLY A 1 753 ? 5.150 18.861 -29.994 1.00 92.94 753 GLY A CA 1
ATOM 5782 C C . GLY A 1 753 ? 6.006 19.544 -31.061 1.00 92.94 753 GLY A C 1
ATOM 5783 O O . GLY A 1 753 ? 5.566 20.509 -31.697 1.00 92.94 753 GLY A O 1
ATOM 5784 N N . THR A 1 754 ? 7.245 19.088 -31.227 1.00 93.94 754 THR A N 1
ATOM 5785 C CA . THR A 1 754 ? 8.178 19.644 -32.219 1.00 93.94 754 THR A CA 1
ATOM 5786 C C . THR A 1 754 ? 8.052 18.975 -33.589 1.00 93.94 754 THR A C 1
ATOM 5788 O O . THR A 1 754 ? 8.672 19.437 -34.546 1.00 93.94 754 THR A O 1
ATOM 5791 N N . GLY A 1 755 ? 7.291 17.880 -33.699 1.00 93.25 755 GLY A N 1
ATOM 5792 C CA . GLY A 1 755 ? 7.279 16.986 -34.858 1.00 93.25 755 GLY A CA 1
ATOM 5793 C C . GLY A 1 755 ? 8.498 16.056 -34.959 1.00 93.25 755 GLY A C 1
ATOM 5794 O O . GLY A 1 755 ? 8.492 15.126 -35.768 1.00 93.25 755 GLY A O 1
ATOM 5795 N N . GLU A 1 756 ? 9.535 16.251 -34.139 1.00 95.06 756 GLU A N 1
ATOM 5796 C CA . GLU A 1 756 ? 10.707 15.373 -34.082 1.00 95.06 756 GLU A CA 1
ATOM 5797 C C . GLU A 1 756 ? 10.354 14.085 -33.326 1.00 95.06 756 GLU A C 1
ATOM 5799 O O . GLU A 1 756 ? 9.938 14.133 -32.167 1.00 95.06 756 GLU A O 1
ATOM 5804 N N . HIS A 1 757 ? 10.534 12.933 -33.975 1.00 95.38 757 HIS A N 1
ATOM 5805 C CA . HIS A 1 757 ? 10.222 11.628 -33.395 1.00 95.38 757 HIS A CA 1
ATOM 5806 C C . HIS A 1 757 ? 11.488 10.843 -33.052 1.00 95.38 757 HIS A C 1
ATOM 5808 O O . HIS A 1 757 ? 12.407 10.734 -33.862 1.00 95.38 757 HIS A O 1
ATOM 5814 N N . VAL A 1 758 ? 11.505 10.240 -31.864 1.00 95.50 758 VAL A N 1
ATOM 5815 C CA . VAL A 1 758 ? 12.620 9.443 -31.342 1.00 95.50 758 VAL A CA 1
ATOM 5816 C C . VAL A 1 758 ? 12.129 8.035 -31.043 1.00 95.50 758 VAL A C 1
ATOM 5818 O O . VAL A 1 758 ? 11.209 7.854 -30.247 1.00 95.50 758 VAL A O 1
ATOM 5821 N N . LYS A 1 759 ? 12.755 7.027 -31.656 1.00 96.75 759 LYS A N 1
ATOM 5822 C CA . LYS A 1 759 ? 12.428 5.614 -31.437 1.00 96.75 759 LYS A CA 1
ATOM 5823 C C . LYS A 1 759 ? 13.340 5.007 -30.371 1.00 96.75 759 LYS A C 1
ATOM 5825 O O . LYS A 1 759 ? 14.557 5.000 -30.531 1.00 96.75 759 LYS A O 1
ATOM 5830 N N . VAL A 1 760 ? 12.750 4.453 -29.315 1.00 96.62 760 VAL A N 1
ATOM 5831 C CA . VAL A 1 760 ? 13.455 3.835 -28.181 1.00 96.62 760 VAL A CA 1
ATOM 5832 C C . VAL A 1 760 ? 13.093 2.346 -28.093 1.00 96.62 760 VAL A C 1
ATOM 5834 O O . VAL A 1 760 ? 11.905 2.031 -28.007 1.00 96.62 760 VAL A O 1
ATOM 5837 N N . PRO A 1 761 ? 14.066 1.412 -28.098 1.00 97.19 761 PRO A N 1
ATOM 5838 C CA . PRO A 1 761 ? 13.799 -0.017 -27.916 1.00 97.19 761 PRO A CA 1
ATOM 5839 C C . PRO A 1 761 ? 13.141 -0.323 -26.565 1.00 97.19 761 PRO A C 1
ATOM 5841 O O . PRO A 1 761 ? 13.606 0.155 -25.529 1.00 97.19 761 PRO A O 1
ATOM 5844 N N . ALA A 1 762 ? 12.084 -1.135 -26.574 1.00 97.88 762 ALA A N 1
ATOM 5845 C CA . ALA A 1 762 ? 11.331 -1.519 -25.385 1.00 97.88 762 ALA A CA 1
ATOM 5846 C C . ALA A 1 762 ? 10.512 -2.795 -25.644 1.00 97.88 762 ALA A C 1
ATOM 5848 O O . ALA A 1 762 ? 9.576 -2.783 -26.441 1.00 97.88 762 ALA A O 1
ATOM 5849 N N . ARG A 1 763 ? 10.836 -3.879 -24.932 1.00 98.25 763 ARG A N 1
ATOM 5850 C CA . ARG A 1 763 ? 10.065 -5.135 -24.908 1.00 98.25 763 ARG A CA 1
ATOM 5851 C C . ARG A 1 763 ? 8.978 -5.133 -23.831 1.00 98.25 763 ARG A C 1
ATOM 5853 O O . ARG A 1 763 ? 7.985 -5.844 -23.955 1.00 98.25 763 ARG A O 1
ATOM 5860 N N . THR A 1 764 ? 9.157 -4.315 -22.792 1.00 98.50 764 THR A N 1
ATOM 5861 C CA . THR A 1 764 ? 8.135 -4.029 -21.775 1.00 98.50 764 THR A CA 1
ATOM 5862 C C . THR A 1 764 ? 7.882 -2.530 -21.703 1.00 98.50 764 THR A C 1
ATOM 5864 O O . THR A 1 764 ? 8.827 -1.747 -21.609 1.00 98.50 764 THR A O 1
ATOM 5867 N N . ILE A 1 765 ? 6.612 -2.123 -21.715 1.00 98.50 765 ILE A N 1
ATOM 5868 C CA . ILE A 1 765 ? 6.194 -0.726 -21.569 1.00 98.50 765 ILE A CA 1
ATOM 5869 C C . ILE A 1 765 ? 5.159 -0.635 -20.444 1.00 98.50 765 ILE A C 1
ATOM 5871 O O . ILE A 1 765 ? 4.096 -1.250 -20.525 1.00 98.50 765 ILE A O 1
ATOM 5875 N N . LEU A 1 766 ? 5.451 0.137 -19.396 1.00 98.12 766 LEU A N 1
ATOM 5876 C CA . LEU A 1 766 ? 4.535 0.360 -18.273 1.00 98.12 766 LEU A CA 1
ATOM 5877 C C . LEU A 1 766 ? 3.977 1.786 -18.290 1.00 98.12 766 LEU A C 1
ATOM 5879 O O . LEU A 1 766 ? 4.730 2.755 -18.341 1.00 98.12 766 LEU A O 1
ATOM 5883 N N . VAL A 1 767 ? 2.656 1.930 -18.203 1.00 97.12 767 VAL A N 1
ATOM 5884 C CA . VAL A 1 767 ? 1.967 3.230 -18.239 1.00 97.12 767 VAL A CA 1
ATOM 5885 C C . VAL A 1 767 ? 1.579 3.673 -16.826 1.00 97.12 767 VAL A C 1
ATOM 5887 O O . VAL A 1 767 ? 0.737 3.056 -16.180 1.00 97.12 767 VAL A O 1
ATOM 5890 N N . ALA A 1 768 ? 2.174 4.767 -16.351 1.00 95.81 768 ALA A N 1
ATOM 5891 C CA . ALA A 1 768 ? 1.963 5.375 -15.034 1.00 95.81 768 ALA A CA 1
ATOM 5892 C C . ALA A 1 768 ? 1.511 6.846 -15.164 1.00 95.81 768 ALA A C 1
ATOM 5894 O O . ALA A 1 768 ? 2.110 7.765 -14.598 1.00 95.81 768 ALA A O 1
ATOM 5895 N N . ALA A 1 769 ? 0.434 7.082 -15.919 1.00 91.44 769 ALA A N 1
ATOM 5896 C CA . ALA A 1 769 ? -0.074 8.421 -16.243 1.00 91.44 769 ALA A CA 1
ATOM 5897 C C . ALA A 1 769 ? -1.022 9.034 -15.182 1.00 91.44 769 ALA A C 1
ATOM 5899 O O . ALA A 1 769 ? -1.643 10.066 -15.432 1.00 91.44 769 ALA A O 1
ATOM 5900 N N . GLY A 1 770 ? -1.117 8.426 -13.994 1.00 86.75 770 GLY A N 1
ATOM 5901 C CA . GLY A 1 770 ? -1.967 8.872 -12.882 1.00 86.75 770 GLY A CA 1
ATOM 5902 C C . GLY A 1 770 ? -3.328 8.172 -12.818 1.00 86.75 770 GLY A C 1
ATOM 5903 O O . GLY A 1 770 ? -3.723 7.451 -13.735 1.00 86.75 770 GLY A O 1
ATOM 5904 N N . THR A 1 771 ? -4.052 8.387 -11.721 1.00 86.44 771 THR A N 1
ATOM 5905 C CA . THR A 1 771 ? -5.348 7.759 -11.409 1.00 86.44 771 THR A CA 1
ATOM 5906 C C . THR A 1 771 ? -6.426 8.812 -11.136 1.00 86.44 771 THR A C 1
ATOM 5908 O O . THR A 1 771 ? -6.137 9.996 -10.956 1.00 86.44 771 THR A O 1
ATOM 5911 N N . ARG A 1 772 ? -7.693 8.388 -11.135 1.00 89.69 772 ARG A N 1
ATOM 5912 C CA . ARG A 1 772 ? -8.857 9.200 -10.718 1.00 89.69 772 ARG A CA 1
ATOM 5913 C C . ARG A 1 772 ? -9.378 8.713 -9.361 1.00 89.69 772 ARG A C 1
ATOM 5915 O O . ARG A 1 772 ? -9.076 7.576 -9.030 1.00 89.69 772 ARG A O 1
ATOM 5922 N N . PRO A 1 773 ? -10.148 9.490 -8.579 1.00 91.00 773 PRO A N 1
ATOM 5923 C CA . PRO A 1 773 ? -10.781 8.988 -7.349 1.00 91.00 773 PRO A CA 1
ATOM 5924 C C . PRO A 1 773 ? -11.741 7.814 -7.622 1.00 91.00 773 PRO A C 1
ATOM 5926 O O . PRO A 1 773 ? -12.353 7.735 -8.692 1.00 91.00 773 PRO A O 1
ATOM 5929 N N . ASN A 1 774 ? -11.884 6.895 -6.660 1.00 92.44 774 ASN A N 1
ATOM 5930 C CA . ASN A 1 774 ? -12.792 5.752 -6.783 1.00 92.44 774 ASN A CA 1
ATOM 5931 C C . ASN A 1 774 ? -14.241 6.140 -6.451 1.00 92.44 774 ASN A C 1
ATOM 5933 O O . ASN A 1 774 ? -14.656 6.100 -5.296 1.00 92.44 774 ASN A O 1
ATOM 5937 N N . VAL A 1 775 ? -15.016 6.485 -7.477 1.00 92.44 775 VAL A N 1
ATOM 5938 C CA . VAL A 1 775 ? -16.457 6.794 -7.376 1.00 92.44 775 VAL A CA 1
ATOM 5939 C C . VAL A 1 775 ? -17.325 5.696 -8.005 1.00 92.44 775 VAL A C 1
ATOM 5941 O O . VAL A 1 775 ? -18.431 5.946 -8.476 1.00 92.44 775 VAL A O 1
ATOM 5944 N N . THR A 1 776 ? -16.809 4.464 -8.058 1.00 91.44 776 THR A N 1
ATOM 5945 C CA . THR A 1 776 ? -17.409 3.359 -8.826 1.00 91.44 776 THR A CA 1
ATOM 5946 C C . THR A 1 776 ? -18.821 3.004 -8.363 1.00 91.44 776 THR A C 1
ATOM 5948 O O . THR A 1 776 ? -19.647 2.660 -9.204 1.00 91.44 776 THR A O 1
ATOM 5951 N N . TYR A 1 777 ? -19.130 3.171 -7.070 1.00 93.81 777 TYR A N 1
ATOM 5952 C CA . TYR A 1 777 ? -20.469 2.903 -6.539 1.00 93.81 777 TYR A CA 1
ATOM 5953 C C . TYR A 1 777 ? -21.554 3.691 -7.282 1.00 93.81 777 TYR A C 1
ATOM 5955 O O . TYR A 1 777 ? -22.528 3.094 -7.717 1.00 93.81 777 TYR A O 1
ATOM 5963 N N . GLU A 1 778 ? -21.357 4.996 -7.506 1.00 94.56 778 GLU A N 1
ATOM 5964 C CA . GLU A 1 778 ? -22.327 5.832 -8.234 1.00 94.56 778 GLU A CA 1
ATOM 5965 C C . GLU A 1 778 ? -22.535 5.352 -9.671 1.00 94.56 778 GLU A C 1
ATOM 5967 O O . GLU A 1 778 ? -23.615 5.460 -10.230 1.00 94.56 778 GLU A O 1
ATOM 5972 N N . ARG A 1 779 ? -21.506 4.782 -10.296 1.00 89.62 779 ARG A N 1
ATOM 5973 C CA . ARG A 1 779 ? -21.649 4.255 -11.652 1.00 89.62 779 ARG A CA 1
ATOM 5974 C C . ARG A 1 779 ? -22.401 2.935 -11.692 1.00 89.62 779 ARG A C 1
ATOM 5976 O O . ARG A 1 779 ? -23.055 2.654 -12.686 1.00 89.62 779 ARG A O 1
ATOM 5983 N N . GLU A 1 780 ? -22.253 2.098 -10.673 1.00 90.62 780 GLU A N 1
ATOM 5984 C CA . GLU A 1 780 ? -23.011 0.846 -10.560 1.00 90.62 780 GLU A CA 1
ATOM 5985 C C . GLU A 1 780 ? -24.452 1.077 -10.105 1.00 90.62 780 GLU A C 1
ATOM 5987 O O . GLU A 1 780 ? -25.343 0.356 -10.544 1.00 90.62 780 GLU A O 1
ATOM 5992 N N . HIS A 1 781 ? -24.672 2.101 -9.279 1.00 93.50 781 HIS A N 1
ATOM 5993 C CA . HIS A 1 781 ? -25.965 2.471 -8.706 1.00 93.50 781 HIS A CA 1
ATOM 5994 C C . HIS A 1 781 ? -26.247 3.963 -8.961 1.00 93.50 781 HIS A C 1
ATOM 5996 O O . HIS A 1 781 ? -26.138 4.771 -8.032 1.00 93.50 781 HIS A O 1
ATOM 6002 N N . PRO A 1 782 ? -26.570 4.351 -10.213 1.00 94.88 782 PRO A N 1
ATOM 6003 C CA . PRO A 1 782 ? -26.752 5.752 -10.591 1.00 94.88 782 PRO A CA 1
ATOM 6004 C C . PRO A 1 782 ? -27.821 6.471 -9.767 1.00 94.88 782 PRO A C 1
ATOM 6006 O O . PRO A 1 782 ? -28.911 5.942 -9.550 1.00 94.88 782 PRO A O 1
ATOM 6009 N N . GLY A 1 783 ? -27.526 7.708 -9.367 1.00 95.38 783 GLY A N 1
ATOM 6010 C CA . GLY A 1 783 ? -28.405 8.558 -8.564 1.00 95.38 783 GLY A CA 1
ATOM 6011 C C . GLY A 1 783 ? -28.181 8.462 -7.053 1.00 95.38 783 GLY A C 1
ATOM 6012 O O . GLY A 1 783 ? -28.919 9.100 -6.302 1.00 95.38 783 GLY A O 1
ATOM 6013 N N . THR A 1 784 ? -27.172 7.716 -6.596 1.00 96.62 784 THR A N 1
ATOM 6014 C CA . THR A 1 784 ? -26.840 7.593 -5.167 1.00 96.62 784 THR A CA 1
ATOM 6015 C C . THR A 1 784 ? -26.055 8.808 -4.667 1.00 96.62 784 THR A C 1
ATOM 6017 O O . THR A 1 784 ? -26.356 9.370 -3.612 1.00 96.62 784 THR A O 1
ATOM 6020 N N . PHE A 1 785 ? -25.037 9.225 -5.421 1.00 96.56 785 PHE A N 1
ATOM 6021 C CA . PHE A 1 785 ? -24.117 10.303 -5.083 1.00 96.56 785 PHE A CA 1
ATOM 6022 C C . PHE A 1 785 ? -23.961 11.287 -6.247 1.00 96.56 785 PHE A C 1
ATOM 6024 O O . PHE A 1 785 ? -23.683 10.914 -7.382 1.00 96.56 785 PHE A O 1
ATOM 6031 N N . ALA A 1 786 ? -24.017 12.582 -5.955 1.00 96.38 786 ALA A N 1
ATOM 6032 C CA . ALA A 1 786 ? -23.612 13.614 -6.893 1.00 96.38 786 ALA A CA 1
ATOM 6033 C C . ALA A 1 786 ? -22.080 13.647 -7.010 1.00 96.38 786 ALA A C 1
ATOM 6035 O O . ALA A 1 786 ? -21.364 13.609 -6.004 1.00 96.38 786 ALA A O 1
ATOM 6036 N N . ILE A 1 787 ? -21.582 13.761 -8.242 1.00 95.19 787 ILE A N 1
ATOM 6037 C CA . ILE A 1 787 ? -20.153 13.837 -8.568 1.00 95.19 787 ILE A CA 1
ATOM 6038 C C . ILE A 1 787 ? -19.821 15.252 -9.048 1.00 95.19 787 ILE A C 1
ATOM 6040 O O . ILE A 1 787 ? -20.536 15.828 -9.870 1.00 95.19 787 ILE A O 1
ATOM 6044 N N . ASP A 1 788 ? -18.742 15.830 -8.527 1.00 93.44 788 ASP A N 1
ATOM 6045 C CA . ASP A 1 788 ? -18.287 17.162 -8.908 1.00 93.44 788 ASP A CA 1
ATOM 6046 C C . ASP A 1 788 ? -17.592 17.170 -10.285 1.00 93.44 788 ASP A C 1
ATOM 6048 O O . ASP A 1 788 ? -17.280 16.139 -10.885 1.00 93.44 788 ASP A O 1
ATOM 6052 N N . ARG A 1 789 ? -17.296 18.367 -10.805 1.00 91.12 789 ARG A N 1
ATOM 6053 C CA . ARG A 1 789 ? -16.647 18.529 -12.123 1.00 91.12 789 ARG A CA 1
ATOM 6054 C C . ARG A 1 789 ? -15.238 17.929 -12.202 1.00 91.12 789 ARG A C 1
ATOM 6056 O O . ARG A 1 789 ? -14.721 17.747 -13.301 1.00 91.12 789 ARG A O 1
ATOM 6063 N N . ARG A 1 790 ? -14.596 17.671 -11.061 1.00 89.12 790 ARG A N 1
ATOM 6064 C CA . ARG A 1 790 ? -13.256 17.077 -10.958 1.00 89.12 790 ARG A CA 1
ATOM 6065 C C . ARG A 1 790 ? -13.319 15.553 -10.804 1.00 89.12 790 ARG A C 1
ATOM 6067 O O . ARG A 1 790 ? -12.270 14.913 -10.815 1.00 89.12 790 ARG A O 1
ATOM 6074 N N . GLY A 1 791 ? -14.518 14.976 -10.713 1.00 91.50 791 GLY A N 1
ATOM 6075 C CA . GLY A 1 791 ? -14.751 13.542 -10.584 1.00 91.50 791 GLY A CA 1
ATOM 6076 C C . GLY A 1 791 ? -14.766 13.029 -9.144 1.00 91.50 791 GLY A C 1
ATOM 6077 O O . GLY A 1 791 ? -14.766 11.817 -8.962 1.00 91.50 791 GLY A O 1
ATOM 6078 N N . PHE A 1 792 ? -14.756 13.908 -8.138 1.00 94.19 792 PHE A N 1
ATOM 6079 C CA . PHE A 1 792 ? -14.875 13.542 -6.722 1.00 94.19 792 PHE A CA 1
ATOM 6080 C C . PHE A 1 792 ? -16.344 13.539 -6.281 1.00 94.19 792 PHE A C 1
ATOM 6082 O O . PHE A 1 792 ? -17.201 14.086 -6.973 1.00 94.19 792 PHE A O 1
ATOM 6089 N N . PHE A 1 793 ? -16.652 12.965 -5.116 1.00 95.56 793 PHE A N 1
ATOM 6090 C CA . PHE A 1 793 ? -17.971 13.150 -4.506 1.00 95.56 793 PHE A CA 1
ATOM 6091 C C . PHE A 1 793 ? -18.237 14.641 -4.255 1.00 95.56 793 PHE A C 1
ATOM 6093 O O . PHE A 1 793 ? -17.345 15.375 -3.825 1.00 95.56 793 PHE A O 1
ATOM 6100 N N . ALA A 1 794 ? -19.461 15.097 -4.520 1.00 95.50 794 ALA A N 1
ATOM 6101 C CA . ALA A 1 794 ? -19.867 16.457 -4.201 1.00 95.50 794 ALA A CA 1
ATOM 6102 C C . ALA A 1 794 ? -19.820 16.671 -2.679 1.00 95.50 794 ALA A C 1
ATOM 6104 O O . ALA A 1 794 ? -20.461 15.944 -1.918 1.00 95.50 794 ALA A O 1
ATOM 6105 N N . SER A 1 795 ? -19.058 17.677 -2.254 1.00 96.06 795 SER A N 1
ATOM 6106 C CA . SER A 1 795 ? -18.742 17.930 -0.846 1.00 96.06 795 SER A CA 1
ATOM 6107 C C . SER A 1 795 ? -19.915 18.571 -0.098 1.00 96.06 795 SER A C 1
ATOM 6109 O O . SER A 1 795 ? -20.510 19.539 -0.574 1.00 96.06 795 SER A O 1
ATOM 6111 N N . HIS A 1 796 ? -20.238 18.024 1.074 1.00 97.44 796 HIS A N 1
ATOM 6112 C CA . HIS A 1 796 ? -21.279 18.502 1.983 1.00 97.44 796 HIS A CA 1
ATOM 6113 C C . HIS A 1 796 ? -20.805 18.457 3.442 1.00 97.44 796 HIS A C 1
ATOM 6115 O O . HIS A 1 796 ? -19.942 17.656 3.814 1.00 97.44 796 HIS A O 1
ATOM 6121 N N . ASP A 1 797 ? -21.435 19.283 4.274 1.00 96.31 797 ASP A N 1
ATOM 6122 C CA . ASP A 1 797 ? -21.400 19.213 5.733 1.00 96.31 797 ASP A CA 1
ATOM 6123 C C . ASP A 1 797 ? -22.718 18.661 6.275 1.00 96.31 797 ASP A C 1
ATOM 6125 O O . ASP A 1 797 ? -23.787 18.970 5.749 1.00 96.31 797 ASP A O 1
ATOM 6129 N N . ALA A 1 798 ? -22.656 17.902 7.369 1.00 95.38 798 ALA A N 1
ATOM 6130 C CA . ALA A 1 798 ? -23.836 17.443 8.094 1.00 95.38 798 ALA A CA 1
ATOM 6131 C C . ALA A 1 798 ? -24.087 18.305 9.340 1.00 95.38 798 ALA A C 1
ATOM 6133 O O . ALA A 1 798 ? -23.180 18.538 10.144 1.00 95.38 798 ALA A O 1
ATOM 6134 N N . ARG A 1 799 ? -25.331 18.758 9.518 1.00 92.88 799 ARG A N 1
ATOM 6135 C CA . ARG A 1 799 ? -25.805 19.492 10.699 1.00 92.88 799 ARG A CA 1
ATOM 6136 C C . ARG A 1 799 ? -26.862 18.673 11.426 1.00 92.88 799 ARG A C 1
ATOM 6138 O O . ARG A 1 799 ? -27.782 18.166 10.787 1.00 92.88 799 ARG A O 1
ATOM 6145 N N . VAL A 1 800 ? -26.742 18.588 12.747 1.00 91.94 800 VAL A N 1
ATOM 6146 C CA . VAL A 1 800 ? -27.676 17.860 13.616 1.00 91.94 800 VAL A CA 1
ATOM 6147 C C . VAL A 1 800 ? -28.547 18.864 14.363 1.00 91.94 800 VAL A C 1
ATOM 6149 O O . VAL A 1 800 ? -28.021 19.756 15.029 1.00 91.94 800 VAL A O 1
ATOM 6152 N N . GLY A 1 801 ? -29.867 18.741 14.231 1.00 87.81 801 GLY A N 1
ATOM 6153 C CA . GLY A 1 801 ? -30.846 19.584 14.918 1.00 87.81 801 GLY A CA 1
ATOM 6154 C C . GLY A 1 801 ? -31.047 19.235 16.400 1.00 87.81 801 GLY A C 1
ATOM 6155 O O . GLY A 1 801 ? -30.609 18.195 16.899 1.00 87.81 801 GLY A O 1
ATOM 6156 N N . GLU A 1 802 ? -31.783 20.094 17.111 1.00 83.56 802 GLU A N 1
ATOM 6157 C CA . GLU A 1 802 ? -32.219 19.873 18.505 1.00 83.56 802 GLU A CA 1
ATOM 6158 C C . GLU A 1 802 ? -33.236 18.740 18.674 1.00 83.56 802 GLU A C 1
ATOM 6160 O O . GLU A 1 802 ? -33.483 18.291 19.790 1.00 83.56 802 GLU A O 1
ATOM 6165 N N . ASP A 1 803 ? -33.751 18.173 17.593 1.00 83.44 803 ASP A N 1
ATOM 6166 C CA . ASP A 1 803 ? -34.564 16.955 17.564 1.00 83.44 803 ASP A CA 1
ATOM 6167 C C . ASP A 1 803 ? -33.753 15.702 17.181 1.00 83.44 803 ASP A C 1
ATOM 6169 O O . ASP A 1 803 ? -34.189 14.589 17.457 1.00 83.44 803 ASP A O 1
ATOM 6173 N N . GLY A 1 804 ? -32.520 15.870 16.690 1.00 83.25 804 GLY A N 1
ATOM 6174 C CA . GLY A 1 804 ? -31.619 14.798 16.259 1.00 83.25 804 GLY A CA 1
ATOM 6175 C C . GLY A 1 804 ? -31.640 14.587 14.748 1.00 83.25 804 GLY A C 1
ATOM 6176 O O . GLY A 1 804 ? -30.910 13.741 14.239 1.00 83.25 804 GLY A O 1
ATOM 6177 N N . THR A 1 805 ? -32.437 15.374 14.024 1.00 89.50 805 THR A N 1
ATOM 6178 C CA . THR A 1 805 ? -32.536 15.307 12.570 1.00 89.50 805 THR A CA 1
ATOM 6179 C C . THR A 1 805 ? -31.226 15.759 11.927 1.00 89.50 805 THR A C 1
ATOM 6181 O O . THR A 1 805 ? -30.687 16.820 12.254 1.00 89.50 805 THR A O 1
ATOM 6184 N N . ILE A 1 806 ? -30.721 14.960 10.985 1.00 94.50 806 ILE A N 1
ATOM 6185 C CA . ILE A 1 806 ? -29.501 15.248 10.226 1.00 94.50 806 ILE A CA 1
ATOM 6186 C C . ILE A 1 806 ? -29.874 15.925 8.902 1.00 94.50 806 ILE A C 1
ATOM 6188 O O . ILE A 1 806 ? -30.703 15.424 8.146 1.00 94.50 806 ILE A O 1
ATOM 6192 N N . THR A 1 807 ? -29.233 17.056 8.604 1.00 93.56 807 THR A N 1
ATOM 6193 C CA . THR A 1 807 ? -29.392 17.801 7.346 1.00 93.56 807 THR A CA 1
ATOM 6194 C C . THR A 1 807 ? -28.043 18.007 6.668 1.00 93.56 807 THR A C 1
ATOM 6196 O O . THR A 1 807 ? -27.062 18.350 7.329 1.00 93.56 807 THR A O 1
ATOM 6199 N N . LEU A 1 808 ? -27.981 17.802 5.348 1.00 96.56 808 LEU A N 1
ATOM 6200 C CA . LEU A 1 808 ? -26.782 18.076 4.557 1.00 96.56 808 LEU A CA 1
ATOM 6201 C C . LEU A 1 808 ? -26.823 19.482 3.960 1.00 96.56 808 LEU A C 1
ATOM 6203 O O . LEU A 1 808 ? -27.838 19.910 3.413 1.00 96.56 808 LEU A O 1
ATOM 6207 N N . VAL A 1 809 ? -25.693 20.181 4.025 1.00 95.81 809 VAL A N 1
ATOM 6208 C CA . VAL A 1 809 ? -25.496 21.502 3.425 1.00 95.81 809 VAL A CA 1
ATOM 6209 C C . VAL A 1 809 ? -24.315 21.424 2.457 1.00 95.81 809 VAL A C 1
ATOM 6211 O O . VAL A 1 809 ? -23.263 20.929 2.859 1.00 95.81 809 VAL A O 1
ATOM 6214 N N . PRO A 1 810 ? -24.445 21.890 1.200 1.00 96.31 810 PRO A N 1
ATOM 6215 C CA . PRO A 1 810 ? -23.325 21.918 0.264 1.00 96.31 810 PRO A CA 1
ATOM 6216 C C . PRO A 1 810 ? -22.129 22.686 0.830 1.00 96.31 810 PRO A C 1
ATOM 6218 O O . PRO A 1 810 ? -22.288 23.781 1.374 1.00 96.31 810 PRO A O 1
ATOM 6221 N N . ALA A 1 811 ? -20.937 22.127 0.652 1.00 94.94 811 ALA A N 1
ATOM 6222 C CA . ALA A 1 811 ? -19.674 22.719 1.065 1.00 94.94 811 ALA A CA 1
ATOM 6223 C C . ALA A 1 811 ? -18.766 22.952 -0.158 1.00 94.94 811 ALA A C 1
ATOM 6225 O O . ALA A 1 811 ? -18.910 22.281 -1.188 1.00 94.94 811 ALA A O 1
ATOM 6226 N N . PRO A 1 812 ? -17.816 23.902 -0.089 1.00 92.75 812 PRO A N 1
ATOM 6227 C CA . PRO A 1 812 ? -16.784 24.024 -1.111 1.00 92.75 812 PRO A CA 1
ATOM 6228 C C . PRO A 1 812 ? -16.015 22.705 -1.292 1.00 92.75 812 PRO A C 1
ATOM 6230 O O . PRO A 1 812 ? -15.801 21.957 -0.340 1.00 92.75 812 PRO A O 1
ATOM 6233 N N . SER A 1 813 ? -15.581 22.420 -2.526 1.00 86.81 813 SER A N 1
ATOM 6234 C CA . SER A 1 813 ? -14.843 21.188 -2.854 1.00 86.81 813 SER A CA 1
ATOM 6235 C C . SER A 1 813 ? -13.608 21.044 -1.959 1.00 86.81 813 SER A C 1
ATOM 6237 O O . SER A 1 813 ? -12.675 21.842 -2.055 1.00 86.81 813 SER A O 1
ATOM 6239 N N . GLY A 1 814 ? -13.602 20.008 -1.116 1.00 84.19 814 GLY A N 1
ATOM 6240 C CA . GLY A 1 814 ? -12.505 19.708 -0.196 1.00 84.19 814 GLY A CA 1
ATOM 6241 C C . GLY A 1 814 ? -12.617 20.313 1.203 1.00 84.19 814 GLY A C 1
ATOM 6242 O O . GLY A 1 814 ? -11.649 20.197 1.950 1.00 84.19 814 GLY A O 1
ATOM 6243 N N . GLU A 1 815 ? -13.750 20.918 1.561 1.00 90.94 815 GLU A N 1
ATOM 6244 C CA . GLU A 1 815 ? -14.000 21.422 2.921 1.00 90.94 815 GLU A CA 1
ATOM 6245 C C . GLU A 1 815 ? -14.934 20.507 3.735 1.00 90.94 815 GLU A C 1
ATOM 6247 O O . GLU A 1 815 ? -14.732 20.348 4.935 1.00 90.94 815 GLU A O 1
ATOM 6252 N N . GLY A 1 816 ? -15.922 19.871 3.095 1.00 95.25 816 GLY A N 1
ATOM 6253 C CA . GLY A 1 816 ? -16.890 18.984 3.753 1.00 95.25 816 GLY A CA 1
ATOM 6254 C C . GLY A 1 816 ? -16.601 17.489 3.563 1.00 95.25 816 GLY A C 1
ATOM 6255 O O . GLY A 1 816 ? -16.247 17.045 2.463 1.00 95.25 816 GLY A O 1
ATOM 6256 N N . PHE A 1 817 ? -16.838 16.706 4.620 1.00 97.56 817 PHE A N 1
ATOM 6257 C CA . PHE A 1 817 ? -16.565 15.261 4.695 1.00 97.56 817 PHE A CA 1
ATOM 6258 C C . PHE A 1 817 ? -17.732 14.355 4.282 1.00 97.56 817 PHE A C 1
ATOM 6260 O O . PHE A 1 817 ? -17.570 13.134 4.270 1.00 97.56 817 PHE A O 1
ATOM 6267 N N . PHE A 1 818 ? -18.901 14.908 3.951 1.00 98.19 818 PHE A N 1
ATOM 6268 C CA . PHE A 1 818 ? -20.076 14.131 3.555 1.00 98.19 818 PHE A CA 1
ATOM 6269 C C . PHE A 1 818 ? -20.328 14.187 2.052 1.00 98.19 818 PHE A C 1
ATOM 6271 O O . PHE A 1 818 ? -20.114 15.208 1.399 1.00 98.19 818 PHE A O 1
ATOM 6278 N N . THR A 1 819 ? -20.774 13.060 1.505 1.00 97.88 819 THR A N 1
ATOM 6279 C CA . THR A 1 819 ? -21.308 12.983 0.140 1.00 97.88 819 THR A CA 1
ATOM 6280 C C . THR A 1 819 ? -22.670 13.686 0.069 1.00 97.88 819 THR A C 1
ATOM 6282 O O . THR A 1 819 ? -23.168 14.187 1.073 1.00 97.88 819 THR A O 1
ATOM 6285 N N . SER A 1 820 ? -23.321 13.686 -1.094 1.00 97.00 820 SER A N 1
ATOM 6286 C CA . SER A 1 820 ? -24.694 14.193 -1.227 1.00 97.00 820 SER A CA 1
ATOM 6287 C C . SER A 1 820 ? -25.782 13.233 -0.721 1.00 97.00 820 SER A C 1
ATOM 6289 O O . SER A 1 820 ? -26.962 13.547 -0.856 1.00 97.00 820 SER A O 1
ATOM 6291 N N . TYR A 1 821 ? -25.428 12.042 -0.226 1.00 97.56 821 TYR A N 1
ATOM 6292 C CA . TYR A 1 821 ? -26.416 11.042 0.177 1.00 97.56 821 TYR A CA 1
ATOM 6293 C C . TYR A 1 821 ? -27.092 11.435 1.494 1.00 97.56 821 TYR A C 1
ATOM 6295 O O . TYR A 1 821 ? -26.434 11.508 2.533 1.00 97.56 821 TYR A O 1
ATOM 6303 N N . ALA A 1 822 ? -28.412 11.619 1.453 1.00 95.38 822 ALA A N 1
ATOM 6304 C CA . ALA A 1 822 ? -29.264 11.787 2.624 1.00 95.38 822 ALA A CA 1
ATOM 6305 C C . ALA A 1 822 ? -30.597 11.061 2.411 1.00 95.38 822 ALA A C 1
ATOM 6307 O O . ALA A 1 822 ? -31.390 11.447 1.551 1.00 95.38 822 ALA A O 1
ATOM 6308 N N . LYS A 1 823 ? -30.853 10.013 3.199 1.00 93.94 823 LYS A N 1
ATOM 6309 C CA . LYS A 1 823 ? -32.108 9.248 3.151 1.00 93.94 823 LYS A CA 1
ATOM 6310 C C . LYS A 1 823 ? -32.419 8.657 4.521 1.00 93.94 823 LYS A C 1
ATOM 6312 O O . LYS A 1 823 ? -31.530 8.094 5.150 1.00 93.94 823 LYS A O 1
ATOM 6317 N N . ASP A 1 824 ? -33.665 8.792 4.976 1.00 89.88 824 ASP A N 1
ATOM 6318 C CA . ASP A 1 824 ? -34.147 8.258 6.263 1.00 89.88 824 ASP A CA 1
ATOM 6319 C C . ASP A 1 824 ? -33.264 8.662 7.462 1.00 89.88 824 ASP A C 1
ATOM 6321 O O . ASP A 1 824 ? -32.970 7.862 8.346 1.00 89.88 824 ASP A O 1
ATOM 6325 N N . GLY A 1 825 ? -32.773 9.908 7.458 1.00 87.69 825 GLY A N 1
ATOM 6326 C CA . GLY A 1 825 ? -31.864 10.429 8.485 1.00 87.69 825 GLY A CA 1
ATOM 6327 C C . GLY A 1 825 ? -30.429 9.888 8.421 1.00 87.69 825 GLY A C 1
ATOM 6328 O O . GLY A 1 825 ? -29.616 10.262 9.257 1.00 87.69 825 GLY A O 1
ATOM 6329 N N . ARG A 1 826 ? -30.085 9.047 7.439 1.00 94.25 826 ARG A N 1
ATOM 6330 C CA . ARG A 1 826 ? -28.740 8.485 7.248 1.00 94.25 826 ARG A CA 1
ATOM 6331 C C . ARG A 1 826 ? -27.943 9.282 6.226 1.00 94.25 826 ARG A C 1
ATOM 6333 O O . ARG A 1 826 ? -28.482 9.719 5.208 1.00 94.25 826 ARG A O 1
ATOM 6340 N N . VAL A 1 827 ? -26.645 9.412 6.481 1.00 97.62 827 VAL A N 1
ATOM 6341 C CA . VAL A 1 827 ? -25.677 10.123 5.634 1.00 97.62 827 VAL A CA 1
ATOM 6342 C C . VAL A 1 827 ? -24.420 9.277 5.423 1.00 97.62 827 VAL A C 1
ATOM 6344 O O . VAL A 1 827 ? -24.195 8.303 6.137 1.00 97.62 827 VAL A O 1
ATOM 6347 N N . VAL A 1 828 ? -23.597 9.634 4.433 1.00 98.56 828 VAL A N 1
ATOM 6348 C CA . VAL A 1 828 ? -22.360 8.905 4.087 1.00 98.56 828 VAL A CA 1
ATOM 6349 C C . VAL A 1 828 ? -21.182 9.869 4.028 1.00 98.56 828 VAL A C 1
ATOM 6351 O O . VAL A 1 828 ? -21.269 10.896 3.347 1.00 98.56 828 VAL A O 1
ATOM 6354 N N . SER A 1 829 ? -20.081 9.534 4.705 1.00 98.50 829 SER A N 1
ATOM 6355 C CA . SER A 1 829 ? -18.830 10.310 4.672 1.00 98.50 829 SER A CA 1
ATOM 6356 C C . SER A 1 829 ? -17.757 9.672 3.784 1.00 98.50 829 SER A C 1
ATOM 6358 O O . SER A 1 829 ? -17.871 8.503 3.414 1.00 98.50 829 SER A O 1
ATOM 6360 N N . TYR A 1 830 ? -16.727 10.433 3.401 1.00 98.00 830 TYR A N 1
ATOM 6361 C CA . TYR A 1 830 ? -15.668 9.970 2.494 1.00 98.00 830 TYR A CA 1
ATOM 6362 C C . TYR A 1 830 ? -14.280 10.555 2.823 1.00 98.00 830 TYR A C 1
ATOM 6364 O O . TYR A 1 830 ? -14.166 11.666 3.340 1.00 98.00 830 TYR A O 1
ATOM 6372 N N . TYR A 1 831 ? -13.218 9.790 2.533 1.00 98.12 831 TYR A N 1
ATOM 6373 C CA . TYR A 1 831 ? -11.858 10.008 3.053 1.00 98.12 831 TYR A CA 1
ATOM 6374 C C . TYR A 1 831 ? -10.754 9.627 2.050 1.00 98.12 831 TYR A C 1
ATOM 6376 O O . TYR A 1 831 ? -10.984 8.956 1.045 1.00 98.12 831 TYR A O 1
ATOM 6384 N N . GLY A 1 832 ? -9.513 10.011 2.347 1.00 96.75 832 GLY A N 1
ATOM 6385 C CA . GLY A 1 832 ? -8.326 9.613 1.590 1.00 96.75 832 GLY A CA 1
ATOM 6386 C C . GLY A 1 832 ? -8.286 10.191 0.180 1.00 96.75 832 GLY A C 1
ATOM 6387 O O . GLY A 1 832 ? -8.631 11.351 -0.034 1.00 96.75 832 GLY A O 1
ATOM 6388 N N . ASP A 1 833 ? -7.904 9.364 -0.796 1.00 95.12 833 ASP A N 1
ATOM 6389 C CA . ASP A 1 833 ? -7.884 9.748 -2.214 1.00 95.12 833 ASP A CA 1
ATOM 6390 C C . ASP A 1 833 ? -9.281 10.027 -2.792 1.00 95.12 833 ASP A C 1
ATOM 6392 O O . ASP A 1 833 ? -9.386 10.608 -3.871 1.00 95.12 833 ASP A O 1
ATOM 6396 N N . ASN A 1 834 ? -10.362 9.680 -2.080 1.00 94.69 834 ASN A N 1
ATOM 6397 C CA . ASN A 1 834 ? -11.706 10.136 -2.431 1.00 94.69 834 ASN A CA 1
ATOM 6398 C C . ASN A 1 834 ? -11.959 11.599 -2.048 1.00 94.69 834 ASN A C 1
ATOM 6400 O O . ASN A 1 834 ? -12.954 12.160 -2.501 1.00 94.69 834 ASN A O 1
ATOM 6404 N N . HIS A 1 835 ? -11.100 12.219 -1.235 1.00 95.75 835 HIS A N 1
ATOM 6405 C CA . HIS A 1 835 ? -11.265 13.589 -0.773 1.00 95.75 835 HIS A CA 1
ATOM 6406 C C . HIS A 1 835 ? -10.249 14.534 -1.439 1.00 95.75 835 HIS A C 1
ATOM 6408 O O . HIS A 1 835 ? -9.039 14.375 -1.260 1.00 95.75 835 HIS A O 1
ATOM 6414 N N . PRO A 1 836 ? -10.688 15.577 -2.170 1.00 93.56 836 PRO A N 1
ATOM 6415 C CA . PRO A 1 836 ? -9.810 16.340 -3.062 1.00 93.56 836 PRO A CA 1
ATOM 6416 C C . PRO A 1 836 ? -8.694 17.124 -2.351 1.00 93.56 836 PRO A C 1
ATOM 6418 O O . PRO A 1 836 ? -7.669 17.394 -2.973 1.00 93.56 836 PRO A O 1
ATOM 6421 N N . LYS A 1 837 ? -8.871 17.482 -1.070 1.00 93.56 837 LYS A N 1
ATOM 6422 C CA . LYS A 1 837 ? -7.837 18.122 -0.228 1.00 93.56 837 LYS A CA 1
ATOM 6423 C C . LYS A 1 837 ? -6.740 17.149 0.229 1.00 93.56 837 LYS A C 1
ATOM 6425 O O . LYS A 1 837 ? -5.597 17.558 0.411 1.00 93.56 837 LYS A O 1
ATOM 6430 N N . TYR A 1 838 ? -7.086 15.874 0.410 1.00 94.75 838 TYR A N 1
ATOM 6431 C CA . TYR A 1 838 ? -6.224 14.869 1.040 1.00 94.75 838 TYR A CA 1
ATOM 6432 C C . TYR A 1 838 ? -5.665 13.833 0.052 1.00 94.75 838 TYR A C 1
ATOM 6434 O O . TYR A 1 838 ? -4.868 12.983 0.441 1.00 94.75 838 TYR A O 1
ATOM 6442 N N . ALA A 1 839 ? -6.047 13.910 -1.224 1.00 92.00 839 ALA A N 1
ATOM 6443 C CA . ALA A 1 839 ? -5.588 12.982 -2.245 1.00 92.00 839 ALA A CA 1
ATOM 6444 C C . ALA A 1 839 ? -4.086 13.125 -2.555 1.00 92.00 839 ALA A C 1
ATOM 6446 O O . ALA A 1 839 ? -3.558 14.235 -2.686 1.00 92.00 839 ALA A O 1
ATOM 6447 N N . GLY A 1 840 ? -3.414 11.987 -2.749 1.00 87.75 840 GLY A N 1
ATOM 6448 C CA . GLY A 1 840 ? -2.087 11.909 -3.365 1.00 87.75 840 GLY A CA 1
ATOM 6449 C C . GLY A 1 840 ? -0.909 11.549 -2.453 1.00 87.75 840 GLY A C 1
ATOM 6450 O O . GLY A 1 840 ? 0.195 11.386 -2.972 1.00 87.75 840 GLY A O 1
ATOM 6451 N N . SER A 1 841 ? -1.086 11.403 -1.134 1.00 91.62 841 SER A N 1
ATOM 6452 C CA . SER A 1 841 ? -0.047 10.824 -0.262 1.00 91.62 841 SER A CA 1
ATOM 6453 C C . SER A 1 841 ? -0.625 10.083 0.945 1.00 91.62 841 SER A C 1
ATOM 6455 O O . SER A 1 841 ? -1.730 10.374 1.402 1.00 91.62 841 SER A O 1
ATOM 6457 N N . VAL A 1 842 ? 0.153 9.138 1.485 1.00 94.50 842 VAL A N 1
ATOM 6458 C CA . VAL A 1 842 ? -0.226 8.307 2.644 1.00 94.50 842 VAL A CA 1
ATOM 6459 C C . VAL A 1 842 ? -0.582 9.170 3.855 1.00 94.50 842 VAL A C 1
ATOM 6461 O O . VAL A 1 842 ? -1.671 9.037 4.409 1.00 94.50 842 VAL A O 1
ATOM 6464 N N . VAL A 1 843 ? 0.288 10.116 4.218 1.00 96.25 843 VAL A N 1
ATOM 6465 C CA . VAL A 1 843 ? 0.077 10.987 5.385 1.00 96.25 843 VAL A CA 1
ATOM 6466 C C . VAL A 1 843 ? -1.136 11.906 5.228 1.00 96.25 843 VAL A C 1
ATOM 6468 O O . VAL A 1 843 ? -1.851 12.138 6.198 1.00 96.25 843 VAL A O 1
ATOM 6471 N N . LYS A 1 844 ? -1.437 12.387 4.012 1.00 96.31 844 LYS A N 1
ATOM 6472 C CA . LYS A 1 844 ? -2.654 13.174 3.762 1.00 96.31 844 LYS A CA 1
ATOM 6473 C C . LYS A 1 844 ? -3.904 12.307 3.869 1.00 96.31 844 LYS A C 1
ATOM 6475 O O . LYS A 1 844 ? -4.889 12.738 4.461 1.00 96.31 844 LYS A O 1
ATOM 6480 N N . ALA A 1 845 ? -3.854 11.070 3.376 1.00 97.31 845 ALA A N 1
ATOM 6481 C CA . ALA A 1 845 ? -4.954 10.131 3.537 1.00 97.31 845 ALA A CA 1
ATOM 6482 C C . ALA A 1 845 ? -5.226 9.815 5.019 1.00 97.31 845 ALA A C 1
ATOM 6484 O O . ALA A 1 845 ? -6.380 9.853 5.442 1.00 97.31 845 ALA A O 1
ATOM 6485 N N . MET A 1 846 ? -4.188 9.605 5.830 1.00 98.38 846 MET A N 1
ATOM 6486 C CA . MET A 1 846 ? -4.328 9.443 7.284 1.00 98.38 846 MET A CA 1
ATOM 6487 C C . MET A 1 846 ? -4.867 10.718 7.954 1.00 98.38 846 MET A C 1
ATOM 6489 O O . MET A 1 846 ? -5.756 10.638 8.802 1.00 98.38 846 MET A O 1
ATOM 6493 N N . ALA A 1 847 ? -4.408 11.900 7.527 1.00 98.12 847 ALA A N 1
ATOM 6494 C CA . ALA A 1 847 ? -4.912 13.181 8.025 1.00 98.12 847 ALA A CA 1
ATOM 6495 C C . ALA A 1 847 ? -6.404 13.377 7.742 1.00 98.12 847 ALA A C 1
ATOM 6497 O O . ALA A 1 847 ? -7.126 13.840 8.615 1.00 98.12 847 ALA A O 1
ATOM 6498 N N . SER A 1 848 ? -6.908 12.928 6.587 1.00 98.12 848 SER A N 1
ATOM 6499 C CA . SER A 1 848 ? -8.349 12.982 6.304 1.00 98.12 848 SER A CA 1
ATOM 6500 C C . SER A 1 848 ? -9.188 12.224 7.336 1.00 98.12 848 SER A C 1
ATOM 6502 O O . SER A 1 848 ? -10.271 12.669 7.702 1.00 98.12 848 SER A O 1
ATOM 6504 N N . ALA A 1 849 ? -8.688 11.091 7.836 1.00 98.25 849 ALA A N 1
ATOM 6505 C CA . ALA A 1 849 ? -9.370 10.303 8.851 1.00 98.25 849 ALA A CA 1
ATOM 6506 C C . ALA A 1 849 ? -9.315 10.986 10.223 1.00 98.25 849 ALA A C 1
ATOM 6508 O O . ALA A 1 849 ? -10.337 11.086 10.907 1.00 98.25 849 ALA A O 1
ATOM 6509 N N . LYS A 1 850 ? -8.144 11.516 10.598 1.00 97.50 850 LYS A N 1
ATOM 6510 C CA . LYS A 1 850 ? -7.973 12.317 11.814 1.00 97.50 850 LYS A CA 1
ATOM 6511 C C . LYS A 1 850 ? -8.890 13.542 11.814 1.00 97.50 850 LYS A C 1
ATOM 6513 O O . LYS A 1 850 ? -9.576 13.780 12.799 1.00 97.50 850 LYS A O 1
ATOM 6518 N N . ASP A 1 851 ? -8.953 14.281 10.719 1.00 97.06 851 ASP A N 1
ATOM 6519 C CA . ASP A 1 851 ? -9.743 15.509 10.645 1.00 97.06 851 ASP A CA 1
ATOM 6520 C C . ASP A 1 851 ? -11.242 15.210 10.500 1.00 97.06 851 ASP A C 1
ATOM 6522 O O . ASP A 1 851 ? -12.080 15.929 11.035 1.00 97.06 851 ASP A O 1
ATOM 6526 N N . GLY A 1 852 ? -11.600 14.126 9.807 1.00 97.19 852 GLY A N 1
ATOM 6527 C CA . GLY A 1 852 ? -12.986 13.827 9.458 1.00 97.19 852 GLY A CA 1
ATOM 6528 C C . GLY A 1 852 ? -13.751 12.939 10.447 1.00 97.19 852 GLY A C 1
ATOM 6529 O O . GLY A 1 852 ? -14.982 12.954 10.424 1.00 97.19 852 GLY A O 1
ATOM 6530 N N . HIS A 1 853 ? -13.095 12.167 11.325 1.00 97.94 853 HIS A N 1
ATOM 6531 C CA . HIS A 1 853 ? -13.816 11.289 12.269 1.00 97.94 853 HIS A CA 1
ATOM 6532 C C . HIS A 1 853 ? -14.693 12.078 13.255 1.00 97.94 853 HIS A C 1
ATOM 6534 O O . HIS A 1 853 ? -15.795 11.644 13.580 1.00 97.94 853 HIS A O 1
ATOM 6540 N N . VAL A 1 854 ? -14.258 13.275 13.672 1.00 96.44 854 VAL A N 1
ATOM 6541 C CA . VAL A 1 854 ? -15.023 14.129 14.598 1.00 96.44 854 VAL A CA 1
ATOM 6542 C C . VAL A 1 854 ? -16.368 14.555 14.010 1.00 96.44 854 VAL A C 1
ATOM 6544 O O . VAL A 1 854 ? -17.330 14.757 14.749 1.00 96.44 854 VAL A O 1
ATOM 6547 N N . HIS A 1 855 ? -16.463 14.664 12.681 1.00 97.12 855 HIS A N 1
ATOM 6548 C CA . HIS A 1 855 ? -17.714 14.975 11.997 1.00 97.12 855 HIS A CA 1
ATOM 6549 C C . HIS A 1 855 ? -18.712 13.815 12.088 1.00 97.12 855 HIS A C 1
ATOM 6551 O O . HIS A 1 855 ? -19.906 14.067 12.215 1.00 97.12 855 HIS A O 1
ATOM 6557 N N . VAL A 1 856 ? -18.232 12.566 12.099 1.00 97.56 856 VAL A N 1
ATOM 6558 C CA . VAL A 1 856 ? -19.068 11.378 12.340 1.00 97.56 856 VAL A CA 1
ATOM 6559 C C . VAL A 1 856 ? -19.505 11.331 13.801 1.00 97.56 856 VAL A C 1
ATOM 6561 O O . VAL A 1 856 ? -20.692 11.179 14.071 1.00 97.56 856 VAL A O 1
ATOM 6564 N N . SER A 1 857 ? -18.596 11.560 14.755 1.00 96.50 857 SER A N 1
ATOM 6565 C CA . SER A 1 857 ? -18.943 11.586 16.185 1.00 96.50 857 SER A CA 1
ATOM 6566 C C . SER A 1 857 ? -20.023 12.621 16.515 1.00 96.50 857 SER A C 1
ATOM 6568 O O . SER A 1 857 ? -20.896 12.362 17.341 1.00 96.50 857 SER A O 1
ATOM 6570 N N . ARG A 1 858 ? -20.017 13.779 15.838 1.00 95.62 858 ARG A N 1
ATOM 6571 C CA . ARG A 1 858 ? -21.051 14.818 15.999 1.00 95.62 858 ARG A CA 1
ATOM 6572 C C . ARG A 1 858 ? -22.452 14.348 15.605 1.00 95.62 858 ARG A C 1
ATOM 6574 O O . ARG A 1 858 ? -23.407 14.837 16.201 1.00 95.62 858 ARG A O 1
ATOM 6581 N N . LEU A 1 859 ? -22.585 13.402 14.668 1.00 96.19 859 LEU A N 1
ATOM 6582 C CA . LEU A 1 859 ? -23.885 12.824 14.297 1.00 96.19 859 LEU A CA 1
ATOM 6583 C C . LEU A 1 859 ? -24.552 12.107 15.478 1.00 96.19 859 LEU A C 1
ATOM 6585 O O . LEU A 1 859 ? -25.771 12.132 15.606 1.00 96.19 859 LEU A O 1
ATOM 6589 N N . PHE A 1 860 ? -23.742 11.527 16.366 1.00 95.38 860 PHE A N 1
ATOM 6590 C CA . PHE A 1 860 ? -24.174 10.678 17.479 1.00 95.38 860 PHE A CA 1
ATOM 6591 C C . PHE A 1 860 ? -23.881 11.312 18.846 1.00 95.38 860 PHE A C 1
ATOM 6593 O O . PHE A 1 860 ? -23.746 10.623 19.857 1.00 95.38 860 PHE A O 1
ATOM 6600 N N . ALA A 1 861 ? -23.782 12.645 18.909 1.00 93.25 861 ALA A N 1
ATOM 6601 C CA . ALA A 1 861 ? -23.435 13.365 20.136 1.00 93.25 861 ALA A CA 1
ATOM 6602 C C . ALA A 1 861 ? -24.391 13.061 21.309 1.00 93.25 861 ALA A C 1
ATOM 6604 O O . ALA A 1 861 ? -23.977 13.078 22.467 1.00 93.25 861 ALA A O 1
ATOM 6605 N N . ARG A 1 862 ? -25.659 12.741 21.019 1.00 91.75 862 ARG A N 1
ATOM 6606 C CA . ARG A 1 862 ? -26.652 12.346 22.030 1.00 91.75 862 ARG A CA 1
ATOM 6607 C C . ARG A 1 862 ? -26.405 10.963 22.595 1.00 91.75 862 ARG A C 1
ATOM 6609 O O . ARG A 1 862 ? -26.494 10.802 23.803 1.00 91.75 862 ARG A O 1
ATOM 6616 N N . ASP A 1 863 ? -26.092 9.993 21.742 1.00 92.94 863 ASP A N 1
ATOM 6617 C CA . ASP A 1 863 ? -25.766 8.631 22.168 1.00 92.94 863 ASP A CA 1
ATOM 6618 C C . ASP A 1 863 ? -24.507 8.638 23.044 1.00 92.94 863 ASP A C 1
ATOM 6620 O O . ASP A 1 863 ? -24.447 7.979 24.083 1.00 92.94 863 ASP A O 1
ATOM 6624 N N . ILE A 1 864 ? -23.530 9.473 22.675 1.00 92.56 864 ILE A N 1
ATOM 6625 C CA . ILE A 1 864 ? -22.321 9.715 23.468 1.00 92.56 864 ILE A CA 1
ATOM 6626 C C . ILE A 1 864 ? -22.674 10.344 24.827 1.00 92.56 864 ILE A C 1
ATOM 6628 O O . ILE A 1 864 ? -22.214 9.860 25.861 1.00 92.56 864 ILE A O 1
ATOM 6632 N N . ALA A 1 865 ? -23.517 11.382 24.854 1.00 91.31 865 ALA A N 1
ATOM 6633 C CA . ALA A 1 865 ? -23.963 12.001 26.104 1.00 91.31 865 ALA A CA 1
ATOM 6634 C C . ALA A 1 865 ? -24.766 11.027 26.988 1.00 91.31 865 ALA A C 1
ATOM 6636 O O . ALA A 1 865 ? -24.620 11.035 28.210 1.00 91.31 865 ALA A O 1
ATOM 6637 N N . ALA A 1 866 ? -25.575 10.154 26.381 1.00 89.12 866 ALA A N 1
ATOM 6638 C CA . ALA A 1 866 ? -26.340 9.131 27.083 1.00 89.12 866 ALA A CA 1
ATOM 6639 C C . ALA A 1 866 ? -25.430 8.060 27.705 1.00 89.12 866 ALA A C 1
ATOM 6641 O O . ALA A 1 866 ? -25.655 7.668 28.849 1.00 89.12 866 ALA A O 1
ATOM 6642 N N . LEU A 1 867 ? -24.367 7.633 27.005 1.00 89.06 867 LEU A N 1
ATOM 6643 C CA . LEU A 1 867 ? -23.322 6.782 27.585 1.00 89.06 867 LEU A CA 1
ATOM 6644 C C . LEU A 1 867 ? -22.709 7.438 28.830 1.00 89.06 867 LEU A C 1
ATOM 6646 O O . LEU A 1 867 ? -22.563 6.775 29.855 1.00 89.06 867 LEU A O 1
ATOM 6650 N N . ASP A 1 868 ? -22.341 8.717 28.734 1.00 85.12 868 ASP A N 1
ATOM 6651 C CA . ASP A 1 868 ? -21.704 9.433 29.841 1.00 85.12 868 ASP A CA 1
ATOM 6652 C C . ASP A 1 868 ? -22.656 9.581 31.045 1.00 85.12 868 ASP A C 1
ATOM 6654 O O . ASP A 1 868 ? -22.219 9.436 32.188 1.00 85.12 868 ASP A O 1
ATOM 6658 N N . ALA A 1 869 ? -23.958 9.777 30.806 1.00 84.25 869 ALA A N 1
ATOM 6659 C CA . ALA A 1 869 ? -24.985 9.826 31.851 1.00 84.25 869 ALA A CA 1
ATOM 6660 C C . ALA A 1 869 ? -25.265 8.456 32.502 1.00 84.25 869 ALA A C 1
ATOM 6662 O O . ALA A 1 869 ? -25.532 8.391 33.700 1.00 84.25 869 ALA A O 1
ATOM 6663 N N . ALA A 1 870 ? -25.181 7.361 31.739 1.00 82.38 870 ALA A N 1
ATOM 6664 C CA . ALA A 1 870 ? -25.383 5.987 32.214 1.00 82.38 870 ALA A CA 1
ATOM 6665 C C . ALA A 1 870 ? -24.100 5.334 32.774 1.00 82.38 870 ALA A C 1
ATOM 6667 O O . ALA A 1 870 ? -24.033 4.114 32.949 1.00 82.38 870 ALA A O 1
ATOM 6668 N N . ARG A 1 871 ? -23.050 6.122 33.036 1.00 78.19 871 ARG A N 1
ATOM 6669 C CA . ARG A 1 871 ? -21.754 5.621 33.503 1.00 78.19 871 ARG A CA 1
ATOM 6670 C C . ARG A 1 871 ? -21.912 4.822 34.807 1.00 78.19 871 ARG A C 1
ATOM 6672 O O . ARG A 1 871 ? -22.396 5.339 35.808 1.00 78.19 871 ARG A O 1
ATOM 6679 N N . GLY A 1 872 ? -21.458 3.567 34.795 1.00 74.19 872 GLY A N 1
ATOM 6680 C CA . GLY A 1 872 ? -21.572 2.630 35.923 1.00 74.19 872 GLY A CA 1
ATOM 6681 C C . GLY A 1 872 ? -22.767 1.669 35.847 1.00 74.19 872 GLY A C 1
ATOM 6682 O O . GLY A 1 872 ? -22.809 0.712 36.618 1.00 74.19 872 GLY A O 1
ATOM 6683 N N . ASP A 1 873 ? -23.698 1.852 34.901 1.00 82.62 873 ASP A N 1
ATOM 6684 C CA . ASP A 1 873 ? -24.761 0.878 34.622 1.00 82.62 873 ASP A CA 1
ATOM 6685 C C . ASP A 1 873 ? -24.226 -0.277 33.758 1.00 82.62 873 ASP A C 1
ATOM 6687 O O . ASP A 1 873 ? -24.205 -0.237 32.522 1.00 82.62 873 ASP A O 1
ATOM 6691 N N . THR A 1 874 ? -23.787 -1.342 34.427 1.00 85.12 874 THR A N 1
ATOM 6692 C CA . THR A 1 874 ? -23.224 -2.532 33.776 1.00 85.12 874 THR A CA 1
ATOM 6693 C C . THR A 1 874 ? -24.236 -3.278 32.907 1.00 85.12 874 THR A C 1
ATOM 6695 O O . THR A 1 874 ? -23.833 -3.942 31.948 1.00 85.12 874 THR A O 1
ATOM 6698 N N . ARG A 1 875 ? -25.546 -3.161 33.175 1.00 88.50 875 ARG A N 1
ATOM 6699 C CA . ARG A 1 875 ? -26.585 -3.852 32.394 1.00 88.50 875 ARG A CA 1
ATOM 6700 C C . ARG A 1 875 ? -26.750 -3.216 31.020 1.00 88.50 875 ARG A C 1
ATOM 6702 O O . ARG A 1 875 ? -26.761 -3.935 30.023 1.00 88.50 875 ARG A O 1
ATOM 6709 N N . GLN A 1 876 ? -26.832 -1.886 30.957 1.00 88.56 876 GLN A N 1
ATOM 6710 C CA . GLN A 1 876 ? -26.930 -1.169 29.680 1.00 88.56 876 GLN A CA 1
ATOM 6711 C C . GLN A 1 876 ? -25.666 -1.333 28.829 1.00 88.56 876 GLN A C 1
ATOM 6713 O O . GLN A 1 876 ? -25.760 -1.512 27.614 1.00 88.56 876 GLN A O 1
ATOM 6718 N N . GLN A 1 877 ? -24.483 -1.329 29.453 1.00 91.44 877 GLN A N 1
ATOM 6719 C CA . GLN A 1 877 ? -23.236 -1.599 28.736 1.00 91.44 877 GLN A CA 1
ATOM 6720 C C . GLN A 1 877 ? -23.220 -3.014 28.142 1.00 91.44 877 GLN A C 1
ATOM 6722 O O . GLN A 1 877 ? -22.997 -3.166 26.943 1.00 91.44 877 GLN A O 1
ATOM 6727 N N . SER A 1 878 ? -23.569 -4.026 28.944 1.00 91.75 878 SER A N 1
ATOM 6728 C CA . SER A 1 878 ? -23.626 -5.423 28.490 1.00 91.75 878 SER A CA 1
ATOM 6729 C C . SER A 1 878 ? -24.597 -5.620 27.321 1.00 91.75 878 SER A C 1
ATOM 6731 O O . SER A 1 878 ? -24.310 -6.384 26.405 1.00 91.75 878 SER A O 1
ATOM 6733 N N . ALA A 1 879 ? -25.732 -4.910 27.311 1.00 94.06 879 ALA A N 1
ATOM 6734 C CA . ALA A 1 879 ? -26.691 -4.971 26.209 1.00 94.06 879 ALA A CA 1
ATOM 6735 C C . ALA A 1 879 ? -26.110 -4.429 24.890 1.00 94.06 879 ALA A C 1
ATOM 6737 O O . ALA A 1 879 ? -26.312 -5.030 23.835 1.00 94.06 879 ALA A O 1
ATOM 6738 N N . ARG A 1 880 ? -25.350 -3.325 24.940 1.00 94.69 880 ARG A N 1
ATOM 6739 C CA . ARG A 1 880 ? -24.671 -2.766 23.757 1.00 94.69 880 ARG A CA 1
ATOM 6740 C C . ARG A 1 880 ? -23.580 -3.694 23.230 1.00 94.69 880 ARG A C 1
ATOM 6742 O O . ARG A 1 880 ? -23.460 -3.870 22.019 1.00 94.69 880 ARG A O 1
ATOM 6749 N N . ASP A 1 881 ? -22.821 -4.315 24.126 1.00 93.88 881 ASP A N 1
ATOM 6750 C CA . ASP A 1 881 ? -21.758 -5.257 23.761 1.00 93.88 881 ASP A CA 1
ATOM 6751 C C . ASP A 1 881 ? -22.320 -6.569 23.192 1.00 93.88 881 ASP A C 1
ATOM 6753 O O . ASP A 1 881 ? -21.773 -7.120 22.233 1.00 93.88 881 ASP A O 1
ATOM 6757 N N . ALA A 1 882 ? -23.466 -7.029 23.703 1.00 95.25 882 ALA A N 1
ATOM 6758 C CA . ALA A 1 882 ? -24.205 -8.152 23.133 1.00 95.25 882 ALA A CA 1
ATOM 6759 C C . ALA A 1 882 ? -24.750 -7.830 21.731 1.00 95.25 882 ALA A C 1
ATOM 6761 O O . ALA A 1 882 ? -24.632 -8.660 20.832 1.00 95.25 882 ALA A O 1
ATOM 6762 N N . ALA A 1 883 ? -25.286 -6.622 21.513 1.00 96.50 883 ALA A N 1
ATOM 6763 C CA . ALA A 1 883 ? -25.752 -6.184 20.194 1.00 96.50 883 ALA A CA 1
ATOM 6764 C C . ALA A 1 883 ? -24.607 -6.122 19.169 1.00 96.50 883 ALA A C 1
ATOM 6766 O O . ALA A 1 883 ? -24.757 -6.597 18.044 1.00 96.50 883 ALA A O 1
ATOM 6767 N N . TRP A 1 884 ? -23.441 -5.608 19.574 1.00 96.62 884 TRP A N 1
ATOM 6768 C CA . TRP A 1 884 ? -22.228 -5.647 18.754 1.00 96.62 884 TRP A CA 1
ATOM 6769 C C . TRP A 1 884 ? -21.815 -7.084 18.408 1.00 96.62 884 TRP A C 1
ATOM 6771 O O . TRP A 1 884 ? -21.583 -7.398 17.242 1.00 96.62 884 TRP A O 1
ATOM 6781 N N . SER A 1 885 ? -21.777 -7.972 19.403 1.00 96.31 885 SER A N 1
ATOM 6782 C CA . SER A 1 885 ? -21.399 -9.377 19.202 1.00 96.31 885 SER A CA 1
ATOM 6783 C C . SER A 1 885 ? -22.366 -10.100 18.257 1.00 96.31 885 SER A C 1
ATOM 6785 O O . SER A 1 885 ? -21.931 -10.871 17.406 1.00 96.31 885 SER A O 1
ATOM 6787 N N . ALA A 1 886 ? -23.668 -9.814 18.355 1.00 97.50 886 ALA A N 1
ATOM 6788 C CA . ALA A 1 886 ? -24.685 -10.357 17.457 1.00 97.50 886 ALA A CA 1
ATOM 6789 C C . ALA A 1 886 ? -24.521 -9.856 16.010 1.00 97.50 886 ALA A C 1
ATOM 6791 O O . ALA A 1 886 ? -24.651 -10.645 15.071 1.00 97.50 886 ALA A O 1
ATOM 6792 N N . LEU A 1 887 ? -24.186 -8.572 15.821 1.00 97.75 887 LEU A N 1
ATOM 6793 C CA . LEU A 1 887 ? -23.865 -8.022 14.502 1.00 97.75 887 LEU A CA 1
ATOM 6794 C C . LEU A 1 887 ? -22.638 -8.722 13.902 1.00 97.75 887 LEU A C 1
ATOM 6796 O O . LEU A 1 887 ? -22.700 -9.179 12.765 1.00 97.75 887 LEU A O 1
ATOM 6800 N N . VAL A 1 888 ? -21.547 -8.861 14.663 1.00 97.75 888 VAL A N 1
ATOM 6801 C CA . VAL A 1 888 ? -20.328 -9.543 14.192 1.00 97.75 888 VAL A CA 1
ATOM 6802 C C . VAL A 1 888 ? -20.597 -11.007 13.850 1.00 97.75 888 VAL A C 1
ATOM 6804 O O . VAL A 1 888 ? -20.176 -11.450 12.789 1.00 97.75 888 VAL A O 1
ATOM 6807 N N . ALA A 1 889 ? -21.339 -11.741 14.684 1.00 97.31 889 ALA A N 1
ATOM 6808 C CA . ALA A 1 889 ? -21.694 -13.133 14.402 1.00 97.31 889 ALA A CA 1
ATOM 6809 C C . ALA A 1 889 ? -22.514 -13.268 13.108 1.00 97.31 889 ALA A C 1
ATOM 6811 O O . ALA A 1 889 ? -22.252 -14.155 12.299 1.00 97.31 889 ALA A O 1
ATOM 6812 N N . THR A 1 890 ? -23.457 -12.346 12.882 1.00 97.69 890 THR A N 1
ATOM 6813 C CA . THR A 1 890 ? -24.226 -12.279 11.630 1.00 97.69 890 THR A CA 1
ATOM 6814 C C . THR A 1 890 ? -23.301 -12.030 10.440 1.00 97.69 890 THR A C 1
ATOM 6816 O O . THR A 1 890 ? -23.404 -12.697 9.420 1.00 97.69 890 THR A O 1
ATOM 6819 N N . LEU A 1 891 ? -22.367 -11.086 10.557 1.00 97.94 891 LEU A N 1
ATOM 6820 C CA . LEU A 1 891 ? -21.448 -10.746 9.471 1.00 97.94 891 LEU A CA 1
ATOM 6821 C C . LEU A 1 891 ? -20.412 -11.843 9.199 1.00 97.94 891 LEU A C 1
ATOM 6823 O O . LEU A 1 891 ? -20.055 -12.050 8.044 1.00 97.94 891 LEU A O 1
ATOM 6827 N N . ASP A 1 892 ? -19.939 -12.552 10.225 1.00 97.00 892 ASP A N 1
ATOM 6828 C CA . ASP A 1 892 ? -19.035 -13.691 10.061 1.00 97.00 892 ASP A CA 1
ATOM 6829 C C . ASP A 1 892 ? -19.705 -14.822 9.265 1.00 97.00 892 ASP A C 1
ATOM 6831 O O . ASP A 1 892 ? -19.066 -15.375 8.372 1.00 97.00 892 ASP A O 1
ATOM 6835 N N . ASP A 1 893 ? -20.981 -15.120 9.527 1.00 96.00 893 ASP A N 1
ATOM 6836 C CA . ASP A 1 893 ? -21.763 -16.088 8.740 1.00 96.00 893 ASP A CA 1
ATOM 6837 C C . ASP A 1 893 ? -22.004 -15.606 7.298 1.00 96.00 893 ASP A C 1
ATOM 6839 O O . ASP A 1 893 ? -21.852 -16.352 6.330 1.00 96.00 893 ASP A O 1
ATOM 6843 N N . GLU A 1 894 ? -22.318 -14.321 7.143 1.00 95.62 894 GLU A N 1
ATOM 6844 C CA . GLU A 1 894 ? -22.704 -13.727 5.864 1.00 95.62 894 GLU A CA 1
ATOM 6845 C C . GLU A 1 894 ? -21.532 -13.468 4.904 1.00 95.62 894 GLU A C 1
ATOM 6847 O O . GLU A 1 894 ? -21.709 -13.540 3.682 1.00 95.62 894 GLU A O 1
ATOM 6852 N N . LEU A 1 895 ? -20.351 -13.127 5.433 1.00 96.50 895 LEU A N 1
ATOM 6853 C CA . LEU A 1 895 ? -19.223 -12.593 4.657 1.00 96.50 895 LEU A CA 1
ATOM 6854 C C . LEU A 1 895 ? -17.997 -13.515 4.595 1.00 96.50 895 LEU A C 1
ATOM 6856 O O . LEU A 1 895 ? -17.164 -13.321 3.707 1.00 96.50 895 LEU A O 1
ATOM 6860 N N . LEU A 1 896 ? -17.847 -14.501 5.489 1.00 96.69 896 LEU A N 1
ATOM 6861 C CA . LEU A 1 896 ? -16.721 -15.440 5.428 1.00 96.69 896 LEU A CA 1
ATOM 6862 C C . LEU A 1 896 ? -17.060 -16.643 4.547 1.00 96.69 896 LEU A C 1
ATOM 6864 O O . LEU A 1 896 ? -17.863 -17.501 4.908 1.00 96.69 896 LEU A O 1
ATOM 6868 N N . ALA A 1 897 ? -16.387 -16.732 3.403 1.00 97.19 897 ALA A N 1
ATOM 6869 C CA . ALA A 1 897 ? -16.576 -17.832 2.472 1.00 97.19 897 ALA A CA 1
ATOM 6870 C C . ALA A 1 897 ? -15.809 -19.094 2.902 1.00 97.19 897 ALA A C 1
ATOM 6872 O O . ALA A 1 897 ? -14.645 -19.043 3.315 1.00 97.19 897 ALA A O 1
ATOM 6873 N N . ARG A 1 898 ? -16.461 -20.251 2.766 1.00 97.75 898 ARG A N 1
ATOM 6874 C CA . ARG A 1 898 ? -15.862 -21.569 3.021 1.00 97.75 898 ARG A CA 1
ATOM 6875 C C . ARG A 1 898 ? -16.233 -22.543 1.924 1.00 97.75 898 ARG A C 1
ATOM 6877 O O . ARG A 1 898 ? -17.354 -22.517 1.420 1.00 97.75 898 ARG A O 1
ATOM 6884 N N . VAL A 1 899 ? -15.319 -23.436 1.579 1.00 98.25 899 VAL A N 1
ATOM 6885 C CA . VAL A 1 899 ? -15.618 -24.526 0.647 1.00 98.25 899 VAL A CA 1
ATOM 6886 C C . VAL A 1 899 ? -16.668 -25.434 1.285 1.00 98.25 899 VAL A C 1
ATOM 6888 O O . VAL A 1 899 ? -16.504 -25.897 2.412 1.00 98.25 899 VAL A O 1
ATOM 6891 N N . HIS A 1 900 ? -17.764 -25.677 0.577 1.00 98.06 900 HIS A N 1
ATOM 6892 C CA . HIS A 1 900 ? -18.770 -26.662 0.960 1.00 98.06 900 HIS A CA 1
ATOM 6893 C C . HIS A 1 900 ? -18.439 -28.027 0.355 1.00 98.06 900 HIS A C 1
ATOM 6895 O O . HIS A 1 900 ? -18.478 -29.037 1.051 1.00 98.06 900 HIS A O 1
ATOM 6901 N N . GLU A 1 901 ? -18.101 -28.053 -0.935 1.00 97.25 901 GLU A N 1
ATOM 6902 C CA . GLU A 1 901 ? -17.850 -29.285 -1.679 1.00 97.25 901 GLU A CA 1
ATOM 6903 C C . GLU A 1 901 ? -17.036 -29.003 -2.950 1.00 97.25 901 GLU A C 1
ATOM 6905 O O . GLU A 1 901 ? -17.235 -27.973 -3.591 1.00 97.25 901 GLU A O 1
ATOM 6910 N N . THR A 1 902 ? -16.176 -29.942 -3.348 1.00 96.75 902 THR A N 1
ATOM 6911 C CA . THR A 1 902 ? -15.445 -29.902 -4.624 1.00 96.75 902 THR A CA 1
ATOM 6912 C C . THR A 1 902 ? -15.746 -31.177 -5.412 1.00 96.75 902 THR A C 1
ATOM 6914 O O . THR A 1 902 ? -15.555 -32.277 -4.894 1.00 96.75 902 THR A O 1
ATOM 6917 N N . LYS A 1 903 ? -16.222 -31.053 -6.658 1.00 94.81 903 LYS A N 1
ATOM 6918 C CA . LYS A 1 903 ? -16.618 -32.181 -7.524 1.00 94.81 903 LYS A CA 1
ATOM 6919 C C . LYS A 1 903 ? -15.867 -32.159 -8.839 1.00 94.81 903 LYS A C 1
ATOM 6921 O O . LYS A 1 903 ? -15.805 -31.131 -9.499 1.00 94.81 903 LYS A O 1
ATOM 6926 N N . ARG A 1 904 ? -15.395 -33.313 -9.300 1.00 94.50 904 ARG A N 1
ATOM 6927 C CA . ARG A 1 904 ? -14.938 -33.460 -10.685 1.00 94.50 904 ARG A CA 1
ATOM 6928 C C . ARG A 1 904 ? -16.140 -33.748 -11.583 1.00 94.50 904 ARG A C 1
ATOM 6930 O O . ARG A 1 904 ? -16.753 -34.803 -11.457 1.00 94.50 904 ARG A O 1
ATOM 6937 N N . LEU A 1 905 ? -16.469 -32.810 -12.471 1.00 92.00 905 LEU A N 1
ATOM 6938 C CA . LEU A 1 905 ? -17.593 -32.949 -13.405 1.00 92.00 905 LEU A CA 1
ATOM 6939 C C . LEU A 1 905 ? -17.187 -33.705 -14.675 1.00 92.00 905 LEU A C 1
ATOM 6941 O O . LEU A 1 905 ? -17.961 -34.492 -15.208 1.00 92.00 905 LEU A O 1
ATOM 6945 N N . ALA A 1 906 ? -15.964 -33.463 -15.147 1.00 90.94 906 ALA A N 1
ATOM 6946 C CA . ALA A 1 906 ? -15.366 -34.101 -16.314 1.00 90.94 906 ALA A CA 1
ATOM 6947 C C . ALA A 1 906 ? -13.825 -34.042 -16.210 1.00 90.94 906 ALA A C 1
ATOM 6949 O O . ALA A 1 906 ? -13.286 -33.311 -15.367 1.00 90.94 906 ALA A O 1
ATOM 6950 N N . PRO A 1 907 ? -13.063 -34.774 -17.045 1.00 89.19 907 PRO A N 1
ATOM 6951 C CA . PRO A 1 907 ? -11.618 -34.585 -17.139 1.00 89.19 907 PRO A CA 1
ATOM 6952 C C . PRO A 1 907 ? -11.285 -33.122 -17.460 1.00 89.19 907 PRO A C 1
ATOM 6954 O O . PRO A 1 907 ? -11.741 -32.581 -18.468 1.00 89.19 907 PRO A O 1
ATOM 6957 N N . GLY A 1 908 ? -10.500 -32.471 -16.600 1.00 88.44 908 GLY A N 1
ATOM 6958 C CA . GLY A 1 908 ? -10.165 -31.054 -16.755 1.00 88.44 908 GLY A CA 1
ATOM 6959 C C . GLY A 1 908 ? -11.192 -30.064 -16.189 1.00 88.44 908 GLY A C 1
ATOM 6960 O O . GLY A 1 908 ? -10.956 -28.864 -16.294 1.00 88.44 908 GLY A O 1
ATOM 6961 N N . ILE A 1 909 ? -12.333 -30.514 -15.649 1.00 92.00 909 ILE A N 1
ATOM 6962 C CA . ILE A 1 909 ? -13.421 -29.635 -15.185 1.00 92.00 909 ILE A CA 1
ATOM 6963 C C . ILE A 1 909 ? -13.825 -30.007 -13.760 1.00 92.00 909 ILE A C 1
ATOM 6965 O O . ILE A 1 909 ? -14.274 -31.129 -13.501 1.00 92.00 909 ILE A O 1
ATOM 6969 N N . VAL A 1 910 ? -13.705 -29.041 -12.852 1.00 94.62 910 VAL A N 1
ATOM 6970 C CA . VAL A 1 910 ? -14.107 -29.185 -11.451 1.00 94.62 910 VAL A CA 1
ATOM 6971 C C . VAL A 1 910 ? -15.125 -28.121 -11.072 1.00 94.62 910 VAL A C 1
ATOM 6973 O O . VAL A 1 910 ? -15.091 -26.996 -11.556 1.00 94.62 910 VAL A O 1
ATOM 6976 N N . GLU A 1 911 ? -16.043 -28.485 -10.201 1.00 95.19 911 GLU A N 1
ATOM 6977 C CA . GLU A 1 911 ? -17.001 -27.595 -9.579 1.00 95.19 911 GLU A CA 1
ATOM 6978 C C . GLU A 1 911 ? -16.598 -27.367 -8.128 1.00 95.19 911 GLU A C 1
ATOM 6980 O O . GLU A 1 911 ? -16.359 -28.328 -7.397 1.00 95.19 911 GLU A O 1
ATOM 6985 N N . VAL A 1 912 ? -16.552 -26.104 -7.712 1.00 96.94 912 VAL A N 1
ATOM 6986 C CA . VAL A 1 912 ? -16.342 -25.716 -6.317 1.00 96.94 912 VAL A CA 1
ATOM 6987 C C . VAL A 1 912 ? -17.626 -25.068 -5.819 1.00 96.94 912 VAL A C 1
ATOM 6989 O O . VAL A 1 912 ? -18.019 -23.994 -6.275 1.00 96.94 912 VAL A O 1
ATOM 6992 N N . VAL A 1 913 ? -18.286 -25.731 -4.876 1.00 97.75 913 VAL A N 1
ATOM 6993 C CA . VAL A 1 913 ? -19.451 -25.209 -4.164 1.00 97.75 913 VAL A CA 1
ATOM 6994 C C . VAL A 1 913 ? -18.957 -24.534 -2.895 1.00 97.75 913 VAL A C 1
ATOM 6996 O O . VAL A 1 913 ? -18.246 -25.138 -2.094 1.00 97.75 913 VAL A O 1
ATOM 6999 N N . VAL A 1 914 ? -19.336 -23.278 -2.705 1.00 98.06 914 VAL A N 1
ATOM 7000 C CA . VAL A 1 914 ? -18.876 -22.412 -1.619 1.00 98.06 914 VAL A CA 1
ATOM 7001 C C . VAL A 1 914 ? -20.076 -21.985 -0.782 1.00 98.06 914 VAL A C 1
ATOM 7003 O O . VAL A 1 914 ? -21.078 -21.524 -1.323 1.00 98.06 914 VAL A O 1
ATOM 7006 N N . HIS A 1 915 ? -19.965 -22.102 0.539 1.00 97.88 915 HIS A N 1
ATOM 7007 C CA . HIS A 1 915 ? -20.853 -21.422 1.474 1.00 97.88 915 HIS A CA 1
ATOM 7008 C C . HIS A 1 915 ? -20.445 -19.951 1.558 1.00 97.88 915 HIS A C 1
ATOM 7010 O O . HIS A 1 915 ? -19.391 -19.629 2.108 1.00 97.88 915 HIS A O 1
ATOM 7016 N N . ALA A 1 916 ? -21.249 -19.078 0.955 1.00 96.94 916 ALA A N 1
ATOM 7017 C CA . ALA A 1 916 ? -21.060 -17.631 0.932 1.00 96.94 916 ALA A CA 1
ATOM 7018 C C . ALA A 1 916 ? -22.438 -16.946 0.812 1.00 96.94 916 ALA A C 1
ATOM 7020 O O . ALA A 1 916 ? -22.817 -16.503 -0.280 1.00 96.94 916 ALA A O 1
ATOM 7021 N N . PRO A 1 917 ? -23.215 -16.872 1.909 1.00 96.12 917 PRO A N 1
ATOM 7022 C CA . PRO A 1 917 ? -24.637 -16.533 1.863 1.00 96.12 917 PRO A CA 1
ATOM 7023 C C . PRO A 1 917 ? -24.937 -15.187 1.197 1.00 96.12 917 PRO A C 1
ATOM 7025 O O . PRO A 1 917 ? -25.812 -15.104 0.328 1.00 96.12 917 PRO A O 1
ATOM 7028 N N . ARG A 1 918 ? -24.181 -14.131 1.529 1.00 94.25 918 ARG A N 1
ATOM 7029 C CA . ARG A 1 918 ? -24.386 -12.808 0.921 1.00 94.25 918 ARG A CA 1
ATOM 7030 C C . ARG A 1 918 ? -24.041 -12.795 -0.562 1.00 94.25 918 ARG A C 1
ATOM 7032 O O . ARG A 1 918 ? -24.810 -12.281 -1.373 1.00 94.25 918 ARG A O 1
ATOM 7039 N N . ALA A 1 919 ? -22.914 -13.407 -0.917 1.00 93.31 919 ALA A N 1
ATOM 7040 C CA . ALA A 1 919 ? -22.458 -13.523 -2.296 1.00 93.31 919 ALA A CA 1
ATOM 7041 C C . ALA A 1 919 ? -23.460 -14.310 -3.162 1.00 93.31 919 ALA A C 1
ATOM 7043 O O . ALA A 1 919 ? -23.684 -13.937 -4.314 1.00 93.31 919 ALA A O 1
ATOM 7044 N N . ALA A 1 920 ? -24.090 -15.351 -2.603 1.00 94.50 920 ALA A N 1
ATOM 7045 C CA . ALA A 1 920 ? -25.126 -16.144 -3.258 1.00 94.50 920 ALA A CA 1
ATOM 7046 C C . ALA A 1 920 ? -26.425 -15.347 -3.475 1.00 94.50 920 ALA A C 1
ATOM 7048 O O . ALA A 1 920 ? -26.981 -15.374 -4.570 1.00 94.50 920 ALA A O 1
ATOM 7049 N N . ARG A 1 921 ? -26.892 -14.583 -2.475 1.00 94.12 921 ARG A N 1
ATOM 7050 C CA . ARG A 1 921 ? -28.111 -13.754 -2.604 1.00 94.12 921 ARG A CA 1
ATOM 7051 C C . ARG A 1 921 ? -27.945 -12.561 -3.539 1.00 94.12 921 ARG A C 1
ATOM 7053 O O . ARG A 1 921 ? -28.905 -12.166 -4.192 1.00 94.12 921 ARG A O 1
ATOM 7060 N N . ALA A 1 922 ? -26.744 -11.995 -3.613 1.00 93.12 922 ALA A N 1
ATOM 7061 C CA . ALA A 1 922 ? -26.443 -10.891 -4.519 1.00 93.12 922 ALA A CA 1
ATOM 7062 C C . ALA A 1 922 ? -26.288 -11.337 -5.987 1.00 93.12 922 ALA A C 1
ATOM 7064 O O . ALA A 1 922 ? -26.306 -10.490 -6.882 1.00 93.12 922 ALA A O 1
ATOM 7065 N N . PHE A 1 923 ? -26.114 -12.639 -6.244 1.00 93.69 923 PHE A N 1
ATOM 7066 C CA . PHE A 1 923 ? -25.866 -13.181 -7.577 1.00 93.69 923 PHE A CA 1
ATOM 7067 C C . PHE A 1 923 ? -27.016 -12.914 -8.547 1.00 93.69 923 PHE A C 1
ATOM 7069 O O . PHE A 1 923 ? -28.184 -13.160 -8.242 1.00 93.69 923 PHE A O 1
ATOM 7076 N N . ARG A 1 924 ? -26.672 -12.514 -9.769 1.00 93.06 924 ARG A N 1
ATOM 7077 C CA . ARG A 1 924 ? -27.567 -12.560 -10.926 1.00 93.06 924 ARG A CA 1
ATOM 7078 C C . ARG A 1 924 ? -26.872 -13.270 -12.095 1.00 93.06 924 ARG A C 1
ATOM 7080 O O . ARG A 1 924 ? -25.652 -13.133 -12.227 1.00 93.06 924 ARG A O 1
ATOM 7087 N N . PRO A 1 925 ? -27.621 -13.990 -12.957 1.00 92.44 925 PRO A N 1
ATOM 7088 C CA . PRO A 1 925 ? -27.053 -14.695 -14.104 1.00 92.44 925 PRO A CA 1
ATOM 7089 C C . PRO A 1 925 ? -26.121 -13.814 -14.946 1.00 92.44 925 PRO A C 1
ATOM 7091 O O . PRO A 1 925 ? -26.393 -12.632 -15.169 1.00 92.44 925 PRO A O 1
ATOM 7094 N N . GLY A 1 926 ? -25.003 -14.396 -15.381 1.00 90.44 926 GLY A N 1
ATOM 7095 C CA . GLY A 1 926 ? -23.950 -13.710 -16.138 1.00 90.44 926 GLY A CA 1
ATOM 7096 C C . GLY A 1 926 ? -22.833 -13.086 -15.297 1.00 90.44 926 GLY A C 1
ATOM 7097 O O . GLY A 1 926 ? -21.751 -12.838 -15.826 1.00 90.44 926 GLY A O 1
ATOM 7098 N N . GLN A 1 927 ? -23.040 -12.869 -13.993 1.00 93.31 927 GLN A N 1
ATOM 7099 C CA . GLN A 1 927 ? -22.005 -12.325 -13.108 1.00 93.31 927 GLN A CA 1
ATOM 7100 C C . GLN A 1 927 ? -20.958 -13.369 -12.700 1.00 93.31 927 GLN A C 1
ATOM 7102 O O . GLN A 1 927 ? -21.168 -14.580 -12.773 1.00 93.31 927 GLN A O 1
ATOM 7107 N N . PHE A 1 928 ? -19.812 -12.897 -12.221 1.00 92.81 928 PHE A N 1
ATOM 7108 C CA . PHE A 1 928 ? -18.691 -13.752 -11.833 1.00 92.81 928 PHE A CA 1
ATOM 7109 C C . PHE A 1 928 ? -18.074 -13.324 -10.497 1.00 92.81 928 PHE A C 1
ATOM 7111 O O . PHE A 1 928 ? -18.388 -12.265 -9.950 1.00 92.81 928 PHE A O 1
ATOM 7118 N N . TYR A 1 929 ? -17.196 -14.168 -9.966 1.00 95.12 929 TYR A N 1
ATOM 7119 C CA . TYR A 1 929 ? -16.539 -14.042 -8.669 1.00 95.12 929 TYR A CA 1
ATOM 7120 C C . TYR A 1 929 ? -15.024 -14.163 -8.816 1.00 95.12 929 TYR A C 1
ATOM 7122 O O . TYR A 1 929 ? -14.538 -14.841 -9.721 1.00 95.12 929 TYR A O 1
ATOM 7130 N N . ARG A 1 930 ? -14.272 -13.535 -7.905 1.00 95.56 930 ARG A N 1
ATOM 7131 C CA . ARG A 1 930 ? -12.846 -13.822 -7.706 1.00 95.56 930 ARG A CA 1
ATOM 7132 C C . ARG A 1 930 ? -12.695 -14.887 -6.629 1.00 95.56 930 ARG A C 1
ATOM 7134 O O . ARG A 1 930 ? -12.900 -14.579 -5.456 1.00 95.56 930 ARG A O 1
ATOM 7141 N N . LEU A 1 931 ? -12.305 -16.094 -7.015 1.00 95.81 931 LEU A N 1
ATOM 7142 C CA . LEU A 1 931 ? -11.916 -17.155 -6.086 1.00 95.81 931 LEU A CA 1
ATOM 7143 C C . LEU A 1 931 ? -10.414 -17.056 -5.797 1.00 95.81 931 LEU A C 1
ATOM 7145 O O . LEU A 1 931 ? -9.620 -16.928 -6.728 1.00 95.81 931 LEU A O 1
ATOM 7149 N N . GLN A 1 932 ? -10.009 -17.102 -4.530 1.00 95.00 932 GLN A N 1
ATOM 7150 C CA . GLN A 1 932 ? -8.599 -17.040 -4.145 1.00 95.00 932 GLN A CA 1
ATOM 7151 C C . GLN A 1 932 ? -8.330 -17.797 -2.836 1.00 95.00 932 GLN A C 1
ATOM 7153 O O . GLN A 1 932 ? -9.098 -17.682 -1.882 1.00 95.00 932 GLN A O 1
ATOM 7158 N N . GLY A 1 933 ? -7.219 -18.536 -2.781 1.00 93.88 933 GLY A N 1
ATOM 7159 C CA . GLY A 1 933 ? -6.717 -19.173 -1.562 1.00 93.88 933 GLY A CA 1
ATOM 7160 C C . GLY A 1 933 ? -5.967 -18.213 -0.626 1.00 93.88 933 GLY A C 1
ATOM 7161 O O . GLY A 1 933 ? -5.466 -17.161 -1.039 1.00 93.88 933 GLY A O 1
ATOM 7162 N N . LEU A 1 934 ? -5.872 -18.606 0.644 1.00 94.88 934 LEU A N 1
ATOM 7163 C CA . LEU A 1 934 ? -5.123 -17.898 1.687 1.00 94.88 934 LEU A CA 1
ATOM 7164 C C . LEU A 1 934 ? -3.702 -18.464 1.781 1.00 94.88 934 LEU A C 1
ATOM 7166 O O . LEU A 1 934 ? -3.518 -19.673 1.907 1.00 94.88 934 LEU A O 1
ATOM 7170 N N . GLU A 1 935 ? -2.696 -17.597 1.690 1.00 94.50 935 GLU A N 1
ATOM 7171 C CA . GLU A 1 935 ? -1.284 -17.993 1.711 1.00 94.50 935 GLU A CA 1
ATOM 7172 C C . GLU A 1 935 ? -0.875 -18.516 3.091 1.00 94.50 935 GLU A C 1
ATOM 7174 O O . GLU A 1 935 ? -0.152 -19.507 3.169 1.00 94.50 935 GLU A O 1
ATOM 7179 N N . SER A 1 936 ? -1.372 -17.906 4.176 1.00 93.38 936 SER A N 1
ATOM 7180 C CA . SER A 1 936 ? -1.033 -18.317 5.547 1.00 93.38 936 SER A CA 1
ATOM 7181 C C . SER A 1 936 ? -1.522 -19.725 5.905 1.00 93.38 936 SER A C 1
ATOM 7183 O O . SER A 1 936 ? -1.042 -20.312 6.872 1.00 93.38 936 SER A O 1
ATOM 7185 N N . LEU A 1 937 ? -2.445 -20.274 5.110 1.00 93.81 937 LEU A N 1
ATOM 7186 C CA . LEU A 1 937 ? -3.035 -21.602 5.282 1.00 93.81 937 LEU A CA 1
ATOM 7187 C C . LEU A 1 937 ? -2.649 -22.573 4.154 1.00 93.81 937 LEU A C 1
ATOM 7189 O O . LEU A 1 937 ? -3.105 -23.716 4.136 1.00 93.81 937 LEU A O 1
ATOM 7193 N N . ALA A 1 938 ? -1.827 -22.137 3.196 1.00 92.88 938 ALA A N 1
ATOM 7194 C CA . ALA A 1 938 ? -1.464 -22.942 2.041 1.00 92.88 938 ALA A CA 1
ATOM 7195 C C . ALA A 1 938 ? -0.413 -24.006 2.388 1.00 92.88 938 ALA A C 1
ATOM 7197 O O . ALA A 1 938 ? 0.592 -23.744 3.051 1.00 92.88 938 ALA A O 1
ATOM 7198 N N . SER A 1 939 ? -0.599 -25.217 1.860 1.00 92.19 939 SER A N 1
ATOM 7199 C CA . SER A 1 939 ? 0.417 -26.271 1.939 1.00 92.19 939 SER A CA 1
ATOM 7200 C C . SER A 1 939 ? 1.658 -25.925 1.106 1.00 92.19 939 SER A C 1
ATOM 7202 O O . SER A 1 939 ? 1.557 -25.253 0.075 1.00 92.19 939 SER A O 1
ATOM 7204 N N . ARG A 1 940 ? 2.825 -26.443 1.505 1.00 93.06 940 ARG A N 1
ATOM 7205 C CA . ARG A 1 940 ? 4.093 -26.294 0.774 1.00 93.06 940 ARG A CA 1
ATOM 7206 C C . ARG A 1 940 ? 4.629 -27.653 0.328 1.00 93.06 940 ARG A C 1
ATOM 7208 O O . ARG A 1 940 ? 4.620 -28.596 1.112 1.00 93.06 940 ARG A O 1
ATOM 7215 N N . ALA A 1 941 ? 5.144 -27.734 -0.897 1.00 92.06 941 ALA A N 1
ATOM 7216 C CA . ALA A 1 941 ? 5.773 -28.936 -1.449 1.00 92.06 941 ALA A CA 1
ATOM 7217 C C . ALA A 1 941 ? 6.968 -28.558 -2.335 1.00 92.06 941 ALA A C 1
ATOM 7219 O O . ALA A 1 941 ? 6.862 -27.649 -3.154 1.00 92.06 941 ALA A O 1
ATOM 7220 N N . GLN A 1 942 ? 8.116 -29.231 -2.171 1.00 88.44 942 GLN A N 1
ATOM 7221 C CA . GLN A 1 942 ? 9.343 -28.983 -2.956 1.00 88.44 942 GLN A CA 1
ATOM 7222 C C . GLN A 1 942 ? 9.728 -27.488 -3.048 1.00 88.44 942 GLN A C 1
ATOM 7224 O O . GLN A 1 942 ? 9.998 -26.965 -4.130 1.00 88.44 942 GLN A O 1
ATOM 7229 N N . GLY A 1 943 ? 9.676 -26.766 -1.922 1.00 89.50 943 GLY A N 1
ATOM 7230 C CA . GLY A 1 943 ? 9.967 -25.325 -1.890 1.00 89.50 943 GLY A CA 1
ATOM 7231 C C . GLY A 1 943 ? 8.985 -24.462 -2.695 1.00 89.50 943 GLY A C 1
ATOM 7232 O O . GLY A 1 943 ? 9.338 -23.360 -3.098 1.00 89.50 943 GLY A O 1
ATOM 7233 N N . THR A 1 944 ? 7.779 -24.966 -2.970 1.00 94.50 944 THR A N 1
ATOM 7234 C CA . THR A 1 944 ? 6.699 -24.262 -3.673 1.00 94.50 944 THR A CA 1
ATOM 7235 C C . THR A 1 944 ? 5.490 -24.130 -2.758 1.00 94.50 944 THR A C 1
ATOM 7237 O O . THR A 1 944 ? 5.036 -25.121 -2.184 1.00 94.50 944 THR A O 1
ATOM 7240 N N . THR A 1 945 ? 4.943 -22.922 -2.645 1.00 95.00 945 THR A N 1
ATOM 7241 C CA . THR A 1 945 ? 3.696 -22.669 -1.916 1.00 95.00 945 THR A CA 1
ATOM 7242 C C . THR A 1 945 ? 2.505 -22.932 -2.841 1.00 95.00 945 THR A C 1
ATOM 7244 O O . THR A 1 945 ? 2.377 -22.318 -3.902 1.00 95.00 945 THR A O 1
ATOM 7247 N N . LEU A 1 946 ? 1.638 -23.874 -2.458 1.00 94.81 946 LEU A N 1
ATOM 7248 C CA . LEU A 1 946 ? 0.504 -24.343 -3.261 1.00 94.81 946 LEU A CA 1
ATOM 7249 C C . LEU A 1 946 ? -0.745 -23.496 -2.989 1.00 94.81 946 LEU A C 1
ATOM 7251 O O . LEU A 1 946 ? -1.728 -23.970 -2.425 1.00 94.81 946 LEU A O 1
ATOM 7255 N N . VAL A 1 947 ? -0.690 -22.225 -3.383 1.00 93.00 947 VAL A N 1
ATOM 7256 C CA . VAL A 1 947 ? -1.796 -21.266 -3.259 1.00 93.00 947 VAL A CA 1
ATOM 7257 C C . VAL A 1 947 ? -2.272 -20.822 -4.639 1.00 93.00 947 VAL A C 1
ATOM 7259 O O . VAL A 1 947 ? -1.468 -20.662 -5.558 1.00 93.00 947 VAL A O 1
ATOM 7262 N N . THR A 1 948 ? -3.582 -20.625 -4.798 1.00 91.94 948 THR A N 1
ATOM 7263 C CA . THR A 1 948 ? -4.131 -20.072 -6.041 1.00 91.94 948 THR A CA 1
ATOM 7264 C C . THR A 1 948 ? -3.891 -18.565 -6.113 1.00 91.94 948 THR A C 1
ATOM 7266 O O . THR A 1 948 ? -4.014 -17.841 -5.121 1.00 91.94 948 THR A O 1
ATOM 7269 N N . GLU A 1 949 ? -3.657 -18.060 -7.320 1.00 90.00 949 GLU A N 1
ATOM 7270 C CA . GLU A 1 949 ? -3.897 -16.647 -7.626 1.00 90.00 949 GLU A CA 1
ATOM 7271 C C . GLU A 1 949 ? -5.403 -16.316 -7.548 1.00 90.00 949 GLU A C 1
ATOM 7273 O O . GLU A 1 949 ? -6.239 -17.181 -7.268 1.00 90.00 949 GLU A O 1
ATOM 7278 N N . GLY A 1 950 ? -5.760 -15.048 -7.775 1.00 91.25 950 GLY A N 1
ATOM 7279 C CA . GLY A 1 950 ? -7.158 -14.661 -7.957 1.00 91.25 950 GLY A CA 1
ATOM 7280 C C . GLY A 1 950 ? -7.693 -15.179 -9.293 1.00 91.25 950 GLY A C 1
ATOM 7281 O O . GLY A 1 950 ? -7.215 -14.770 -10.345 1.00 91.25 950 GLY A O 1
ATOM 7282 N N . LEU A 1 951 ? -8.691 -16.060 -9.251 1.00 93.00 951 LEU A N 1
ATOM 7283 C CA . LEU A 1 951 ? -9.324 -16.654 -10.427 1.00 93.00 951 LEU A CA 1
ATOM 7284 C C . LEU A 1 951 ? -10.681 -16.006 -10.690 1.00 93.00 951 LEU A C 1
ATOM 7286 O O . LEU A 1 951 ? -11.550 -16.015 -9.818 1.00 93.00 951 LEU A O 1
ATOM 7290 N N . ALA A 1 952 ? -10.874 -15.483 -11.900 1.00 92.88 952 ALA A N 1
ATOM 7291 C CA . ALA A 1 952 ? -12.172 -15.007 -12.357 1.00 92.88 952 ALA A CA 1
ATOM 7292 C C . ALA A 1 952 ? -13.042 -16.189 -12.798 1.00 92.88 952 ALA A C 1
ATOM 7294 O O . ALA A 1 952 ? -12.757 -16.820 -13.815 1.00 92.88 952 ALA A O 1
ATOM 7295 N N . LEU A 1 953 ? -14.088 -16.488 -12.029 1.00 92.06 953 LEU A N 1
ATOM 7296 C CA . LEU A 1 953 ? -14.960 -17.637 -12.253 1.00 92.06 953 LEU A CA 1
ATOM 7297 C C . LEU A 1 953 ? -16.421 -17.210 -12.268 1.00 92.06 953 LEU A C 1
ATOM 7299 O O . LEU A 1 953 ? -16.906 -16.573 -11.333 1.00 92.06 953 LEU A O 1
ATOM 7303 N N . THR A 1 954 ? -17.136 -17.570 -13.324 1.00 88.19 954 THR A N 1
ATOM 7304 C CA . THR A 1 954 ? -18.563 -17.274 -13.442 1.00 88.19 954 THR A CA 1
ATOM 7305 C C . THR A 1 954 ? -19.377 -18.081 -12.439 1.00 88.19 954 THR A C 1
ATOM 7307 O O . THR A 1 954 ? -19.099 -19.261 -12.212 1.00 88.19 954 THR A O 1
ATOM 7310 N N . GLY A 1 955 ? -20.381 -17.442 -11.833 1.00 88.50 955 GLY A N 1
ATOM 7311 C CA . GLY A 1 955 ? -21.340 -18.152 -10.994 1.00 88.50 955 GLY A CA 1
ATOM 7312 C C . GLY A 1 955 ? -22.181 -19.096 -11.850 1.00 88.50 955 GLY A C 1
ATOM 7313 O O . GLY A 1 955 ? -22.725 -18.688 -12.873 1.00 88.50 955 GLY A O 1
ATOM 7314 N N . ALA A 1 956 ? -22.263 -20.357 -11.443 1.00 87.25 956 ALA A N 1
ATOM 7315 C CA . ALA A 1 956 ? -23.012 -21.390 -12.147 1.00 87.25 956 ALA A CA 1
ATOM 7316 C C . ALA A 1 956 ? -24.430 -21.535 -11.579 1.00 87.25 956 ALA A C 1
ATOM 7318 O O . ALA A 1 956 ? -25.414 -21.520 -12.315 1.00 87.25 956 ALA A O 1
ATOM 7319 N N . ARG A 1 957 ? -24.547 -21.641 -10.252 1.00 87.75 957 ARG A N 1
ATOM 7320 C CA . ARG A 1 957 ? -25.828 -21.776 -9.543 1.00 87.75 957 ARG A CA 1
ATOM 7321 C C . ARG A 1 957 ? -25.739 -21.229 -8.127 1.00 87.75 957 ARG A C 1
ATOM 7323 O O . ARG A 1 957 ? -24.650 -21.170 -7.555 1.00 87.75 957 ARG A O 1
ATOM 7330 N N . THR A 1 958 ? -26.890 -20.898 -7.556 1.00 92.62 958 THR A N 1
ATOM 7331 C CA . THR A 1 958 ? -27.026 -20.525 -6.148 1.00 92.62 958 THR A CA 1
ATOM 7332 C C . THR A 1 958 ? -28.131 -21.331 -5.474 1.00 92.62 958 THR A C 1
ATOM 7334 O O . THR A 1 958 ? -29.144 -21.660 -6.088 1.00 92.62 958 THR A O 1
ATOM 7337 N N . ASP A 1 959 ? -27.916 -21.653 -4.203 1.00 95.31 959 ASP A N 1
ATOM 7338 C CA . ASP A 1 959 ? -28.920 -22.171 -3.278 1.00 95.31 959 ASP A CA 1
ATOM 7339 C C . ASP A 1 959 ? -29.082 -21.120 -2.181 1.00 95.31 959 ASP A C 1
ATOM 7341 O O . ASP A 1 959 ? -28.199 -20.933 -1.340 1.00 95.31 959 ASP A O 1
ATOM 7345 N N . LEU A 1 960 ? -30.179 -20.367 -2.246 1.00 94.62 960 LEU A N 1
ATOM 7346 C CA . LEU A 1 960 ? -30.392 -19.221 -1.365 1.00 94.62 960 LEU A CA 1
ATOM 7347 C C . LEU A 1 960 ? -30.735 -19.641 0.067 1.00 94.62 960 LEU A C 1
ATOM 7349 O O . LEU A 1 960 ? -30.411 -18.902 0.994 1.00 94.62 960 LEU A O 1
ATOM 7353 N N . GLU A 1 961 ? -31.362 -20.807 0.249 1.00 94.81 961 GLU A N 1
ATOM 7354 C CA . GLU A 1 961 ? -31.743 -21.318 1.570 1.00 94.81 961 GLU A CA 1
ATOM 7355 C C . GLU A 1 961 ? -30.514 -21.794 2.342 1.00 94.81 961 GLU A C 1
ATOM 7357 O O . GLU A 1 961 ? -30.380 -21.522 3.533 1.00 94.81 961 GLU A O 1
ATOM 7362 N N . ARG A 1 962 ? -29.590 -22.470 1.652 1.00 96.06 962 ARG A N 1
ATOM 7363 C CA . ARG A 1 962 ? -28.349 -22.989 2.243 1.00 96.06 962 ARG A CA 1
ATOM 7364 C C . ARG A 1 962 ? -27.167 -22.023 2.136 1.00 96.06 962 ARG A C 1
ATOM 7366 O O . ARG A 1 962 ? -26.076 -22.363 2.583 1.00 96.06 962 ARG A O 1
ATOM 7373 N N . GLY A 1 963 ? -27.353 -20.861 1.508 1.00 96.19 963 GLY A N 1
ATOM 7374 C CA . GLY A 1 963 ? -26.304 -19.857 1.318 1.00 96.19 963 GLY A CA 1
ATOM 7375 C C . GLY A 1 963 ? -25.152 -20.318 0.419 1.00 96.19 963 GLY A C 1
ATOM 7376 O O . GLY A 1 963 ? -24.010 -19.900 0.618 1.00 96.19 963 GLY A O 1
ATOM 7377 N N . LEU A 1 964 ? -25.423 -21.198 -0.550 1.00 97.38 964 LEU A N 1
ATOM 7378 C CA . LEU A 1 964 ? -24.394 -21.787 -1.407 1.00 97.38 964 LEU A CA 1
ATOM 7379 C C . LEU A 1 964 ? -24.327 -21.099 -2.769 1.00 97.38 964 LEU A C 1
ATOM 7381 O O . LEU A 1 964 ? -25.344 -20.765 -3.374 1.00 97.38 964 LEU A O 1
ATOM 7385 N N . VAL A 1 965 ? -23.115 -20.970 -3.291 1.00 95.94 965 VAL A N 1
ATOM 7386 C CA . VAL A 1 965 ? -22.838 -20.582 -4.673 1.00 95.94 965 VAL A CA 1
ATOM 7387 C C . VAL A 1 965 ? -21.870 -21.584 -5.280 1.00 95.94 965 VAL A C 1
ATOM 7389 O O . VAL A 1 965 ? -20.910 -22.003 -4.639 1.00 95.94 965 VAL A O 1
ATOM 7392 N N . SER A 1 966 ? -22.135 -21.994 -6.512 1.00 94.75 966 SER A N 1
ATOM 7393 C CA . SER A 1 966 ? -21.247 -22.871 -7.263 1.00 94.75 966 SER A CA 1
ATOM 7394 C C . SER A 1 966 ? -20.501 -22.099 -8.341 1.00 94.75 966 SER A C 1
ATOM 7396 O O . SER A 1 966 ? -21.094 -21.269 -9.037 1.00 94.75 966 SER A O 1
ATOM 7398 N N . VAL A 1 967 ? -19.219 -22.412 -8.510 1.00 94.56 967 VAL A N 1
ATOM 7399 C CA . VAL A 1 967 ? -18.388 -21.965 -9.629 1.00 94.56 967 VAL A CA 1
ATOM 7400 C C . VAL A 1 967 ? -17.774 -23.173 -10.333 1.00 94.56 967 VAL A C 1
ATOM 7402 O O . VAL A 1 967 ? -17.323 -24.120 -9.689 1.00 94.56 967 VAL A O 1
ATOM 7405 N N . ILE A 1 968 ? -17.736 -23.139 -11.666 1.00 92.75 968 ILE A N 1
ATOM 7406 C CA . ILE A 1 968 ? -17.145 -24.208 -12.484 1.00 92.75 968 ILE A CA 1
ATOM 7407 C C . ILE A 1 968 ? -15.792 -23.735 -13.018 1.00 92.75 968 ILE A C 1
ATOM 7409 O O . ILE A 1 968 ? -15.673 -22.662 -13.610 1.00 92.75 968 ILE A O 1
ATOM 7413 N N . VAL A 1 969 ? -14.766 -24.551 -12.800 1.00 92.62 969 VAL A N 1
ATOM 7414 C CA . VAL A 1 969 ? -13.363 -24.275 -13.103 1.00 92.62 969 VAL A CA 1
ATOM 7415 C C . VAL A 1 969 ? -12.891 -25.200 -14.218 1.00 92.62 969 VAL A C 1
ATOM 7417 O O . VAL A 1 969 ? -13.040 -26.419 -14.137 1.00 92.62 969 VAL A O 1
ATOM 7420 N N . LEU A 1 970 ? -12.269 -24.617 -15.243 1.00 89.88 970 LEU A N 1
ATOM 7421 C CA . LEU A 1 970 ? -11.515 -25.352 -16.258 1.00 89.88 970 LEU A CA 1
ATOM 7422 C C . LEU A 1 970 ? -10.028 -25.339 -15.893 1.00 89.88 970 LEU A C 1
ATOM 7424 O O . LEU A 1 970 ? -9.421 -24.278 -15.740 1.00 89.88 970 LEU A O 1
ATOM 7428 N N . GLU A 1 971 ? -9.438 -26.522 -15.785 1.00 90.81 971 GLU A N 1
ATOM 7429 C CA . GLU A 1 971 ? -8.048 -26.751 -15.391 1.00 90.81 971 GLU A CA 1
ATOM 7430 C C . GLU A 1 971 ? -7.076 -26.394 -16.532 1.00 90.81 971 GLU A C 1
ATOM 7432 O O . GLU A 1 971 ? -6.563 -27.263 -17.238 1.00 90.81 971 GLU A O 1
ATOM 7437 N N . MET A 1 972 ? -6.822 -25.096 -16.732 1.00 85.44 972 MET A N 1
ATOM 7438 C CA . MET A 1 972 ? -5.960 -24.583 -17.811 1.00 85.44 972 MET A CA 1
ATOM 7439 C C . MET A 1 972 ? -4.522 -24.277 -17.377 1.00 85.44 972 MET A C 1
ATOM 7441 O O . MET A 1 972 ? -3.613 -24.313 -18.203 1.00 85.44 972 MET A O 1
ATOM 7445 N N . GLY A 1 973 ? -4.304 -23.980 -16.096 1.00 90.44 973 GLY A N 1
ATOM 7446 C CA . GLY A 1 973 ? -2.990 -23.651 -15.542 1.00 90.44 973 GLY A CA 1
ATOM 7447 C C . GLY A 1 973 ? -2.864 -23.983 -14.057 1.00 90.44 973 GLY A C 1
ATOM 7448 O O . GLY A 1 973 ? -3.796 -24.518 -13.446 1.00 90.44 973 GLY A O 1
ATOM 7449 N N . ALA A 1 974 ? -1.713 -23.633 -13.474 1.00 93.56 974 ALA A N 1
ATOM 7450 C CA . ALA A 1 974 ? -1.348 -24.025 -12.112 1.00 93.56 974 ALA A CA 1
ATOM 7451 C C . ALA A 1 974 ? -2.417 -23.641 -11.071 1.00 93.56 974 ALA A C 1
ATOM 7453 O O . ALA A 1 974 ? -2.921 -24.508 -10.361 1.00 93.56 974 ALA A O 1
ATOM 7454 N N . SER A 1 975 ? -2.832 -22.370 -11.045 1.00 92.50 975 SER A N 1
ATOM 7455 C CA . SER A 1 975 ? -3.831 -21.864 -10.093 1.00 92.50 975 SER A CA 1
ATOM 7456 C C . SER A 1 975 ? -5.192 -22.568 -10.223 1.00 92.50 975 SER A C 1
ATOM 7458 O O . SER A 1 975 ? -5.763 -22.965 -9.214 1.00 92.50 975 SER A O 1
ATOM 7460 N N . SER A 1 976 ? -5.693 -22.800 -11.444 1.00 93.88 976 SER A N 1
ATOM 7461 C CA . SER A 1 976 ? -6.974 -23.501 -11.656 1.00 93.88 976 SER A CA 1
ATOM 7462 C C . SER A 1 976 ? -6.938 -24.985 -11.271 1.00 93.88 976 SER A C 1
ATOM 7464 O O . SER A 1 976 ? -7.936 -25.509 -10.792 1.00 93.88 976 SER A O 1
ATOM 7466 N N . LYS A 1 977 ? -5.795 -25.666 -11.442 1.00 95.12 977 LYS A N 1
ATOM 7467 C CA . LYS A 1 977 ? -5.630 -27.081 -11.057 1.00 95.12 977 LYS A CA 1
ATOM 7468 C C . LYS A 1 977 ? -5.595 -27.272 -9.544 1.00 95.12 977 LYS A C 1
ATOM 7470 O O . LYS A 1 977 ? -6.022 -28.300 -9.035 1.00 95.12 977 LYS A O 1
ATOM 7475 N N . LEU A 1 978 ? -5.114 -26.271 -8.809 1.00 95.06 978 LEU A N 1
ATOM 7476 C CA . LEU A 1 978 ? -5.122 -26.302 -7.349 1.00 95.06 978 LEU A CA 1
ATOM 7477 C C . LEU A 1 978 ? -6.542 -26.268 -6.757 1.00 95.06 978 LEU A C 1
ATOM 7479 O O . LEU A 1 978 ? -6.714 -26.717 -5.626 1.00 95.06 978 LEU A O 1
ATOM 7483 N N . CYS A 1 979 ? -7.560 -25.814 -7.501 1.00 95.12 979 CYS A N 1
ATOM 7484 C CA . CYS A 1 979 ? -8.952 -25.823 -7.036 1.00 95.12 979 CYS A CA 1
ATOM 7485 C C . CYS A 1 979 ? -9.472 -27.233 -6.714 1.00 95.12 979 CYS A C 1
ATOM 7487 O O . CYS A 1 979 ? -10.264 -27.371 -5.791 1.00 95.12 979 CYS A O 1
ATOM 7489 N N . GLU A 1 980 ? -9.000 -28.285 -7.396 1.00 93.88 980 GLU A N 1
ATOM 7490 C CA . GLU A 1 980 ? -9.378 -29.673 -7.068 1.00 93.88 980 GLU A CA 1
ATOM 7491 C C . GLU A 1 980 ? -8.966 -30.071 -5.640 1.00 93.88 980 GLU A C 1
ATOM 7493 O O . GLU A 1 980 ? -9.606 -30.913 -5.013 1.00 93.88 980 GLU A O 1
ATOM 7498 N N . ARG A 1 981 ? -7.902 -29.460 -5.101 1.00 91.38 981 ARG A N 1
ATOM 7499 C CA . ARG A 1 981 ? -7.357 -29.792 -3.776 1.00 91.38 981 ARG A CA 1
ATOM 7500 C C . ARG A 1 981 ? -8.081 -29.082 -2.628 1.00 91.38 981 ARG A C 1
ATOM 7502 O O . ARG A 1 981 ? -7.760 -29.362 -1.476 1.00 91.38 981 ARG A O 1
ATOM 7509 N N . MET A 1 982 ? -9.035 -28.199 -2.925 1.00 94.38 982 MET A N 1
ATOM 7510 C CA . MET A 1 982 ? -9.853 -27.509 -1.926 1.00 94.38 982 MET A CA 1
ATOM 7511 C C . MET A 1 982 ? -10.821 -28.488 -1.257 1.00 94.38 982 MET A C 1
ATOM 7513 O O . MET A 1 982 ? -11.586 -29.174 -1.942 1.00 94.38 982 MET A O 1
ATOM 7517 N N . ARG A 1 983 ? -10.802 -28.557 0.076 1.00 94.75 983 ARG A N 1
ATOM 7518 C CA . ARG A 1 983 ? -11.620 -29.481 0.871 1.00 94.75 983 ARG A CA 1
ATOM 7519 C C . ARG A 1 983 ? -12.777 -28.772 1.579 1.00 94.75 983 ARG A C 1
ATOM 7521 O O . ARG A 1 983 ? -12.659 -27.593 1.899 1.00 94.75 983 ARG A O 1
ATOM 7528 N N . PRO A 1 984 ? -13.882 -29.482 1.879 1.00 97.44 984 PRO A N 1
ATOM 7529 C CA . PRO A 1 984 ? -14.953 -28.946 2.714 1.00 97.44 984 PRO A CA 1
ATOM 7530 C C . PRO A 1 984 ? -14.424 -28.335 4.020 1.00 97.44 984 PRO A C 1
ATOM 7532 O O . PRO A 1 984 ? -13.629 -28.954 4.722 1.00 97.44 984 PRO A O 1
ATOM 7535 N N . GLY A 1 985 ? -14.884 -27.129 4.346 1.00 96.19 985 GLY A N 1
ATOM 7536 C CA . GLY A 1 985 ? -14.471 -26.364 5.524 1.00 96.19 985 GLY A CA 1
ATOM 7537 C C . GLY A 1 985 ? -13.307 -25.397 5.291 1.00 96.19 985 GLY A C 1
ATOM 7538 O O . GLY A 1 985 ? -13.167 -24.454 6.081 1.00 96.19 985 GLY A O 1
ATOM 7539 N N . ASP A 1 986 ? -12.532 -25.566 4.211 1.00 96.38 986 ASP A N 1
ATOM 7540 C CA . ASP A 1 986 ? -11.395 -24.697 3.903 1.00 96.38 986 ASP A CA 1
ATOM 7541 C C . ASP A 1 986 ? -11.856 -23.233 3.775 1.00 96.38 986 ASP A C 1
ATOM 7543 O O . ASP A 1 986 ? -12.786 -22.938 3.010 1.00 96.38 986 ASP A O 1
ATOM 7547 N N . PRO A 1 987 ? -11.232 -22.294 4.510 1.00 96.44 987 PRO A N 1
ATOM 7548 C CA . PRO A 1 987 ? -11.499 -20.876 4.340 1.00 96.44 987 PRO A CA 1
ATOM 7549 C C . PRO A 1 987 ? -10.889 -20.393 3.024 1.00 96.44 987 PRO A C 1
ATOM 7551 O O . PRO A 1 987 ? -9.709 -20.606 2.738 1.00 96.44 987 PRO A O 1
ATOM 7554 N N . ILE A 1 988 ? -11.700 -19.707 2.228 1.00 96.12 988 ILE A N 1
ATOM 7555 C CA . ILE A 1 988 ? -11.296 -19.156 0.935 1.00 96.12 988 ILE A CA 1
ATOM 7556 C C . ILE A 1 988 ? -11.856 -17.750 0.780 1.00 96.12 988 ILE A C 1
ATOM 7558 O O . ILE A 1 988 ? -12.762 -17.332 1.496 1.00 96.12 988 ILE A O 1
ATOM 7562 N N . VAL A 1 989 ? -11.325 -17.005 -0.181 1.00 95.88 989 VAL A N 1
ATOM 7563 C CA . VAL A 1 989 ? -11.894 -15.721 -0.575 1.00 95.88 989 VAL A CA 1
ATOM 7564 C C . VAL A 1 989 ? -12.750 -15.922 -1.814 1.00 95.88 989 VAL A C 1
ATOM 7566 O O . VAL A 1 989 ? -12.259 -16.406 -2.833 1.00 95.88 989 VAL A O 1
ATOM 7569 N N . LEU A 1 990 ? -14.015 -15.509 -1.733 1.00 96.12 990 LEU A N 1
ATOM 7570 C CA . LEU A 1 990 ? -14.927 -15.435 -2.870 1.00 96.12 990 LEU A CA 1
ATOM 7571 C C . LEU A 1 990 ? -15.449 -14.001 -3.013 1.00 96.12 990 LEU A C 1
ATOM 7573 O O . LEU A 1 990 ? -16.524 -13.658 -2.525 1.00 96.12 990 LEU A O 1
ATOM 7577 N N . MET A 1 991 ? -14.674 -13.145 -3.680 1.00 95.75 991 MET A N 1
ATOM 7578 C CA . MET A 1 991 ? -15.056 -11.745 -3.858 1.00 95.75 991 MET A CA 1
ATOM 7579 C C . MET A 1 991 ? -16.038 -11.593 -5.015 1.00 95.75 991 MET A C 1
ATOM 7581 O O . MET A 1 991 ? -15.685 -11.797 -6.178 1.00 95.75 991 MET A O 1
ATOM 7585 N N . GLY A 1 992 ? -17.257 -11.164 -4.710 1.00 90.62 992 GLY A N 1
ATOM 7586 C CA . GLY A 1 992 ? -18.269 -10.863 -5.714 1.00 90.62 992 GLY A CA 1
ATOM 7587 C C . GLY A 1 992 ? -19.702 -10.910 -5.173 1.00 90.62 992 GLY A C 1
ATOM 7588 O O . GLY A 1 992 ? -19.892 -10.970 -3.958 1.00 90.62 992 GLY A O 1
ATOM 7589 N N . PRO A 1 993 ? -20.703 -10.862 -6.066 1.00 93.06 993 PRO A N 1
ATOM 7590 C CA . PRO A 1 993 ? -20.541 -10.865 -7.519 1.00 93.06 993 PRO A CA 1
ATOM 7591 C C . PRO A 1 993 ? -19.915 -9.565 -8.058 1.00 93.06 993 PRO A C 1
ATOM 7593 O O . PRO A 1 993 ? -19.970 -8.483 -7.457 1.00 93.06 993 PRO A O 1
ATOM 7596 N N . THR A 1 994 ? -19.267 -9.681 -9.210 1.00 91.88 994 THR A N 1
ATOM 7597 C CA . THR A 1 994 ? -18.729 -8.569 -10.000 1.00 91.88 994 THR A CA 1
ATOM 7598 C C . THR A 1 994 ? -19.089 -8.758 -11.480 1.00 91.88 994 THR A C 1
ATOM 7600 O O . THR A 1 994 ? -19.822 -9.685 -11.827 1.00 91.88 994 THR A O 1
ATOM 7603 N N . GLY A 1 995 ? -18.672 -7.830 -12.343 1.00 91.56 995 GLY A N 1
ATOM 7604 C CA . GLY A 1 995 ? -19.269 -7.670 -13.673 1.00 91.56 995 GLY A CA 1
ATOM 7605 C C . GLY A 1 995 ? -20.690 -7.094 -13.621 1.00 91.56 995 GLY A C 1
ATOM 7606 O O . GLY A 1 995 ? -21.141 -6.598 -12.576 1.00 91.56 995 GLY A O 1
ATOM 7607 N N . ALA A 1 996 ? -21.384 -7.138 -14.754 1.00 92.00 996 ALA A N 1
ATOM 7608 C CA . ALA A 1 996 ? -22.780 -6.733 -14.909 1.00 92.00 996 ALA A CA 1
ATOM 7609 C C . ALA A 1 996 ? -23.683 -7.971 -15.060 1.00 92.00 996 ALA A C 1
ATOM 7611 O O . ALA A 1 996 ? -23.268 -8.937 -15.685 1.00 92.00 996 ALA A O 1
ATOM 7612 N N . PRO A 1 997 ? -24.903 -8.004 -14.507 1.00 93.19 997 PRO A N 1
ATOM 7613 C CA . PRO A 1 997 ? -25.862 -9.054 -14.852 1.00 93.19 997 PRO A CA 1
ATOM 7614 C C . PRO A 1 997 ? -26.127 -9.085 -16.361 1.00 93.19 997 PRO A C 1
ATOM 7616 O O . PRO A 1 997 ? -26.235 -8.022 -16.975 1.00 93.19 997 PRO A O 1
ATOM 7619 N N . THR A 1 998 ? -26.275 -10.277 -16.944 1.00 93.81 998 THR A N 1
ATOM 7620 C CA . THR A 1 998 ? -26.722 -10.397 -18.338 1.00 93.81 998 THR A CA 1
ATOM 7621 C C . THR A 1 998 ? -28.144 -9.853 -18.454 1.00 93.81 998 THR A C 1
ATOM 7623 O O . THR A 1 998 ? -29.010 -10.153 -17.631 1.00 93.81 998 THR A O 1
ATOM 7626 N N . GLU A 1 999 ? -28.402 -9.054 -19.486 1.00 93.88 999 GLU A N 1
ATOM 7627 C CA . GLU A 1 999 ? -29.744 -8.551 -19.776 1.00 93.88 999 GLU A CA 1
ATOM 7628 C C . GLU A 1 999 ? -30.664 -9.695 -20.240 1.00 93.88 999 GLU A C 1
ATOM 7630 O O . GLU A 1 999 ? -30.382 -10.369 -21.236 1.00 93.88 999 GLU A O 1
ATOM 7635 N N . ILE A 1 1000 ? -31.777 -9.893 -19.528 1.00 93.88 1000 ILE A N 1
ATOM 7636 C CA . ILE A 1 1000 ? -32.770 -10.942 -19.793 1.00 93.88 1000 ILE A CA 1
ATOM 7637 C C . ILE A 1 1000 ? -33.993 -10.317 -20.478 1.00 93.88 1000 ILE A C 1
ATOM 7639 O O . ILE A 1 1000 ? -34.725 -9.544 -19.859 1.00 93.88 1000 ILE A O 1
ATOM 7643 N N . GLY A 1 1001 ? -34.212 -10.645 -21.754 1.00 89.56 1001 GLY A N 1
ATOM 7644 C CA . GLY A 1 1001 ? -35.401 -10.233 -22.509 1.00 89.56 1001 GLY A CA 1
ATOM 7645 C C . GLY A 1 1001 ? -36.631 -11.100 -22.206 1.00 89.56 1001 GLY A C 1
ATOM 7646 O O . GLY A 1 1001 ? -36.501 -12.246 -21.771 1.00 89.56 1001 GLY A O 1
ATOM 7647 N N . HIS A 1 1002 ? -37.830 -10.554 -22.442 1.00 93.31 1002 HIS A N 1
ATOM 7648 C CA . HIS A 1 1002 ? -39.107 -11.213 -22.142 1.00 93.31 1002 HIS A CA 1
ATOM 7649 C C . HIS A 1 1002 ? -39.851 -11.611 -23.423 1.00 93.31 1002 HIS A C 1
ATOM 7651 O O . HIS A 1 1002 ? -40.116 -10.761 -24.274 1.00 93.31 1002 HIS A O 1
ATOM 7657 N N . GLY A 1 1003 ? -40.257 -12.880 -23.528 1.00 93.31 1003 GLY A N 1
ATOM 7658 C CA . GLY A 1 1003 ? -41.011 -13.395 -24.679 1.00 93.31 1003 GLY A CA 1
ATOM 7659 C C . GLY A 1 1003 ? -40.247 -13.380 -26.010 1.00 93.31 1003 GLY A C 1
ATOM 7660 O O . GLY A 1 1003 ? -40.872 -13.282 -27.063 1.00 93.31 1003 GLY A O 1
ATOM 7661 N N . GLU A 1 1004 ? -38.915 -13.434 -25.973 1.00 95.50 1004 GLU A N 1
ATOM 7662 C CA . GLU A 1 1004 ? -38.041 -13.403 -27.153 1.00 95.50 1004 GLU A CA 1
ATOM 7663 C C . GLU A 1 1004 ? -37.781 -14.817 -27.702 1.00 95.50 1004 GLU A C 1
ATOM 7665 O O . GLU A 1 1004 ? -37.798 -15.798 -26.955 1.00 95.50 1004 GLU A O 1
ATOM 7670 N N . ASN A 1 1005 ? -37.461 -14.939 -28.995 1.00 97.19 1005 ASN A N 1
ATOM 7671 C CA . ASN A 1 1005 ? -36.785 -16.136 -29.508 1.00 97.19 1005 ASN A CA 1
ATOM 7672 C C . ASN A 1 1005 ? -35.269 -15.964 -29.325 1.00 97.19 1005 ASN A C 1
ATOM 7674 O O . ASN A 1 1005 ? -34.655 -15.085 -29.939 1.00 97.19 1005 ASN A O 1
ATOM 7678 N N . VAL A 1 1006 ? -34.654 -16.801 -28.490 1.00 97.44 1006 VAL A N 1
ATOM 7679 C CA . VAL A 1 1006 ? -33.261 -16.639 -28.061 1.00 97.44 1006 VAL A CA 1
ATOM 7680 C C . VAL A 1 1006 ? -32.395 -17.803 -28.509 1.00 97.44 1006 VAL A C 1
ATOM 7682 O O . VAL A 1 1006 ? -32.742 -18.972 -28.343 1.00 97.44 1006 VAL A O 1
ATOM 7685 N N . LEU A 1 1007 ? -31.229 -17.459 -29.043 1.00 97.38 1007 LEU A N 1
ATOM 7686 C CA . LEU A 1 1007 ? -30.198 -18.382 -29.480 1.00 97.38 1007 LEU A CA 1
ATOM 7687 C C . LEU A 1 1007 ? -29.016 -18.359 -28.502 1.00 97.38 1007 LEU A C 1
ATOM 7689 O O . LEU A 1 1007 ? -28.289 -17.364 -28.426 1.00 97.38 1007 LEU A O 1
ATOM 7693 N N . LEU A 1 1008 ? -28.799 -19.465 -27.789 1.00 97.62 1008 LEU A N 1
ATOM 7694 C CA . LEU A 1 1008 ? -27.635 -19.667 -26.922 1.00 97.62 1008 LEU A CA 1
ATOM 7695 C C . LEU A 1 1008 ? -26.581 -20.501 -27.647 1.00 97.62 1008 LEU A C 1
ATOM 7697 O O . LEU A 1 1008 ? -26.874 -21.572 -28.179 1.00 97.62 1008 LEU A O 1
ATOM 7701 N N . LEU A 1 1009 ? -25.344 -20.012 -27.666 1.00 97.19 1009 LEU A N 1
ATOM 7702 C CA . LEU A 1 1009 ? -24.216 -20.647 -28.339 1.00 97.19 1009 LEU A CA 1
ATOM 7703 C C . LEU A 1 1009 ? -23.102 -20.843 -27.311 1.00 97.19 1009 LEU A C 1
ATOM 7705 O O . LEU A 1 1009 ? -22.415 -19.885 -26.947 1.00 97.19 1009 LEU A O 1
ATOM 7709 N N . GLY A 1 1010 ? -22.935 -22.079 -26.840 1.00 94.75 1010 GLY A N 1
ATOM 7710 C CA . GLY A 1 1010 ? -22.010 -22.418 -25.761 1.00 94.75 1010 GLY A CA 1
ATOM 7711 C C . GLY A 1 1010 ? -20.877 -23.326 -26.204 1.00 94.75 1010 GLY A C 1
ATOM 7712 O O . GLY A 1 1010 ? -21.119 -24.401 -26.740 1.00 94.75 1010 GLY A O 1
ATOM 7713 N N . GLY A 1 1011 ? -19.631 -22.916 -25.968 1.00 90.69 1011 GLY A N 1
ATOM 7714 C CA . GLY A 1 1011 ? -18.444 -23.718 -26.276 1.00 90.69 1011 GLY A CA 1
ATOM 7715 C C . GLY A 1 1011 ? -17.691 -24.162 -25.025 1.00 90.69 1011 GLY A C 1
ATOM 7716 O O . GLY A 1 1011 ? -17.142 -23.324 -24.307 1.00 90.69 1011 GLY A O 1
ATOM 7717 N N . GLY A 1 1012 ? -17.600 -25.473 -24.782 1.00 86.69 1012 GLY A N 1
ATOM 7718 C CA . GLY A 1 1012 ? -16.859 -26.048 -23.653 1.00 86.69 1012 GLY A CA 1
ATOM 7719 C C . GLY A 1 1012 ? -17.339 -25.498 -22.306 1.00 86.69 1012 GLY A C 1
ATOM 7720 O O . GLY A 1 1012 ? -18.513 -25.645 -21.969 1.00 86.69 1012 GLY A O 1
ATOM 7721 N N . LEU A 1 1013 ? -16.450 -24.825 -21.559 1.00 83.75 1013 LEU A N 1
ATOM 7722 C CA . LEU A 1 1013 ? -16.795 -24.167 -20.289 1.00 83.75 1013 LEU A CA 1
ATOM 7723 C C . LEU A 1 1013 ? -17.856 -23.067 -20.460 1.00 83.75 1013 LEU A C 1
ATOM 7725 O O . LEU A 1 1013 ? -18.603 -22.810 -19.527 1.00 83.75 1013 LEU A O 1
ATOM 7729 N N . GLY A 1 1014 ? -17.988 -22.451 -21.641 1.00 86.25 1014 GLY A N 1
ATOM 7730 C CA . GLY A 1 1014 ? -19.020 -21.435 -21.880 1.00 86.25 1014 GLY A CA 1
ATOM 7731 C C . GLY A 1 1014 ? -20.444 -21.935 -21.611 1.00 86.25 1014 GLY A C 1
ATOM 7732 O O . GLY A 1 1014 ? -21.305 -21.155 -21.203 1.00 86.25 1014 GLY A O 1
ATOM 7733 N N . ASN A 1 1015 ? -20.669 -23.251 -21.724 1.00 90.44 1015 ASN A N 1
ATOM 7734 C CA . ASN A 1 1015 ? -21.946 -23.871 -21.377 1.00 90.44 1015 ASN A CA 1
ATOM 7735 C C . ASN A 1 1015 ? -22.300 -23.733 -19.881 1.00 90.44 1015 ASN A C 1
ATOM 7737 O O . ASN A 1 1015 ? -23.483 -23.663 -19.554 1.00 90.44 1015 ASN A O 1
ATOM 7741 N N . ALA A 1 1016 ? -21.300 -23.627 -18.990 1.00 85.94 1016 ALA A N 1
ATOM 7742 C CA . ALA A 1 1016 ? -21.485 -23.447 -17.544 1.00 85.94 1016 ALA A CA 1
ATOM 7743 C C . ALA A 1 1016 ? -22.208 -22.142 -17.191 1.00 85.94 1016 ALA A C 1
ATOM 7745 O O . ALA A 1 1016 ? -22.936 -22.062 -16.209 1.00 85.94 1016 ALA A O 1
ATOM 7746 N N . VAL A 1 1017 ? -21.991 -21.106 -17.999 1.00 86.56 1017 VAL A N 1
ATOM 7747 C CA . VAL A 1 1017 ? -22.604 -19.791 -17.802 1.00 86.56 1017 VAL A CA 1
ATOM 7748 C C . VAL A 1 1017 ? -24.015 -19.778 -18.376 1.00 86.56 1017 VAL A C 1
ATOM 7750 O O . VAL A 1 1017 ? -24.961 -19.285 -17.759 1.00 86.56 1017 VAL A O 1
ATOM 7753 N N . LEU A 1 1018 ? -24.152 -20.350 -19.570 1.00 92.94 1018 LEU A N 1
ATOM 7754 C CA . LEU A 1 1018 ? -25.349 -20.241 -20.389 1.00 92.94 1018 LEU A CA 1
ATOM 7755 C C . LEU A 1 1018 ? -26.556 -20.978 -19.824 1.00 92.94 1018 LEU A C 1
ATOM 7757 O O . LEU A 1 1018 ? -27.662 -20.516 -20.073 1.00 92.94 1018 LEU A O 1
ATOM 7761 N N . PHE A 1 1019 ? -26.400 -22.061 -19.054 1.00 89.94 1019 PHE A N 1
ATOM 7762 C CA . PHE A 1 1019 ? -27.583 -22.709 -18.475 1.00 89.94 1019 PHE A CA 1
ATOM 7763 C C . PHE A 1 1019 ? -28.265 -21.828 -17.411 1.00 89.94 1019 PHE A C 1
ATOM 7765 O O . PHE A 1 1019 ? -29.493 -21.810 -17.333 1.00 89.94 1019 PHE A O 1
ATOM 7772 N N . SER A 1 1020 ? -27.504 -21.026 -16.649 1.00 90.75 1020 SER A N 1
ATOM 7773 C CA . SER A 1 1020 ? -28.076 -20.086 -15.670 1.00 90.75 1020 SER A CA 1
ATOM 7774 C C . SER A 1 1020 ? -28.848 -18.955 -16.362 1.00 90.75 1020 SER A C 1
ATOM 7776 O O . SER A 1 1020 ? -29.950 -18.594 -15.949 1.00 90.75 1020 SER A O 1
ATOM 7778 N N . ILE A 1 1021 ? -28.306 -18.454 -17.476 1.00 94.06 1021 ILE A N 1
ATOM 7779 C CA . ILE A 1 1021 ? -28.935 -17.429 -18.314 1.00 94.06 1021 ILE A CA 1
ATOM 7780 C C . ILE A 1 1021 ? -30.154 -18.005 -19.046 1.00 94.06 1021 ILE A C 1
ATOM 7782 O O . ILE A 1 1021 ? -31.213 -17.385 -19.063 1.00 94.06 1021 ILE A O 1
ATOM 7786 N N . GLY A 1 1022 ? -30.035 -19.204 -19.619 1.00 95.12 1022 GLY A N 1
ATOM 7787 C CA . GLY A 1 1022 ? -31.109 -19.887 -20.338 1.00 95.12 1022 GLY A CA 1
ATOM 7788 C C . GLY A 1 1022 ? -32.312 -20.159 -19.448 1.00 95.12 1022 GLY A C 1
ATOM 7789 O O . GLY A 1 1022 ? -33.440 -19.873 -19.840 1.00 95.12 1022 GLY A O 1
ATOM 7790 N N . ARG A 1 1023 ? -32.081 -20.596 -18.205 1.00 93.44 1023 ARG A N 1
ATOM 7791 C CA . ARG A 1 1023 ? -33.148 -20.744 -17.212 1.00 93.44 1023 ARG A CA 1
ATOM 7792 C C . ARG A 1 1023 ? -33.874 -19.421 -16.957 1.00 93.44 1023 ARG A C 1
ATOM 7794 O O . ARG A 1 1023 ? -35.097 -19.393 -17.045 1.00 93.44 1023 ARG A O 1
ATOM 7801 N N . ALA A 1 1024 ? -33.137 -18.334 -16.722 1.00 94.12 1024 ALA A N 1
ATOM 7802 C CA . ALA A 1 1024 ? -33.732 -17.014 -16.504 1.00 94.12 1024 ALA A CA 1
ATOM 7803 C C . ALA A 1 1024 ? -34.538 -16.520 -17.722 1.00 94.12 1024 ALA A C 1
ATOM 7805 O O . ALA A 1 1024 ? -35.608 -15.937 -17.564 1.00 94.12 1024 ALA A O 1
ATOM 7806 N N . LEU A 1 1025 ? -34.069 -16.796 -18.943 1.00 96.00 1025 LEU A N 1
ATOM 7807 C CA . LEU A 1 1025 ? -34.795 -16.475 -20.175 1.00 96.00 1025 LEU A CA 1
ATOM 7808 C C . LEU A 1 1025 ? -36.096 -17.278 -20.307 1.00 96.00 1025 LEU A C 1
ATOM 7810 O O . LEU A 1 1025 ? -37.126 -16.706 -20.663 1.00 96.00 1025 LEU A O 1
ATOM 7814 N N . ARG A 1 1026 ? -36.080 -18.578 -19.990 1.00 95.62 1026 ARG A N 1
ATOM 7815 C CA . ARG A 1 1026 ? -37.296 -19.409 -19.996 1.00 95.62 1026 ARG A CA 1
ATOM 7816 C C . ARG A 1 1026 ? -38.301 -18.963 -18.940 1.00 95.62 1026 ARG A C 1
ATOM 7818 O O . ARG A 1 1026 ? -39.492 -18.895 -19.227 1.00 95.62 1026 ARG A O 1
ATOM 7825 N N . GLU A 1 1027 ? -37.831 -18.621 -17.742 1.00 94.81 1027 GLU A N 1
ATOM 7826 C CA . GLU A 1 1027 ? -38.666 -18.054 -16.674 1.00 94.81 1027 GLU A CA 1
ATOM 7827 C C . GLU A 1 1027 ? -39.287 -16.705 -17.092 1.00 94.81 1027 GLU A C 1
ATOM 7829 O O . GLU A 1 1027 ? -40.426 -16.418 -16.731 1.00 94.81 1027 GLU A O 1
ATOM 7834 N N . ALA A 1 1028 ? -38.601 -15.927 -17.937 1.00 95.25 1028 ALA A N 1
ATOM 7835 C CA . ALA A 1 1028 ? -39.122 -14.714 -18.578 1.00 95.25 1028 ALA A CA 1
ATOM 7836 C C . ALA A 1 1028 ? -40.011 -14.980 -19.819 1.00 95.25 1028 ALA A C 1
ATOM 7838 O O . ALA A 1 1028 ? -40.297 -14.067 -20.597 1.00 95.25 1028 ALA A O 1
ATOM 7839 N N . GLY A 1 1029 ? -40.437 -16.228 -20.048 1.00 96.25 1029 GLY A N 1
ATOM 7840 C CA . GLY A 1 1029 ? -41.341 -16.610 -21.137 1.00 96.25 1029 GLY A CA 1
ATOM 7841 C C . GLY A 1 1029 ? -40.710 -16.637 -22.532 1.00 96.25 1029 GLY A C 1
ATOM 7842 O O . GLY A 1 1029 ? -41.439 -16.727 -23.521 1.00 96.25 1029 GLY A O 1
ATOM 7843 N N . SER A 1 1030 ? -39.384 -16.543 -22.635 1.00 97.00 1030 SER A N 1
ATOM 7844 C CA . SER A 1 1030 ? -38.662 -16.621 -23.908 1.00 97.00 1030 SER A CA 1
ATOM 7845 C C . SER A 1 1030 ? -38.509 -18.071 -24.380 1.00 97.00 1030 SER A C 1
ATOM 7847 O O . SER A 1 1030 ? -38.436 -19.000 -23.575 1.00 97.00 1030 SER A O 1
ATOM 7849 N N . ARG A 1 1031 ? -38.431 -18.262 -25.701 1.00 97.50 1031 ARG A N 1
ATOM 7850 C CA . ARG A 1 1031 ? -38.201 -19.564 -26.342 1.00 97.50 1031 ARG A CA 1
ATOM 7851 C C . ARG A 1 1031 ? -36.716 -19.721 -26.636 1.00 97.50 1031 ARG A C 1
ATOM 7853 O O . ARG A 1 1031 ? -36.144 -18.892 -27.339 1.00 97.50 1031 ARG A O 1
ATOM 7860 N N . VAL A 1 1032 ? -36.086 -20.769 -26.121 1.00 97.81 1032 VAL A N 1
ATOM 7861 C CA . VAL A 1 1032 ? -34.626 -20.919 -26.111 1.00 97.81 1032 VAL A CA 1
ATOM 7862 C C . VAL A 1 1032 ? -34.181 -22.092 -26.985 1.00 97.81 1032 VAL A C 1
ATOM 7864 O O . VAL A 1 1032 ? -34.456 -23.254 -26.677 1.00 97.81 1032 VAL A O 1
ATOM 7867 N N . LEU A 1 1033 ? -33.429 -21.776 -28.042 1.00 97.62 1033 LEU A N 1
ATOM 7868 C CA . LEU A 1 1033 ? -32.676 -22.730 -28.857 1.00 97.62 1033 LEU A CA 1
ATOM 7869 C C . LEU A 1 1033 ? -31.201 -22.695 -28.442 1.00 97.62 1033 LEU A C 1
ATOM 7871 O O . LEU A 1 1033 ? -30.561 -21.645 -28.505 1.00 97.62 1033 LEU A O 1
ATOM 7875 N N . TYR A 1 1034 ? -30.651 -23.839 -28.040 1.00 97.88 1034 TYR A N 1
ATOM 7876 C CA . TYR A 1 1034 ? -29.301 -23.929 -27.483 1.00 97.88 1034 TYR A CA 1
ATOM 7877 C C . TYR A 1 1034 ? -28.410 -24.833 -28.342 1.00 97.88 1034 TYR A C 1
ATOM 7879 O O . TYR A 1 1034 ? -28.657 -26.026 -28.464 1.00 97.88 1034 TYR A O 1
ATOM 7887 N N . PHE A 1 1035 ? -27.331 -24.290 -28.907 1.00 97.38 1035 PHE A N 1
ATOM 7888 C CA . PHE A 1 1035 ? -26.234 -25.088 -29.455 1.00 97.38 1035 PHE A CA 1
ATOM 7889 C C . PHE A 1 1035 ? -25.137 -25.280 -28.405 1.00 97.38 1035 PHE A C 1
ATOM 7891 O O . PHE A 1 1035 ? -24.384 -24.348 -28.106 1.00 97.38 1035 PHE A O 1
ATOM 7898 N N . ALA A 1 1036 ? -25.046 -26.495 -27.867 1.00 96.44 1036 ALA A N 1
ATOM 7899 C CA . ALA A 1 1036 ? -24.058 -26.878 -26.865 1.00 96.44 1036 ALA A CA 1
ATOM 7900 C C . ALA A 1 1036 ? -22.898 -27.622 -27.543 1.00 96.44 1036 ALA A C 1
ATOM 7902 O O . ALA A 1 1036 ? -23.026 -28.780 -27.947 1.00 96.44 1036 ALA A O 1
ATOM 7903 N N . GLY A 1 1037 ? -21.771 -26.930 -27.711 1.00 94.69 1037 GLY A N 1
ATOM 7904 C CA . GLY A 1 1037 ? -20.584 -27.441 -28.387 1.00 94.69 1037 GLY A CA 1
ATOM 7905 C C . GLY A 1 1037 ? -19.490 -27.906 -27.433 1.00 94.69 1037 GLY A C 1
ATOM 7906 O O . GLY A 1 1037 ? -19.101 -27.183 -26.512 1.00 94.69 1037 GLY A O 1
ATOM 7907 N N . TYR A 1 1038 ? -18.926 -29.078 -27.714 1.00 92.31 1038 TYR A N 1
ATOM 7908 C CA . TYR A 1 1038 ? -17.800 -29.668 -26.992 1.00 92.31 1038 TYR A CA 1
ATOM 7909 C C . TYR A 1 1038 ? -16.731 -30.153 -27.967 1.00 92.31 1038 TYR A C 1
ATOM 7911 O O . TYR A 1 1038 ? -17.035 -30.612 -29.064 1.00 92.31 1038 TYR A O 1
ATOM 7919 N N . ARG A 1 1039 ? -15.457 -30.101 -27.568 1.00 88.19 1039 ARG A N 1
ATOM 7920 C CA . ARG A 1 1039 ? -14.389 -30.662 -28.408 1.00 88.19 1039 ARG A CA 1
ATOM 7921 C C . ARG A 1 1039 ? -14.443 -32.187 -28.412 1.00 88.19 1039 ARG A C 1
ATOM 7923 O O . ARG A 1 1039 ? -14.321 -32.813 -29.461 1.00 88.19 1039 ARG A O 1
ATOM 7930 N N . ASP A 1 1040 ? -14.638 -32.765 -27.231 1.00 89.19 1040 ASP A N 1
ATOM 7931 C CA . ASP A 1 1040 ? -14.807 -34.198 -27.017 1.00 89.19 1040 ASP A CA 1
ATOM 7932 C C . ASP A 1 1040 ? -15.990 -34.449 -26.075 1.00 89.19 1040 ASP A C 1
ATOM 7934 O O . ASP A 1 1040 ? -16.187 -33.711 -25.108 1.00 89.19 1040 ASP A O 1
ATOM 7938 N N . SER A 1 1041 ? -16.754 -35.512 -26.330 1.00 89.44 1041 SER A N 1
ATOM 7939 C CA . SER A 1 1041 ? -17.839 -35.979 -25.456 1.00 89.44 1041 SER A CA 1
ATOM 7940 C C . SER A 1 1041 ? -17.417 -36.234 -24.006 1.00 89.44 1041 SER A C 1
ATOM 7942 O O . SER A 1 1041 ? -18.242 -36.101 -23.110 1.00 89.44 1041 SER A O 1
ATOM 7944 N N . ALA A 1 1042 ? -16.145 -36.556 -23.747 1.00 88.81 1042 ALA A N 1
ATOM 7945 C CA . ALA A 1 1042 ? -15.622 -36.734 -22.394 1.00 88.81 1042 ALA A CA 1
ATOM 7946 C C . ALA A 1 1042 ? -15.676 -35.445 -21.560 1.00 88.81 1042 ALA A C 1
ATOM 7948 O O . ALA A 1 1042 ? -15.624 -35.515 -20.340 1.00 88.81 1042 ALA A O 1
ATOM 7949 N N . GLN A 1 1043 ? -15.777 -34.278 -22.205 1.00 88.00 1043 GLN A N 1
ATOM 7950 C CA . GLN A 1 1043 ? -15.882 -32.972 -21.552 1.00 88.00 1043 GLN A CA 1
ATOM 7951 C C . GLN A 1 1043 ? -17.331 -32.547 -21.290 1.00 88.00 1043 GLN A C 1
ATOM 7953 O O . GLN A 1 1043 ? -17.549 -31.435 -20.814 1.00 88.00 1043 GLN A O 1
ATOM 7958 N N . LEU A 1 1044 ? -18.318 -33.377 -21.640 1.00 91.06 1044 LEU A N 1
ATOM 7959 C CA . LEU A 1 1044 ? -19.721 -33.103 -21.357 1.00 91.06 1044 LEU A CA 1
ATOM 7960 C C . LEU A 1 1044 ? -19.942 -33.061 -19.840 1.00 91.06 1044 LEU A C 1
ATOM 7962 O O . LEU A 1 1044 ? -19.589 -33.998 -19.130 1.00 91.06 1044 LEU A O 1
ATOM 7966 N N . PHE A 1 1045 ? -20.564 -31.989 -19.359 1.00 90.75 1045 PHE A N 1
ATOM 7967 C CA . PHE A 1 1045 ? -20.978 -31.830 -17.968 1.00 90.75 1045 PHE A CA 1
ATOM 7968 C C . PHE A 1 1045 ? -22.378 -31.219 -17.917 1.00 90.75 1045 PHE A C 1
ATOM 7970 O O . PHE A 1 1045 ? -22.786 -30.531 -18.851 1.00 90.75 1045 PHE A O 1
ATOM 7977 N N . GLU A 1 1046 ? -23.103 -31.486 -16.829 1.00 90.94 1046 GLU A N 1
ATOM 7978 C CA . GLU A 1 1046 ? -24.406 -30.872 -16.528 1.00 90.94 1046 GLU A CA 1
ATOM 7979 C C . GLU A 1 1046 ? -25.426 -30.950 -17.680 1.00 90.94 1046 GLU A C 1
ATOM 7981 O O . GLU A 1 1046 ? -26.190 -30.019 -17.940 1.00 90.94 1046 GLU A O 1
ATOM 7986 N N . GLN A 1 1047 ? -25.480 -32.100 -18.369 1.00 93.56 1047 GLN A N 1
ATOM 7987 C CA . GLN A 1 1047 ? -26.402 -32.317 -19.491 1.00 93.56 1047 GLN A CA 1
ATOM 7988 C C . GLN A 1 1047 ? -27.867 -32.029 -19.099 1.00 93.56 1047 GLN A C 1
ATOM 7990 O O . GLN A 1 1047 ? -28.641 -31.529 -19.910 1.00 93.56 1047 GLN A O 1
ATOM 7995 N N . GLY A 1 1048 ? -28.248 -32.324 -17.845 1.00 93.44 1048 GLY A N 1
ATOM 7996 C CA . GLY A 1 1048 ? -29.603 -32.083 -17.323 1.00 93.44 1048 GLY A CA 1
ATOM 7997 C C . GLY A 1 1048 ? -29.953 -30.610 -17.226 1.00 93.44 1048 GLY A C 1
ATOM 7998 O O . GLY A 1 1048 ? -31.036 -30.217 -17.647 1.00 93.44 1048 GLY A O 1
ATOM 7999 N N . GLU A 1 1049 ? -29.021 -29.796 -16.746 1.00 91.50 1049 GLU A N 1
ATOM 8000 C CA . GLU A 1 1049 ? -29.213 -28.353 -16.598 1.00 91.50 1049 GLU A CA 1
ATOM 8001 C C . GLU A 1 1049 ? -29.292 -27.654 -17.961 1.00 91.50 1049 GLU A C 1
ATOM 8003 O O . GLU A 1 1049 ? -30.121 -26.768 -18.177 1.00 91.50 1049 GLU A O 1
ATOM 8008 N N . ILE A 1 1050 ? -28.479 -28.089 -18.928 1.00 94.25 1050 ILE A N 1
ATOM 8009 C CA . ILE A 1 1050 ? -28.521 -27.577 -20.307 1.00 94.25 1050 ILE A CA 1
ATOM 8010 C C . ILE A 1 1050 ? -29.874 -27.887 -20.970 1.00 94.25 1050 ILE A C 1
ATOM 8012 O O . ILE A 1 1050 ? -30.478 -27.024 -21.611 1.00 94.25 1050 ILE A O 1
ATOM 8016 N N . GLU A 1 1051 ? -30.393 -29.100 -20.779 1.00 95.75 1051 GLU A N 1
ATOM 8017 C CA . GLU A 1 1051 ? -31.723 -29.470 -21.267 1.00 95.75 1051 GLU A CA 1
ATOM 8018 C C . GLU A 1 1051 ? -32.812 -28.656 -20.548 1.00 95.75 1051 GLU A C 1
ATOM 8020 O O . GLU A 1 1051 ? -33.655 -28.043 -21.197 1.00 95.75 1051 GLU A O 1
ATOM 8025 N N . ALA A 1 1052 ? -32.782 -28.562 -19.217 1.00 93.88 1052 ALA A N 1
ATOM 8026 C CA . ALA A 1 1052 ? -33.785 -27.824 -18.444 1.00 93.88 1052 ALA A CA 1
ATOM 8027 C C . ALA A 1 1052 ? -33.837 -26.320 -18.785 1.00 93.88 1052 ALA A C 1
ATOM 8029 O O . ALA A 1 1052 ? -34.908 -25.708 -18.758 1.00 93.88 1052 ALA A O 1
ATOM 8030 N N . SER A 1 1053 ? -32.702 -25.732 -19.162 1.00 94.75 1053 SER A N 1
ATOM 8031 C CA . SER A 1 1053 ? -32.566 -24.315 -19.523 1.00 94.75 1053 SER A CA 1
ATOM 8032 C C . SER A 1 1053 ? -32.934 -23.981 -20.975 1.00 94.75 1053 SER A C 1
ATOM 8034 O O . SER A 1 1053 ? -32.798 -22.828 -21.381 1.00 94.75 1053 SER A O 1
ATOM 8036 N N . SER A 1 1054 ? -33.441 -24.940 -21.758 1.00 96.75 1054 SER A N 1
ATOM 8037 C CA . SER A 1 1054 ? -33.792 -24.734 -23.172 1.00 96.75 1054 SER A CA 1
ATOM 8038 C C . SER A 1 1054 ? -35.072 -25.458 -23.606 1.00 96.75 1054 SER A C 1
ATOM 8040 O O . SER A 1 1054 ? -35.486 -26.450 -23.000 1.00 96.75 1054 SER A O 1
ATOM 8042 N N . ASP A 1 1055 ? -35.692 -24.990 -24.693 1.00 97.00 1055 ASP A N 1
ATOM 8043 C CA . ASP A 1 1055 ? -36.795 -25.701 -25.353 1.00 97.00 1055 ASP A CA 1
ATOM 8044 C C . ASP A 1 1055 ? -36.273 -26.772 -26.321 1.00 97.00 1055 ASP A C 1
ATOM 8046 O O . ASP A 1 1055 ? -36.868 -27.845 -26.435 1.00 97.00 1055 ASP A O 1
ATOM 8050 N N . GLN A 1 1056 ? -35.128 -26.505 -26.958 1.00 97.56 1056 GLN A N 1
ATOM 8051 C CA . GLN A 1 1056 ? -34.425 -27.431 -27.845 1.00 97.56 1056 GLN A CA 1
ATOM 8052 C C . GLN A 1 1056 ? -32.903 -27.273 -27.702 1.00 97.56 1056 GLN A C 1
ATOM 8054 O O . GLN A 1 1056 ? -32.392 -26.150 -27.734 1.00 97.56 1056 GLN A O 1
ATOM 8059 N N . VAL A 1 1057 ? -32.181 -28.394 -27.602 1.00 97.69 1057 VAL A N 1
ATOM 8060 C CA . VAL A 1 1057 ? -30.711 -28.451 -27.627 1.00 97.69 1057 VAL A CA 1
ATOM 8061 C C . VAL A 1 1057 ? -30.227 -29.148 -28.890 1.00 97.69 1057 VAL A C 1
ATOM 8063 O O . VAL A 1 1057 ? -30.694 -30.228 -29.254 1.00 97.69 1057 VAL A O 1
ATOM 8066 N N . ILE A 1 1058 ? -29.221 -28.550 -29.515 1.00 97.62 1058 ILE A N 1
ATOM 8067 C CA . ILE A 1 1058 ? -28.409 -29.163 -30.555 1.00 97.62 1058 ILE A CA 1
ATOM 8068 C C . ILE A 1 1058 ? -27.026 -29.442 -29.967 1.00 97.62 1058 ILE A C 1
ATOM 8070 O O . ILE A 1 1058 ? -26.232 -28.527 -29.735 1.00 97.62 1058 ILE A O 1
ATOM 8074 N N . TRP A 1 1059 ? -26.741 -30.717 -29.719 1.00 96.81 1059 TRP A N 1
ATOM 8075 C CA . TRP A 1 1059 ? -25.461 -31.177 -29.191 1.00 96.81 1059 TRP A CA 1
ATOM 8076 C C . TRP A 1 1059 ? -24.445 -31.300 -30.321 1.00 96.81 1059 TRP A C 1
ATOM 8078 O O . TRP A 1 1059 ? -24.644 -32.085 -31.248 1.00 96.81 1059 TRP A O 1
ATOM 8088 N N . ALA A 1 1060 ? -23.348 -30.550 -30.245 1.00 95.56 1060 ALA A N 1
ATOM 8089 C CA . ALA A 1 1060 ? -22.298 -30.557 -31.257 1.00 95.56 1060 ALA A CA 1
ATOM 8090 C C . ALA A 1 1060 ? -20.966 -31.021 -30.660 1.00 95.56 1060 ALA A C 1
ATOM 8092 O O . ALA A 1 1060 ? -20.518 -30.485 -29.645 1.00 95.56 1060 ALA A O 1
ATOM 8093 N N . ASN A 1 1061 ? -20.310 -31.999 -31.289 1.00 94.44 1061 ASN A N 1
ATOM 8094 C CA . ASN A 1 1061 ? -18.951 -32.371 -30.907 1.00 94.44 1061 ASN A CA 1
ATOM 8095 C C . ASN A 1 1061 ? -18.048 -32.762 -32.079 1.00 94.44 1061 ASN A C 1
ATOM 8097 O O . ASN A 1 1061 ? -18.475 -33.451 -33.008 1.00 94.44 1061 ASN A O 1
ATOM 8101 N N . ASP A 1 1062 ? -16.781 -32.339 -32.013 1.00 88.25 1062 ASP A N 1
ATOM 8102 C CA . ASP A 1 1062 ? -15.778 -32.594 -33.058 1.00 88.25 1062 ASP A CA 1
ATOM 8103 C C . ASP A 1 1062 ? -15.272 -34.050 -33.004 1.00 88.25 1062 ASP A C 1
ATOM 8105 O O . ASP A 1 1062 ? -15.257 -34.789 -34.001 1.00 88.25 1062 ASP A O 1
ATOM 8109 N N . HIS A 1 1063 ? -14.865 -34.477 -31.808 1.00 88.25 1063 HIS A N 1
ATOM 8110 C CA . HIS A 1 1063 ? -14.208 -35.752 -31.531 1.00 88.25 1063 HIS A CA 1
ATOM 8111 C C . HIS A 1 1063 ? -14.951 -36.562 -30.455 1.00 88.25 1063 HIS A C 1
ATOM 8113 O O . HIS A 1 1063 ? -15.923 -36.095 -29.858 1.00 88.25 1063 HIS A O 1
ATOM 8119 N N . GLY A 1 1064 ? -14.518 -37.806 -30.240 1.00 87.12 1064 GLY A N 1
ATOM 8120 C CA . GLY A 1 1064 ? -15.140 -38.716 -29.275 1.00 87.12 1064 GLY A CA 1
ATOM 8121 C C . GLY A 1 1064 ? -16.419 -39.383 -29.789 1.00 87.12 1064 GLY A C 1
ATOM 8122 O O . GLY A 1 1064 ? -16.650 -39.475 -31.002 1.00 87.12 1064 GLY A O 1
ATOM 8123 N N . ALA A 1 1065 ? -17.234 -39.891 -28.866 1.00 90.62 1065 ALA A N 1
ATOM 8124 C CA . ALA A 1 1065 ? -18.529 -40.492 -29.171 1.00 90.62 1065 ALA A CA 1
ATOM 8125 C C . ALA A 1 1065 ? -19.586 -39.400 -29.437 1.00 90.62 1065 ALA A C 1
ATOM 8127 O O . ALA A 1 1065 ? -19.458 -38.291 -28.920 1.00 90.62 1065 ALA A O 1
ATOM 8128 N N . PRO A 1 1066 ? -20.631 -39.657 -30.243 1.00 91.81 1066 PRO A N 1
ATOM 8129 C CA . PRO A 1 1066 ? -21.771 -38.746 -30.337 1.00 91.81 1066 PRO A CA 1
ATOM 8130 C C . PRO A 1 1066 ? -22.407 -38.521 -28.959 1.00 91.81 1066 PRO A C 1
ATOM 8132 O O . PRO A 1 1066 ? -22.654 -39.482 -28.230 1.00 91.81 1066 PRO A O 1
ATOM 8135 N N . ILE A 1 1067 ? -22.688 -37.265 -28.607 1.00 93.62 1067 ILE A N 1
ATOM 8136 C CA . ILE A 1 1067 ? -23.443 -36.942 -27.389 1.00 93.62 1067 ILE A CA 1
ATOM 8137 C C . ILE A 1 1067 ? -24.903 -37.353 -27.607 1.00 93.62 1067 ILE A C 1
ATOM 8139 O O . ILE A 1 1067 ? -25.560 -36.828 -28.502 1.00 93.62 1067 ILE A O 1
ATOM 8143 N N . ALA A 1 1068 ? -25.407 -38.301 -26.816 1.00 92.62 1068 ALA A N 1
ATOM 8144 C CA . ALA A 1 1068 ? -26.765 -38.818 -26.960 1.00 92.62 1068 ALA A CA 1
ATOM 8145 C C . ALA A 1 1068 ? -27.806 -37.809 -26.428 1.00 92.62 1068 ALA A C 1
ATOM 8147 O O . ALA A 1 1068 ? -27.798 -37.522 -25.225 1.00 92.62 1068 ALA A O 1
ATOM 8148 N N . PRO A 1 1069 ? -28.723 -37.295 -27.272 1.00 93.62 1069 PRO A N 1
ATOM 8149 C CA . PRO A 1 1069 ? -29.835 -36.476 -26.805 1.00 93.62 1069 PRO A CA 1
ATOM 8150 C C . PRO A 1 1069 ? -30.791 -37.307 -25.940 1.00 93.62 1069 PRO A C 1
ATOM 8152 O O . PRO A 1 1069 ? -31.058 -38.469 -26.255 1.00 93.62 1069 PRO A O 1
ATOM 8155 N N . ARG A 1 1070 ? -31.321 -36.728 -24.855 1.00 95.81 1070 ARG A N 1
ATOM 8156 C CA . ARG A 1 1070 ? -32.252 -37.427 -23.942 1.00 95.81 1070 ARG A CA 1
ATOM 8157 C C . ARG A 1 1070 ? -33.712 -37.015 -24.115 1.00 95.81 1070 ARG A C 1
ATOM 8159 O O . ARG A 1 1070 ? -34.592 -37.666 -23.554 1.00 95.81 1070 ARG A O 1
ATOM 8166 N N . ARG A 1 1071 ? -33.980 -35.965 -24.896 1.00 95.00 1071 ARG A N 1
ATOM 8167 C CA . ARG A 1 1071 ? -35.328 -35.475 -25.213 1.00 95.00 1071 ARG A CA 1
ATOM 8168 C C . ARG A 1 1071 ? -35.616 -35.648 -26.709 1.00 95.00 1071 ARG A C 1
ATOM 8170 O O . ARG A 1 1071 ? -34.702 -35.469 -27.510 1.00 95.00 1071 ARG A O 1
ATOM 8177 N N . PRO A 1 1072 ? -36.858 -35.977 -27.106 1.00 92.88 1072 PRO A N 1
ATOM 8178 C CA . PRO A 1 1072 ? -37.193 -36.295 -28.497 1.00 92.88 1072 PRO A CA 1
ATOM 8179 C C . PRO A 1 1072 ? -37.018 -35.119 -29.467 1.00 92.88 1072 PRO A C 1
ATOM 8181 O O . PRO A 1 1072 ? -36.800 -35.346 -30.652 1.00 92.88 1072 PRO A O 1
ATOM 8184 N N . GLN A 1 1073 ? -37.114 -33.880 -28.979 1.00 93.75 1073 GLN A N 1
ATOM 8185 C CA . GLN A 1 1073 ? -36.916 -32.674 -29.783 1.00 93.75 1073 GLN A CA 1
ATOM 8186 C C . GLN A 1 1073 ? -35.443 -32.265 -29.946 1.00 93.75 1073 GLN A C 1
ATOM 8188 O O . GLN A 1 1073 ? -35.142 -31.396 -30.760 1.00 93.75 1073 GLN A O 1
ATOM 8193 N N . ASP A 1 1074 ? -34.528 -32.840 -29.164 1.00 97.06 1074 ASP A N 1
ATOM 8194 C CA . ASP A 1 1074 ? -33.105 -32.504 -29.225 1.00 97.06 1074 ASP A CA 1
ATOM 8195 C C . ASP A 1 1074 ? -32.402 -33.311 -30.323 1.00 97.06 1074 ASP A C 1
ATOM 8197 O O . ASP A 1 1074 ? -32.797 -34.431 -30.649 1.00 97.06 1074 ASP A O 1
ATOM 8201 N N . ALA A 1 1075 ? -31.310 -32.772 -30.865 1.00 96.75 1075 ALA A N 1
ATOM 8202 C CA . ALA A 1 1075 ? -30.550 -33.425 -31.928 1.00 96.75 1075 ALA A CA 1
ATOM 8203 C C . ALA A 1 1075 ? -29.049 -33.458 -31.632 1.00 96.75 1075 ALA A C 1
ATOM 8205 O O . ALA A 1 1075 ? -28.528 -32.673 -30.840 1.00 96.75 1075 ALA A O 1
ATOM 8206 N N . GLN A 1 1076 ? -28.348 -34.368 -32.306 1.00 96.19 1076 GLN A N 1
ATOM 8207 C CA . GLN A 1 1076 ? -26.892 -34.471 -32.278 1.00 96.19 1076 GLN A CA 1
ATOM 8208 C C . GLN A 1 1076 ? -26.326 -34.112 -33.652 1.00 96.19 1076 GLN A C 1
ATOM 8210 O O . GLN A 1 1076 ? -26.872 -34.502 -34.684 1.00 96.19 1076 GLN A O 1
ATOM 8215 N N . PHE A 1 1077 ? -25.211 -33.387 -33.660 1.00 96.50 1077 PHE A N 1
ATOM 8216 C CA . PHE A 1 1077 ? -24.460 -33.046 -34.858 1.00 96.50 1077 PHE A CA 1
ATOM 8217 C C . PHE A 1 1077 ? -22.968 -33.334 -34.668 1.00 96.50 1077 PHE A C 1
ATOM 8219 O O . PHE A 1 1077 ? -22.358 -32.957 -33.666 1.00 96.50 1077 PHE A O 1
ATOM 8226 N N . ARG A 1 1078 ? -22.352 -34.002 -35.649 1.00 94.81 1078 ARG A N 1
ATOM 8227 C CA . ARG A 1 1078 ? -20.906 -34.249 -35.659 1.00 94.81 1078 ARG A CA 1
ATOM 8228 C C . ARG A 1 1078 ? -20.184 -33.099 -36.358 1.00 94.81 1078 ARG A C 1
ATOM 8230 O O . ARG A 1 1078 ? -20.246 -32.985 -37.578 1.00 94.81 1078 ARG A O 1
ATOM 8237 N N . GLY A 1 1079 ? -19.469 -32.291 -35.585 1.00 92.81 1079 GLY A N 1
ATOM 8238 C CA . GLY A 1 1079 ? -18.759 -31.103 -36.054 1.00 92.81 1079 GLY A CA 1
ATOM 8239 C C . GLY A 1 1079 ? -18.937 -29.929 -35.098 1.00 92.81 1079 GLY A C 1
ATOM 8240 O O . GLY A 1 1079 ? -19.401 -30.096 -33.969 1.00 92.81 1079 GLY A O 1
ATOM 8241 N N . ASN A 1 1080 ? -18.581 -28.733 -35.560 1.00 90.56 1080 ASN A N 1
ATOM 8242 C CA . ASN A 1 1080 ? -18.624 -27.536 -34.724 1.00 90.56 1080 ASN A CA 1
ATOM 8243 C C . ASN A 1 1080 ? -20.012 -26.864 -34.716 1.00 90.56 1080 ASN A C 1
ATOM 8245 O O . ASN A 1 1080 ? -20.876 -27.143 -35.550 1.00 90.56 1080 ASN A O 1
ATOM 8249 N N . ILE A 1 1081 ? -20.206 -25.925 -33.783 1.00 91.94 1081 ILE A N 1
ATOM 8250 C CA . ILE A 1 1081 ? -21.471 -25.190 -33.592 1.00 91.94 1081 ILE A CA 1
ATOM 8251 C C . ILE A 1 1081 ? -21.926 -24.475 -34.872 1.00 91.94 1081 ILE A C 1
ATOM 8253 O O . ILE A 1 1081 ? -23.107 -24.500 -35.200 1.00 91.94 1081 ILE A O 1
ATOM 8257 N N . VAL A 1 1082 ? -21.005 -23.874 -35.628 1.00 91.50 1082 VAL A N 1
ATOM 8258 C CA . VAL A 1 1082 ? -21.337 -23.158 -36.871 1.00 91.50 1082 VAL A CA 1
ATOM 8259 C C . VAL A 1 1082 ? -21.947 -24.107 -37.901 1.00 91.50 1082 VAL A C 1
ATOM 8261 O O . VAL A 1 1082 ? -22.979 -23.803 -38.495 1.00 91.50 1082 VAL A O 1
ATOM 8264 N N . GLN A 1 1083 ? -21.331 -25.271 -38.097 1.00 93.25 1083 GLN A N 1
ATOM 8265 C CA . GLN A 1 1083 ? -21.831 -26.294 -39.013 1.00 93.25 1083 GLN A CA 1
ATOM 8266 C C . GLN A 1 1083 ? -23.189 -26.837 -38.549 1.00 93.25 1083 GLN A C 1
ATOM 8268 O O . GLN A 1 1083 ? -24.094 -26.996 -39.371 1.00 93.25 1083 GLN A O 1
ATOM 8273 N N . ALA A 1 1084 ? -23.355 -27.038 -37.237 1.00 94.94 1084 ALA A N 1
ATOM 8274 C CA . ALA A 1 1084 ? -24.620 -27.455 -36.644 1.00 94.94 1084 ALA A CA 1
ATOM 8275 C C . ALA A 1 1084 ? -25.738 -26.431 -36.902 1.00 94.94 1084 ALA A C 1
ATOM 8277 O O . ALA A 1 1084 ? -26.839 -26.816 -37.285 1.00 94.94 1084 ALA A O 1
ATOM 8278 N N . MET A 1 1085 ? -25.462 -25.128 -36.777 1.00 95.12 1085 MET A N 1
ATOM 8279 C CA . MET A 1 1085 ? -26.434 -24.065 -37.076 1.00 95.12 1085 MET A CA 1
ATOM 8280 C C . MET A 1 1085 ? -26.877 -24.084 -38.541 1.00 95.12 1085 MET A C 1
ATOM 8282 O O . MET A 1 1085 ? -28.053 -23.893 -38.845 1.00 95.12 1085 MET A O 1
ATOM 8286 N N . GLN A 1 1086 ? -25.953 -24.345 -39.468 1.00 93.38 1086 GLN A N 1
ATOM 8287 C CA . GLN A 1 1086 ? -26.298 -24.458 -40.883 1.00 93.38 1086 GLN A CA 1
ATOM 8288 C C . GLN A 1 1086 ? -27.144 -25.707 -41.167 1.00 93.38 1086 GLN A C 1
ATOM 8290 O O . GLN A 1 1086 ? -28.093 -25.627 -41.943 1.00 93.38 1086 GLN A O 1
ATOM 8295 N N . ALA A 1 1087 ? -26.815 -26.847 -40.551 1.00 95.12 1087 ALA A N 1
ATOM 8296 C CA . ALA A 1 1087 ? -27.595 -28.081 -40.668 1.00 95.12 1087 ALA A CA 1
ATOM 8297 C C . ALA A 1 1087 ? -29.005 -27.918 -40.076 1.00 95.12 1087 ALA A C 1
ATOM 8299 O O . ALA A 1 1087 ? -29.991 -28.323 -40.695 1.00 95.12 1087 ALA A O 1
ATOM 8300 N N . TYR A 1 1088 ? -29.109 -27.239 -38.930 1.00 95.56 1088 TYR A N 1
ATOM 8301 C CA . TYR A 1 1088 ? -30.377 -26.863 -38.312 1.00 95.56 1088 TYR A CA 1
ATOM 8302 C C . TYR A 1 1088 ? -31.242 -26.041 -39.268 1.00 95.56 1088 TYR A C 1
ATOM 8304 O O . TYR A 1 1088 ? -32.387 -26.398 -39.528 1.00 95.56 1088 TYR A O 1
ATOM 8312 N N . GLU A 1 1089 ? -30.688 -24.983 -39.866 1.00 92.06 1089 GLU A N 1
ATOM 8313 C CA . GLU A 1 1089 ? -31.453 -24.117 -40.768 1.00 92.06 1089 GLU A CA 1
ATOM 8314 C C . GLU A 1 1089 ? -31.875 -24.832 -42.064 1.00 92.06 1089 GLU A C 1
ATOM 8316 O O . GLU A 1 1089 ? -32.937 -24.532 -42.612 1.00 92.06 1089 GLU A O 1
ATOM 8321 N N . ARG A 1 1090 ? -31.099 -25.828 -42.518 1.00 93.12 1090 ARG A N 1
ATOM 8322 C CA . ARG A 1 1090 ? -31.466 -26.714 -43.639 1.00 93.12 1090 ARG A CA 1
ATOM 8323 C C . ARG A 1 1090 ? -32.511 -27.779 -43.275 1.00 93.12 1090 ARG A C 1
ATOM 8325 O O . ARG A 1 1090 ? -32.995 -28.458 -44.175 1.00 93.12 1090 ARG A O 1
ATOM 8332 N N . GLY A 1 1091 ? -32.883 -27.915 -41.999 1.00 92.44 1091 GLY A N 1
ATOM 8333 C CA . GLY A 1 1091 ? -33.852 -28.913 -41.529 1.00 92.44 1091 GLY A CA 1
ATOM 8334 C C . GLY A 1 1091 ? -33.285 -30.333 -41.422 1.00 92.44 1091 GLY A C 1
ATOM 8335 O O . GLY A 1 1091 ? -34.044 -31.295 -41.398 1.00 92.44 1091 GLY A O 1
ATOM 8336 N N . GLU A 1 1092 ? -31.960 -30.483 -41.358 1.00 95.19 1092 GLU A N 1
ATOM 8337 C CA . GLU A 1 1092 ? -31.282 -31.788 -41.283 1.00 95.19 1092 GLU A CA 1
ATOM 8338 C C . GLU A 1 1092 ? -31.304 -32.394 -39.868 1.00 95.19 1092 GLU A C 1
ATOM 8340 O O . GLU A 1 1092 ? -30.929 -33.549 -39.688 1.00 95.19 1092 GLU A O 1
ATOM 8345 N N . LEU A 1 1093 ? -31.740 -31.621 -38.864 1.00 94.19 1093 LEU A N 1
ATOM 8346 C CA . LEU A 1 1093 ? -31.665 -31.954 -37.435 1.00 94.19 1093 LEU A CA 1
ATOM 8347 C C . LEU A 1 1093 ? -33.041 -32.146 -36.776 1.00 94.19 1093 LEU A C 1
ATOM 8349 O O . LEU A 1 1093 ? -33.192 -31.921 -35.581 1.00 94.19 1093 LEU A O 1
ATOM 8353 N N . GLY A 1 1094 ? -34.043 -32.562 -37.552 1.00 88.81 1094 GLY A N 1
ATOM 8354 C CA . GLY A 1 1094 ? -35.396 -32.816 -37.051 1.00 88.81 1094 GLY A CA 1
ATOM 8355 C C . GLY A 1 1094 ? -36.285 -31.571 -36.989 1.00 88.81 1094 GLY A C 1
ATOM 8356 O O . GLY A 1 1094 ? -36.082 -30.601 -37.724 1.00 88.81 1094 GLY A O 1
ATOM 8357 N N . GLU A 1 1095 ? -37.325 -31.630 -36.152 1.00 89.25 1095 GLU A N 1
ATOM 8358 C CA . GLU A 1 1095 ? -38.292 -30.539 -35.995 1.00 89.25 1095 GLU A CA 1
ATOM 8359 C C . GLU A 1 1095 ? -37.631 -29.321 -35.340 1.00 89.25 1095 GLU A C 1
ATOM 8361 O O . GLU A 1 1095 ? -36.913 -29.437 -34.350 1.00 89.25 1095 GLU A O 1
ATOM 8366 N N . ARG A 1 1096 ? -37.865 -28.134 -35.903 1.00 93.75 1096 ARG A N 1
ATOM 8367 C CA . ARG A 1 1096 ? -37.284 -26.883 -35.409 1.00 93.75 1096 ARG A CA 1
ATOM 8368 C C . ARG A 1 1096 ? -38.248 -26.206 -34.452 1.00 93.75 1096 ARG A C 1
ATOM 8370 O O . ARG A 1 1096 ? -39.395 -25.975 -34.825 1.00 93.75 1096 ARG A O 1
ATOM 8377 N N . VAL A 1 1097 ? -37.763 -25.795 -33.280 1.00 94.88 1097 VAL A N 1
ATOM 8378 C CA . VAL A 1 1097 ? -38.536 -24.911 -32.399 1.00 94.88 1097 VAL A CA 1
ATOM 8379 C C . VAL A 1 1097 ? -38.865 -23.586 -33.109 1.00 94.88 1097 VAL A C 1
ATOM 8381 O O . VAL A 1 1097 ? -40.014 -23.157 -33.085 1.00 94.88 1097 VAL A O 1
ATOM 8384 N N . PHE A 1 1098 ? -37.918 -22.966 -33.817 1.00 95.19 1098 PHE A N 1
ATOM 8385 C CA . PHE A 1 1098 ? -38.146 -21.812 -34.705 1.00 95.19 1098 PHE A CA 1
ATOM 8386 C C . PHE A 1 1098 ? -37.027 -21.711 -35.758 1.00 95.19 1098 PHE A C 1
ATOM 8388 O O . PHE A 1 1098 ? -35.978 -22.335 -35.608 1.00 95.19 1098 PHE A O 1
ATOM 8395 N N . SER A 1 1099 ? -37.218 -20.948 -36.840 1.00 93.19 1099 SER A N 1
ATOM 8396 C CA . SER A 1 1099 ? -36.144 -20.666 -37.810 1.00 93.19 1099 SER A CA 1
ATOM 8397 C C . SER A 1 1099 ? -35.128 -19.679 -37.234 1.00 93.19 1099 SER A C 1
ATOM 8399 O O . SER A 1 1099 ? -35.490 -18.757 -36.503 1.00 93.19 1099 SER A O 1
ATOM 8401 N N . LEU A 1 1100 ? -33.853 -19.785 -37.634 1.00 93.69 1100 LEU A N 1
ATOM 8402 C CA . LEU A 1 1100 ? -32.837 -18.802 -37.240 1.00 93.69 1100 LEU A CA 1
ATOM 8403 C C . LEU A 1 1100 ? -33.169 -17.373 -37.713 1.00 93.69 1100 LEU A C 1
ATOM 8405 O O . LEU A 1 1100 ? -32.642 -16.415 -37.158 1.00 93.69 1100 LEU A O 1
ATOM 8409 N N . GLY A 1 1101 ? -34.041 -17.213 -38.717 1.00 92.19 1101 GLY A N 1
ATOM 8410 C CA . GLY A 1 1101 ? -34.544 -15.909 -39.164 1.00 92.19 1101 GLY A CA 1
ATOM 8411 C C . GLY A 1 1101 ? -35.531 -15.229 -38.208 1.00 92.19 1101 GLY A C 1
ATOM 8412 O O . GLY A 1 1101 ? -35.848 -14.057 -38.410 1.00 92.19 1101 GLY A O 1
ATOM 8413 N N . GLU A 1 1102 ? -36.017 -15.953 -37.198 1.00 94.56 1102 GLU A N 1
ATOM 8414 C CA . GLU A 1 1102 ? -36.968 -15.481 -36.184 1.00 94.56 1102 GLU A CA 1
ATOM 8415 C C . GLU A 1 1102 ? -36.283 -15.124 -34.854 1.00 94.56 1102 GLU A C 1
ATOM 8417 O O . GLU A 1 1102 ? -36.969 -14.773 -33.898 1.00 94.56 1102 GLU A O 1
ATOM 8422 N N . VAL A 1 1103 ? -34.951 -15.232 -34.773 1.00 96.00 1103 VAL A N 1
ATOM 8423 C CA . VAL A 1 1103 ? -34.167 -14.963 -33.559 1.00 96.00 1103 VAL A CA 1
ATOM 8424 C C . VAL A 1 1103 ? -34.148 -13.468 -33.245 1.00 96.00 1103 VAL A C 1
ATOM 8426 O O . VAL A 1 1103 ? -33.718 -12.656 -34.065 1.00 96.00 1103 VAL A O 1
ATOM 8429 N N . ASP A 1 1104 ? -34.529 -13.114 -32.020 1.00 95.44 1104 ASP A N 1
ATOM 8430 C CA . ASP A 1 1104 ? -34.430 -11.755 -31.487 1.00 95.44 1104 ASP A CA 1
ATOM 8431 C C . ASP A 1 1104 ? -33.067 -11.495 -30.832 1.00 95.44 1104 ASP A C 1
ATOM 8433 O O . ASP A 1 1104 ? -32.510 -10.402 -30.981 1.00 95.44 1104 ASP A O 1
ATOM 8437 N N . ARG A 1 1105 ? -32.522 -12.499 -30.126 1.00 95.81 1105 ARG A N 1
ATOM 8438 C CA . ARG A 1 1105 ? -31.309 -12.378 -29.304 1.00 95.81 1105 ARG A CA 1
ATOM 8439 C C . ARG A 1 1105 ? -30.334 -13.533 -29.519 1.00 95.81 1105 ARG A C 1
ATOM 8441 O O . ARG A 1 1105 ? -30.723 -14.696 -29.486 1.00 95.81 1105 ARG A O 1
ATOM 8448 N N . VAL A 1 1106 ? -29.050 -13.208 -29.661 1.00 96.00 1106 VAL A N 1
ATOM 8449 C CA . VAL A 1 1106 ? -27.938 -14.169 -29.720 1.00 96.00 1106 VAL A CA 1
ATOM 8450 C C . VAL A 1 1106 ? -27.005 -13.948 -28.535 1.00 96.00 1106 VAL A C 1
ATOM 8452 O O . VAL A 1 1106 ? -26.533 -12.830 -28.337 1.00 96.00 1106 VAL A O 1
ATOM 8455 N N . LEU A 1 1107 ? -26.696 -15.006 -27.785 1.00 96.50 1107 LEU A N 1
ATOM 8456 C CA . LEU A 1 1107 ? -25.688 -14.995 -26.722 1.00 96.50 1107 LEU A CA 1
ATOM 8457 C C . LEU A 1 1107 ? -24.617 -16.049 -27.017 1.00 96.50 1107 LEU A C 1
ATOM 8459 O O . LEU A 1 1107 ? -24.912 -17.245 -27.052 1.00 96.50 1107 LEU A O 1
ATOM 8463 N N . ALA A 1 1108 ? -23.378 -15.607 -27.230 1.00 96.19 1108 ALA A N 1
ATOM 8464 C CA . ALA A 1 1108 ? -22.234 -16.473 -27.490 1.00 96.19 1108 ALA A CA 1
ATOM 8465 C C . ALA A 1 1108 ? -21.244 -16.437 -26.322 1.00 96.19 1108 ALA A C 1
ATOM 8467 O O . ALA A 1 1108 ? -20.735 -15.375 -25.964 1.00 96.19 1108 ALA A O 1
ATOM 8468 N N . ILE A 1 1109 ? -20.950 -17.602 -25.740 1.00 94.69 1109 ILE A N 1
ATOM 8469 C CA . ILE A 1 1109 ? -19.993 -17.740 -24.636 1.00 94.69 1109 ILE A CA 1
ATOM 8470 C C . ILE A 1 1109 ? -19.126 -18.974 -24.885 1.00 94.69 1109 ILE A C 1
ATOM 8472 O O . ILE A 1 1109 ? -19.622 -20.089 -25.045 1.00 94.69 1109 ILE A O 1
ATOM 8476 N N . GLY A 1 1110 ? -17.809 -18.791 -24.917 1.00 91.81 1110 GLY A N 1
ATOM 8477 C CA . GLY A 1 1110 ? -16.861 -19.870 -25.181 1.00 91.81 1110 GLY A CA 1
ATOM 8478 C C . GLY A 1 1110 ? -15.434 -19.352 -25.309 1.00 91.81 1110 GLY A C 1
ATOM 8479 O O . GLY A 1 1110 ? -15.072 -18.353 -24.696 1.00 91.81 1110 GLY A O 1
ATOM 8480 N N . SER A 1 1111 ? -14.609 -20.023 -26.112 1.00 90.44 1111 SER A N 1
ATOM 8481 C CA . SER A 1 1111 ? -13.286 -19.495 -26.462 1.00 90.44 1111 SER A CA 1
ATOM 8482 C C . SER A 1 1111 ? -13.396 -18.262 -27.368 1.00 90.44 1111 SER A C 1
ATOM 8484 O O . SER A 1 1111 ? -14.378 -18.105 -28.100 1.00 90.44 1111 SER A O 1
ATOM 8486 N N . ASP A 1 1112 ? -12.354 -17.425 -27.387 1.00 92.25 1112 ASP A N 1
ATOM 8487 C CA . ASP A 1 1112 ? -12.237 -16.293 -28.317 1.00 92.25 1112 ASP A CA 1
ATOM 8488 C C . ASP A 1 1112 ? -12.437 -16.744 -29.774 1.00 92.25 1112 ASP A C 1
ATOM 8490 O O . ASP A 1 1112 ? -13.133 -16.090 -30.547 1.00 92.25 1112 ASP A O 1
ATOM 8494 N N . GLY A 1 1113 ? -11.891 -17.911 -30.136 1.00 92.69 1113 GLY A N 1
ATOM 8495 C CA . GLY A 1 1113 ? -12.032 -18.488 -31.469 1.00 92.69 1113 GLY A CA 1
ATOM 8496 C C . GLY A 1 1113 ? -13.468 -18.884 -31.813 1.00 92.69 1113 GLY A C 1
ATOM 8497 O O . GLY A 1 1113 ? -13.917 -18.626 -32.929 1.00 92.69 1113 GLY A O 1
ATOM 8498 N N . MET A 1 1114 ? -14.203 -19.474 -30.865 1.00 92.62 1114 MET A N 1
ATOM 8499 C CA . MET A 1 1114 ? -15.601 -19.848 -31.078 1.00 92.62 1114 MET A CA 1
ATOM 8500 C C . MET A 1 1114 ? -16.486 -18.605 -31.220 1.00 92.62 1114 MET A C 1
ATOM 8502 O O . MET A 1 1114 ? -17.250 -18.511 -32.178 1.00 92.62 1114 MET A O 1
ATOM 8506 N N . MET A 1 1115 ? -16.360 -17.633 -30.313 1.00 95.31 1115 MET A N 1
ATOM 8507 C CA . MET A 1 1115 ? -17.155 -16.402 -30.372 1.00 95.31 1115 MET A CA 1
ATOM 8508 C C . MET A 1 1115 ? -16.862 -15.592 -31.646 1.00 95.31 1115 MET A C 1
ATOM 8510 O O . MET A 1 1115 ? -17.793 -15.115 -32.297 1.00 95.31 1115 MET A O 1
ATOM 8514 N N . ARG A 1 1116 ? -15.593 -15.529 -32.080 1.00 95.06 1116 ARG A N 1
ATOM 8515 C CA . ARG A 1 1116 ? -15.205 -14.954 -33.379 1.00 95.06 1116 ARG A CA 1
ATOM 8516 C C . ARG A 1 1116 ? -15.877 -15.675 -34.547 1.00 95.06 1116 ARG A C 1
ATOM 8518 O O . ARG A 1 1116 ? -16.410 -15.021 -35.435 1.00 95.06 1116 ARG A O 1
ATOM 8525 N N . ALA A 1 1117 ? -15.887 -17.009 -34.543 1.00 93.62 1117 ALA A N 1
ATOM 8526 C CA . ALA A 1 1117 ? -16.532 -17.786 -35.600 1.00 93.62 1117 ALA A CA 1
ATOM 8527 C C . ALA A 1 1117 ? -18.046 -17.520 -35.668 1.00 93.62 1117 ALA A C 1
ATOM 8529 O O . ALA A 1 1117 ? -18.594 -17.392 -36.762 1.00 93.62 1117 ALA A O 1
ATOM 8530 N N . VAL A 1 1118 ? -18.714 -17.376 -34.518 1.00 93.44 1118 VAL A N 1
ATOM 8531 C CA . VAL A 1 1118 ? -20.133 -16.990 -34.459 1.00 93.44 1118 VAL A CA 1
ATOM 8532 C C . VAL A 1 1118 ? -20.354 -15.602 -35.064 1.00 93.44 1118 VAL A C 1
ATOM 8534 O O . VAL A 1 1118 ? -21.245 -15.450 -35.902 1.00 93.44 1118 VAL A O 1
ATOM 8537 N N . ARG A 1 1119 ? -19.536 -14.607 -34.692 1.00 93.56 1119 ARG A N 1
ATOM 8538 C CA . ARG A 1 1119 ? -19.580 -13.255 -35.274 1.00 93.56 1119 ARG A CA 1
ATOM 8539 C C . ARG A 1 1119 ? -19.446 -13.304 -36.799 1.00 93.56 1119 ARG A C 1
ATOM 8541 O O . ARG A 1 1119 ? -20.290 -12.773 -37.515 1.00 93.56 1119 ARG A O 1
ATOM 8548 N N . ASP A 1 1120 ? -18.413 -13.982 -37.295 1.00 92.94 1120 ASP A N 1
ATOM 8549 C CA . ASP A 1 1120 ? -18.098 -14.045 -38.727 1.00 92.94 1120 ASP A CA 1
ATOM 8550 C C . ASP A 1 1120 ? -19.243 -14.702 -39.524 1.00 92.94 1120 ASP A C 1
ATOM 8552 O O . ASP A 1 1120 ? -19.617 -14.253 -40.608 1.00 92.94 1120 ASP A O 1
ATOM 8556 N N . VAL A 1 1121 ? -19.863 -15.745 -38.967 1.00 91.19 1121 VAL A N 1
ATOM 8557 C CA . VAL A 1 1121 ? -20.999 -16.441 -39.591 1.00 91.19 1121 VAL A CA 1
ATOM 8558 C C . VAL A 1 1121 ? -22.258 -15.589 -39.585 1.00 91.19 1121 VAL A C 1
ATOM 8560 O O . VAL A 1 1121 ? -22.973 -15.570 -40.590 1.00 91.19 1121 VAL A O 1
ATOM 8563 N N . ARG A 1 1122 ? -22.517 -14.865 -38.491 1.00 90.44 1122 ARG A N 1
ATOM 8564 C CA . ARG A 1 1122 ? -23.621 -13.907 -38.394 1.00 90.44 1122 ARG A CA 1
ATOM 8565 C C . ARG A 1 1122 ? -23.496 -12.812 -39.455 1.00 90.44 1122 ARG A C 1
ATOM 8567 O O . ARG A 1 1122 ? -24.505 -12.434 -40.034 1.00 90.44 1122 ARG A O 1
ATOM 8574 N N . GLN A 1 1123 ? -22.290 -12.324 -39.733 1.00 87.12 1123 GLN A N 1
ATOM 8575 C CA . GLN A 1 1123 ? -22.057 -11.269 -40.729 1.00 87.12 1123 GLN A CA 1
ATOM 8576 C C . GLN A 1 1123 ? -21.968 -11.792 -42.171 1.00 87.12 1123 GLN A C 1
ATOM 8578 O O . GLN A 1 1123 ? -22.189 -11.037 -43.116 1.00 87.12 1123 GLN A O 1
ATOM 8583 N N . GLY A 1 1124 ? -21.662 -13.078 -42.351 1.00 89.44 1124 GLY A N 1
ATOM 8584 C CA . GLY A 1 1124 ? -21.525 -13.715 -43.657 1.00 89.44 1124 GLY A CA 1
ATOM 8585 C C . GLY A 1 1124 ? -22.639 -14.717 -43.953 1.00 89.44 1124 GLY A C 1
ATOM 8586 O O . GLY A 1 1124 ? -23.721 -14.368 -44.424 1.00 89.44 1124 GLY A O 1
ATOM 8587 N N . LEU A 1 1125 ? -22.341 -15.997 -43.717 1.00 87.12 1125 LEU A N 1
ATOM 8588 C CA . LEU A 1 1125 ? -23.131 -17.139 -44.196 1.00 87.12 1125 LEU A CA 1
ATOM 8589 C C . LEU A 1 1125 ? -24.587 -17.155 -43.707 1.00 87.12 1125 LEU A C 1
ATOM 8591 O O . LEU A 1 1125 ? -25.456 -17.623 -44.439 1.00 87.12 1125 LEU A O 1
ATOM 8595 N N . LEU A 1 1126 ? -24.852 -16.652 -42.499 1.00 89.06 1126 LEU A N 1
ATOM 8596 C CA . LEU A 1 1126 ? -26.187 -16.582 -41.899 1.00 89.06 1126 LEU A CA 1
ATOM 8597 C C . LEU A 1 1126 ? -26.687 -15.138 -41.739 1.00 89.06 1126 LEU A C 1
ATOM 8599 O O . LEU A 1 1126 ? -27.596 -14.888 -40.952 1.00 89.06 1126 LEU A O 1
ATOM 8603 N N . ALA A 1 1127 ? -26.142 -14.179 -42.496 1.00 89.06 1127 ALA A N 1
ATOM 8604 C CA . ALA A 1 1127 ? -26.522 -12.766 -42.390 1.00 89.06 1127 ALA A CA 1
ATOM 8605 C C . ALA A 1 1127 ? -28.007 -12.503 -42.660 1.00 89.06 1127 ALA A C 1
ATOM 8607 O O . ALA A 1 1127 ? -28.610 -11.637 -42.030 1.00 89.06 1127 ALA A O 1
ATOM 8608 N N . LYS A 1 1128 ? -28.637 -13.270 -43.557 1.00 87.62 1128 LYS A N 1
ATOM 8609 C CA . LYS A 1 1128 ? -30.076 -13.125 -43.837 1.00 87.62 1128 LYS A CA 1
ATOM 8610 C C . LYS A 1 1128 ? -30.948 -13.577 -42.666 1.00 87.62 1128 LYS A C 1
ATOM 8612 O O . LYS A 1 1128 ? -32.031 -13.029 -42.482 1.00 87.62 1128 LYS A O 1
ATOM 8617 N N . GLN A 1 1129 ? -30.482 -14.575 -41.921 1.00 88.50 1129 GLN A N 1
ATOM 8618 C CA . GLN A 1 1129 ? -31.180 -15.174 -40.793 1.00 88.50 1129 GLN A CA 1
ATOM 8619 C C . GLN A 1 1129 ? -30.897 -14.378 -39.514 1.00 88.50 1129 GLN A C 1
ATOM 8621 O O . GLN A 1 1129 ? -31.791 -13.756 -38.955 1.00 88.50 1129 GLN A O 1
ATOM 8626 N N . LEU A 1 1130 ? -29.630 -14.316 -39.104 1.00 88.81 1130 LEU A N 1
ATOM 8627 C CA . LEU A 1 1130 ? -29.208 -13.761 -37.816 1.00 88.81 1130 LEU A CA 1
ATOM 8628 C C . LEU A 1 1130 ? -28.890 -12.264 -37.859 1.00 88.81 1130 LEU A C 1
ATOM 8630 O O . LEU A 1 1130 ? -28.814 -11.624 -36.811 1.00 88.81 1130 LEU A O 1
ATOM 8634 N N . GLY A 1 1131 ? -28.737 -11.674 -39.048 1.00 76.75 1131 GLY A N 1
ATOM 8635 C CA . GLY A 1 1131 ? -28.499 -10.234 -39.193 1.00 76.75 1131 GLY A CA 1
ATOM 8636 C C . GLY A 1 1131 ? -29.671 -9.369 -38.718 1.00 76.75 1131 GLY A C 1
ATOM 8637 O O . GLY A 1 1131 ? -29.478 -8.183 -38.468 1.00 76.75 1131 GLY A O 1
ATOM 8638 N N . ARG A 1 1132 ? -30.866 -9.962 -38.564 1.00 79.56 1132 ARG A N 1
ATOM 8639 C CA . ARG A 1 1132 ? -32.086 -9.308 -38.060 1.00 79.56 1132 ARG A CA 1
ATOM 8640 C C . ARG A 1 1132 ? -32.242 -9.364 -36.540 1.00 79.56 1132 ARG A C 1
ATOM 8642 O O . ARG A 1 1132 ? -33.114 -8.671 -36.021 1.00 79.56 1132 ARG A O 1
ATOM 8649 N N . ALA A 1 1133 ? -31.425 -10.161 -35.847 1.00 85.00 1133 ALA A N 1
ATOM 8650 C CA . ALA A 1 1133 ? -31.454 -10.222 -34.392 1.00 85.00 1133 ALA A CA 1
ATOM 8651 C C . ALA A 1 1133 ? -31.166 -8.830 -33.820 1.00 85.00 1133 ALA A C 1
ATOM 8653 O O . ALA A 1 1133 ? -30.168 -8.200 -34.186 1.00 85.00 1133 ALA A O 1
ATOM 8654 N N . LYS A 1 1134 ? -32.051 -8.363 -32.936 1.00 83.56 1134 LYS A N 1
ATOM 8655 C CA . LYS A 1 1134 ? -31.977 -7.040 -32.302 1.00 83.56 1134 LYS A CA 1
ATOM 8656 C C . LYS A 1 1134 ? -30.750 -6.932 -31.405 1.00 83.56 1134 LYS A C 1
ATOM 8658 O O . LYS A 1 1134 ? -30.156 -5.863 -31.309 1.00 83.56 1134 LYS A O 1
ATOM 8663 N N . VAL A 1 1135 ? -30.380 -8.041 -30.761 1.00 92.19 1135 VAL A N 1
ATOM 8664 C CA . VAL A 1 1135 ? -29.265 -8.114 -29.818 1.00 92.19 1135 VAL A CA 1
ATOM 8665 C C . VAL A 1 1135 ? -28.372 -9.306 -30.156 1.00 92.19 1135 VAL A C 1
ATOM 8667 O O . VAL A 1 1135 ? -28.846 -10.429 -30.312 1.00 92.19 1135 VAL A O 1
ATOM 8670 N N . ALA A 1 1136 ? -27.063 -9.082 -30.242 1.00 95.00 1136 ALA A N 1
ATOM 8671 C CA . ALA A 1 1136 ? -26.066 -10.141 -30.363 1.00 95.00 1136 ALA A CA 1
ATOM 8672 C C . ALA A 1 1136 ? -24.895 -9.830 -29.432 1.00 95.00 1136 ALA A C 1
ATOM 8674 O O . ALA A 1 1136 ? -24.205 -8.832 -29.637 1.00 95.00 1136 ALA A O 1
ATOM 8675 N N . LEU A 1 1137 ? -24.679 -10.664 -28.414 1.00 95.94 1137 LEU A N 1
ATOM 8676 C CA . LEU A 1 1137 ? -23.665 -10.444 -27.384 1.00 95.94 1137 LEU A CA 1
ATOM 8677 C C . LEU A 1 1137 ? -22.643 -11.581 -27.347 1.00 95.94 1137 LEU A C 1
ATOM 8679 O O . LEU A 1 1137 ? -22.984 -12.753 -27.517 1.00 95.94 1137 LEU A O 1
ATOM 8683 N N . GLY A 1 1138 ? -21.390 -11.214 -27.095 1.00 95.31 1138 GLY A N 1
ATOM 8684 C CA . GLY A 1 1138 ? -20.326 -12.117 -26.672 1.00 95.31 1138 GLY A CA 1
ATOM 8685 C C . GLY A 1 1138 ? -19.938 -11.822 -25.227 1.00 95.31 1138 GLY A C 1
ATOM 8686 O O . GLY A 1 1138 ? -19.699 -10.659 -24.897 1.00 95.31 1138 GLY A O 1
ATOM 8687 N N . SER A 1 1139 ? -19.857 -12.847 -24.376 1.00 94.00 1139 SER A N 1
ATOM 8688 C CA . SER A 1 1139 ? -19.379 -12.678 -22.996 1.00 94.00 1139 SER A CA 1
ATOM 8689 C C . SER A 1 1139 ? -17.860 -12.838 -22.940 1.00 94.00 1139 SER A C 1
ATOM 8691 O O . SER A 1 1139 ? -17.321 -13.918 -23.189 1.00 94.00 1139 SER A O 1
ATOM 8693 N N . ILE A 1 1140 ? -17.153 -11.737 -22.686 1.00 93.81 1140 ILE A N 1
ATOM 8694 C CA . ILE A 1 1140 ? -15.712 -11.631 -22.919 1.00 93.81 1140 ILE A CA 1
ATOM 8695 C C . ILE A 1 1140 ? -14.896 -11.990 -21.680 1.00 93.81 1140 ILE A C 1
ATOM 8697 O O . ILE A 1 1140 ? -14.965 -11.340 -20.638 1.00 93.81 1140 ILE A O 1
ATOM 8701 N N . ASN A 1 1141 ? -14.034 -12.990 -21.844 1.00 87.19 1141 ASN A N 1
ATOM 8702 C CA . ASN A 1 1141 ? -13.164 -13.565 -20.825 1.00 87.19 1141 ASN A CA 1
ATOM 8703 C C . ASN A 1 1141 ? -11.750 -12.951 -20.829 1.00 87.19 1141 ASN A C 1
ATOM 8705 O O . ASN A 1 1141 ? -10.754 -13.665 -20.929 1.00 87.19 1141 ASN A O 1
ATOM 8709 N N . SER A 1 1142 ? -11.633 -11.623 -20.743 1.00 91.06 1142 SER A N 1
ATOM 8710 C CA . SER A 1 1142 ? -10.314 -10.976 -20.646 1.00 91.06 1142 SER A CA 1
ATOM 8711 C C . SER A 1 1142 ? -9.596 -11.325 -19.326 1.00 91.06 1142 SER A C 1
ATOM 8713 O O . SER A 1 1142 ? -10.264 -11.549 -18.316 1.00 91.06 1142 SER A O 1
ATOM 8715 N N . PRO A 1 1143 ? -8.248 -11.297 -19.280 1.00 89.44 1143 PRO A N 1
ATOM 8716 C CA . PRO A 1 1143 ? -7.495 -11.456 -18.033 1.00 89.44 1143 PRO A CA 1
ATOM 8717 C C . PRO A 1 1143 ? -7.886 -10.421 -16.967 1.00 89.44 1143 PRO A C 1
ATOM 8719 O O . PRO A 1 1143 ? -8.045 -9.237 -17.275 1.00 89.44 1143 PRO A O 1
ATOM 8722 N N . MET A 1 1144 ? -7.998 -10.838 -15.702 1.00 90.81 1144 MET A N 1
ATOM 8723 C CA . MET A 1 1144 ? -8.359 -9.958 -14.584 1.00 90.81 1144 MET A CA 1
ATOM 8724 C C . MET A 1 1144 ? -7.536 -10.257 -13.326 1.00 90.81 1144 MET A C 1
ATOM 8726 O O . MET A 1 1144 ? -7.420 -11.414 -12.944 1.00 90.81 1144 MET A O 1
ATOM 8730 N N . GLN A 1 1145 ? -7.060 -9.203 -12.648 1.00 88.31 1145 GLN A N 1
ATOM 8731 C CA . GLN A 1 1145 ? -6.272 -9.315 -11.413 1.00 88.31 1145 GLN A CA 1
ATOM 8732 C C . GLN A 1 1145 ? -7.087 -8.857 -10.205 1.00 88.31 1145 GLN A C 1
ATOM 8734 O O . GLN A 1 1145 ? -7.369 -9.625 -9.291 1.00 88.31 1145 GLN A O 1
ATOM 8739 N N . CYS A 1 1146 ? -7.489 -7.580 -10.177 1.00 89.38 1146 CYS A N 1
ATOM 8740 C CA . CYS A 1 1146 ? -8.152 -7.033 -8.991 1.00 89.38 1146 CYS A CA 1
ATOM 8741 C C . CYS A 1 1146 ? -9.644 -7.380 -8.919 1.00 89.38 1146 CYS A C 1
ATOM 8743 O O . CYS A 1 1146 ? -10.164 -7.626 -7.835 1.00 89.38 1146 CYS A O 1
ATOM 8745 N N . MET A 1 1147 ? -10.330 -7.369 -10.071 1.00 90.44 1147 MET A N 1
ATOM 8746 C CA . MET A 1 1147 ? -11.783 -7.556 -10.214 1.00 90.44 1147 MET A CA 1
ATOM 8747 C C . MET A 1 1147 ? -12.650 -6.548 -9.422 1.00 90.44 1147 MET A C 1
ATOM 8749 O O . MET A 1 1147 ? -13.861 -6.718 -9.287 1.00 90.44 1147 MET A O 1
ATOM 8753 N N . MET A 1 1148 ? -12.041 -5.446 -8.972 1.00 89.62 1148 MET A N 1
ATOM 8754 C CA . MET A 1 1148 ? -12.669 -4.354 -8.212 1.00 89.62 1148 MET A CA 1
ATOM 8755 C C . MET A 1 1148 ? -13.261 -3.246 -9.105 1.00 89.62 1148 MET A C 1
ATOM 8757 O O . MET A 1 1148 ? -13.430 -2.127 -8.640 1.00 89.62 1148 MET A O 1
ATOM 8761 N N . LYS A 1 1149 ? -13.552 -3.556 -10.378 1.00 89.88 1149 LYS A N 1
ATOM 8762 C CA . LYS A 1 1149 ? -14.082 -2.641 -11.408 1.00 89.88 1149 LYS A CA 1
ATOM 8763 C C . LYS A 1 1149 ? -13.182 -1.426 -11.703 1.00 89.88 1149 LYS A C 1
ATOM 8765 O O . LYS A 1 1149 ? -13.149 -0.433 -10.995 1.00 89.88 1149 LYS A O 1
ATOM 8770 N N . GLU A 1 1150 ? -12.448 -1.519 -12.815 1.00 88.69 1150 GLU A N 1
ATOM 8771 C CA . GLU A 1 1150 ? -11.583 -0.472 -13.400 1.00 88.69 1150 GLU A CA 1
ATOM 8772 C C . GLU A 1 1150 ? -10.278 -0.111 -12.668 1.00 88.69 1150 GLU A C 1
ATOM 8774 O O . GLU A 1 1150 ? -9.454 0.592 -13.242 1.00 88.69 1150 GLU A O 1
ATOM 8779 N N . ILE A 1 1151 ? -10.022 -0.627 -11.463 1.00 90.31 1151 ILE A N 1
ATOM 8780 C CA . ILE A 1 1151 ? -8.872 -0.208 -10.632 1.00 90.31 1151 ILE A CA 1
ATOM 8781 C C . ILE A 1 1151 ? -7.493 -0.570 -11.228 1.00 90.31 1151 ILE A C 1
ATOM 8783 O O . ILE A 1 1151 ? -6.606 0.277 -11.296 1.00 90.31 1151 ILE A O 1
ATOM 8787 N N . CYS A 1 1152 ? -7.275 -1.819 -11.668 1.00 90.38 1152 CYS A N 1
ATOM 8788 C CA . CYS A 1 1152 ? -5.947 -2.251 -12.152 1.00 90.38 1152 CYS A CA 1
ATOM 8789 C C . CYS A 1 1152 ? -5.735 -2.048 -13.662 1.00 90.38 1152 CYS A C 1
ATOM 8791 O O . CYS A 1 1152 ? -4.610 -1.876 -14.112 1.00 90.38 1152 CYS A O 1
ATOM 8793 N N . GLY A 1 1153 ? -6.807 -2.078 -14.460 1.00 90.81 1153 GLY A N 1
ATOM 8794 C CA . GLY A 1 1153 ? -6.732 -1.976 -15.921 1.00 90.81 1153 GLY A CA 1
ATOM 8795 C C . GLY A 1 1153 ? -6.293 -3.236 -16.676 1.00 90.81 1153 GLY A C 1
ATOM 8796 O O . GLY A 1 1153 ? -6.210 -3.190 -17.898 1.00 90.81 1153 GLY A O 1
ATOM 8797 N N . GLN A 1 1154 ? -6.076 -4.381 -16.020 1.00 92.06 1154 GLN A N 1
ATOM 8798 C CA . GLN A 1 1154 ? -5.759 -5.622 -16.744 1.00 92.06 1154 GLN A CA 1
ATOM 8799 C C . GLN A 1 1154 ? -6.924 -6.097 -17.635 1.00 92.06 1154 GLN A C 1
ATOM 8801 O O . GLN A 1 1154 ? -6.699 -6.563 -18.752 1.00 92.06 1154 GLN A O 1
ATOM 8806 N N . CYS A 1 1155 ? -8.157 -5.879 -17.165 1.00 93.38 1155 CYS A N 1
ATOM 8807 C CA . CYS A 1 1155 ? -9.410 -6.318 -17.787 1.00 93.38 1155 CYS A CA 1
ATOM 8808 C C . CYS A 1 1155 ? -9.829 -5.485 -19.024 1.00 93.38 1155 CYS A C 1
ATOM 8810 O O . CYS A 1 1155 ? -10.960 -5.607 -19.491 1.00 93.38 1155 CYS A O 1
ATOM 8812 N N . LEU A 1 1156 ? -8.959 -4.601 -19.532 1.00 93.44 1156 LEU A N 1
ATOM 8813 C CA . LEU A 1 1156 ? -9.242 -3.753 -20.693 1.00 93.44 1156 LEU A CA 1
ATOM 8814 C C . LEU A 1 1156 ? -9.424 -4.588 -21.968 1.00 93.44 1156 LEU A C 1
ATOM 8816 O O . LEU A 1 1156 ? -8.556 -5.385 -22.322 1.00 93.44 1156 LEU A O 1
ATOM 8820 N N . GLN A 1 1157 ? -10.527 -4.333 -22.669 1.00 94.25 1157 GLN A N 1
ATOM 8821 C CA . GLN A 1 1157 ? -10.894 -4.924 -23.951 1.00 94.25 1157 GLN A CA 1
ATOM 8822 C C . GLN A 1 1157 ? -11.182 -3.827 -24.976 1.00 94.25 1157 GLN A C 1
ATOM 8824 O O . GLN A 1 1157 ? -11.910 -2.876 -24.686 1.00 94.25 1157 GLN A O 1
ATOM 8829 N N . ARG A 1 1158 ? -10.637 -3.978 -26.187 1.00 93.88 1158 ARG A N 1
ATOM 8830 C CA . ARG A 1 1158 ? -10.937 -3.100 -27.319 1.00 93.88 1158 ARG A CA 1
ATOM 8831 C C . ARG A 1 1158 ? -12.264 -3.482 -27.979 1.00 93.88 1158 ARG A C 1
ATOM 8833 O O . ARG A 1 1158 ? -12.526 -4.664 -28.222 1.00 93.88 1158 ARG A O 1
ATOM 8840 N N . ARG A 1 1159 ? -13.061 -2.463 -28.299 1.00 94.06 1159 ARG A N 1
ATOM 8841 C CA . ARG A 1 1159 ? -14.211 -2.521 -29.204 1.00 94.06 1159 ARG A CA 1
ATOM 8842 C C . ARG A 1 1159 ? -13.964 -1.624 -30.410 1.00 94.06 1159 ARG A C 1
ATOM 8844 O O . ARG A 1 1159 ? -13.367 -0.557 -30.265 1.00 94.06 1159 ARG A O 1
ATOM 8851 N N . VAL A 1 1160 ? -14.462 -2.049 -31.562 1.00 93.88 1160 VAL A N 1
ATOM 8852 C CA . VAL A 1 1160 ? -14.407 -1.314 -32.825 1.00 93.88 1160 VAL A CA 1
ATOM 8853 C C . VAL A 1 1160 ? -15.819 -1.228 -33.377 1.00 93.88 1160 VAL A C 1
ATOM 8855 O O . VAL A 1 1160 ? -16.463 -2.249 -33.597 1.00 93.88 1160 VAL A O 1
ATOM 8858 N N . ASP A 1 1161 ? -16.311 -0.015 -33.592 1.00 91.94 1161 ASP A N 1
ATOM 8859 C CA . ASP A 1 1161 ? -17.598 0.189 -34.250 1.00 91.94 1161 ASP A CA 1
ATOM 8860 C C . ASP A 1 1161 ? -17.495 -0.264 -35.723 1.00 91.94 1161 ASP A C 1
ATOM 8862 O O . ASP A 1 1161 ? -16.678 0.284 -36.468 1.00 91.94 1161 ASP A O 1
ATOM 8866 N N . PRO A 1 1162 ? -18.295 -1.246 -36.176 1.00 87.62 1162 PRO A N 1
ATOM 8867 C CA . PRO A 1 1162 ? -18.175 -1.787 -37.529 1.00 87.62 1162 PRO A CA 1
ATOM 8868 C C . PRO A 1 1162 ? -18.620 -0.807 -38.626 1.00 87.62 1162 PRO A C 1
ATOM 8870 O O . PRO A 1 1162 ? -18.239 -0.982 -39.782 1.00 87.62 1162 PRO A O 1
ATOM 8873 N N . ALA A 1 1163 ? -19.426 0.207 -38.298 1.00 88.19 1163 ALA A N 1
ATOM 8874 C CA . ALA A 1 1163 ? -19.912 1.200 -39.252 1.00 88.19 1163 ALA A CA 1
ATOM 8875 C C . ALA A 1 1163 ? -18.952 2.389 -39.395 1.00 88.19 1163 ALA A C 1
ATOM 8877 O O . ALA A 1 1163 ? -18.772 2.902 -40.498 1.00 88.19 1163 ALA A O 1
ATOM 8878 N N . THR A 1 1164 ? -18.349 2.839 -38.292 1.00 92.94 1164 THR A N 1
ATOM 8879 C CA . THR A 1 1164 ? -17.492 4.040 -38.272 1.00 92.94 1164 THR A CA 1
ATOM 8880 C C . THR A 1 1164 ? -15.998 3.736 -38.183 1.00 92.94 1164 THR A C 1
ATOM 8882 O O . THR A 1 1164 ? -15.184 4.602 -38.500 1.00 92.94 1164 THR A O 1
ATOM 8885 N N . GLY A 1 1165 ? -15.624 2.533 -37.742 1.00 90.31 1165 GLY A N 1
ATOM 8886 C CA . GLY A 1 1165 ? -14.247 2.165 -37.410 1.00 90.31 1165 GLY A CA 1
ATOM 8887 C C . GLY A 1 1165 ? -13.739 2.772 -36.098 1.00 90.31 1165 GLY A C 1
ATOM 8888 O O . GLY A 1 1165 ? -12.558 2.638 -35.792 1.00 90.31 1165 GLY A O 1
ATOM 8889 N N . ALA A 1 1166 ? -14.592 3.454 -35.322 1.00 90.38 1166 ALA A N 1
ATOM 8890 C CA . ALA A 1 1166 ? -14.184 4.105 -34.081 1.00 90.38 1166 ALA A CA 1
ATOM 8891 C C . ALA A 1 1166 ? -13.795 3.080 -33.002 1.00 90.38 1166 ALA A C 1
ATOM 8893 O O . ALA A 1 1166 ? -14.559 2.161 -32.697 1.00 90.38 1166 ALA A O 1
ATOM 8894 N N . GLU A 1 1167 ? -12.625 3.270 -32.390 1.00 91.06 1167 GLU A N 1
ATOM 8895 C CA . GLU A 1 1167 ? -12.126 2.414 -31.312 1.00 91.06 1167 GLU A CA 1
ATOM 8896 C C . GLU A 1 1167 ? -12.548 2.936 -29.930 1.00 91.06 1167 GLU A C 1
ATOM 8898 O O . GLU A 1 1167 ? -12.525 4.138 -29.655 1.00 91.06 1167 GLU A O 1
ATOM 8903 N N . ARG A 1 1168 ? -12.901 2.020 -29.023 1.00 91.56 1168 ARG A N 1
ATOM 8904 C CA . ARG A 1 1168 ? -13.144 2.316 -27.603 1.00 91.56 1168 ARG A CA 1
ATOM 8905 C C . ARG A 1 1168 ? -12.655 1.181 -26.712 1.00 91.56 1168 ARG A C 1
ATOM 8907 O O . ARG A 1 1168 ? -12.644 0.024 -27.121 1.00 91.56 1168 ARG A O 1
ATOM 8914 N N . PHE A 1 1169 ? -12.293 1.500 -25.471 1.00 91.62 1169 PHE A N 1
ATOM 8915 C CA . PHE A 1 1169 ? -11.844 0.510 -24.491 1.00 91.62 1169 PHE A CA 1
ATOM 8916 C C . PHE A 1 1169 ? -12.853 0.354 -23.360 1.00 91.62 1169 PHE A C 1
ATOM 8918 O O . PHE A 1 1169 ? -13.299 1.339 -22.771 1.00 91.62 1169 PHE A O 1
ATOM 8925 N N . VAL A 1 1170 ? -13.178 -0.896 -23.044 1.00 92.50 1170 VAL A N 1
ATOM 8926 C CA . VAL A 1 1170 ? -14.127 -1.276 -21.997 1.00 92.50 1170 VAL A CA 1
ATOM 8927 C C . VAL A 1 1170 ? -13.414 -2.134 -20.964 1.00 92.50 1170 VAL A C 1
ATOM 8929 O O . VAL A 1 1170 ? -12.577 -2.972 -21.291 1.00 92.50 1170 VAL A O 1
ATOM 8932 N N . TYR A 1 1171 ? -13.743 -1.927 -19.696 1.00 93.75 1171 TYR A N 1
ATOM 8933 C CA . TYR A 1 1171 ? -13.273 -2.778 -18.615 1.00 93.75 1171 TYR A CA 1
ATOM 8934 C C . TYR A 1 1171 ? -14.222 -3.968 -18.494 1.00 93.75 1171 TYR A C 1
ATOM 8936 O O . TYR A 1 1171 ? -15.330 -3.824 -17.989 1.00 93.75 1171 TYR A O 1
ATOM 8944 N N . THR A 1 1172 ? -13.791 -5.154 -18.915 1.00 94.19 1172 THR A N 1
ATOM 8945 C CA . THR A 1 1172 ? -14.618 -6.378 -18.845 1.00 94.19 1172 THR A CA 1
ATOM 8946 C C . THR A 1 1172 ? -15.002 -6.760 -17.425 1.00 94.19 1172 THR A C 1
ATOM 8948 O O . THR A 1 1172 ? -16.067 -7.310 -17.187 1.00 94.19 1172 THR A O 1
ATOM 8951 N N . CYS A 1 1173 ? -14.179 -6.375 -16.448 1.00 92.62 1173 CYS A N 1
ATOM 8952 C CA . CYS A 1 1173 ? -14.507 -6.523 -15.040 1.00 92.62 1173 CYS A CA 1
ATOM 8953 C C . CYS A 1 1173 ? -15.725 -5.683 -14.590 1.00 92.62 1173 CYS A C 1
ATOM 8955 O O . CYS A 1 1173 ? -16.263 -5.908 -13.506 1.00 92.62 1173 CYS A O 1
ATOM 8957 N N . TYR A 1 1174 ? -16.146 -4.720 -15.416 1.00 91.44 1174 TYR A N 1
ATOM 8958 C CA . TYR A 1 1174 ? -17.343 -3.898 -15.257 1.00 91.44 1174 TYR A CA 1
ATOM 8959 C C . TYR A 1 1174 ? -18.465 -4.330 -16.217 1.00 91.44 1174 TYR A C 1
ATOM 8961 O O . TYR A 1 1174 ? -19.591 -4.504 -15.764 1.00 91.44 1174 TYR A O 1
ATOM 8969 N N . GLU A 1 1175 ? -18.149 -4.533 -17.500 1.00 91.62 1175 GLU A N 1
ATOM 8970 C CA . GLU A 1 1175 ? -19.093 -4.891 -18.570 1.00 91.62 1175 GLU A CA 1
ATOM 8971 C C . GLU A 1 1175 ? -18.498 -6.009 -19.446 1.00 91.62 1175 GLU A C 1
ATOM 8973 O O . GLU A 1 1175 ? -17.758 -5.761 -20.405 1.00 91.62 1175 GLU A O 1
ATOM 8978 N N . GLN A 1 1176 ? -18.774 -7.260 -19.074 1.00 93.38 1176 GLN A N 1
ATOM 8979 C CA . GLN A 1 1176 ? -18.249 -8.450 -19.747 1.00 93.38 1176 GLN A CA 1
ATOM 8980 C C . GLN A 1 1176 ? -19.064 -8.860 -20.975 1.00 93.38 1176 GLN A C 1
ATOM 8982 O O . GLN A 1 1176 ? -18.474 -9.339 -21.940 1.00 93.38 1176 GLN A O 1
ATOM 8987 N N . ASP A 1 1177 ? -20.380 -8.641 -20.971 1.00 94.75 1177 ASP A N 1
ATOM 8988 C CA . ASP A 1 1177 ? -21.238 -8.907 -22.126 1.00 94.75 1177 ASP A CA 1
ATOM 8989 C C . ASP A 1 1177 ? -21.153 -7.723 -23.089 1.00 94.75 1177 ASP A C 1
ATOM 8991 O O . ASP A 1 1177 ? -21.463 -6.588 -22.734 1.00 94.75 1177 ASP A O 1
ATOM 8995 N N . GLN A 1 1178 ? -20.676 -7.973 -24.306 1.00 95.62 1178 GLN A N 1
ATOM 8996 C CA . GLN A 1 1178 ? -20.373 -6.926 -25.283 1.00 95.62 1178 GLN A CA 1
ATOM 8997 C C . GLN A 1 1178 ? -21.086 -7.198 -26.604 1.00 95.62 1178 GLN A C 1
ATOM 8999 O O . GLN A 1 1178 ? -21.219 -8.369 -26.966 1.00 95.62 1178 GLN A O 1
ATOM 9004 N N . PRO A 1 1179 ? -21.483 -6.162 -27.370 1.00 95.38 1179 PRO A N 1
ATOM 9005 C CA . PRO A 1 1179 ? -21.992 -6.338 -28.725 1.00 95.38 1179 PRO A CA 1
ATOM 9006 C C . PRO A 1 1179 ? -21.011 -7.156 -29.564 1.00 95.38 1179 PRO A C 1
ATOM 9008 O O . PRO A 1 1179 ? -19.884 -6.730 -29.807 1.00 95.38 1179 PRO A O 1
ATOM 9011 N N . LEU A 1 1180 ? -21.435 -8.345 -29.992 1.00 94.81 1180 LEU A N 1
ATOM 9012 C CA . LEU A 1 1180 ? -20.567 -9.363 -30.584 1.00 94.81 1180 LEU A CA 1
ATOM 9013 C C . LEU A 1 1180 ? -19.826 -8.852 -31.828 1.00 94.81 1180 LEU A C 1
ATOM 9015 O O . LEU A 1 1180 ? -18.665 -9.190 -32.055 1.00 94.81 1180 LEU A O 1
ATOM 9019 N N . ASP A 1 1181 ? -20.508 -8.017 -32.611 1.00 92.69 1181 ASP A N 1
ATOM 9020 C CA . ASP A 1 1181 ? -19.998 -7.431 -33.850 1.00 92.69 1181 ASP A CA 1
ATOM 9021 C C . ASP A 1 1181 ? -18.935 -6.349 -33.617 1.00 92.69 1181 ASP A C 1
ATOM 9023 O O . ASP A 1 1181 ? -18.157 -6.066 -34.525 1.00 92.69 1181 ASP A O 1
ATOM 9027 N N . GLU A 1 1182 ? -18.860 -5.781 -32.412 1.00 95.19 1182 GLU A N 1
ATOM 9028 C CA . GLU A 1 1182 ? -17.879 -4.749 -32.068 1.00 95.19 1182 GLU A CA 1
ATOM 9029 C C . GLU A 1 1182 ? -16.619 -5.310 -31.395 1.00 95.19 1182 GLU A C 1
ATOM 9031 O O . GLU A 1 1182 ? -15.645 -4.585 -31.194 1.00 95.19 1182 GLU A O 1
ATOM 9036 N N . VAL A 1 1183 ? -16.622 -6.580 -30.981 1.00 95.44 1183 VAL A N 1
ATOM 9037 C CA . VAL A 1 1183 ? -15.505 -7.157 -30.226 1.00 95.44 1183 VAL A CA 1
ATOM 9038 C C . VAL A 1 1183 ? -14.306 -7.396 -31.136 1.00 95.44 1183 VAL A C 1
ATOM 9040 O O . VAL A 1 1183 ? -14.366 -8.136 -32.125 1.00 95.44 1183 VAL A O 1
ATOM 9043 N N . ASP A 1 1184 ? -13.166 -6.845 -30.726 1.00 95.12 1184 ASP A N 1
ATOM 9044 C CA . ASP A 1 1184 ? -11.879 -7.186 -31.309 1.00 95.12 1184 ASP A CA 1
ATOM 9045 C C . ASP A 1 1184 ? -11.311 -8.469 -30.677 1.00 95.12 1184 ASP A C 1
ATOM 9047 O O . ASP A 1 1184 ? -10.633 -8.460 -29.641 1.00 95.12 1184 ASP A O 1
ATOM 9051 N N . PHE A 1 1185 ? -11.618 -9.603 -31.309 1.00 95.25 1185 PHE A N 1
ATOM 9052 C CA . PHE A 1 1185 ? -11.138 -10.919 -30.884 1.00 95.25 1185 PHE A CA 1
ATOM 9053 C C . PHE A 1 1185 ? -9.638 -11.123 -31.099 1.00 95.25 1185 PHE A C 1
ATOM 9055 O O . PHE A 1 1185 ? -9.024 -11.893 -30.358 1.00 95.25 1185 PHE A O 1
ATOM 9062 N N . ASP A 1 1186 ? -9.034 -10.436 -32.071 1.00 93.12 1186 ASP A N 1
ATOM 9063 C CA . ASP A 1 1186 ? -7.593 -10.534 -32.284 1.00 93.12 1186 ASP A CA 1
ATOM 9064 C C . ASP A 1 1186 ? -6.875 -9.827 -31.126 1.00 93.12 1186 ASP A C 1
ATOM 9066 O O . ASP A 1 1186 ? -5.977 -10.411 -30.520 1.00 93.12 1186 ASP A O 1
ATOM 9070 N N . PHE A 1 1187 ? -7.356 -8.650 -30.710 1.00 93.69 1187 PHE A N 1
ATOM 9071 C CA . PHE A 1 1187 ? -6.906 -7.979 -29.487 1.00 93.69 1187 PHE A CA 1
ATOM 9072 C C . PHE A 1 1187 ? -7.078 -8.858 -28.240 1.00 93.69 1187 PHE A C 1
ATOM 9074 O O . PHE A 1 1187 ? -6.126 -9.029 -27.478 1.00 93.69 1187 PHE A O 1
ATOM 9081 N N . LEU A 1 1188 ? -8.254 -9.467 -28.041 1.00 95.12 1188 LEU A N 1
ATOM 9082 C CA . LEU A 1 1188 ? -8.507 -10.353 -26.896 1.00 95.12 1188 LEU A CA 1
ATOM 9083 C C . LEU A 1 1188 ? -7.500 -11.511 -26.844 1.00 95.12 1188 LEU A C 1
ATOM 9085 O O . LEU A 1 1188 ? -6.904 -11.775 -25.798 1.00 95.12 1188 LEU A O 1
ATOM 9089 N N . ARG A 1 1189 ? -7.255 -12.168 -27.984 1.00 93.69 1189 ARG A N 1
ATOM 9090 C CA . ARG A 1 1189 ? -6.271 -13.251 -28.095 1.00 93.69 1189 ARG A CA 1
ATOM 9091 C C . ARG A 1 1189 ? -4.861 -12.781 -27.752 1.00 93.69 1189 ARG A C 1
ATOM 9093 O O . ARG A 1 1189 ? -4.123 -13.504 -27.085 1.00 93.69 1189 ARG A O 1
ATOM 9100 N N . GLN A 1 1190 ? -4.475 -11.581 -28.184 1.00 91.81 1190 GLN A N 1
ATOM 9101 C CA . GLN A 1 1190 ? -3.186 -11.003 -27.806 1.00 91.81 1190 GLN A CA 1
ATOM 9102 C C . GLN A 1 1190 ? -3.102 -10.778 -26.290 1.00 91.81 1190 GLN A C 1
ATOM 9104 O O . GLN A 1 1190 ? -2.112 -11.170 -25.675 1.00 91.81 1190 GLN A O 1
ATOM 9109 N N . ARG A 1 1191 ? -4.149 -10.224 -25.667 1.00 92.62 1191 ARG A N 1
ATOM 9110 C CA . ARG A 1 1191 ? -4.199 -9.997 -24.212 1.00 92.62 1191 ARG A CA 1
ATOM 9111 C C . ARG A 1 1191 ? -4.087 -11.298 -23.415 1.00 92.62 1191 ARG A C 1
ATOM 9113 O O . ARG A 1 1191 ? -3.329 -11.346 -22.451 1.00 92.62 1191 ARG A O 1
ATOM 9120 N N . LEU A 1 1192 ? -4.774 -12.360 -23.840 1.00 92.12 1192 LEU A N 1
ATOM 9121 C CA . LEU A 1 1192 ? -4.707 -13.685 -23.207 1.00 92.12 1192 LEU A CA 1
ATOM 9122 C C . LEU A 1 1192 ? -3.309 -14.321 -23.280 1.00 92.12 1192 LEU A C 1
ATOM 9124 O O . LEU A 1 1192 ? -2.972 -15.157 -22.452 1.00 92.12 1192 LEU A O 1
ATOM 9128 N N . ARG A 1 1193 ? -2.467 -13.916 -24.241 1.00 92.81 1193 ARG A N 1
ATOM 9129 C CA . ARG A 1 1193 ? -1.103 -14.447 -24.403 1.00 92.81 1193 ARG A CA 1
ATOM 9130 C C . ARG A 1 1193 ? -0.026 -13.651 -23.657 1.00 92.81 1193 ARG A C 1
ATOM 9132 O O . ARG A 1 1193 ? 1.140 -14.035 -23.724 1.00 92.81 1193 ARG A O 1
ATOM 9139 N N . GLN A 1 1194 ? -0.384 -12.585 -22.930 1.00 92.50 1194 GLN A N 1
ATOM 9140 C CA . GLN A 1 1194 ? 0.562 -11.649 -22.297 1.00 92.50 1194 GLN A CA 1
ATOM 9141 C C . GLN A 1 1194 ? 1.597 -12.322 -21.367 1.00 92.50 1194 GLN A C 1
ATOM 9143 O O . GLN A 1 1194 ? 2.737 -11.865 -21.320 1.00 92.50 1194 GLN A O 1
ATOM 9148 N N . SER A 1 1195 ? 1.214 -13.381 -20.640 1.00 93.38 1195 SER A N 1
ATOM 9149 C CA . SER A 1 1195 ? 2.085 -14.135 -19.713 1.00 93.38 1195 SER A CA 1
ATOM 9150 C C . SER A 1 1195 ? 2.215 -15.627 -20.079 1.00 93.38 1195 SER A C 1
ATOM 9152 O O . SER A 1 1195 ? 2.659 -16.435 -19.263 1.00 93.38 1195 SER A O 1
ATOM 9154 N N . SER A 1 1196 ? 1.835 -16.001 -21.303 1.00 94.25 1196 SER A N 1
ATOM 9155 C CA . SER A 1 1196 ? 1.621 -17.398 -21.721 1.00 94.25 1196 SER A CA 1
ATOM 9156 C C . SER A 1 1196 ? 2.821 -18.334 -21.504 1.00 94.25 1196 SER A C 1
ATOM 9158 O O . SER A 1 1196 ? 2.642 -19.460 -21.033 1.00 94.25 1196 SER A O 1
ATOM 9160 N N . ALA A 1 1197 ? 4.050 -17.877 -21.771 1.00 95.06 1197 ALA A N 1
ATOM 9161 C CA . ALA A 1 1197 ? 5.253 -18.689 -21.571 1.00 95.06 1197 ALA A CA 1
ATOM 9162 C C . ALA A 1 1197 ? 5.435 -19.079 -20.093 1.00 95.06 1197 ALA A C 1
ATOM 9164 O O . ALA A 1 1197 ? 5.651 -20.249 -19.764 1.00 95.06 1197 ALA A O 1
ATOM 9165 N N . HIS A 1 1198 ? 5.293 -18.100 -19.198 1.00 94.44 1198 HIS A N 1
ATOM 9166 C CA . HIS A 1 1198 ? 5.432 -18.283 -17.756 1.00 94.44 1198 HIS A CA 1
ATOM 9167 C C . HIS A 1 1198 ? 4.271 -19.083 -17.154 1.00 94.44 1198 HIS A C 1
ATOM 9169 O O . HIS A 1 1198 ? 4.512 -19.966 -16.334 1.00 94.44 1198 HIS A O 1
ATOM 9175 N N . GLU A 1 1199 ? 3.034 -18.867 -17.610 1.00 93.88 1199 GLU A N 1
ATOM 9176 C CA . GLU A 1 1199 ? 1.860 -19.664 -17.214 1.00 93.88 1199 GLU A CA 1
ATOM 9177 C C . GLU A 1 1199 ? 2.033 -21.146 -17.551 1.00 93.88 1199 GLU A C 1
ATOM 9179 O O . GLU A 1 1199 ? 1.867 -22.012 -16.687 1.00 93.88 1199 GLU A O 1
ATOM 9184 N N . LYS A 1 1200 ? 2.461 -21.458 -18.781 1.00 95.50 1200 LYS A N 1
ATOM 9185 C CA . LYS A 1 1200 ? 2.759 -22.839 -19.175 1.00 95.50 1200 LYS A CA 1
ATOM 9186 C C . LYS A 1 1200 ? 3.896 -23.409 -18.333 1.00 95.50 1200 LYS A C 1
ATOM 9188 O O . LYS A 1 1200 ? 3.793 -24.546 -17.867 1.00 95.50 1200 LYS A O 1
ATOM 9193 N N . LEU A 1 1201 ? 4.989 -22.670 -18.113 1.00 94.81 1201 LEU A N 1
ATOM 9194 C CA . LEU A 1 1201 ? 6.102 -23.131 -17.270 1.00 94.81 1201 LEU A CA 1
ATOM 9195 C C . LEU A 1 1201 ? 5.664 -23.428 -15.835 1.00 94.81 1201 LEU A C 1
ATOM 9197 O O . LEU A 1 1201 ? 6.018 -24.488 -15.322 1.00 94.81 1201 LEU A O 1
ATOM 9201 N N . ALA A 1 1202 ? 4.847 -22.566 -15.234 1.00 95.12 1202 ALA A N 1
ATOM 9202 C CA . ALA A 1 1202 ? 4.251 -22.786 -13.920 1.00 95.12 1202 ALA A CA 1
ATOM 9203 C C . ALA A 1 1202 ? 3.402 -24.055 -13.877 1.00 95.12 1202 ALA A C 1
ATOM 9205 O O . ALA A 1 1202 ? 3.494 -24.820 -12.924 1.00 95.12 1202 ALA A O 1
ATOM 9206 N N . ASP A 1 1203 ? 2.624 -24.307 -14.929 1.00 95.06 1203 ASP A N 1
ATOM 9207 C CA . ASP A 1 1203 ? 1.783 -25.494 -15.028 1.00 95.06 1203 ASP A CA 1
ATOM 9208 C C . ASP A 1 1203 ? 2.594 -26.802 -15.063 1.00 95.06 1203 ASP A C 1
ATOM 9210 O O . ASP A 1 1203 ? 2.270 -27.751 -14.349 1.00 95.06 1203 ASP A O 1
ATOM 9214 N N . ALA A 1 1204 ? 3.701 -26.861 -15.822 1.00 94.31 1204 ALA A N 1
ATOM 9215 C CA . ALA A 1 1204 ? 4.576 -28.043 -15.732 1.00 94.31 1204 ALA A CA 1
ATOM 9216 C C . ALA A 1 1204 ? 5.338 -28.104 -14.420 1.00 94.31 1204 ALA A C 1
ATOM 9218 O O . ALA A 1 1204 ? 5.605 -29.206 -13.953 1.00 94.31 1204 ALA A O 1
ATOM 9219 N N . TRP A 1 1205 ? 5.705 -26.958 -13.843 1.00 95.38 1205 TRP A N 1
ATOM 9220 C CA . TRP A 1 1205 ? 6.348 -26.947 -12.539 1.00 95.38 1205 TRP A CA 1
ATOM 9221 C C . TRP A 1 1205 ? 5.422 -27.545 -11.482 1.00 95.38 1205 TRP A C 1
ATOM 9223 O O . TRP A 1 1205 ? 5.844 -28.432 -10.750 1.00 95.38 1205 TRP A O 1
ATOM 9233 N N . LEU A 1 1206 ? 4.144 -27.157 -11.467 1.00 95.50 1206 LEU A N 1
ATOM 9234 C CA . LEU A 1 1206 ? 3.144 -27.773 -10.602 1.00 95.50 1206 LEU A CA 1
ATOM 9235 C C . LEU A 1 1206 ? 3.052 -29.280 -10.865 1.00 95.50 1206 LEU A C 1
ATOM 9237 O O . LEU A 1 1206 ? 3.159 -30.059 -9.926 1.00 95.50 1206 LEU A O 1
ATOM 9241 N N . ALA A 1 1207 ? 2.934 -29.711 -12.125 1.00 93.50 1207 ALA A N 1
ATOM 9242 C CA . ALA A 1 1207 ? 2.899 -31.137 -12.454 1.00 93.50 1207 ALA A CA 1
ATOM 9243 C C . ALA A 1 1207 ? 4.158 -31.891 -11.974 1.00 93.50 1207 ALA A C 1
ATOM 9245 O O . ALA A 1 1207 ? 4.051 -33.015 -11.494 1.00 93.50 1207 ALA A O 1
ATOM 9246 N N . HIS A 1 1208 ? 5.339 -31.271 -12.059 1.00 93.12 1208 HIS A N 1
ATOM 9247 C CA . HIS A 1 1208 ? 6.597 -31.819 -11.550 1.00 93.12 1208 HIS A CA 1
ATOM 9248 C C . HIS A 1 1208 ? 6.592 -31.952 -10.023 1.00 93.12 1208 HIS A C 1
ATOM 9250 O O . HIS A 1 1208 ? 6.956 -33.007 -9.506 1.00 93.12 1208 HIS A O 1
ATOM 9256 N N . VAL A 1 1209 ? 6.152 -30.910 -9.310 1.00 93.06 1209 VAL A N 1
ATOM 9257 C CA . VAL A 1 1209 ? 6.029 -30.912 -7.846 1.00 93.06 1209 VAL A CA 1
ATOM 9258 C C . VAL A 1 1209 ? 5.060 -32.010 -7.403 1.00 93.06 1209 VAL A C 1
ATOM 9260 O O . VAL A 1 1209 ? 5.429 -32.845 -6.579 1.00 93.06 1209 VAL A O 1
ATOM 9263 N N . LEU A 1 1210 ? 3.874 -32.080 -8.012 1.00 90.44 1210 LEU A N 1
ATOM 9264 C CA . LEU A 1 1210 ? 2.842 -33.061 -7.672 1.00 90.44 1210 LEU A CA 1
ATOM 9265 C C . LEU A 1 1210 ? 3.241 -34.502 -8.016 1.00 90.44 1210 LEU A C 1
ATOM 9267 O O . LEU A 1 1210 ? 2.959 -35.411 -7.246 1.00 90.44 1210 LEU A O 1
ATOM 9271 N N . ALA A 1 1211 ? 3.940 -34.738 -9.130 1.00 87.31 1211 ALA A N 1
ATOM 9272 C CA . ALA A 1 1211 ? 4.412 -36.080 -9.487 1.00 87.31 1211 ALA A CA 1
ATOM 9273 C C . ALA A 1 1211 ? 5.452 -36.635 -8.495 1.00 87.31 1211 ALA A C 1
ATOM 9275 O O . ALA A 1 1211 ? 5.631 -37.848 -8.406 1.00 87.31 1211 ALA A O 1
ATOM 9276 N N . SER A 1 1212 ? 6.139 -35.756 -7.759 1.00 74.12 1212 SER A N 1
ATOM 9277 C CA . SER A 1 1212 ? 7.074 -36.143 -6.699 1.00 74.12 1212 SER A CA 1
ATOM 9278 C C . SER A 1 1212 ? 6.404 -36.390 -5.339 1.00 74.12 1212 SER A C 1
ATOM 9280 O O . SER A 1 1212 ? 7.053 -36.924 -4.442 1.00 74.12 1212 SER A O 1
ATOM 9282 N N . GLU A 1 1213 ? 5.114 -36.055 -5.181 1.00 68.44 1213 GLU A N 1
ATOM 9283 C CA . GLU A 1 1213 ? 4.305 -36.383 -3.998 1.00 68.44 1213 GLU A CA 1
ATOM 9284 C C . GLU A 1 1213 ? 3.891 -37.873 -4.019 1.00 68.44 1213 GLU A C 1
ATOM 9286 O O . GLU A 1 1213 ? 2.714 -38.210 -4.107 1.00 68.44 1213 GLU A O 1
ATOM 9291 N N . SER A 1 1214 ? 4.844 -38.808 -3.948 1.00 42.66 1214 SER A N 1
ATOM 9292 C CA . SER A 1 1214 ? 4.537 -40.214 -3.652 1.00 42.66 1214 SER A CA 1
ATOM 9293 C C . SER A 1 1214 ? 4.710 -40.495 -2.154 1.00 42.66 1214 SER A C 1
ATOM 9295 O O . SER A 1 1214 ? 5.835 -40.553 -1.665 1.00 42.66 1214 SER A O 1
ATOM 9297 N N . VAL A 1 1215 ? 3.579 -40.730 -1.475 1.00 40.72 1215 VAL A N 1
ATOM 9298 C CA . VAL A 1 1215 ? 3.404 -41.377 -0.156 1.00 40.72 1215 VAL A CA 1
ATOM 9299 C C . VAL A 1 1215 ? 4.031 -40.659 1.054 1.00 40.72 1215 VAL A C 1
ATOM 9301 O O . VAL A 1 1215 ? 5.087 -41.028 1.561 1.00 40.72 1215 VAL A O 1
ATOM 9304 N N . SER A 1 1216 ? 3.305 -39.690 1.611 1.00 26.91 1216 SER A N 1
ATOM 9305 C CA . SER A 1 1216 ? 3.248 -39.450 3.063 1.00 26.91 1216 SER A CA 1
ATOM 9306 C C . SER A 1 1216 ? 1.912 -38.775 3.393 1.00 26.91 1216 SER A C 1
ATOM 9308 O O . SER A 1 1216 ? 1.623 -37.735 2.800 1.00 26.91 1216 SER A O 1
ATOM 9310 N N . PRO A 1 1217 ? 1.071 -39.346 4.274 1.00 32.84 1217 PRO A N 1
ATOM 9311 C CA . PRO A 1 1217 ? -0.153 -38.682 4.703 1.00 32.84 1217 PRO A CA 1
ATOM 9312 C C . PRO A 1 1217 ? 0.207 -37.395 5.453 1.00 32.84 1217 PRO A C 1
ATOM 9314 O O . PRO A 1 1217 ? 1.103 -37.377 6.300 1.00 32.84 1217 PRO A O 1
ATOM 9317 N N . GLY A 1 1218 ? -0.448 -36.294 5.085 1.00 35.09 1218 GLY A N 1
ATOM 9318 C CA . GLY A 1 1218 ? -0.230 -34.996 5.716 1.00 35.09 1218 GLY A CA 1
ATOM 9319 C C . GLY A 1 1218 ? -0.697 -34.981 7.180 1.00 35.09 1218 GLY A C 1
ATOM 9320 O O . GLY A 1 1218 ? -1.557 -35.775 7.561 1.00 35.09 1218 GLY A O 1
ATOM 9321 N N . PRO A 1 1219 ? -0.191 -34.045 8.003 1.00 36.50 1219 PRO A N 1
ATOM 9322 C CA . PRO A 1 1219 ? -0.422 -34.006 9.454 1.00 36.50 1219 PRO A CA 1
ATOM 9323 C C . PRO A 1 1219 ? -1.898 -33.879 9.890 1.00 36.50 1219 PRO A C 1
ATOM 9325 O O . PRO A 1 1219 ? -2.198 -34.106 11.058 1.00 36.50 1219 PRO A O 1
ATOM 9328 N N . ASN A 1 1220 ? -2.830 -33.600 8.972 1.00 38.47 1220 ASN A N 1
ATOM 9329 C CA . ASN A 1 1220 ? -4.265 -33.512 9.267 1.00 38.47 1220 ASN A CA 1
ATOM 9330 C C . ASN A 1 1220 ? -5.021 -34.853 9.253 1.00 38.47 1220 ASN A C 1
ATOM 9332 O O . ASN A 1 1220 ? -6.180 -34.872 9.654 1.00 38.47 1220 ASN A O 1
ATOM 9336 N N . GLU A 1 1221 ? -4.409 -35.976 8.857 1.00 36.56 1221 GLU A N 1
ATOM 9337 C CA . GLU A 1 1221 ? -5.042 -37.296 9.059 1.00 36.56 1221 GLU A CA 1
ATOM 9338 C C . GLU A 1 1221 ? -4.942 -37.784 10.517 1.00 36.56 1221 GLU A C 1
ATOM 9340 O O . GLU A 1 1221 ? -5.702 -38.659 10.920 1.00 36.56 1221 GLU A O 1
ATOM 9345 N N . ALA A 1 1222 ? -4.080 -37.175 11.343 1.00 30.30 1222 ALA A N 1
ATOM 9346 C CA . ALA A 1 1222 ? -3.984 -37.480 12.774 1.00 30.30 1222 ALA A CA 1
ATOM 9347 C C . ALA A 1 1222 ? -5.024 -36.735 13.637 1.00 30.30 1222 ALA A C 1
ATOM 9349 O O . ALA A 1 1222 ? -5.307 -37.175 14.744 1.00 30.30 1222 ALA A O 1
ATOM 9350 N N . GLN A 1 1223 ? -5.617 -35.642 13.140 1.00 32.91 1223 GLN A N 1
ATOM 9351 C CA . GLN A 1 1223 ? -6.587 -34.823 13.888 1.00 32.91 1223 GLN A CA 1
ATOM 9352 C C . GLN A 1 1223 ? -8.057 -35.128 13.564 1.00 32.91 1223 GLN A C 1
ATOM 9354 O O . GLN A 1 1223 ? -8.942 -34.539 14.164 1.00 32.91 1223 GLN A O 1
ATOM 9359 N N . ALA A 1 1224 ? -8.340 -36.056 12.646 1.00 32.03 1224 ALA A N 1
ATOM 9360 C CA . ALA A 1 1224 ? -9.697 -36.575 12.436 1.00 32.03 1224 ALA A CA 1
ATOM 9361 C C . ALA A 1 1224 ? -10.013 -37.802 13.324 1.00 32.03 1224 ALA A C 1
ATOM 9363 O O . ALA A 1 1224 ? -11.063 -38.424 13.164 1.00 32.03 1224 ALA A O 1
ATOM 9364 N N . ALA A 1 1225 ? -9.097 -38.163 14.233 1.00 30.48 1225 ALA A N 1
ATOM 9365 C CA . ALA A 1 1225 ? -9.218 -39.282 15.171 1.00 30.48 1225 ALA A CA 1
ATOM 9366 C C . ALA A 1 1225 ? -9.193 -38.859 16.661 1.00 30.48 1225 ALA A C 1
ATOM 9368 O O . ALA A 1 1225 ? -9.172 -39.732 17.528 1.00 30.48 1225 ALA A O 1
ATOM 9369 N N . GLU A 1 1226 ? -9.251 -37.555 16.954 1.00 28.86 1226 GLU A N 1
ATOM 9370 C CA . GLU A 1 1226 ? -9.530 -36.944 18.271 1.00 28.86 1226 GLU A CA 1
ATOM 9371 C C . GLU A 1 1226 ? -10.585 -35.847 18.098 1.00 28.86 1226 GLU A C 1
ATOM 9373 O O . GLU A 1 1226 ? -11.398 -35.667 19.035 1.00 28.86 1226 GLU A O 1
#

Organism: NCBI:txid927083

pLDDT: mean 92.85, std 7.42, range [26.91, 98.88]

Foldseek 3Di:
DDWLDPPDDPVLLQDQVSLVVLLVVLLVVCCVVPVVLSVLLVVCLVPVPPDDLLSLLVSLLSCLLSVLVSLCRRRVQVVVLVVLLVVLVLLVLLLVLLVLACVQAPLPPPHDQPDDDDLVLLVQLLVLLLCLQPVPDPPPSSSSSRSLVLLSVQLVLVVCVVVVNPRDDDPVNVVSLVSSCVSSVVRDPCVPPDSNRSSVNNSSSSSSNLNVQLVDPPHCSVVQLSSDHWDFDDLLPNAAWDADPPDQDPQWIFHDPVLADDPLPLAFQPPPADDSSNLSSLLSVDPLCSNVPCQCQQAADADPVRDFDAAPLGDTQRHFLLSQSLSSLSVCVSSSSQLSSLLSRLLRCLLLLLFADPFDFSSQCRAPPRGTGGRRSSSNSVVSLVSQLAGFLSLVSSLSSLAAHSSNSVQRHADAALLAEEEEEDQALLRLLLLSVVVSPRHQYEYEYLAAAFDDDDLQQDDPVGAHDGDGHLCVLDDGRLPDFQRRGHVCLQQQDGSNGRCSSSSSSVSSQSNNLRYHYFYLAFELFLADPVNCVVLPHQAYEYANFFFFFDQDDAALCPFQQHFALLLVSNQCRSQVLSHLQGLRFDDHAPDAEEEAQAVSSLSSQSSNLSSLLSVLLSLLVLLVLLCVVHDSCVVCVPPDPVLVVSSVVSPVLNVVQVVQCVVCVVVVHRRPSLVSCVVSVGYEYEYLADSSSGPCSNRPVVSVNVSSSNVYMYRHNWAWHHFDADPVRAGFWTKTFGWDQDPVGDIDGPRDIRIGTHRHYYYRHDTAHPPVSCVSVPPQFDADPRRAAQAWAWDQDPVLAIDTDGDPQQPHQWGPHDDPSYTHGYFECSGPQQYDRSSSRSSRSVVCSVSVSNSCVVSSVVSVVCPPVPVVSVVSSVSSVVSVVVCCQQRWKFFADWDDQFVQKIKTKIQHQSQQVSDAALFWWFKWARQVPFDGFPSHTQTAATDTWGWQHHDNVRNMTMTMAGNPFSRRVSSNVGDGGHTININGRFADHDDADAQFAEEEEAEQCSLSRVLSNLQSNVVSVYAYEYEHEYQEPSSDGPLVSSPNSHPEYEYEYADYDWDDDPDPRYFTDHHGSLVSLVCVQVCVTDDDPDHLQRGQEYEHEYALVNLVVVLVCCVPVCVNRNVNHVAYKYQADFDDRSLSANHRCLQWFWFADPVPRDIDIDRCSHHRIDRSNGGDSVSRVSSVCSRVSSRSSSRVSSVVRVVPPDDDDDPVVVVVVD

InterPro domains:
  IPR009051 Alpha-helical ferredoxin [G3DSA:1.10.1060.10] (239-393)
  IPR017938 Riboflavin synthase-like beta-barrel [SSF63380] (896-996)
  IPR023753 FAD/NAD(P)-binding domain [PF07992] (421-627)
  IPR036188 FAD/NAD(P)-binding domain superfamily [G3DSA:3.50.50.60] (666-771)
  IPR039261 Ferredoxin-NADP reductase (FNR), nucleotide-binding domain [G3DSA:3.40.50.80] (998-1126)
  IPR039261 Ferredoxin-NADP reductase (FNR), nucleotide-binding domain [SSF52343] (993-1176)
  IPR050353 Dihydroorotate dehydrogenase B electron transfer subunit [PTHR43513] (895-1174)
  IPR060452 RP005-like, N-terminal alpha-helical domain [PF27156] (7-76)

Radius of gyration: 34.55 Å; chains: 1; bounding box: 99×82×88 Å

Sequence (1226 aa):
MHLAIEGFSWPDLHHPDGLRALHDRFDAWLAEQDAEAHARLAKWRAAPDALGAKDVSATIVAVAPYVGRFVARLFGVEREVDERSRSIALEEPVFAFRKAVLKKRVVDAKSAPAWSGALEVAHGIASAARTTFASDDEDEERAIAIAGLRVHAIDDTARKVARGGGASWTDALREDASRLRAAVATVDDVSALDDGALAARVIDAIVASIHARRADAGDPVSRWPSLRARHELHHEKLVRLRVPEDARAPGELEGPRDHRRERVEPFALTDHRGSPRAIATEVDLCLDCHAREKDSCSKGLKDKSGALKKNPIGVELPGCPLHEPIGEMNELRRGGEVIGALAAVTIANPMCPGTGHRICNDCMKACVFQTSEPVNIPEIETRVLEDVLRLPWGFEIWSLLTRWNPLHVTRPYPRANIGKSVLVVGLGPAGYTLCHHLVNEGFGVVAIDGLKLEPLPAELVGSSERPPVPVRDVDALRTPLEERVIGGFGGVSEYGITVRWDKSFLALLHLNLARRATFRAYGGVRFGGTITLEDAWSLGFDHVAIAAGAGKPTMIDVPNGLARGVRQASDFLMGLQLGGAFKRDSLAQLQVRLPAVVIGGGLTAIDAATELLAYYVVQVEKTLERVEAMARGRSIDAVLARLDDEEREVVREHLEHARALREERAAAARELRAPRIQALLDSWGGVRLAYRRRLADSPAYRLNHEEVAKSLEEGVRYLELLAPAEVHVDRFGAAEAISFERQEIADGGALRGTGEHVKVPARTILVAAGTRPNVTYEREHPGTFAIDRRGFFASHDARVGEDGTITLVPAPSGEGFFTSYAKDGRVVSYYGDNHPKYAGSVVKAMASAKDGHVHVSRLFARDIAALDAARGDTRQQSARDAAWSALVATLDDELLARVHETKRLAPGIVEVVVHAPRAARAFRPGQFYRLQGLESLASRAQGTTLVTEGLALTGARTDLERGLVSVIVLEMGASSKLCERMRPGDPIVLMGPTGAPTEIGHGENVLLLGGGLGNAVLFSIGRALREAGSRVLYFAGYRDSAQLFEQGEIEASSDQVIWANDHGAPIAPRRPQDAQFRGNIVQAMQAYERGELGERVFSLGEVDRVLAIGSDGMMRAVRDVRQGLLAKQLGRAKVALGSINSPMQCMMKEICGQCLQRRVDPATGAERFVYTCYEQDQPLDEVDFDFLRQRLRQSSAHEKLADAWLAHVLASESVSPGPNEAQAAE

Secondary structure (DSSP, 8-state):
-B-SSTT-BGGGGGSHHHHHHHHHHHHHHHHHH-HHHHHHHHHHHH-TTTS-HHHHHHHHHHHHHHHHHHHHHHHT-HHHHHHHHHHHHTTHHHHHHIIIIIIIIIISTT------S-HHHHHHHHHHHHHHHHTT---HHHHHHHHHHHHHHHHHHHHHHHTT-S----HHHHHHHHHHHHHHTTTS--TT--HHHHHHHHHHHHHHHHHHHHH-TTSGGGG-GGG-PPPB--GGGSS--B--TT--STTEEB--GGG----SSTTS-------HHHHHHHHHT---GGGGT--HHHH--B-TTSSBPB-TTS-B----TT---HHHHHHHHHTT-HHHHHHHHHHH-TTGGGSSTTT--HHHHTSS-SSB----HHHHHHHHHHHHHTSTTHHHHHHHHHH--TT-TT-SSPPPP-S-EEEEE--SHHHHHHHHHHHHTT-EEEEEESS--PPPPHHHH--SSSPPPP-S-GGGG---TTT-----TTTHHHHTS-TTS-THHHHHHHHHHHT-TTEEEEES--BTTTB-HHHHHHTT-SEEEE---EEEEPPP--TTTTSBTEEEHHHHHHHHHHHTTTSSS--------SSEEEE-SSHHHHHHHHHHHHHHHHHHHHHHHHHHHHHTTS-HHHHHTTS-HHHHHHHHHHHHHHHHHHHHHHHHHHTTS---HHHHHHHTT-EEEEESS-GGGSHHHHHHHHHHHHHHHTT-EEEESEEEEEEEE-TTSBEEEEEEEEEEE-TTS-EEEEEEEEEEE-SEEEE---EEE--HHHHHSTTSS-B-TTSSBPPEEEEE-TT--EEEEE--TTT--EEEEEETTEEEEE-GGGSTTTTTSHHHHHHHHHHHHHHHHHHTHHHHHHHHHTTT-HHHHHHHHHHHHHHHHHHHHHH--EEEEEEEEETTEEEEEEE-HHHHHH--TT-EEEEE--GGG--EETTEE-----EEEEEEEEETTTTEEEEEEE--SHHHHHGGG--TT-B-EEEEEES-PPP--SS-EEEEEEETTHHHHHHHHHHHHHHTT-EEEEEEEEEEGGG---HHHHHHT-SEEEEEEEESSPPPPSSTT-EEEES-HHHHHHHHHTTTTSS-SS-GGG-SEEEEES-HHHHHHHHHHHHTTTHHHHTT-SEEEEE-----SS-SSSSS-TTEEEEE-TTT--EEEEETTT--EEEGGGB-HHHHHHHHTTTHHHHHHHHHHHHHHHHT--S---GGGSSS--